Protein 2QR4 (pdb70)

Secondary structure (DSSP, 8-state):
-HHHHHHHHHHHHHHHGGGHHHHTT-GGG-HHHHHHHHHHHHHHHHHHHHHHHHHHHHHHH-TT-HHHHHHHHHHHHHHHHHHHHTTTHHHHHTTS-HHHHHHHHHH-GGGGGGHHHHHHHHTTGGG---HHHHHHHHHTHHHHHHHHHHHHHIIIII--PPEEE-TTS-EEE--HHHHHHHHT-S-HHHHHHHHHHHHHHHHHTHHHHHHHHHHHHHHHHHHHHHTT-SSHHHHHHHTTT--HHHHHHHHHHHHHTHHHHHH--HHHHHHT-SSB---SSS-SS-------HHHHHHHT---------HHHHHHHHH--HHHHHHH--HHHHHHHHHHHHHHHHHHHHH---HHHHHHHHHHHHHHHIIIIIIHHHHHHHHH--HHHHTT----HHHHHHHHHHHHHHHH-TTB---GGGGGGGGG-GGGGSSS-THHHHHHHHHHHHHHHHHHTT-TTHHHHHHHHHHH-S-S-TTT--TTS----SHHHHH---HHHHHHHHHHHHH-/--HHHHHHHHHHHHHHGGGSTTTTT-TTS-HHHHHHHHHHHHHHHHHHHHHHHHHHHHHHHSTT-HHHHHHHHHHHHHHHHHHHHTTTHHHHHTTS-HHHHHHHHHH-GGGGGGHHHHHHHHTTGGG---HHHHHHHHHTHHHHHHHHHHHHHIIIII----EEE-SSS-EEE--HHHHHHHHH-S-HHHHHHHHHHHHHHHHHTHHHHHHHHHHHHHHHHHHHHHTT-S-HHHHHHHTTT--HHHHHHHHHHHHHTHHHHHH--HHHHHHT-SSB---SSS-S---THHHHHT--------HHHHHHHH--TTGGG--HHHHHHHHHHHHHHHHHHHHH--SHHHHHHHHHHHHHHHIIIIIIHHHHHHHHH--HHHHHT----HHHHHHHHHHHHHHHH-TTB---GGGGGGGGG-GGGGSSS-THHHHHHHHHHHHHHHHHHTT-TTHHHHHHHH-----TTT--TTS----SHHHHT---HHHHHHHHHHH-

Nearest PDB structures (foldseek):
  2qr4-assembly1_B  TM=1.002E+00  e=4.305E-57  Enterococcus faecium DO
  2qr4-assembly1_A  TM=9.846E-01  e=5.277E-51  Enterococcus faecium DO
  3ce2-assembly1_A  TM=8.226E-01  e=1.098E-21  Chlamydia abortus S26/3
  2h1j-assembly1_A  TM=6.684E-01  e=4.032E-06  Geobacillus stearothermophilus
  3sks-assembly1_A  TM=5.964E-01  e=5.159E-05  Bacillus anthracis str. Ames

Structure (mmCIF, N/CA/C/O backbone):
data_2QR4
#
_entry.id   2QR4
#
_cell.length_a   133.142
_cell.length_b   133.142
_cell.length_c   171.619
_cell.angle_alpha   90.000
_cell.angle_beta   90.000
_cell.angle_gamma   90.000
#
_symmetry.space_group_name_H-M   'P 43 21 2'
#
loop_
_entity.id
_entity.type
_entity.pdbx_description
1 polymer 'Peptidase M3B, oligoendopeptidase F'
2 water water
#
loop_
_atom_site.group_PDB
_atom_site.id
_atom_site.type_symbol
_atom_site.label_atom_id
_atom_site.label_alt_id
_atom_site.label_comp_id
_atom_site.label_asym_id
_atom_site.label_entity_id
_atom_site.label_seq_id
_atom_site.pdbx_PDB_ins_code
_atom_site.Cartn_x
_atom_site.Cartn_y
_atom_site.Cartn_z
_atom_site.occupancy
_atom_site.B_iso_or_equiv
_atom_site.auth_seq_id
_atom_site.auth_comp_id
_atom_site.auth_asym_id
_atom_site.auth_atom_id
_atom_site.pdbx_PDB_model_num
ATOM 1 N N . LEU A 1 3 ? 61.260 39.000 78.658 1.00 54.82 25 LEU A N 1
ATOM 2 C CA . LEU A 1 3 ? 60.429 39.080 79.906 1.00 68.44 25 LEU A CA 1
ATOM 3 C C . LEU A 1 3 ? 59.442 40.251 79.930 1.00 67.95 25 LEU A C 1
ATOM 4 O O . LEU A 1 3 ? 58.463 40.224 80.676 1.00 67.95 25 LEU A O 1
ATOM 9 N N . SER A 1 4 ? 59.707 41.283 79.135 1.00 71.25 26 SER A N 1
ATOM 10 C CA . SER A 1 4 ? 58.692 42.293 78.867 1.00 72.18 26 SER A CA 1
ATOM 11 C C . SER A 1 4 ? 57.626 41.612 78.018 1.00 69.82 26 SER A C 1
ATOM 12 O O . SER A 1 4 ? 56.428 41.861 78.185 1.00 72.15 26 SER A O 1
ATOM 15 N N . ASP A 1 5 ? 58.075 40.742 77.114 1.00 62.72 27 ASP A N 1
ATOM 16 C CA . ASP A 1 5 ? 57.162 39.931 76.308 1.00 69.68 27 ASP A CA 1
ATOM 17 C C . ASP A 1 5 ? 56.874 38.554 76.931 1.00 67.36 27 ASP A C 1
ATOM 18 O O . ASP A 1 5 ? 56.124 37.752 76.371 1.00 70.07 27 ASP A O 1
ATOM 23 N N . GLN A 1 6 ? 57.464 38.282 78.088 1.00 62.91 28 GLN A N 1
ATOM 24 C CA . GLN A 1 6 ? 57.090 37.093 78.837 1.00 63.39 28 GLN A CA 1
ATOM 25 C C . GLN A 1 6 ? 56.061 37.464 79.905 1.00 64.42 28 GLN A C 1
ATOM 26 O O . GLN A 1 6 ? 55.179 36.670 80.227 1.00 63.81 28 GLN A O 1
ATOM 32 N N . GLU A 1 7 ? 56.168 38.675 80.445 1.00 61.83 29 GLU A N 1
ATOM 33 C CA . GLU A 1 7 ? 55.122 39.204 81.313 1.00 62.80 29 GLU A CA 1
ATOM 34 C C . GLU A 1 7 ? 53.906 39.462 80.439 1.00 58.75 29 GLU A C 1
ATOM 35 O O . GLU A 1 7 ? 52.763 39.248 80.859 1.00 53.51 29 GLU A O 1
ATOM 41 N N . PHE A 1 8 ? 54.172 39.913 79.215 1.00 42.92 30 PHE A N 1
ATOM 42 C CA . PHE A 1 8 ? 53.123 40.103 78.227 1.00 48.53 30 PHE A CA 1
ATOM 43 C C . PHE A 1 8 ? 52.424 38.770 77.970 1.00 46.98 30 PHE A C 1
ATOM 44 O O . PHE A 1 8 ? 51.191 38.698 77.902 1.00 52.32 30 PHE A O 1
ATOM 52 N N . ASP A 1 9 ? 53.217 37.717 77.819 1.00 42.02 31 ASP A N 1
ATOM 53 C CA . ASP A 1 9 ? 52.660 36.391 77.564 1.00 52.64 31 ASP A CA 1
ATOM 54 C C . ASP A 1 9 ? 51.672 35.972 78.656 1.00 50.08 31 ASP A C 1
ATOM 55 O O . ASP A 1 9 ? 50.636 35.370 78.366 1.00 54.60 31 ASP A O 1
ATOM 60 N N . GLU A 1 10 ? 51.990 36.297 79.906 1.00 35.89 32 GLU A N 1
ATOM 61 C CA . GLU A 1 10 ? 51.146 35.896 81.019 1.00 39.56 32 GLU A CA 1
ATOM 62 C C . GLU A 1 10 ? 49.873 36.709 80.998 1.00 43.28 32 GLU A C 1
ATOM 63 O O . GLU A 1 10 ? 48.793 36.163 81.215 1.00 32.76 32 GLU A O 1
ATOM 69 N N . LYS A 1 11 ? 50.004 38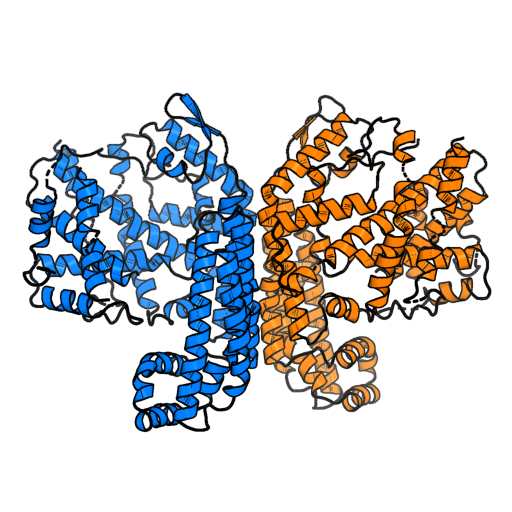.003 80.710 1.00 37.69 33 LYS A N 1
ATOM 70 C CA . LYS A 1 11 ? 48.843 38.892 80.672 1.00 44.36 33 LYS A CA 1
ATOM 71 C C . LYS A 1 11 ? 47.921 38.583 79.502 1.00 44.76 33 LYS A C 1
ATOM 72 O O . LYS A 1 11 ? 46.702 38.636 79.650 1.00 44.00 33 LYS A O 1
ATOM 78 N N . TYR A 1 12 ? 48.503 38.258 78.348 1.00 40.82 34 TYR A N 1
ATOM 79 C CA . TYR A 1 12 ? 47.712 37.910 77.177 1.00 37.14 34 TYR A CA 1
ATOM 80 C C . TYR A 1 12 ? 46.864 36.695 77.495 1.00 41.26 34 TYR A C 1
ATOM 81 O O . TYR A 1 12 ? 45.677 36.649 77.196 1.00 43.99 34 TYR A O 1
ATOM 90 N N . LEU A 1 13 ? 47.488 35.705 78.113 1.00 42.54 35 LEU A N 1
ATOM 91 C CA . LEU A 1 13 ? 46.826 34.458 78.403 1.00 39.54 35 LEU A CA 1
ATOM 92 C C . LEU A 1 13 ? 45.682 34.702 79.381 1.00 47.91 35 LEU A C 1
ATOM 93 O O . LEU A 1 13 ? 44.606 34.126 79.248 1.00 54.84 35 LEU A O 1
ATOM 98 N N . GLU A 1 14 ? 45.922 35.564 80.365 1.00 43.60 36 GLU A N 1
ATOM 99 C CA . GLU A 1 14 ? 44.931 35.834 81.402 1.00 38.47 36 GLU A CA 1
ATOM 100 C C . GLU A 1 14 ? 43.761 36.629 80.846 1.00 35.30 36 GLU A C 1
ATOM 101 O O . GLU A 1 14 ? 42.610 36.302 81.103 1.00 39.63 36 GLU A O 1
ATOM 107 N N . LEU A 1 15 ? 44.051 37.667 80.073 1.00 33.99 37 LEU A N 1
ATOM 108 C CA . LEU A 1 15 ? 42.985 38.445 79.475 1.00 40.16 37 LEU A CA 1
ATOM 109 C C . LEU A 1 15 ? 42.170 37.605 78.493 1.00 52.78 37 LEU A C 1
ATOM 110 O O . LEU A 1 15 ? 40.945 37.696 78.476 1.00 53.06 37 LEU A O 1
ATOM 115 N N . SER A 1 16 ? 42.852 36.785 77.691 1.00 54.98 38 SER A N 1
ATOM 116 C CA . SER A 1 16 ? 42.196 35.885 76.731 1.00 54.69 38 SER A CA 1
ATOM 117 C C . SER A 1 16 ? 41.247 34.910 77.388 1.00 58.04 38 SER A C 1
ATOM 118 O O . SER A 1 16 ? 40.185 34.630 76.853 1.00 70.50 38 SER A O 1
ATOM 121 N N . GLU A 1 17 ? 41.630 34.374 78.537 1.00 58.56 39 GLU A N 1
ATOM 122 C CA . GLU A 1 17 ? 40.782 33.404 79.195 1.00 60.21 39 GLU A CA 1
ATOM 123 C C . GLU A 1 17 ? 39.624 34.110 79.888 1.00 61.41 39 GLU A C 1
ATOM 124 O O . GLU A 1 17 ? 38.485 33.676 79.783 1.00 67.77 39 GLU A O 1
ATOM 130 N N . GLU A 1 18 ? 39.914 35.200 80.591 1.00 55.44 40 GLU A N 1
ATOM 131 C CA . GLU A 1 18 ? 38.874 35.944 81.287 1.00 52.89 40 GLU A CA 1
ATOM 132 C C . GLU A 1 18 ? 37.789 36.317 80.287 1.00 58.16 40 GLU A C 1
ATOM 133 O O . GLU A 1 18 ? 36.598 36.343 80.601 1.00 54.12 40 GLU A O 1
ATOM 139 N N . LEU A 1 19 ? 38.228 36.588 79.067 1.00 53.65 41 LEU A N 1
ATOM 140 C CA . LEU A 1 19 ? 37.367 37.065 78.005 1.00 60.59 41 LEU A CA 1
ATOM 141 C C . LEU A 1 19 ? 36.236 36.104 77.683 1.00 67.85 41 LEU A C 1
ATOM 142 O O . LEU A 1 19 ? 35.197 36.513 77.177 1.00 70.98 41 LEU A O 1
ATOM 147 N N . LYS A 1 20 ? 36.447 34.825 77.971 1.00 71.23 42 LYS A N 1
ATOM 148 C CA . LYS A 1 20 ? 35.451 33.801 77.697 1.00 74.08 42 LYS A CA 1
ATOM 149 C C . LYS A 1 20 ? 34.198 34.029 78.530 1.00 71.90 42 LYS A C 1
ATOM 150 O O . LYS A 1 20 ? 33.102 33.628 78.139 1.00 74.88 42 LYS A O 1
ATOM 156 N N . GLN A 1 21 ? 34.362 34.696 79.666 1.00 63.26 43 GLN A N 1
ATOM 157 C CA . GLN A 1 21 ? 33.239 34.991 80.552 1.00 63.00 43 GLN A CA 1
ATOM 158 C C . GLN A 1 21 ? 32.334 36.093 79.990 1.00 60.73 43 GLN A C 1
ATOM 159 O O . GLN A 1 21 ? 31.282 36.391 80.552 1.00 61.31 43 GLN A O 1
ATOM 165 N N . SER A 1 22 ? 32.748 36.693 78.879 1.00 55.05 44 SER A N 1
ATOM 166 C CA . SER A 1 22 ? 31.930 37.695 78.196 1.00 62.21 44 SER A CA 1
ATOM 167 C C . SER A 1 22 ? 30.584 37.129 77.781 1.00 63.74 44 SER A C 1
ATOM 168 O O . SER A 1 22 ? 29.553 37.774 77.934 1.00 67.67 44 SER A O 1
ATOM 171 N N . GLU A 1 23 ? 30.611 35.914 77.251 1.00 73.98 45 GLU A N 1
ATOM 172 C CA . GLU A 1 23 ? 29.409 35.232 76.817 1.00 71.54 45 GLU A CA 1
ATOM 173 C C . GLU A 1 23 ? 28.350 35.219 77.904 1.00 61.28 45 GLU A C 1
ATOM 174 O O . GLU A 1 23 ? 27.172 35.420 77.627 1.00 72.57 45 GLU A O 1
ATOM 180 N N . LYS A 1 24 ? 28.784 34.985 79.139 1.00 65.74 46 LYS A N 1
ATOM 181 C CA . LYS A 1 24 ? 27.892 34.906 80.297 1.00 61.19 46 LYS A CA 1
ATOM 182 C C . LYS A 1 24 ? 27.173 36.207 80.644 1.00 62.82 46 LYS A C 1
ATOM 183 O O . LYS A 1 24 ? 26.089 36.179 81.219 1.00 70.02 46 LYS A O 1
ATOM 189 N N . HIS A 1 25 ? 27.776 37.347 80.329 1.00 58.44 47 HIS A N 1
ATOM 190 C CA . HIS A 1 25 ? 27.166 38.619 80.688 1.00 45.19 47 HIS A CA 1
ATOM 191 C C . HIS A 1 25 ? 26.256 39.121 79.583 1.00 49.98 47 HIS A C 1
ATOM 192 O O . HIS A 1 25 ? 25.233 39.745 79.847 1.00 49.70 47 HIS A O 1
ATOM 199 N N . LYS A 1 26 ? 26.620 38.812 78.345 1.00 48.20 48 LYS A N 1
ATOM 200 C CA . LYS A 1 26 ? 25.856 39.250 77.194 1.00 48.31 48 LYS A CA 1
ATOM 201 C C . LYS A 1 26 ? 24.403 38.813 77.328 1.00 51.34 48 LYS A C 1
ATOM 202 O O . LYS A 1 26 ? 24.119 37.681 77.706 1.00 56.61 48 LYS A O 1
ATOM 208 N N . GLY A 1 27 ? 23.486 39.734 77.048 1.00 49.83 49 GLY A N 1
ATOM 209 C CA . GLY A 1 27 ? 22.062 39.434 77.079 1.00 45.28 49 GLY A CA 1
ATOM 210 C C . GLY A 1 27 ? 21.429 39.333 78.455 1.00 45.98 49 GLY A C 1
ATOM 211 O O . GLY A 1 27 ? 20.276 38.919 78.566 1.00 42.00 49 GLY A O 1
ATOM 212 N N . THR A 1 28 ? 22.161 39.726 79.498 1.00 38.74 50 THR A N 1
ATOM 213 C CA . THR A 1 28 ? 21.635 39.676 80.862 1.00 42.77 50 THR A CA 1
ATOM 214 C C . THR A 1 28 ? 21.239 41.030 81.432 1.00 47.81 50 THR A C 1
ATOM 215 O O . THR A 1 28 ? 20.592 41.100 82.482 1.00 44.81 50 THR A O 1
ATOM 219 N N . LEU A 1 29 ? 21.625 42.103 80.754 1.00 42.42 51 LEU A N 1
ATOM 220 C CA . LEU A 1 29 ? 21.462 43.439 81.324 1.00 46.19 51 LEU A CA 1
ATOM 221 C C . LEU A 1 29 ? 20.061 43.727 81.849 1.00 41.39 51 LEU A C 1
ATOM 222 O O . LEU A 1 29 ? 19.914 44.430 82.845 1.00 42.61 51 LEU A O 1
ATOM 227 N N . ASP A 1 30 ? 19.043 43.182 81.186 1.00 45.28 52 ASP A N 1
ATOM 228 C CA . ASP A 1 30 ? 17.652 43.414 81.576 1.00 46.74 52 ASP A CA 1
ATOM 229 C C . ASP A 1 30 ? 17.157 42.471 82.678 1.00 48.96 52 ASP A C 1
ATOM 230 O O . ASP A 1 30 ? 15.977 42.490 83.016 1.00 54.52 52 ASP A O 1
ATOM 235 N N . GLN A 1 31 ? 18.046 41.648 83.227 1.00 48.83 53 GLN A N 1
ATOM 236 C CA . GLN A 1 31 ? 17.656 40.676 84.252 1.00 50.30 53 GLN A CA 1
ATOM 237 C C . GLN A 1 31 ? 17.593 41.258 85.657 1.00 51.59 53 GLN A C 1
ATOM 238 O O . GLN A 1 31 ? 17.027 40.641 86.554 1.00 58.16 53 GLN A O 1
ATOM 244 N N . GLY A 1 32 ? 18.184 42.432 85.855 1.00 53.40 54 GLY A N 1
ATOM 245 C CA . GLY A 1 32 ? 18.249 43.020 87.189 1.00 46.93 54 GLY A CA 1
ATOM 246 C C . GLY A 1 32 ? 19.461 43.905 87.420 1.00 52.42 54 GLY A C 1
ATOM 247 O O . GLY A 1 32 ? 20.454 43.822 86.687 1.00 50.19 54 GLY A O 1
ATOM 248 N N . ALA A 1 33 ? 19.368 44.755 88.443 1.00 42.57 55 ALA A N 1
ATOM 249 C CA . ALA A 1 33 ? 20.423 45.712 88.791 1.00 44.60 55 ALA A CA 1
ATOM 250 C C . ALA A 1 33 ? 21.734 45.004 89.106 1.00 44.49 55 ALA A C 1
ATOM 251 O O . ALA A 1 33 ? 22.815 45.506 88.799 1.00 43.37 55 ALA A O 1
ATOM 253 N N . SER A 1 34 ? 21.616 43.830 89.712 1.00 39.88 56 SER A N 1
ATOM 254 C CA . SER A 1 34 ? 22.756 42.998 90.061 1.00 37.77 56 SER A CA 1
ATOM 255 C C . SER A 1 34 ? 23.494 42.554 88.801 1.00 43.49 56 SER A C 1
ATOM 256 O O . SER A 1 34 ? 24.701 42.740 88.682 1.00 56.06 56 SER A O 1
ATOM 259 N N . GLN A 1 35 ? 22.756 41.996 87.847 1.00 40.84 57 GLN A N 1
ATOM 260 C CA . GLN A 1 35 ? 23.346 41.480 86.625 1.00 37.31 57 GLN A CA 1
ATOM 261 C C . GLN A 1 35 ? 23.935 42.613 85.818 1.00 42.81 57 GLN A C 1
ATOM 262 O O . GLN A 1 35 ? 24.933 42.440 85.112 1.00 39.68 57 GLN A O 1
ATOM 268 N N . PHE A 1 36 ? 23.302 43.775 85.937 1.00 41.89 58 PHE A N 1
ATOM 269 C CA . PHE A 1 36 ? 23.724 44.976 85.232 1.00 43.25 58 PHE A CA 1
ATOM 270 C C . PHE A 1 36 ? 25.064 45.435 85.808 1.00 45.40 58 PHE A C 1
ATOM 271 O O . PHE A 1 36 ? 25.995 45.745 85.072 1.00 46.44 58 PHE A O 1
ATOM 279 N N . LEU A 1 37 ? 25.153 45.441 87.133 1.00 43.88 59 LEU A N 1
ATOM 280 C CA . LEU A 1 37 ? 26.376 45.802 87.835 1.00 36.91 59 LEU A CA 1
ATOM 281 C C . LEU A 1 37 ? 27.496 44.845 87.479 1.00 41.54 59 LEU A C 1
ATOM 282 O O . LEU A 1 37 ? 28.614 45.270 87.203 1.00 43.86 59 LEU A O 1
ATOM 287 N N . ASN A 1 38 ? 27.196 43.550 87.483 1.00 37.13 60 ASN A N 1
ATOM 288 C CA . ASN A 1 38 ? 28.222 42.552 87.203 1.00 41.47 60 ASN A CA 1
ATOM 289 C C . ASN A 1 38 ? 28.778 42.689 85.785 1.00 38.37 60 ASN A C 1
ATOM 290 O O . ASN A 1 38 ? 29.978 42.551 85.566 1.00 47.32 60 ASN A O 1
ATOM 295 N N . ALA A 1 39 ? 27.906 42.980 84.829 1.00 39.27 61 ALA A N 1
ATOM 296 C CA . ALA A 1 39 ? 28.335 43.211 83.449 1.00 39.63 61 ALA A CA 1
ATOM 297 C C . ALA A 1 39 ? 29.272 44.416 83.329 1.00 32.13 61 ALA A C 1
ATOM 298 O O . ALA A 1 39 ? 30.325 44.337 82.701 1.00 38.74 61 ALA A O 1
ATOM 300 N N . ILE A 1 40 ? 28.878 45.534 83.928 1.00 35.34 62 ILE A N 1
ATOM 301 C CA . ILE A 1 40 ? 29.699 46.733 83.906 1.00 38.09 62 ILE A CA 1
ATOM 302 C C . ILE A 1 40 ? 31.053 46.445 84.533 1.00 41.56 62 ILE A C 1
ATOM 303 O O . ILE A 1 40 ? 32.081 46.873 84.025 1.00 33.88 62 ILE A O 1
ATOM 308 N N . GLU A 1 41 ? 31.045 45.721 85.649 1.00 37.14 63 GLU A N 1
ATOM 309 C CA . GLU A 1 41 ? 32.282 45.381 86.331 1.00 42.91 63 GLU A CA 1
ATOM 310 C C . GLU A 1 41 ? 33.170 44.544 85.442 1.00 41.10 63 GLU A C 1
ATOM 311 O O . GLU A 1 41 ? 34.377 44.768 85.378 1.00 42.95 63 GLU A O 1
ATOM 317 N N . PHE A 1 42 ? 32.565 43.588 84.747 1.00 37.87 64 PHE A N 1
ATOM 318 C CA . PHE A 1 42 ? 33.321 42.713 83.887 1.00 32.45 64 PHE A CA 1
ATOM 319 C C . PHE A 1 42 ? 33.952 43.474 82.728 1.00 40.23 64 PHE A C 1
ATOM 320 O O . PHE A 1 42 ? 35.169 43.388 82.537 1.00 36.54 64 PHE A O 1
ATOM 328 N N . VAL A 1 43 ? 33.159 44.213 81.947 1.00 31.67 65 VAL A N 1
ATOM 329 C CA . VAL A 1 43 ? 33.748 44.764 80.730 1.00 30.33 65 VAL A CA 1
ATOM 330 C C . VAL A 1 43 ? 34.741 45.877 81.022 1.00 31.95 65 VAL A C 1
ATOM 331 O O . VAL A 1 43 ? 35.727 46.017 80.321 1.00 42.58 65 VAL A O 1
ATOM 335 N N . LEU A 1 44 ? 34.496 46.663 82.058 1.00 40.57 66 LEU A N 1
ATOM 336 C CA . LEU A 1 44 ? 35.416 47.737 82.380 1.00 39.82 66 LEU A CA 1
ATOM 337 C C . LEU A 1 44 ? 36.747 47.157 82.832 1.00 44.84 66 LEU A C 1
ATOM 338 O O . LEU A 1 44 ? 37.805 47.677 82.517 1.00 47.62 66 LEU A O 1
ATOM 343 N N . ARG A 1 45 ? 36.681 46.058 83.566 1.00 42.02 67 ARG A N 1
ATOM 344 C CA . ARG A 1 45 ? 37.861 45.456 84.123 1.00 34.55 67 ARG A CA 1
ATOM 345 C C . ARG A 1 45 ? 38.711 44.861 83.008 1.00 44.08 67 ARG A C 1
ATOM 346 O O . ARG A 1 45 ? 39.931 45.033 82.988 1.00 41.06 67 ARG A O 1
ATOM 354 N N . VAL A 1 46 ? 38.065 44.167 82.075 1.00 38.77 68 VAL A N 1
ATOM 355 C CA . VAL A 1 46 ? 38.790 43.522 80.986 1.00 34.83 68 VAL A CA 1
ATOM 356 C C . VAL A 1 46 ? 39.314 44.580 80.037 1.00 42.38 68 VAL A C 1
ATOM 357 O O . VAL A 1 46 ? 40.472 44.542 79.615 1.00 41.45 68 VAL A O 1
ATOM 361 N N . TYR A 1 47 ? 38.457 45.545 79.733 1.00 41.42 69 TYR A N 1
ATOM 362 C CA . TYR A 1 47 ? 38.762 46.545 78.728 1.00 47.88 69 TYR A CA 1
ATOM 363 C C . TYR A 1 47 ? 39.931 47.407 79.180 1.00 51.50 69 TYR A C 1
ATOM 364 O O . TYR A 1 47 ? 40.894 47.599 78.437 1.00 49.67 69 TYR A O 1
ATOM 373 N N . ARG A 1 48 ? 39.872 47.887 80.415 1.00 50.04 70 ARG A N 1
ATOM 374 C CA . ARG A 1 48 ? 40.938 48.731 80.925 1.00 45.70 70 ARG A CA 1
ATOM 375 C C . ARG A 1 48 ? 42.273 48.026 81.108 1.00 49.96 70 ARG A C 1
ATOM 376 O O . ARG A 1 48 ? 43.322 48.630 80.897 1.00 52.16 70 ARG A O 1
ATOM 384 N N . GLN A 1 49 ? 42.255 46.755 81.488 1.00 44.25 71 GLN A N 1
ATOM 385 C CA . GLN A 1 49 ? 43.511 46.009 81.587 1.00 40.46 71 GLN A CA 1
ATOM 386 C C . GLN A 1 49 ? 44.185 45.842 80.227 1.00 49.86 71 GLN A C 1
ATOM 387 O O . GLN A 1 49 ? 45.406 45.734 80.139 1.00 49.00 71 GLN A O 1
ATOM 393 N N . THR A 1 50 ? 43.378 45.813 79.172 1.00 31.64 72 THR A N 1
ATOM 394 C CA . THR A 1 50 ? 43.886 45.651 77.828 1.00 45.94 72 THR A CA 1
ATOM 395 C C . THR A 1 50 ? 44.388 46.981 77.282 1.00 47.30 72 THR A C 1
ATOM 396 O O . THR A 1 50 ? 45.362 47.023 76.530 1.00 44.53 72 THR A O 1
ATOM 400 N N . GLU A 1 51 ? 43.725 48.062 77.676 1.00 45.60 73 GLU A N 1
ATOM 401 C CA . GLU A 1 51 ? 44.099 49.393 77.245 1.00 49.06 73 GLU A CA 1
ATOM 402 C C . GLU A 1 51 ? 45.499 49.716 77.770 1.00 50.45 73 GLU A C 1
ATOM 403 O O . GLU A 1 51 ? 46.338 50.250 77.039 1.00 49.84 73 GLU A O 1
ATOM 409 N N . VAL A 1 52 ? 45.745 49.347 79.024 1.00 42.59 74 VAL A N 1
ATOM 410 C CA . VAL A 1 52 ? 47.028 49.561 79.691 1.00 40.28 74 VAL A CA 1
ATOM 411 C C . VAL A 1 52 ? 48.174 48.889 78.945 1.00 41.59 74 VAL A C 1
ATOM 412 O O . VAL A 1 52 ? 49.173 49.516 78.641 1.00 43.27 74 VAL A O 1
ATOM 416 N N . ILE A 1 53 ? 48.016 47.605 78.651 1.00 49.65 75 ILE A N 1
ATOM 417 C CA . ILE A 1 53 ? 48.965 46.862 77.835 1.00 42.07 75 ILE A CA 1
ATOM 418 C C . ILE A 1 53 ? 49.127 47.482 76.444 1.00 42.51 75 ILE A C 1
ATOM 419 O O . ILE A 1 53 ? 50.235 47.625 75.941 1.00 45.42 75 ILE A O 1
ATOM 424 N N . TYR A 1 54 ? 48.022 47.848 75.810 1.00 43.49 76 TYR A N 1
ATOM 425 C CA . TYR A 1 54 ? 48.121 48.490 74.509 1.00 45.25 76 TYR A CA 1
ATOM 426 C C . TYR A 1 54 ? 48.954 49.792 74.552 1.00 48.92 76 TYR A C 1
ATOM 427 O O . TYR A 1 54 ? 49.980 49.916 73.869 1.00 43.94 76 TYR A O 1
ATOM 436 N N . VAL A 1 55 ? 48.497 50.753 75.349 1.00 46.50 77 VAL A N 1
ATOM 437 C CA . VAL A 1 55 ? 49.186 52.025 75.520 1.00 42.79 77 VAL A CA 1
ATOM 438 C C . VAL A 1 55 ? 50.681 51.826 75.794 1.00 44.42 77 VAL A C 1
ATOM 439 O O . VAL A 1 55 ? 51.528 52.506 75.210 1.00 50.63 77 VAL A O 1
ATOM 443 N N . TYR A 1 56 ? 51.006 50.870 76.652 1.00 29.84 78 TYR A N 1
ATOM 444 C CA . TYR A 1 56 ? 52.399 50.594 76.978 1.00 44.02 78 TYR A CA 1
ATOM 445 C C . TYR A 1 56 ? 53.213 50.119 75.779 1.00 47.97 78 TYR A C 1
ATOM 446 O O . TYR A 1 56 ? 54.333 50.586 75.551 1.00 50.18 78 TYR A O 1
ATOM 455 N N . ALA A 1 57 ? 52.661 49.172 75.030 1.00 38.34 79 ALA A N 1
ATOM 456 C CA . ALA A 1 57 ? 53.370 48.617 73.893 1.00 39.67 79 ALA A CA 1
ATOM 457 C C . ALA A 1 57 ? 53.522 49.666 72.792 1.00 41.09 79 ALA A C 1
ATOM 458 O O . ALA A 1 57 ? 54.537 49.712 72.101 1.00 37.34 79 ALA A O 1
ATOM 460 N N . HIS A 1 58 ? 52.502 50.504 72.646 1.00 39.16 80 HIS A N 1
ATOM 461 C CA . HIS A 1 58 ? 52.511 51.561 71.654 1.00 42.74 80 HIS A CA 1
ATOM 462 C C . HIS A 1 58 ? 53.639 52.518 72.006 1.00 45.17 80 HIS A C 1
ATOM 463 O O . HIS A 1 58 ? 54.438 52.894 71.148 1.00 45.77 80 HIS A O 1
ATOM 470 N N . LEU A 1 59 ? 53.728 52.887 73.281 1.00 47.46 81 LEU A N 1
ATOM 471 C CA . LEU A 1 59 ? 54.787 53.792 73.715 1.00 50.34 81 LEU A CA 1
ATOM 472 C C . LEU A 1 59 ? 56.162 53.243 73.372 1.00 47.74 81 LEU A C 1
ATOM 473 O O . LEU A 1 59 ? 56.975 53.920 72.750 1.00 45.63 81 LEU A O 1
ATOM 478 N N . LYS A 1 60 ? 56.415 52.007 73.781 1.00 47.70 82 LYS A N 1
ATOM 479 C CA . LYS A 1 60 ? 57.680 51.367 73.498 1.00 45.13 82 LYS A CA 1
ATOM 480 C C . LYS A 1 60 ? 57.980 51.323 71.989 1.00 51.87 82 LYS A C 1
ATOM 481 O O . LYS A 1 60 ? 59.112 51.551 71.568 1.00 54.50 82 LYS A O 1
ATOM 487 N N . ASN A 1 61 ? 56.962 51.047 71.181 1.00 45.79 83 ASN A N 1
ATOM 488 C CA . ASN A 1 61 ? 57.117 51.069 69.737 1.00 46.81 83 ASN A CA 1
ATOM 489 C C . ASN A 1 61 ? 57.586 52.442 69.265 1.00 54.96 83 ASN A C 1
ATOM 490 O O . ASN A 1 61 ? 58.574 52.554 68.537 1.00 55.20 83 ASN A O 1
ATOM 495 N N . ASP A 1 62 ? 56.881 53.486 69.696 1.00 57.58 84 ASP A N 1
ATOM 496 C CA . ASP A 1 62 ? 57.214 54.859 69.314 1.00 49.26 84 ASP A CA 1
ATOM 497 C C . ASP A 1 62 ? 58.635 55.251 69.712 1.00 49.46 84 ASP A C 1
ATOM 498 O O . ASP A 1 62 ? 59.286 56.033 69.015 1.00 47.14 84 ASP A O 1
ATOM 503 N N A GLN A 1 63 ? 59.137 54.711 70.814 0.50 42.74 85 GLN A N 1
ATOM 504 N N B GLN A 1 63 ? 59.085 54.702 70.840 0.50 41.06 85 GLN A N 1
ATOM 505 C CA A GLN A 1 63 ? 60.486 55.068 71.235 0.50 41.33 85 GLN A CA 1
ATOM 506 C CA B GLN A 1 63 ? 60.440 54.888 71.352 0.50 39.86 85 GLN A CA 1
ATOM 507 C C A GLN A 1 63 ? 61.599 54.456 70.367 0.50 42.34 85 GLN A C 1
ATOM 508 C C B GLN A 1 63 ? 61.480 54.488 70.309 0.50 39.25 85 GLN A C 1
ATOM 509 O O A GLN A 1 63 ? 62.636 55.088 70.157 0.50 41.46 85 GLN A O 1
ATOM 510 O O B GLN A 1 63 ? 62.332 55.288 69.922 0.50 38.25 85 GLN A O 1
ATOM 521 N N . ASP A 1 64 ? 61.396 53.243 69.859 1.00 44.38 86 ASP A N 1
ATOM 522 C CA . ASP A 1 64 ? 62.342 52.681 68.885 1.00 48.05 86 ASP A CA 1
ATOM 523 C C . ASP A 1 64 ? 61.595 51.844 67.838 1.00 41.98 86 ASP A C 1
ATOM 524 O O . ASP A 1 64 ? 61.532 50.619 67.940 1.00 44.23 86 ASP A O 1
ATOM 529 N N . THR A 1 65 ? 61.037 52.516 66.833 1.00 38.76 87 THR A N 1
ATOM 530 C CA . THR A 1 65 ? 60.136 51.866 65.876 1.00 45.19 87 THR A CA 1
ATOM 531 C C . THR A 1 65 ? 60.846 50.905 64.933 1.00 42.02 87 THR A C 1
ATOM 532 O O . THR A 1 65 ? 60.199 50.126 64.243 1.00 43.41 87 THR A O 1
ATOM 536 N N . GLY A 1 66 ? 62.173 50.964 64.905 1.00 43.12 88 GLY A N 1
ATOM 537 C CA . GLY A 1 66 ? 62.951 50.050 64.088 1.00 34.46 88 GLY A CA 1
ATOM 538 C C . GLY A 1 66 ? 63.316 48.766 64.817 1.00 41.20 88 GLY A C 1
ATOM 539 O O . GLY A 1 66 ? 63.950 47.880 64.243 1.00 40.05 88 GLY A O 1
ATOM 540 N N . ASN A 1 67 ? 62.912 48.657 66.080 1.00 39.27 89 ASN A N 1
ATOM 541 C CA . ASN A 1 67 ? 63.266 47.507 66.912 1.00 30.46 89 ASN A CA 1
ATOM 542 C C . ASN A 1 67 ? 62.271 46.340 66.771 1.00 37.20 89 ASN A C 1
ATOM 543 O O . ASN A 1 67 ? 61.110 46.449 67.179 1.00 42.66 89 ASN A O 1
ATOM 548 N N . THR A 1 68 ? 62.744 45.227 66.205 1.00 35.87 90 THR A N 1
ATOM 549 C CA . THR A 1 68 ? 61.916 44.049 65.935 1.00 34.33 90 THR A CA 1
ATOM 550 C C . THR A 1 68 ? 61.095 43.617 67.140 1.00 38.23 90 THR A C 1
ATOM 551 O O . THR A 1 68 ? 59.887 43.417 67.033 1.00 39.91 90 THR A O 1
ATOM 555 N N . ASP A 1 69 ? 61.741 43.482 68.291 1.00 31.35 91 ASP A N 1
ATOM 556 C CA . ASP A 1 69 ? 61.034 43.053 69.486 1.00 26.92 91 ASP A CA 1
ATOM 557 C C . ASP A 1 69 ? 59.918 44.002 69.873 1.00 27.60 91 ASP A C 1
ATOM 558 O O . ASP A 1 69 ? 58.876 43.558 70.334 1.00 32.28 91 ASP A O 1
ATOM 563 N N . TYR A 1 70 ? 60.113 45.300 69.663 1.00 32.08 92 TYR A N 1
ATOM 564 C CA . TYR A 1 70 ? 59.052 46.258 69.986 1.00 39.74 92 TYR A CA 1
ATOM 565 C C . TYR A 1 70 ? 57.944 46.190 68.951 1.00 41.02 92 TYR A C 1
ATOM 566 O O . TYR A 1 70 ? 56.766 46.216 69.308 1.00 46.86 92 TYR A O 1
ATOM 575 N N . GLN A 1 71 ? 58.316 46.095 67.673 1.00 39.51 93 GLN A N 1
ATOM 576 C CA . GLN A 1 71 ? 57.323 45.943 66.608 1.00 30.85 93 GLN A CA 1
ATOM 577 C C . GLN A 1 71 ? 56.399 44.756 66.923 1.00 42.30 93 GLN A C 1
ATOM 578 O O . GLN A 1 71 ? 55.171 44.866 66.840 1.00 33.21 93 GLN A O 1
ATOM 584 N N . ALA A 1 72 ? 57.011 43.634 67.303 1.00 37.53 94 ALA A N 1
ATOM 585 C CA . ALA A 1 72 ? 56.295 42.394 67.610 1.00 41.42 94 ALA A CA 1
ATOM 586 C C . ALA A 1 72 ? 55.363 42.541 68.799 1.00 39.38 94 ALA A C 1
ATOM 587 O O . ALA A 1 72 ? 54.223 42.072 68.767 1.00 36.17 94 ALA A O 1
ATOM 589 N N . LEU A 1 73 ? 55.857 43.194 69.848 1.00 38.66 95 LEU A N 1
ATOM 590 C CA . LEU A 1 73 ? 55.090 43.396 71.071 1.00 32.33 95 LEU A CA 1
ATOM 591 C C . LEU A 1 73 ? 53.860 44.243 70.762 1.00 42.53 95 LEU A C 1
ATOM 592 O O . LEU A 1 73 ? 52.741 43.909 71.161 1.00 37.89 95 LEU A O 1
ATOM 597 N N . TYR A 1 74 ? 54.072 45.319 70.008 1.00 34.96 96 TYR A N 1
ATOM 598 C CA . TYR A 1 74 ? 53.000 46.243 69.656 1.00 38.07 96 TYR A CA 1
ATOM 599 C C . TYR A 1 74 ? 51.934 45.571 68.776 1.00 41.03 96 TYR A C 1
ATOM 600 O O . TYR A 1 74 ? 50.738 45.764 68.969 1.00 44.12 96 TYR A O 1
ATOM 609 N N . ALA A 1 75 ? 52.374 44.769 67.820 1.00 37.92 97 ALA A N 1
ATOM 610 C CA . ALA A 1 75 ? 51.456 43.990 67.003 1.00 28.58 97 ALA A CA 1
ATOM 611 C C . ALA A 1 75 ? 50.641 43.010 67.856 1.00 37.37 97 ALA A C 1
ATOM 612 O O . ALA A 1 75 ? 49.427 42.956 67.743 1.00 39.03 97 ALA A O 1
ATOM 614 N N . ARG A 1 76 ? 51.295 42.245 68.727 1.00 36.14 98 ARG A N 1
ATOM 615 C CA . ARG A 1 76 ? 50.543 41.316 69.574 1.00 30.85 98 ARG A CA 1
ATOM 616 C C . ARG A 1 76 ? 49.540 42.072 70.441 1.00 27.86 98 ARG A C 1
ATOM 617 O O . ARG A 1 76 ? 48.414 41.614 70.634 1.00 50.05 98 ARG A O 1
ATOM 625 N N . ALA A 1 77 ? 49.923 43.250 70.925 1.00 38.10 99 ALA A N 1
ATOM 626 C CA . ALA A 1 77 ? 49.030 44.032 71.787 1.00 40.15 99 ALA A CA 1
ATOM 627 C C . ALA A 1 77 ? 47.878 44.647 71.016 1.00 40.03 99 ALA A C 1
ATOM 628 O O . ALA A 1 77 ? 46.778 44.790 71.556 1.00 40.87 99 ALA A O 1
ATOM 630 N N . SER A 1 78 ? 48.112 44.994 69.751 1.00 40.80 100 SER A N 1
ATOM 631 C CA . SER A 1 78 ? 47.016 45.497 68.916 1.00 41.45 100 SER A CA 1
ATOM 632 C C . SER A 1 78 ? 45.982 44.419 68.641 1.00 41.47 100 SER A C 1
ATOM 633 O O . SER A 1 78 ? 44.787 44.680 68.751 1.00 47.29 100 SER A O 1
ATOM 636 N N . SER A 1 79 ? 46.431 43.209 68.302 1.00 39.79 101 SER A N 1
ATOM 637 C CA . SER A 1 79 ? 45.494 42.105 68.066 1.00 46.55 101 SER A CA 1
ATOM 638 C C . SER A 1 79 ? 44.647 41.841 69.301 1.00 38.47 101 SER A C 1
ATOM 639 O O . SER A 1 79 ? 43.447 41.675 69.189 1.00 47.73 101 SER A O 1
ATOM 642 N N . LEU A 1 80 ? 45.286 41.806 70.470 1.00 38.34 102 LEU A N 1
ATOM 643 C CA . LEU A 1 80 ? 44.595 41.564 71.744 1.00 47.40 102 LEU A CA 1
ATOM 644 C C . LEU A 1 80 ? 43.542 42.637 71.961 1.00 47.33 102 LEU A C 1
ATOM 645 O O . LEU A 1 80 ? 42.415 42.334 72.331 1.00 44.01 102 LEU A O 1
ATOM 650 N N . PHE A 1 81 ? 43.921 43.892 71.725 1.00 49.33 103 PHE A N 1
ATOM 651 C CA . PHE A 1 81 ? 43.018 45.022 71.937 1.00 51.28 103 PHE A CA 1
ATOM 652 C C . PHE A 1 81 ? 41.771 44.920 71.064 1.00 51.61 103 PHE A C 1
ATOM 653 O O . PHE A 1 81 ? 40.649 45.027 71.563 1.00 51.52 103 PHE A O 1
ATOM 661 N N . SER A 1 82 ? 41.963 44.703 69.768 1.00 40.08 104 SER A N 1
ATOM 662 C CA . SER A 1 82 ? 40.821 44.517 68.866 1.00 49.67 104 SER A CA 1
ATOM 663 C C . SER A 1 82 ? 40.001 43.290 69.240 1.00 41.39 104 SER A C 1
ATOM 664 O O . SER A 1 82 ? 38.780 43.323 69.180 1.00 47.53 104 SER A O 1
ATOM 667 N N . LYS A 1 83 ? 40.666 42.223 69.664 1.00 37.57 105 LYS A N 1
ATOM 668 C CA . LYS A 1 83 ? 39.947 41.029 70.052 1.00 38.51 105 LYS A CA 1
ATOM 669 C C . LYS A 1 83 ? 39.048 41.318 71.263 1.00 51.29 105 LYS A C 1
ATOM 670 O O . LYS A 1 83 ? 37.875 40.933 71.282 1.00 47.60 105 LYS A O 1
ATOM 676 N N . VAL A 1 84 ? 39.605 42.010 72.256 1.00 36.65 106 VAL A N 1
ATOM 677 C CA . VAL A 1 84 ? 38.872 42.405 73.453 1.00 39.74 106 VAL A CA 1
ATOM 678 C C . VAL A 1 84 ? 37.759 43.412 73.141 1.00 39.73 106 VAL A C 1
ATOM 679 O O . VAL A 1 84 ? 36.627 43.252 73.589 1.00 40.15 106 VAL A O 1
ATOM 683 N N . SER A 1 85 ? 38.088 44.445 72.375 1.00 33.19 107 SER A N 1
ATOM 684 C CA . SER A 1 85 ? 37.118 45.459 71.984 1.00 39.24 107 SER A CA 1
ATOM 685 C C . SER A 1 85 ? 35.965 44.824 71.246 1.00 40.52 107 SER A C 1
ATOM 686 O O . SER A 1 85 ? 34.808 45.154 71.486 1.00 45.80 107 SER A O 1
ATOM 689 N N . GLU A 1 86 ? 36.283 43.905 70.345 1.00 33.75 108 GLU A N 1
ATOM 690 C CA . GLU A 1 86 ? 35.254 43.229 69.594 1.00 36.95 108 GLU A CA 1
ATOM 691 C C . GLU A 1 86 ? 34.374 42.387 70.521 1.00 38.34 108 GLU A C 1
ATOM 692 O O . GLU A 1 86 ? 33.142 42.397 70.409 1.00 45.82 108 GLU A O 1
ATOM 698 N N . ALA A 1 87 ? 35.006 41.658 71.436 1.00 40.70 109 ALA A N 1
ATOM 699 C CA . ALA A 1 87 ? 34.283 40.711 72.289 1.00 42.80 109 ALA A CA 1
ATOM 700 C C . ALA A 1 87 ? 33.346 41.408 73.279 1.00 41.99 109 ALA A C 1
ATOM 701 O O . ALA A 1 87 ? 32.442 40.794 73.838 1.00 38.44 109 ALA A O 1
ATOM 703 N N . VAL A 1 88 ? 33.549 42.708 73.447 1.00 41.19 110 VAL A N 1
ATOM 704 C CA . VAL A 1 88 ? 32.883 43.489 74.476 1.00 42.00 110 VAL A CA 1
ATOM 705 C C . VAL A 1 88 ? 32.002 44.567 73.814 1.00 53.07 110 VAL A C 1
ATOM 706 O O . VAL A 1 88 ? 31.401 45.426 74.475 1.00 43.58 110 VAL A O 1
ATOM 710 N N . SER A 1 89 ? 31.904 44.484 72.491 1.00 40.14 111 SER A N 1
ATOM 711 C CA . SER A 1 89 ? 31.173 45.476 71.705 1.00 40.92 111 SER A CA 1
ATOM 712 C C . SER A 1 89 ? 29.646 45.387 71.823 1.00 42.27 111 SER A C 1
ATOM 713 O O . SER A 1 89 ? 28.947 46.303 71.403 1.00 39.98 111 SER A O 1
ATOM 716 N N . TRP A 1 90 ? 29.126 44.291 72.374 1.00 36.86 112 TRP A N 1
ATOM 717 C CA . TRP A 1 90 ? 27.677 44.153 72.556 1.00 35.23 112 TRP A CA 1
ATOM 718 C C . TRP A 1 90 ? 27.186 45.036 73.709 1.00 43.37 112 TRP A C 1
ATOM 719 O O . TRP A 1 90 ? 25.994 45.324 73.834 1.00 50.51 112 TRP A O 1
ATOM 730 N N . PHE A 1 91 ? 28.130 45.474 74.533 1.00 42.27 113 PHE A N 1
ATOM 731 C CA . PHE A 1 91 ? 27.845 46.077 75.830 1.00 36.07 113 PHE A CA 1
ATOM 732 C C . PHE A 1 91 ? 27.012 47.372 75.793 1.00 41.08 113 PHE A C 1
ATOM 733 O O . PHE A 1 91 ? 25.944 47.441 76.419 1.00 45.51 113 PHE A O 1
ATOM 741 N N . GLU A 1 92 ? 27.479 48.392 75.075 1.00 39.66 114 GLU A N 1
ATOM 742 C CA . GLU A 1 92 ? 26.750 49.669 75.003 1.00 41.60 114 GLU A CA 1
ATOM 743 C C . GLU A 1 92 ? 25.400 49.592 74.257 1.00 39.38 114 GLU A C 1
ATOM 744 O O . GLU A 1 92 ? 24.406 50.181 74.689 1.00 33.45 114 GLU A O 1
ATOM 750 N N . PRO A 1 93 ? 25.372 48.906 73.108 1.00 35.62 115 PRO A N 1
ATOM 751 C CA . PRO A 1 93 ? 24.095 48.604 72.469 1.00 46.19 115 PRO A CA 1
ATOM 752 C C . PRO A 1 93 ? 23.111 47.948 73.431 1.00 47.85 115 PRO A C 1
ATOM 753 O O . PRO A 1 93 ? 21.933 48.308 73.433 1.00 50.92 115 PRO A O 1
ATOM 757 N N . GLU A 1 94 ? 23.570 47.004 74.250 1.00 41.47 116 GLU A N 1
ATOM 758 C CA . GLU A 1 94 ? 22.636 46.333 75.165 1.00 45.78 116 GLU A CA 1
ATOM 759 C C . GLU A 1 94 ? 22.207 47.217 76.324 1.00 42.34 116 GLU A C 1
ATOM 760 O O . GLU A 1 94 ? 21.064 47.158 76.752 1.00 43.04 116 GLU A O 1
ATOM 766 N N . ILE A 1 95 ? 23.118 48.046 76.822 1.00 41.98 117 ILE A N 1
ATOM 767 C CA . ILE A 1 95 ? 22.737 49.032 77.818 1.00 42.06 117 ILE A CA 1
ATOM 768 C C . ILE A 1 95 ? 21.613 49.867 77.239 1.00 39.56 117 ILE A C 1
ATOM 769 O O . ILE A 1 95 ? 20.587 50.081 77.874 1.00 38.07 117 ILE A O 1
ATOM 774 N N . LEU A 1 96 ? 21.811 50.303 76.003 1.00 37.51 118 LEU A N 1
ATOM 775 C CA . LEU A 1 96 ? 20.884 51.211 75.348 1.00 42.24 118 LEU A CA 1
ATOM 776 C C . LEU A 1 96 ? 19.537 50.589 74.938 1.00 46.38 118 LEU A C 1
ATOM 777 O O . LEU A 1 96 ? 18.628 51.302 74.531 1.00 34.84 118 LEU A O 1
ATOM 782 N N . GLN A 1 97 ? 19.400 49.272 75.054 1.00 46.86 119 GLN A N 1
ATOM 783 C CA . GLN A 1 97 ? 18.114 48.644 74.770 1.00 41.37 119 GLN A CA 1
ATOM 784 C C . GLN A 1 97 ? 17.192 48.804 75.964 1.00 45.67 119 GLN A C 1
ATOM 785 O O . GLN A 1 97 ? 15.981 48.637 75.854 1.00 41.26 119 GLN A O 1
ATOM 791 N N . LEU A 1 98 ? 17.776 49.121 77.112 1.00 43.30 120 LEU A N 1
ATOM 792 C CA . LEU A 1 98 ? 16.992 49.545 78.254 1.00 42.66 120 LEU A CA 1
ATOM 793 C C . LEU A 1 98 ? 16.623 51.012 78.067 1.00 41.88 120 LEU A C 1
ATOM 794 O O . LEU A 1 98 ? 17.329 51.762 77.388 1.00 50.03 120 LEU A O 1
ATOM 799 N N . SER A 1 99 ? 15.515 51.418 78.672 1.00 48.84 121 SER A N 1
ATOM 800 C CA . SER A 1 99 ? 15.113 52.821 78.680 1.00 55.64 121 SER A CA 1
ATOM 801 C C . SER A 1 99 ? 15.890 53.586 79.751 1.00 59.52 121 SER A C 1
ATOM 802 O O . SER A 1 99 ? 16.181 53.042 80.822 1.00 50.52 121 SER A O 1
ATOM 805 N N . ASP A 1 100 ? 16.197 54.851 79.469 1.00 55.77 122 ASP A N 1
ATOM 806 C CA . ASP A 1 100 ? 16.774 55.747 80.474 1.00 56.72 122 ASP A CA 1
ATOM 807 C C . ASP A 1 100 ? 16.214 55.523 81.882 1.00 52.90 122 ASP A C 1
ATOM 808 O O . ASP A 1 100 ? 16.971 55.468 82.853 1.00 58.39 122 ASP A O 1
ATOM 813 N N . ASP A 1 101 ? 14.899 55.391 82.007 1.00 44.68 123 ASP A N 1
ATOM 814 C CA . ASP A 1 101 ? 14.321 55.252 83.348 1.00 50.84 123 ASP A CA 1
ATOM 815 C C . ASP A 1 101 ? 14.475 53.867 83.966 1.00 49.27 123 ASP A C 1
ATOM 816 O O . ASP A 1 101 ? 14.421 53.725 85.189 1.00 56.09 123 ASP A O 1
ATOM 821 N N . GLN A 1 102 ? 14.666 52.844 83.135 1.00 48.95 124 GLN A N 1
ATOM 822 C CA . GLN A 1 102 ? 14.999 51.511 83.649 1.00 51.99 124 GLN A CA 1
ATOM 823 C C . GLN A 1 102 ? 16.414 51.522 84.222 1.00 48.30 124 GLN A C 1
ATOM 824 O O . GLN A 1 102 ? 16.706 50.862 85.216 1.00 48.97 124 GLN A O 1
ATOM 830 N N . ILE A 1 103 ? 17.287 52.276 83.566 1.00 47.26 125 ILE A N 1
ATOM 831 C CA . ILE A 1 103 ? 18.683 52.380 83.960 1.00 45.58 125 ILE A CA 1
ATOM 832 C C . ILE A 1 103 ? 18.831 53.044 85.329 1.00 51.42 125 ILE A C 1
ATOM 833 O O . ILE A 1 103 ? 19.466 52.477 86.216 1.00 59.26 125 ILE A O 1
ATOM 838 N N . TRP A 1 104 ? 18.231 54.219 85.521 1.00 50.25 126 TRP A N 1
ATOM 839 C CA . TRP A 1 104 ? 18.345 54.906 86.816 1.00 53.05 126 TRP A CA 1
ATOM 840 C C . TRP A 1 104 ? 17.483 54.232 87.886 1.00 53.71 126 TRP A C 1
ATOM 841 O O . TRP A 1 104 ? 17.637 54.492 89.081 1.00 58.52 126 TRP A O 1
ATOM 852 N N . GLN A 1 105 ? 16.593 53.346 87.451 1.00 51.08 127 GLN A N 1
ATOM 853 C CA . GLN A 1 105 ? 15.815 52.539 88.384 1.00 48.63 127 GLN A CA 1
ATOM 854 C C . GLN A 1 105 ? 16.718 51.480 89.019 1.00 54.84 127 GLN A C 1
ATOM 855 O O . GLN A 1 105 ? 16.554 51.125 90.191 1.00 57.40 127 GLN A O 1
ATOM 861 N N . TYR A 1 106 ? 17.677 50.988 88.234 1.00 53.08 128 TYR A N 1
ATOM 862 C CA . TYR A 1 106 ? 18.689 50.053 88.717 1.00 46.25 128 TYR A CA 1
ATOM 863 C C . TYR A 1 106 ? 19.581 50.724 89.760 1.00 45.92 128 TYR A C 1
ATOM 864 O O . TYR A 1 106 ? 20.036 50.086 90.708 1.00 45.55 128 TYR A O 1
ATOM 873 N N . PHE A 1 107 ? 19.846 52.012 89.560 1.00 49.44 129 PHE A N 1
ATOM 874 C CA . PHE A 1 107 ? 20.678 52.785 90.480 1.00 46.22 129 PHE A CA 1
ATOM 875 C C . PHE A 1 107 ? 20.034 52.983 91.851 1.00 48.19 129 PHE A C 1
ATOM 876 O O . PHE A 1 107 ? 20.731 53.007 92.864 1.00 51.79 129 PHE A O 1
ATOM 884 N N . LYS A 1 108 ? 18.713 53.130 91.886 1.00 46.75 130 LYS A N 1
ATOM 885 C CA . LYS A 1 108 ? 18.010 53.204 93.158 1.00 50.55 130 LYS A CA 1
ATOM 886 C C . LYS A 1 108 ? 18.162 51.882 93.895 1.00 53.53 130 LYS A C 1
ATOM 887 O O . LYS A 1 108 ? 18.379 51.857 95.106 1.00 58.52 130 LYS A O 1
ATOM 893 N N . GLU A 1 109 ? 18.055 50.784 93.153 1.00 53.08 131 GLU A N 1
ATOM 894 C CA . GLU A 1 109 ? 18.080 49.445 93.743 1.00 55.96 131 GLU A CA 1
ATOM 895 C C . GLU A 1 109 ? 19.470 49.029 94.227 1.00 55.54 131 GLU A C 1
ATOM 896 O O . GLU A 1 109 ? 19.593 48.286 95.195 1.00 52.13 131 GLU A O 1
ATOM 902 N N . GLU A 1 110 ? 20.511 49.502 93.549 1.00 58.26 132 GLU A N 1
ATOM 903 C CA . GLU A 1 110 ? 21.874 49.076 93.864 1.00 54.00 132 GLU A CA 1
ATOM 904 C C . GLU A 1 110 ? 22.858 50.242 93.924 1.00 48.57 132 GLU A C 1
ATOM 905 O O . GLU A 1 110 ? 23.545 50.530 92.946 1.00 53.85 132 GLU A O 1
ATOM 911 N N . PRO A 1 111 ? 22.939 50.895 95.090 1.00 47.43 133 PRO A N 1
ATOM 912 C CA . PRO A 1 111 ? 23.811 52.032 95.366 1.00 45.26 133 PRO A CA 1
ATOM 913 C C . PRO A 1 111 ? 25.214 51.849 94.805 1.00 43.04 133 PRO A C 1
ATOM 914 O O . PRO A 1 111 ? 25.828 52.815 94.359 1.00 48.93 133 PRO A O 1
ATOM 918 N N . LYS A 1 112 ? 25.708 50.616 94.827 1.00 39.45 134 LYS A N 1
ATOM 919 C CA . LYS A 1 112 ? 27.039 50.305 94.323 1.00 31.72 134 LYS A CA 1
ATOM 920 C C . LYS A 1 112 ? 27.249 50.779 92.888 1.00 36.82 134 LYS A C 1
ATOM 921 O O . LYS A 1 112 ? 28.385 51.032 92.462 1.00 42.33 134 LYS A O 1
ATOM 927 N N . LEU A 1 113 ? 26.157 50.878 92.133 1.00 35.55 135 LEU A N 1
ATOM 928 C CA . LEU A 1 113 ? 26.220 51.353 90.749 1.00 40.02 135 LEU A CA 1
ATOM 929 C C . LEU A 1 113 ? 26.619 52.821 90.667 1.00 43.20 135 LEU A C 1
ATOM 930 O O . LEU A 1 113 ? 27.062 53.289 89.623 1.00 45.82 135 LEU A O 1
ATOM 935 N N . GLU A 1 114 ? 26.451 53.546 91.768 1.00 43.96 136 GLU A N 1
ATOM 936 C CA . GLU A 1 114 ? 26.773 54.964 91.796 1.00 48.10 136 GLU A CA 1
ATOM 937 C C . GLU A 1 114 ? 28.225 55.203 91.369 1.00 47.12 136 GLU A C 1
ATOM 938 O O . GLU A 1 114 ? 28.559 56.258 90.839 1.00 49.52 136 GLU A O 1
ATOM 944 N N . VAL A 1 115 ? 29.078 54.206 91.577 1.00 45.87 137 VAL A N 1
ATOM 945 C CA . VAL A 1 115 ? 30.486 54.319 91.210 1.00 44.33 137 VAL A CA 1
ATOM 946 C C . VAL A 1 115 ? 30.658 54.462 89.703 1.00 54.35 137 VAL A C 1
ATOM 947 O O . VAL A 1 115 ? 31.680 54.975 89.242 1.00 55.63 137 VAL A O 1
ATOM 951 N N . TYR A 1 116 ? 29.657 54.011 88.944 1.00 43.95 138 TYR A N 1
ATOM 952 C CA . TYR A 1 116 ? 29.730 54.027 87.490 1.00 47.58 138 TYR A CA 1
ATOM 953 C C . TYR A 1 116 ? 28.776 55.019 86.830 1.00 52.73 138 TYR A C 1
ATOM 954 O O . TYR A 1 116 ? 28.698 55.081 85.601 1.00 52.29 138 TYR A O 1
ATOM 963 N N . ARG A 1 117 ? 28.039 55.789 87.623 1.00 48.04 139 ARG A N 1
ATOM 964 C CA . ARG A 1 117 ? 26.978 56.599 87.032 1.00 53.74 139 ARG A CA 1
ATOM 965 C C . ARG A 1 117 ? 27.518 57.481 85.901 1.00 53.07 139 ARG A C 1
ATOM 966 O O . ARG A 1 117 ? 26.981 57.477 84.793 1.00 58.25 139 ARG A O 1
ATOM 974 N N . HIS A 1 118 ? 28.601 58.197 86.176 1.00 49.66 140 HIS A N 1
ATOM 975 C CA . HIS A 1 118 ? 29.248 59.045 85.184 1.00 61.20 140 HIS A CA 1
ATOM 976 C C . HIS A 1 118 ? 29.623 58.271 83.909 1.00 62.88 140 HIS A C 1
ATOM 977 O O . HIS A 1 118 ? 29.583 58.815 82.799 1.00 59.20 140 HIS A O 1
ATOM 984 N N . TYR A 1 119 ? 29.954 56.993 84.060 1.00 57.03 141 TYR A N 1
ATOM 985 C CA . TYR A 1 119 ? 30.257 56.167 82.896 1.00 50.07 141 TYR A CA 1
ATOM 986 C C . TYR A 1 119 ? 28.986 55.770 82.148 1.00 49.61 141 TYR A C 1
ATOM 987 O O . TYR A 1 119 ? 28.938 55.816 80.916 1.00 40.25 141 TYR A O 1
ATOM 996 N N . ILE A 1 120 ? 27.954 55.389 82.893 1.00 48.49 142 ILE A N 1
ATOM 997 C CA . ILE A 1 120 ? 26.662 55.059 82.296 1.00 50.36 142 ILE A CA 1
ATOM 998 C C . ILE A 1 120 ? 25.979 56.303 81.710 1.00 50.55 142 ILE A C 1
ATOM 999 O O . ILE A 1 120 ? 25.240 56.214 80.736 1.00 50.45 142 ILE A O 1
ATOM 1004 N N . GLN A 1 121 ? 26.259 57.459 82.303 1.00 47.04 143 GLN A N 1
ATOM 1005 C CA . GLN A 1 121 ? 25.719 58.729 81.842 1.00 47.49 143 GLN A CA 1
ATOM 1006 C C . GLN A 1 121 ? 26.187 59.071 80.433 1.00 44.85 143 GLN A C 1
ATOM 1007 O O . GLN A 1 121 ? 25.386 59.495 79.602 1.00 49.62 143 GLN A O 1
ATOM 1013 N N . GLN A 1 122 ? 27.482 58.901 80.173 1.00 40.82 144 GLN A N 1
ATOM 1014 C CA . GLN A 1 122 ? 28.049 59.186 78.858 1.00 47.08 144 GLN A CA 1
ATOM 1015 C C . GLN A 1 122 ? 27.349 58.362 77.814 1.00 52.91 144 GLN A C 1
ATOM 1016 O O . GLN A 1 122 ? 26.983 58.865 76.744 1.00 55.75 144 GLN A O 1
ATOM 1022 N N . ILE A 1 123 ? 27.166 57.087 78.132 1.00 46.20 145 ILE A N 1
ATOM 1023 C CA . ILE A 1 123 ? 26.566 56.162 77.190 1.00 45.91 145 ILE A CA 1
ATOM 1024 C C . ILE A 1 123 ? 25.153 56.590 76.845 1.00 46.63 145 ILE A C 1
ATOM 1025 O O . ILE A 1 123 ? 24.817 56.680 75.668 1.00 33.74 145 ILE A O 1
ATOM 1030 N N . VAL A 1 124 ? 24.354 56.880 77.875 1.00 42.15 146 VAL A N 1
ATOM 1031 C CA . VAL A 1 124 ? 22.977 57.355 77.717 1.00 35.98 146 VAL A CA 1
ATOM 1032 C C . VAL A 1 124 ? 22.901 58.654 76.914 1.00 44.55 146 VAL A C 1
ATOM 1033 O O . VAL A 1 124 ? 21.988 58.849 76.105 1.00 42.04 146 VAL A O 1
ATOM 1037 N N . ASP A 1 125 ? 23.869 59.537 77.133 1.00 41.78 147 ASP A N 1
ATOM 1038 C CA . ASP A 1 125 ? 23.904 60.818 76.438 1.00 38.55 147 ASP A CA 1
ATOM 1039 C C . ASP A 1 125 ? 24.396 60.655 75.005 1.00 39.84 147 ASP A C 1
ATOM 1040 O O . ASP A 1 125 ? 24.408 61.604 74.235 1.00 44.85 147 ASP A O 1
ATOM 1045 N N . ASN A 1 126 ? 24.810 59.449 74.653 1.00 43.20 148 ASN A N 1
ATOM 1046 C CA . ASN A 1 126 ? 25.462 59.210 73.378 1.00 38.27 148 ASN A CA 1
ATOM 1047 C C . ASN A 1 126 ? 24.629 58.226 72.570 1.00 38.29 148 ASN A C 1
ATOM 1048 O O . ASN A 1 126 ? 25.092 57.629 71.598 1.00 43.95 148 ASN A O 1
ATOM 1053 N N . ARG A 1 127 ? 23.389 58.072 73.010 1.00 43.45 149 ARG A N 1
ATOM 1054 C CA . ARG A 1 127 ? 22.406 57.189 72.403 1.00 42.26 149 ARG A CA 1
ATOM 1055 C C . ARG A 1 127 ? 22.406 57.270 70.884 1.00 41.18 149 ARG A C 1
ATOM 1056 O O . ARG A 1 127 ? 22.326 56.247 70.197 1.00 37.92 149 ARG A O 1
ATOM 1064 N N . ALA A 1 128 ? 22.498 58.491 70.362 1.00 28.52 150 ALA A N 1
ATOM 1065 C CA . ALA A 1 128 ? 22.414 58.720 68.920 1.00 34.27 150 ALA A CA 1
ATOM 1066 C C . ALA A 1 128 ? 23.658 58.282 68.151 1.00 33.93 150 ALA A C 1
ATOM 1067 O O . ALA A 1 128 ? 23.639 58.213 66.934 1.00 35.15 150 ALA A O 1
ATOM 1069 N N . HIS A 1 129 ? 24.742 57.988 68.854 1.00 30.50 151 HIS A N 1
ATOM 1070 C CA . HIS A 1 129 ? 25.991 57.715 68.174 1.00 31.37 151 HIS A CA 1
ATOM 1071 C C . HIS A 1 129 ? 26.500 56.329 68.473 1.00 39.23 151 HIS A C 1
ATOM 1072 O O . HIS A 1 129 ? 27.546 55.933 67.965 1.00 37.16 151 HIS A O 1
ATOM 1079 N N . VAL A 1 130 ? 25.755 55.589 69.288 1.00 34.29 152 VAL A N 1
ATOM 1080 C CA . VAL A 1 130 ? 26.046 54.179 69.486 1.00 37.05 152 VAL A CA 1
ATOM 1081 C C . VAL A 1 130 ? 25.191 53.363 68.526 1.00 40.36 152 VAL A C 1
ATOM 1082 O O . VAL A 1 130 ? 24.031 53.686 68.299 1.00 41.45 152 VAL A O 1
ATOM 1086 N N . LEU A 1 131 ? 25.768 52.309 67.964 1.00 42.34 153 LEU A N 1
ATOM 1087 C CA . LEU A 1 131 ? 25.125 51.570 66.884 1.00 34.19 153 LEU A CA 1
ATOM 1088 C C . LEU A 1 131 ? 24.598 50.242 67.414 1.00 34.08 153 LEU A C 1
ATOM 1089 O O . LEU A 1 131 ? 24.481 50.060 68.617 1.00 34.81 153 LEU A O 1
ATOM 1094 N N . SER A 1 132 ? 24.236 49.326 66.527 1.00 26.68 154 SER A N 1
ATOM 1095 C CA . SER A 1 132 ? 23.769 48.021 66.977 1.00 32.10 154 SER A CA 1
ATOM 1096 C C . SER A 1 132 ? 24.974 47.152 67.331 1.00 32.46 154 SER A C 1
ATOM 1097 O O . SER A 1 132 ? 26.111 47.491 67.002 1.00 42.56 154 SER A O 1
ATOM 1100 N N . ALA A 1 133 ? 24.730 46.027 67.980 1.00 39.05 155 ALA A N 1
ATOM 1101 C CA . ALA A 1 133 ? 25.810 45.106 68.316 1.00 36.07 155 ALA A CA 1
ATOM 1102 C C . ALA A 1 133 ? 26.544 44.663 67.061 1.00 37.81 155 ALA A C 1
ATOM 1103 O O . ALA A 1 133 ? 27.770 44.622 67.049 1.00 40.56 155 ALA A O 1
ATOM 1105 N N . GLU A 1 134 ? 25.795 44.356 66.001 1.00 32.83 156 GLU A N 1
ATOM 1106 C CA . GLU A 1 134 ? 26.390 43.924 64.721 1.00 47.77 156 GLU A CA 1
ATOM 1107 C C . GLU A 1 134 ? 27.374 44.956 64.161 1.00 38.72 156 GLU A C 1
ATOM 1108 O O . GLU A 1 134 ? 28.467 44.607 63.728 1.00 35.19 156 GLU A O 1
ATOM 1114 N N . GLN A 1 135 ? 26.966 46.220 64.145 1.00 36.09 157 GLN A N 1
ATOM 1115 C CA . GLN A 1 135 ? 27.804 47.276 63.593 1.00 35.25 157 GLN A CA 1
ATOM 1116 C C . GLN A 1 135 ? 29.002 47.559 64.481 1.00 32.74 157 GLN A C 1
ATOM 1117 O O . GLN A 1 135 ? 30.108 47.683 63.979 1.00 44.40 157 GLN A O 1
ATOM 1123 N N . GLU A 1 136 ? 28.784 47.668 65.792 1.00 33.43 158 GLU A N 1
ATOM 1124 C CA . GLU A 1 136 ? 29.876 47.927 66.745 1.00 39.55 158 GLU A CA 1
ATOM 1125 C C . GLU A 1 136 ? 30.921 46.822 66.650 1.00 42.06 158 GLU A C 1
ATOM 1126 O O . GLU A 1 136 ? 32.131 47.083 66.710 1.00 37.99 158 GLU A O 1
ATOM 1132 N N . SER A 1 137 ? 30.448 45.588 66.502 1.00 33.67 159 SER A N 1
ATOM 1133 C CA . SER A 1 137 ? 31.337 44.453 66.278 1.00 37.67 159 SER A CA 1
ATOM 1134 C C . SER A 1 137 ? 32.239 44.624 65.036 1.00 44.08 159 SER A C 1
ATOM 1135 O O . SER A 1 137 ? 33.457 44.429 65.114 1.00 49.29 159 SER A O 1
ATOM 1138 N N . LEU A 1 138 ? 31.663 45.021 63.904 1.00 41.25 160 LEU A N 1
ATOM 1139 C CA . LEU A 1 138 ? 32.480 45.278 62.702 1.00 34.46 160 LEU A CA 1
ATOM 1140 C C . LEU A 1 138 ? 33.510 46.379 62.908 1.00 44.11 160 LEU A C 1
ATOM 1141 O O . LEU A 1 138 ? 34.685 46.223 62.561 1.00 46.65 160 LEU A O 1
ATOM 1146 N N . LEU A 1 139 ? 33.053 47.504 63.446 1.00 40.19 161 LEU A N 1
ATOM 1147 C CA . LEU A 1 139 ? 33.909 48.656 63.691 1.00 42.30 161 LEU A CA 1
ATOM 1148 C C . LEU A 1 139 ? 35.053 48.342 64.658 1.00 51.30 161 LEU A C 1
ATOM 1149 O O . LEU A 1 139 ? 36.183 48.767 64.430 1.00 54.73 161 LEU A O 1
ATOM 1154 N N . ALA A 1 140 ? 34.764 47.608 65.735 1.00 46.33 162 ALA A N 1
ATOM 1155 C CA . ALA A 1 140 ? 35.795 47.303 66.719 1.00 44.41 162 ALA A CA 1
ATOM 1156 C C . ALA A 1 140 ? 36.805 46.373 66.099 1.00 49.22 162 ALA A C 1
ATOM 1157 O O . ALA A 1 140 ? 38.014 46.601 66.192 1.00 46.21 162 ALA A O 1
ATOM 1159 N N . GLY A 1 141 ? 36.300 45.328 65.455 1.00 41.61 163 GLY A N 1
ATOM 1160 C CA . GLY A 1 141 ? 37.160 44.322 64.852 1.00 39.26 163 GLY A CA 1
ATOM 1161 C C . GLY A 1 141 ? 38.027 44.850 63.718 1.00 47.01 163 GLY A C 1
ATOM 1162 O O . GLY A 1 141 ? 39.037 44.240 63.374 1.00 51.79 163 GLY A O 1
ATOM 1163 N N . ALA A 1 142 ? 37.637 45.984 63.146 1.00 43.81 164 ALA A N 1
ATOM 1164 C CA . ALA A 1 142 ? 38.353 46.568 62.017 1.00 47.64 164 ALA A CA 1
ATOM 1165 C C . ALA A 1 142 ? 39.326 47.642 62.474 1.00 48.54 164 ALA A C 1
ATOM 1166 O O . ALA A 1 142 ? 40.013 48.240 61.651 1.00 46.33 164 ALA A O 1
ATOM 1168 N N . GLY A 1 143 ? 39.374 47.877 63.785 1.00 48.48 165 GLY A N 1
ATOM 1169 C CA . GLY A 1 143 ? 40.132 48.990 64.363 1.00 47.71 165 GLY A CA 1
ATOM 1170 C C . GLY A 1 143 ? 41.596 49.055 63.944 1.00 54.08 165 GLY A C 1
ATOM 1171 O O . GLY A 1 143 ? 42.132 50.139 63.689 1.00 50.21 165 GLY A O 1
ATOM 1172 N N . GLU A 1 144 ? 42.241 47.894 63.875 1.00 45.07 166 GLU A N 1
ATOM 1173 C CA . GLU A 1 144 ? 43.615 47.810 63.408 1.00 53.75 166 GLU A CA 1
ATOM 1174 C C . GLU A 1 144 ? 43.745 48.351 61.989 1.00 51.82 166 GLU A C 1
ATOM 1175 O O . GLU A 1 144 ? 44.655 49.125 61.692 1.00 61.44 166 GLU A O 1
ATOM 1181 N N . ILE A 1 145 ? 42.834 47.944 61.114 1.00 39.38 167 ILE A N 1
ATOM 1182 C CA . ILE A 1 145 ? 42.826 48.473 59.764 1.00 45.07 167 ILE A CA 1
ATOM 1183 C C . ILE A 1 145 ? 42.703 50.005 59.788 1.00 48.34 167 ILE A C 1
ATOM 1184 O O . ILE A 1 145 ? 43.497 50.695 59.164 1.00 43.40 167 ILE A O 1
ATOM 1189 N N . PHE A 1 146 ? 41.752 50.552 60.543 1.00 47.22 168 PHE A N 1
ATOM 1190 C CA . PHE A 1 146 ? 41.628 52.030 60.602 1.00 49.87 168 PHE A CA 1
ATOM 1191 C C . PHE A 1 146 ? 42.886 52.750 61.080 1.00 49.71 168 PHE A C 1
ATOM 1192 O O . PHE A 1 146 ? 43.224 53.814 60.571 1.00 46.96 168 PHE A O 1
ATOM 1200 N N . ASP A 1 147 ? 43.586 52.160 62.044 1.00 40.91 169 ASP A N 1
ATOM 1201 C CA . ASP A 1 147 ? 44.764 52.795 62.607 1.00 55.03 169 ASP A CA 1
ATOM 1202 C C . ASP A 1 147 ? 46.051 52.494 61.829 1.00 50.59 169 ASP A C 1
ATOM 1203 O O . ASP A 1 147 ? 47.094 53.060 62.141 1.00 43.46 169 ASP A O 1
ATOM 1208 N N . ALA A 1 148 ? 45.995 51.617 60.827 1.00 37.95 170 ALA A N 1
ATOM 1209 C CA . ALA A 1 148 ? 47.249 51.123 60.246 1.00 52.18 170 ALA A CA 1
ATOM 1210 C C . ALA A 1 148 ? 48.134 52.230 59.657 1.00 56.74 170 ALA A C 1
ATOM 1211 O O . ALA A 1 148 ? 49.359 52.217 59.835 1.00 56.94 170 ALA A O 1
ATOM 1213 N N . SER A 1 149 ? 47.523 53.198 58.981 1.00 40.74 171 SER A N 1
ATOM 1214 C CA . SER A 1 149 ? 48.310 54.218 58.288 1.00 47.32 171 SER A CA 1
ATOM 1215 C C . SER A 1 149 ? 49.076 55.169 59.233 1.00 50.26 171 SER A C 1
ATOM 1216 O O . SER A 1 149 ? 50.069 55.748 58.823 1.00 50.02 171 SER A O 1
ATOM 1219 N N . SER A 1 150 ? 48.621 55.324 60.479 1.00 44.87 172 SER A N 1
ATOM 1220 C CA . SER A 1 150 ? 49.413 55.996 61.527 1.00 46.07 172 SER A CA 1
ATOM 1221 C C . SER A 1 150 ? 50.681 55.222 61.826 1.00 42.42 172 SER A C 1
ATOM 1222 O O . SER A 1 150 ? 51.734 55.809 62.041 1.00 51.86 172 SER A O 1
ATOM 1225 N N . ASP A 1 151 ? 50.565 53.898 61.873 1.00 50.16 173 ASP A N 1
ATOM 1226 C CA . ASP A 1 151 ? 51.718 53.020 62.097 1.00 39.04 173 ASP A CA 1
ATOM 1227 C C . ASP A 1 151 ? 52.698 53.083 60.926 1.00 38.87 173 ASP A C 1
ATOM 1228 O O . ASP A 1 151 ? 53.913 53.138 61.120 1.00 50.63 173 ASP A O 1
ATOM 1233 N N . THR A 1 152 ? 52.169 53.122 59.710 1.00 36.90 174 THR A N 1
ATOM 1234 C CA . THR A 1 152 ? 53.011 53.197 58.526 1.00 44.31 174 THR A CA 1
ATOM 1235 C C . THR A 1 152 ? 53.767 54.515 58.540 1.00 48.43 174 THR A C 1
ATOM 1236 O O . THR A 1 152 ? 54.962 54.558 58.248 1.00 43.87 174 THR A O 1
ATOM 1240 N N . PHE A 1 153 ? 53.071 55.583 58.920 1.00 47.74 175 PHE A N 1
ATOM 1241 C CA . PHE A 1 153 ? 53.700 56.883 59.033 1.00 45.06 175 PHE A CA 1
ATOM 1242 C C . PHE A 1 153 ? 54.844 56.853 60.038 1.00 42.68 175 PHE A C 1
ATOM 1243 O O . PHE A 1 153 ? 55.959 57.273 59.746 1.00 42.96 175 PHE A O 1
ATOM 1251 N N . ALA A 1 154 ? 54.545 56.354 61.226 1.00 36.25 176 ALA A N 1
ATOM 1252 C CA . ALA A 1 154 ? 55.501 56.300 62.333 1.00 46.57 176 ALA A CA 1
ATOM 1253 C C . ALA A 1 154 ? 56.780 55.577 61.916 1.00 40.23 176 ALA A C 1
ATOM 1254 O O . ALA A 1 154 ? 57.885 56.002 62.225 1.00 49.18 176 ALA A O 1
ATOM 1256 N N . VAL A 1 155 ? 56.610 54.482 61.198 1.00 45.50 177 VAL A N 1
ATOM 1257 C CA . VAL A 1 155 ? 57.712 53.607 60.846 1.00 49.96 177 VAL A CA 1
ATOM 1258 C C . VAL A 1 155 ? 58.560 54.231 59.727 1.00 41.52 177 VAL A C 1
ATOM 1259 O O . VAL A 1 155 ? 59.801 54.314 59.801 1.00 44.22 177 VAL A O 1
ATOM 1263 N N . LEU A 1 156 ? 57.883 54.712 58.704 1.00 37.77 178 LEU A N 1
ATOM 1264 C CA . LEU A 1 156 ? 58.565 55.421 57.644 1.00 37.90 178 LEU A CA 1
ATOM 1265 C C . LEU A 1 156 ? 59.302 56.652 58.205 1.00 41.39 178 LEU A C 1
ATOM 1266 O O . LEU A 1 156 ? 60.472 56.880 57.889 1.00 52.66 178 LEU A O 1
ATOM 1271 N N . ASN A 1 157 ? 58.625 57.434 59.045 1.00 40.07 179 ASN A N 1
ATOM 1272 C CA . ASN A 1 157 ? 59.195 58.688 59.547 1.00 42.95 179 ASN A CA 1
ATOM 1273 C C . ASN A 1 157 ? 60.353 58.450 60.506 1.00 42.90 179 ASN A C 1
ATOM 1274 O O . ASN A 1 157 ? 61.365 59.135 60.448 1.00 44.11 179 ASN A O 1
ATOM 1279 N N . ASN A 1 158 ? 60.218 57.456 61.372 1.00 42.15 180 ASN A N 1
ATOM 1280 C CA . ASN A 1 158 ? 61.218 57.255 62.413 1.00 46.96 180 ASN A CA 1
ATOM 1281 C C . ASN A 1 158 ? 62.206 56.146 62.178 1.00 42.62 180 ASN A C 1
ATOM 1282 O O . ASN A 1 158 ? 63.257 56.135 62.794 1.00 52.12 180 ASN A O 1
ATOM 1287 N N . ALA A 1 159 ? 61.890 55.197 61.307 1.00 49.98 181 ALA A N 1
ATOM 1288 C CA . ALA A 1 159 ? 62.802 54.067 61.149 1.00 44.07 181 ALA A CA 1
ATOM 1289 C C . ALA A 1 159 ? 63.487 54.002 59.774 1.00 53.51 181 ALA A C 1
ATOM 1290 O O . ALA A 1 159 ? 64.686 53.720 59.696 1.00 52.42 181 ALA A O 1
ATOM 1292 N N . ASP A 1 160 ? 62.735 54.266 58.701 1.00 47.89 182 ASP A N 1
ATOM 1293 C CA . ASP A 1 160 ? 63.261 54.096 57.329 1.00 44.49 182 ASP A CA 1
ATOM 1294 C C . ASP A 1 160 ? 63.873 55.345 56.655 1.00 41.71 182 ASP A C 1
ATOM 1295 O O . ASP A 1 160 ? 64.892 55.229 55.982 1.00 41.31 182 ASP A O 1
ATOM 1300 N N . LEU A 1 161 ? 63.276 56.523 56.811 1.00 40.73 183 LEU A N 1
ATOM 1301 C CA . LEU A 1 161 ? 63.873 57.726 56.203 1.00 45.79 183 LEU A CA 1
ATOM 1302 C C . LEU A 1 161 ? 65.316 57.950 56.660 1.00 42.74 183 LEU A C 1
ATOM 1303 O O . LEU A 1 161 ? 65.614 57.847 57.844 1.00 45.40 183 LEU A O 1
ATOM 1308 N N . VAL A 1 162 ? 66.226 58.229 55.729 1.00 45.10 184 VAL A N 1
ATOM 1309 C CA . VAL A 1 162 ? 67.528 58.760 56.136 1.00 44.39 184 VAL A CA 1
ATOM 1310 C C . VAL A 1 162 ? 67.784 60.067 55.391 1.00 48.15 184 VAL A C 1
ATOM 1311 O O . VAL A 1 162 ? 67.457 60.203 54.210 1.00 43.47 184 VAL A O 1
ATOM 1315 N N . PHE A 1 163 ? 68.340 61.034 56.114 1.00 46.22 185 PHE A N 1
ATOM 1316 C CA . PHE A 1 163 ? 68.490 62.397 55.619 1.00 44.75 185 PHE A CA 1
ATOM 1317 C C . PHE A 1 163 ? 69.912 62.661 55.151 1.00 42.53 185 PHE A C 1
ATOM 1318 O O . PHE A 1 163 ? 70.835 61.934 55.520 1.00 40.45 185 PHE A O 1
ATOM 1326 N N . PRO A 1 164 ? 70.104 63.706 54.339 1.00 38.10 186 PRO A N 1
ATOM 1327 C CA . PRO A 1 164 ? 71.439 63.813 53.784 1.00 50.12 186 PRO A CA 1
ATOM 1328 C C . PRO A 1 164 ? 72.449 64.317 54.810 1.00 51.52 186 PRO A C 1
ATOM 1329 O O . PRO A 1 164 ? 72.090 64.688 55.924 1.00 47.36 186 PRO A O 1
ATOM 1333 N N . THR A 1 165 ? 73.709 64.289 54.405 1.00 50.47 187 THR A N 1
ATOM 1334 C CA . THR A 1 165 ? 74.824 64.877 55.119 1.00 42.82 187 THR A CA 1
ATOM 1335 C C . THR A 1 165 ? 74.911 66.369 54.806 1.00 36.41 187 THR A C 1
ATOM 1336 O O . THR A 1 165 ? 74.621 66.790 53.692 1.00 42.44 187 THR A O 1
ATOM 1340 N N . ILE A 1 166 ? 75.325 67.169 55.777 1.00 39.83 188 ILE A N 1
ATOM 1341 C CA . ILE A 1 166 ? 75.643 68.563 55.511 1.00 37.99 188 ILE A CA 1
ATOM 1342 C C . ILE A 1 166 ? 77.034 68.872 56.051 1.00 42.57 188 ILE A C 1
ATOM 1343 O O . ILE A 1 166 ? 77.644 68.031 56.710 1.00 44.35 188 ILE A O 1
ATOM 1348 N N . GLU A 1 167 ? 77.531 70.078 55.780 1.00 44.01 189 GLU A N 1
ATOM 1349 C CA . GLU A 1 167 ? 78.721 70.572 56.473 1.00 44.14 189 GLU A CA 1
ATOM 1350 C C . GLU A 1 167 ? 78.264 71.235 57.757 1.00 41.43 189 GLU A C 1
ATOM 1351 O O . GLU A 1 167 ? 77.409 72.118 57.726 1.00 47.47 189 GLU A O 1
ATOM 1357 N N . GLY A 1 168 ? 78.839 70.821 58.881 1.00 46.46 190 GLY A N 1
ATOM 1358 C CA . GLY A 1 168 ? 78.385 71.285 60.188 1.00 48.04 190 GLY A CA 1
ATOM 1359 C C . GLY A 1 168 ? 78.986 72.576 60.728 1.00 61.65 190 GLY A C 1
ATOM 1360 O O . GLY A 1 168 ? 79.482 73.417 59.977 1.00 60.20 190 GLY A O 1
ATOM 1361 N N A GLU A 1 169 ? 78.935 72.752 62.045 0.50 64.70 191 GLU A N 1
ATOM 1362 N N B GLU A 1 169 ? 78.962 72.677 62.055 0.50 68.27 191 GLU A N 1
ATOM 1363 C CA A GLU A 1 169 ? 79.348 74.021 62.651 0.50 66.48 191 GLU A CA 1
ATOM 1364 C CA B GLU A 1 169 ? 79.306 73.878 62.806 0.50 73.00 191 GLU A CA 1
ATOM 1365 C C A GLU A 1 169 ? 80.857 74.252 62.629 0.50 71.10 191 GLU A C 1
ATOM 1366 C C B GLU A 1 169 ? 80.798 74.220 62.747 0.50 75.13 191 GLU A C 1
ATOM 1367 O O A GLU A 1 169 ? 81.316 75.383 62.459 0.50 62.32 191 GLU A O 1
ATOM 1368 O O B GLU A 1 169 ? 81.182 75.388 62.658 0.50 67.41 191 GLU A O 1
ATOM 1379 N N . ASN A 1 170 ? 81.628 73.184 62.805 1.00 78.49 192 ASN A N 1
ATOM 1380 C CA . ASN A 1 170 ? 83.079 73.322 62.797 1.00 79.56 192 ASN A CA 1
ATOM 1381 C C . ASN A 1 170 ? 83.671 72.965 61.439 1.00 74.03 192 ASN A C 1
ATOM 1382 O O . ASN A 1 170 ? 84.873 72.750 61.319 1.00 67.26 192 ASN A O 1
ATOM 1387 N N . GLY A 1 171 ? 82.818 72.906 60.421 1.00 69.60 193 GLY A N 1
ATOM 1388 C CA . GLY A 1 171 ? 83.260 72.560 59.075 1.00 70.31 193 GLY A CA 1
ATOM 1389 C C . GLY A 1 171 ? 83.319 71.061 58.832 1.00 64.35 193 GLY A C 1
ATOM 1390 O O . GLY A 1 171 ? 83.797 70.610 57.789 1.00 60.60 193 GLY A O 1
ATOM 1391 N N . GLU A 1 172 ? 82.825 70.290 59.795 1.00 54.06 194 GLU A N 1
ATOM 1392 C CA . GLU A 1 172 ? 82.862 68.834 59.710 1.00 54.22 194 GLU A CA 1
ATOM 1393 C C . GLU A 1 172 ? 81.556 68.216 59.156 1.00 49.64 194 GLU A C 1
ATOM 1394 O O . GLU A 1 172 ? 80.456 68.766 59.318 1.00 43.18 194 GLU A O 1
ATOM 1400 N N . ILE A 1 173 ? 81.694 67.070 58.499 1.00 42.55 195 ILE A N 1
ATOM 1401 C CA . ILE A 1 173 ? 80.551 66.320 57.979 1.00 39.64 195 ILE A CA 1
ATOM 1402 C C . ILE A 1 173 ? 79.599 65.979 59.106 1.00 44.46 195 ILE A C 1
ATOM 1403 O O . ILE A 1 173 ? 80.007 65.367 60.089 1.00 53.97 195 ILE A O 1
ATOM 1408 N N . VAL A 1 174 ? 78.338 66.387 58.976 1.00 45.41 196 VAL A N 1
ATOM 1409 C CA . VAL A 1 174 ? 77.315 66.030 59.966 1.00 47.76 196 VAL A CA 1
ATOM 1410 C C . VAL A 1 174 ? 76.155 65.288 59.322 1.00 47.12 196 VAL A C 1
ATOM 1411 O O . VAL A 1 174 ? 75.626 65.714 58.303 1.00 51.54 196 VAL A O 1
ATOM 1415 N N . GLN A 1 175 ? 75.764 64.177 59.933 1.00 52.70 197 GLN A N 1
ATOM 1416 C CA . GLN A 1 175 ? 74.612 63.412 59.493 1.00 52.01 197 GLN A CA 1
ATOM 1417 C C . GLN A 1 175 ? 73.329 64.021 60.046 1.00 53.81 197 GLN A C 1
ATOM 1418 O O . GLN A 1 175 ? 73.150 64.099 61.258 1.00 65.55 197 GLN A O 1
ATOM 1424 N N . LEU A 1 176 ? 72.440 64.457 59.159 1.00 53.14 198 LEU A N 1
ATOM 1425 C CA . LEU A 1 176 ? 71.124 64.936 59.572 1.00 46.23 198 LEU A CA 1
ATOM 1426 C C . LEU A 1 176 ? 70.270 63.784 60.085 1.00 49.94 198 LEU A C 1
ATOM 1427 O O . LEU A 1 176 ? 70.385 62.643 59.607 1.00 50.05 198 LEU A O 1
ATOM 1432 N N . SER A 1 177 ? 69.388 64.102 61.027 1.00 36.05 199 SER A N 1
ATOM 1433 C CA . SER A 1 177 ? 68.514 63.126 61.653 1.00 45.10 199 SER A CA 1
ATOM 1434 C C . SER A 1 177 ? 67.533 63.885 62.523 1.00 41.73 199 SER A C 1
ATOM 1435 O O . SER A 1 177 ? 67.737 65.064 62.794 1.00 51.54 199 SER A O 1
ATOM 1438 N N . HIS A 1 178 ? 66.482 63.205 62.974 1.00 44.14 200 HIS A N 1
ATOM 1439 C CA . HIS A 1 178 ? 65.510 63.804 63.890 1.00 43.19 200 HIS A CA 1
ATOM 1440 C C . HIS A 1 178 ? 66.144 64.275 65.200 1.00 45.35 200 HIS A C 1
ATOM 1441 O O . HIS A 1 178 ? 65.767 65.319 65.736 1.00 49.38 200 HIS A O 1
ATOM 1448 N N . GLY A 1 179 ? 67.109 63.509 65.709 1.00 40.73 201 GLY A N 1
ATOM 1449 C CA . GLY A 1 179 ? 67.773 63.849 66.962 1.00 41.98 201 GLY A CA 1
ATOM 1450 C C . GLY A 1 179 ? 68.585 65.135 66.918 1.00 55.48 201 GLY A C 1
ATOM 1451 O O . GLY A 1 179 ? 68.677 65.859 67.901 1.00 56.12 201 GLY A O 1
ATOM 1452 N N . VAL A 1 180 ? 69.169 65.431 65.765 1.00 62.14 202 VAL A N 1
ATOM 1453 C CA . VAL A 1 180 ? 70.127 66.523 65.647 1.00 45.43 202 VAL A CA 1
ATOM 1454 C C . VAL A 1 180 ? 69.518 67.774 65.000 1.00 48.27 202 VAL A C 1
ATOM 1455 O O . VAL A 1 180 ? 70.043 68.868 65.162 1.00 49.52 202 VAL A O 1
ATOM 1459 N N . TYR A 1 181 ? 68.399 67.617 64.291 1.00 41.05 203 TYR A N 1
ATOM 1460 C CA . TYR A 1 181 ? 67.840 68.708 63.484 1.00 48.93 203 TYR A CA 1
ATOM 1461 C C . TYR A 1 181 ? 67.527 69.983 64.268 1.00 48.29 203 TYR A C 1
ATOM 1462 O O . TYR A 1 181 ? 67.982 71.073 63.909 1.00 56.12 203 TYR A O 1
ATOM 1471 N N . GLY A 1 182 ? 66.740 69.850 65.325 1.00 45.30 204 GLY A N 1
ATOM 1472 C CA . GLY A 1 182 ? 66.430 70.986 66.198 1.00 46.91 204 GLY A CA 1
ATOM 1473 C C . GLY A 1 182 ? 67.632 71.769 66.696 1.00 35.02 204 GLY A C 1
ATOM 1474 O O . GLY A 1 182 ? 67.589 72.989 66.772 1.00 50.14 204 GLY A O 1
ATOM 1475 N N . GLN A 1 183 ? 68.710 71.077 67.047 1.00 45.81 205 GLN A N 1
ATOM 1476 C CA . GLN A 1 183 ? 69.925 71.766 67.475 1.00 55.31 205 GLN A CA 1
ATOM 1477 C C . GLN A 1 183 ? 70.416 72.611 66.329 1.00 54.89 205 GLN A C 1
ATOM 1478 O O . GLN A 1 183 ? 70.774 73.773 66.510 1.00 51.32 205 GLN A O 1
ATOM 1484 N N . LEU A 1 184 ? 70.456 71.998 65.146 1.00 53.80 206 LEU A N 1
ATOM 1485 C CA . LEU A 1 184 ? 70.995 72.651 63.964 1.00 44.61 206 LEU A CA 1
ATOM 1486 C C . LEU A 1 184 ? 70.153 73.857 63.539 1.00 43.25 206 LEU A C 1
ATOM 1487 O O . LEU A 1 184 ? 70.700 74.850 63.071 1.00 46.76 206 LEU A O 1
ATOM 1492 N N . LEU A 1 185 ? 68.834 73.789 63.728 1.00 47.56 207 LEU A N 1
ATOM 1493 C CA . LEU A 1 185 ? 67.976 74.936 63.413 1.00 44.21 207 LEU A CA 1
ATOM 1494 C C . LEU A 1 185 ? 68.184 76.114 64.367 1.00 48.35 207 LEU A C 1
ATOM 1495 O O . LEU A 1 185 ? 67.719 77.219 64.095 1.00 57.12 207 LEU A O 1
ATOM 1500 N N . GLU A 1 186 ? 68.894 75.885 65.469 1.00 46.70 208 GLU A N 1
ATOM 1501 C CA . GLU A 1 186 ? 69.097 76.933 66.470 1.00 52.83 208 GLU A CA 1
ATOM 1502 C C . GLU A 1 186 ? 70.476 77.541 66.366 1.00 48.95 208 GLU A C 1
ATOM 1503 O O . GLU A 1 186 ? 70.795 78.494 67.065 1.00 50.94 208 GLU A O 1
ATOM 1509 N N . SER A 1 187 ? 71.298 76.980 65.493 1.00 49.05 209 SER A N 1
ATOM 1510 C CA . SER A 1 187 ? 72.690 77.384 65.401 1.00 47.25 209 SER A CA 1
ATOM 1511 C C . SER A 1 187 ? 72.814 78.870 65.070 1.00 46.54 209 SER A C 1
ATOM 1512 O O . SER A 1 187 ? 71.988 79.433 64.346 1.00 42.82 209 SER A O 1
ATOM 1515 N N . THR A 1 188 ? 73.848 79.511 65.596 1.00 43.33 210 THR A N 1
ATOM 1516 C CA . THR A 1 188 ? 74.072 80.917 65.284 1.00 43.84 210 THR A CA 1
ATOM 1517 C C . THR A 1 188 ? 74.757 81.016 63.934 1.00 47.15 210 THR A C 1
ATOM 1518 O O . THR A 1 188 ? 74.939 82.106 63.391 1.00 51.57 210 THR A O 1
ATOM 1522 N N . ASP A 1 189 ? 75.138 79.862 63.398 1.00 50.16 211 ASP A N 1
ATOM 1523 C CA . ASP A 1 189 ? 75.775 79.799 62.092 1.00 49.03 211 ASP A CA 1
ATOM 1524 C C . ASP A 1 189 ? 74.690 79.608 61.029 1.00 49.26 211 ASP A C 1
ATOM 1525 O O . ASP A 1 189 ? 74.220 78.497 60.780 1.00 46.55 211 ASP A O 1
ATOM 1530 N N . ARG A 1 190 ? 74.299 80.713 60.406 1.00 47.95 212 ARG A N 1
ATOM 1531 C CA . ARG A 1 190 ? 73.188 80.721 59.472 1.00 46.27 212 ARG A CA 1
ATOM 1532 C C . ARG A 1 190 ? 73.315 79.711 58.339 1.00 41.33 212 ARG A C 1
ATOM 1533 O O . ARG A 1 190 ? 72.324 79.145 57.899 1.00 36.85 212 ARG A O 1
ATOM 1541 N N . ARG A 1 191 ? 74.527 79.497 57.852 1.00 40.79 213 ARG A N 1
ATOM 1542 C CA . ARG A 1 191 ? 74.721 78.583 56.734 1.00 43.98 213 ARG A CA 1
ATOM 1543 C C . ARG A 1 191 ? 74.302 77.174 57.141 1.00 41.69 213 ARG A C 1
ATOM 1544 O O . ARG A 1 191 ? 73.726 76.428 56.349 1.00 48.37 213 ARG A O 1
ATOM 1552 N N . VAL A 1 192 ? 74.592 76.824 58.390 1.00 42.86 214 VAL A N 1
ATOM 1553 C CA . VAL A 1 192 ? 74.277 75.507 58.928 1.00 39.14 214 VAL A CA 1
ATOM 1554 C C . VAL A 1 192 ? 72.767 75.325 59.081 1.00 45.94 214 VAL A C 1
ATOM 1555 O O . VAL A 1 192 ? 72.213 74.267 58.758 1.00 43.57 214 VAL A O 1
ATOM 1559 N N . ARG A 1 193 ? 72.114 76.381 59.550 1.00 41.09 215 ARG A N 1
ATOM 1560 C CA . ARG A 1 193 ? 70.656 76.452 59.606 1.00 42.67 215 ARG A CA 1
ATOM 1561 C C . ARG A 1 193 ? 70.018 76.214 58.233 1.00 41.70 215 ARG A C 1
ATOM 1562 O O . ARG A 1 193 ? 69.118 75.375 58.082 1.00 46.23 215 ARG A O 1
ATOM 1570 N N . GLU A 1 194 ? 70.472 76.956 57.233 1.00 40.47 216 GLU A N 1
ATOM 1571 C CA . GLU A 1 194 ? 69.874 76.878 55.901 1.00 42.32 216 GLU A CA 1
ATOM 1572 C C . GLU A 1 194 ? 70.093 75.491 55.337 1.00 38.95 216 GLU A C 1
ATOM 1573 O O . GLU A 1 194 ? 69.223 74.913 54.679 1.00 47.99 216 GLU A O 1
ATOM 1579 N N . ALA A 1 195 ? 71.265 74.941 55.608 1.00 34.74 217 ALA A N 1
ATOM 1580 C CA . ALA A 1 195 ? 71.613 73.646 55.039 1.00 31.81 217 ALA A CA 1
ATOM 1581 C C . ALA A 1 195 ? 70.827 72.499 55.695 1.00 35.48 217 ALA A C 1
ATOM 1582 O O . ALA A 1 195 ? 70.431 71.562 55.014 1.00 45.67 217 ALA A O 1
ATOM 1584 N N . ALA A 1 196 ? 70.604 72.584 57.008 1.00 34.31 218 ALA A N 1
ATOM 1585 C CA . ALA A 1 196 ? 69.818 71.579 57.742 1.00 39.94 218 ALA A CA 1
ATOM 1586 C C . ALA A 1 196 ? 68.386 71.596 57.290 1.00 34.84 218 ALA A C 1
ATOM 1587 O O . ALA A 1 196 ? 67.783 70.550 57.066 1.00 38.79 218 ALA A O 1
ATOM 1589 N N . PHE A 1 197 ? 67.846 72.800 57.162 1.00 37.57 219 PHE A N 1
ATOM 1590 C CA . PHE A 1 197 ? 66.465 73.006 56.757 1.00 31.09 219 PHE A CA 1
ATOM 1591 C C . PHE A 1 197 ? 66.241 72.417 55.365 1.00 38.67 219 PHE A C 1
ATOM 1592 O O . PHE A 1 197 ? 65.330 71.616 55.178 1.00 43.42 219 PHE A O 1
ATOM 1600 N N . LYS A 1 198 ? 67.092 72.784 54.407 1.00 44.23 220 LYS A N 1
ATOM 1601 C CA . LYS A 1 198 ? 66.991 72.281 53.018 1.00 39.40 220 LYS A CA 1
ATOM 1602 C C . LYS A 1 198 ? 67.273 70.791 52.860 1.00 43.90 220 LYS A C 1
ATOM 1603 O O . LYS A 1 198 ? 66.650 70.114 52.032 1.00 39.74 220 LYS A O 1
ATOM 1609 N N . GLY A 1 199 ? 68.206 70.282 53.658 1.00 42.10 221 GLY A N 1
ATOM 1610 C CA . GLY A 1 199 ? 68.483 68.850 53.672 1.00 32.37 221 GLY A CA 1
ATOM 1611 C C . GLY A 1 199 ? 67.263 68.059 54.125 1.00 41.41 221 GLY A C 1
ATOM 1612 O O . GLY A 1 199 ? 66.862 67.089 53.474 1.00 46.72 221 GLY A O 1
ATOM 1613 N N . LEU A 1 200 ? 66.659 68.485 55.234 1.00 40.25 222 LEU A N 1
ATOM 1614 C CA . LEU A 1 200 ? 65.563 67.730 55.834 1.00 44.39 222 LEU A CA 1
ATOM 1615 C C . LEU A 1 200 ? 64.382 67.755 54.896 1.00 40.24 222 LEU A C 1
ATOM 1616 O O . LEU A 1 200 ? 63.768 66.726 54.626 1.00 48.61 222 LEU A O 1
ATOM 1621 N N . TYR A 1 201 ? 64.083 68.939 54.375 1.00 49.11 223 TYR A N 1
ATOM 1622 C CA . TYR A 1 201 ? 62.931 69.097 53.499 1.00 41.02 223 TYR A CA 1
ATOM 1623 C C . TYR A 1 201 ? 63.095 68.452 52.130 1.00 42.13 223 TYR A C 1
ATOM 1624 O O . TYR A 1 201 ? 62.105 68.112 51.497 1.00 51.77 223 TYR A O 1
ATOM 1633 N N . SER A 1 202 ? 64.326 68.251 51.672 1.00 37.67 224 SER A N 1
ATOM 1634 C CA . SER A 1 202 ? 64.496 67.546 50.402 1.00 42.43 224 SER A CA 1
ATOM 1635 C C . SER A 1 202 ? 63.889 66.144 50.512 1.00 41.29 224 SER A C 1
ATOM 1636 O O . SER A 1 202 ? 63.346 65.620 49.559 1.00 43.53 224 SER A O 1
ATOM 1639 N N . VAL A 1 203 ? 63.954 65.553 51.695 1.00 38.48 225 VAL A N 1
ATOM 1640 C CA . VAL A 1 203 ? 63.419 64.213 51.893 1.00 42.55 225 VAL A CA 1
ATOM 1641 C C . VAL A 1 203 ? 61.893 64.190 52.031 1.00 44.06 225 VAL A C 1
ATOM 1642 O O . VAL A 1 203 ? 61.237 63.326 51.462 1.00 49.44 225 VAL A O 1
ATOM 1646 N N . TYR A 1 204 ? 61.323 65.120 52.793 1.00 39.57 226 TYR A N 1
ATOM 1647 C CA . TYR A 1 204 ? 59.861 65.213 52.862 1.00 39.78 226 TYR A CA 1
ATOM 1648 C C . TYR A 1 204 ? 59.238 65.497 51.511 1.00 42.69 226 TYR A C 1
ATOM 1649 O O . TYR A 1 204 ? 58.187 64.956 51.179 1.00 54.09 226 TYR A O 1
ATOM 1658 N N . GLU A 1 205 ? 59.901 66.315 50.710 1.00 46.69 227 GLU A N 1
ATOM 1659 C CA . GLU A 1 205 ? 59.432 66.562 49.360 1.00 44.53 227 GLU A CA 1
ATOM 1660 C C . GLU A 1 205 ? 59.445 65.269 48.526 1.00 51.11 227 GLU A C 1
ATOM 1661 O O . GLU A 1 205 ? 58.486 64.955 47.822 1.00 48.06 227 GLU A O 1
ATOM 1667 N N . GLN A 1 206 ? 60.529 64.514 48.601 1.00 39.02 228 GLN A N 1
ATOM 1668 C CA . GLN A 1 206 ? 60.597 63.270 47.854 1.00 39.81 228 GLN A CA 1
ATOM 1669 C C . GLN A 1 206 ? 59.445 62.327 48.204 1.00 47.55 228 GLN A C 1
ATOM 1670 O O . GLN A 1 206 ? 58.906 61.645 47.333 1.00 43.58 228 GLN A O 1
ATOM 1676 N N . PHE A 1 207 ? 59.067 62.284 49.476 1.00 42.79 229 PHE A N 1
ATOM 1677 C CA . PHE A 1 207 ? 58.074 61.310 49.914 1.00 46.64 229 PHE A CA 1
ATOM 1678 C C . PHE A 1 207 ? 56.712 61.919 50.206 1.00 40.48 229 PHE A C 1
ATOM 1679 O O . PHE A 1 207 ? 55.931 61.346 50.962 1.00 40.81 229 PHE A O 1
ATOM 1687 N N . ARG A 1 208 ? 56.413 63.050 49.571 1.00 43.26 230 ARG A N 1
ATOM 1688 C CA . ARG A 1 208 ? 55.172 63.771 49.856 1.00 34.21 230 ARG A CA 1
ATOM 1689 C C . ARG A 1 208 ? 53.906 63.016 49.445 1.00 40.52 230 ARG A C 1
ATOM 1690 O O . ARG A 1 208 ? 52.856 63.146 50.084 1.00 48.03 230 ARG A O 1
ATOM 1698 N N . ASN A 1 209 ? 54.014 62.237 48.379 1.00 33.27 231 ASN A N 1
ATOM 1699 C CA . ASN A 1 209 ? 52.920 61.401 47.903 1.00 40.93 231 ASN A CA 1
ATOM 1700 C C . ASN A 1 209 ? 52.602 60.267 48.893 1.00 43.14 231 ASN A C 1
ATOM 1701 O O . ASN A 1 209 ? 51.444 59.966 49.157 1.00 53.53 231 ASN A O 1
ATOM 1706 N N . THR A 1 210 ? 53.637 59.646 49.446 1.00 43.17 232 THR A N 1
ATOM 1707 C CA . THR A 1 210 ? 53.453 58.575 50.422 1.00 38.35 232 THR A CA 1
ATOM 1708 C C . THR A 1 210 ? 52.766 59.074 51.695 1.00 40.51 232 THR A C 1
ATOM 1709 O O . THR A 1 210 ? 51.786 58.486 52.161 1.00 51.07 232 THR A O 1
ATOM 1713 N N . PHE A 1 211 ? 53.269 60.176 52.234 1.00 37.69 233 PHE A N 1
ATOM 1714 C CA . PHE A 1 211 ? 52.658 60.821 53.387 1.00 39.30 233 PHE A CA 1
ATOM 1715 C C . PHE A 1 211 ? 51.231 61.329 53.138 1.00 41.52 233 PHE A C 1
ATOM 1716 O O . PHE A 1 211 ? 50.374 61.223 54.015 1.00 44.12 233 PHE A O 1
ATOM 1724 N N . ALA A 1 212 ? 50.961 61.857 51.947 1.00 40.69 234 ALA A N 1
ATOM 1725 C CA . ALA A 1 212 ? 49.596 62.271 51.615 1.00 41.40 234 ALA A CA 1
ATOM 1726 C C . ALA A 1 212 ? 48.674 61.060 51.689 1.00 43.19 234 ALA A C 1
ATOM 1727 O O . ALA A 1 212 ? 47.558 61.137 52.187 1.00 44.94 234 ALA A O 1
ATOM 1729 N N . SER A 1 213 ? 49.164 59.948 51.167 1.00 36.96 235 SER A N 1
ATOM 1730 C CA . SER A 1 213 ? 48.451 58.699 51.178 1.00 42.60 235 SER A CA 1
ATOM 1731 C C . SER A 1 213 ? 48.193 58.241 52.616 1.00 41.24 235 SER A C 1
ATOM 1732 O O . SER A 1 213 ? 47.060 57.927 52.969 1.00 44.07 235 SER A O 1
ATOM 1735 N N . THR A 1 214 ? 49.226 58.218 53.454 1.00 38.39 236 THR A N 1
ATOM 1736 C CA . THR A 1 214 ? 49.034 57.756 54.857 1.00 43.90 236 THR A CA 1
ATOM 1737 C C . THR A 1 214 ? 48.123 58.696 55.633 1.00 42.80 236 THR A C 1
ATOM 1738 O O . THR A 1 214 ? 47.224 58.250 56.336 1.00 48.05 236 THR A O 1
ATOM 1742 N N . LEU A 1 215 ? 48.324 60.002 55.466 1.00 45.84 237 LEU A N 1
ATOM 1743 C CA . LEU A 1 215 ? 47.542 60.987 56.220 1.00 45.59 237 LEU A CA 1
ATOM 1744 C C . LEU A 1 215 ? 46.115 61.062 55.694 1.00 43.54 237 LEU A C 1
ATOM 1745 O O . LEU A 1 215 ? 45.160 61.036 56.464 1.00 44.49 237 LEU A O 1
ATOM 1750 N N . GLY A 1 216 ? 45.985 61.138 54.373 1.00 41.02 238 GLY A N 1
ATOM 1751 C CA . GLY A 1 216 ? 44.696 60.992 53.696 1.00 33.71 238 GLY A CA 1
ATOM 1752 C C . GLY A 1 216 ? 43.849 59.811 54.162 1.00 44.25 238 GLY A C 1
ATOM 1753 O O . GLY A 1 216 ? 42.650 59.956 54.428 1.00 46.13 238 GLY A O 1
ATOM 1754 N N . THR A 1 217 ? 44.461 58.636 54.274 1.00 44.16 239 THR A N 1
ATOM 1755 C CA . THR A 1 217 ? 43.739 57.463 54.771 1.00 41.69 239 THR A CA 1
ATOM 1756 C C . THR A 1 217 ? 43.232 57.688 56.205 1.00 50.39 239 THR A C 1
ATOM 1757 O O . THR A 1 217 ? 42.090 57.357 56.545 1.00 45.77 239 THR A O 1
ATOM 1761 N N . HIS A 1 218 ? 44.092 58.273 57.033 1.00 43.16 240 HIS A N 1
ATOM 1762 C CA . HIS A 1 218 ? 43.777 58.529 58.435 1.00 42.65 240 HIS A CA 1
ATOM 1763 C C . HIS A 1 218 ? 42.574 59.440 58.514 1.00 38.84 240 HIS A C 1
ATOM 1764 O O . HIS A 1 218 ? 41.647 59.196 59.285 1.00 47.80 240 HIS A O 1
ATOM 1771 N N . ILE A 1 219 ? 42.606 60.497 57.704 1.00 43.74 241 ILE A N 1
ATOM 1772 C CA . ILE A 1 219 ? 41.519 61.474 57.637 1.00 41.74 241 ILE A CA 1
ATOM 1773 C C . ILE A 1 219 ? 40.209 60.856 57.124 1.00 48.35 241 ILE A C 1
ATOM 1774 O O . ILE A 1 219 ? 39.147 61.053 57.720 1.00 49.06 241 ILE A O 1
ATOM 1779 N N . LYS A 1 220 ? 40.302 60.065 56.057 1.00 38.92 242 LYS A N 1
ATOM 1780 C CA . LYS A 1 220 ? 39.171 59.287 55.572 1.00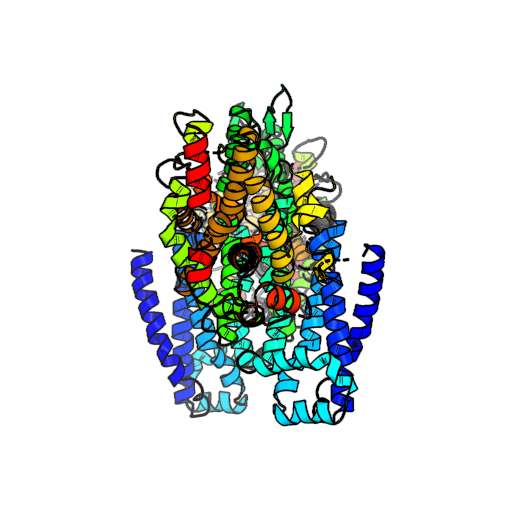 44.95 242 LYS A CA 1
ATOM 1781 C C . LYS A 1 220 ? 38.496 58.440 56.655 1.00 43.16 242 LYS A C 1
ATOM 1782 O O . LYS A 1 220 ? 37.271 58.370 56.713 1.00 51.94 242 LYS A O 1
ATOM 1788 N N . GLY A 1 221 ? 39.289 57.798 57.507 1.00 42.94 243 GLY A N 1
ATOM 1789 C CA . GLY A 1 221 ? 38.737 56.966 58.597 1.00 30.86 243 GLY A CA 1
ATOM 1790 C C . GLY A 1 221 ? 37.937 57.760 59.613 1.00 44.42 243 GLY A C 1
ATOM 1791 O O . GLY A 1 221 ? 36.877 57.299 60.062 1.00 47.22 243 GLY A O 1
ATOM 1792 N N . HIS A 1 222 ? 38.433 58.951 59.979 1.00 38.96 244 HIS A N 1
ATOM 1793 C CA . HIS A 1 222 ? 37.683 59.853 60.863 1.00 44.21 244 HIS A CA 1
ATOM 1794 C C . HIS A 1 222 ? 36.339 60.256 60.260 1.00 44.92 244 HIS A C 1
ATOM 1795 O O . HIS A 1 222 ? 35.318 60.279 60.944 1.00 47.44 244 HIS A O 1
ATOM 1802 N N . ASN A 1 223 ? 36.351 60.582 58.976 1.00 39.61 245 ASN A N 1
ATOM 1803 C CA . ASN A 1 223 ? 35.130 60.981 58.299 1.00 43.42 245 ASN A CA 1
ATOM 1804 C C . ASN A 1 223 ? 34.131 59.840 58.191 1.00 35.77 245 ASN A C 1
ATOM 1805 O O . ASN A 1 223 ? 32.939 60.015 58.446 1.00 47.32 245 ASN A O 1
ATOM 1810 N N . PHE A 1 224 ? 34.622 58.667 57.825 1.00 41.35 246 PHE A N 1
ATOM 1811 C CA . PHE A 1 224 ? 33.769 57.508 57.726 1.00 32.88 246 PHE A CA 1
ATOM 1812 C C . PHE A 1 224 ? 33.105 57.186 59.079 1.00 40.81 246 PHE A C 1
ATOM 1813 O O . PHE A 1 224 ? 31.897 56.931 59.123 1.00 46.98 246 PHE A O 1
ATOM 1821 N N . LYS A 1 225 ? 33.885 57.197 60.169 1.00 37.82 247 LYS A N 1
ATOM 1822 C CA . LYS A 1 225 ? 33.340 56.890 61.503 1.00 43.54 247 LYS A CA 1
ATOM 1823 C C . LYS A 1 225 ? 32.349 57.952 61.965 1.00 41.80 247 LYS A C 1
ATOM 1824 O O . LYS A 1 225 ? 31.297 57.640 62.518 1.00 45.42 247 LYS A O 1
ATOM 1830 N N . ALA A 1 226 ? 32.676 59.212 61.715 1.00 44.66 248 ALA A N 1
ATOM 1831 C CA . ALA A 1 226 ? 31.760 60.293 62.025 1.00 40.25 248 ALA A CA 1
ATOM 1832 C C . ALA A 1 226 ? 30.425 60.064 61.298 1.00 43.16 248 ALA A C 1
ATOM 1833 O O . ALA A 1 226 ? 29.347 60.147 61.891 1.00 47.19 248 ALA A O 1
ATOM 1835 N N . LYS A 1 227 ? 30.500 59.755 60.012 1.00 43.87 249 LYS A N 1
ATOM 1836 C CA . LYS A 1 227 ? 29.293 59.588 59.208 1.00 45.96 249 LYS A CA 1
ATOM 1837 C C . LYS A 1 227 ? 28.434 58.437 59.728 1.00 50.43 249 LYS A C 1
ATOM 1838 O O . LYS A 1 227 ? 27.228 58.599 59.961 1.00 37.29 249 LYS A O 1
ATOM 1844 N N . VAL A 1 228 ? 29.040 57.270 59.914 1.00 39.13 250 VAL A N 1
ATOM 1845 C CA . VAL A 1 228 ? 28.211 56.119 60.278 1.00 46.91 250 VAL A CA 1
ATOM 1846 C C . VAL A 1 228 ? 27.688 56.193 61.709 1.00 43.69 250 VAL A C 1
ATOM 1847 O O . VAL A 1 228 ? 26.741 55.493 62.048 1.00 43.00 250 VAL A O 1
ATOM 1851 N N . ARG A 1 229 ? 28.297 57.052 62.530 1.00 42.04 251 ARG A N 1
ATOM 1852 C CA . ARG A 1 229 ? 27.823 57.288 63.904 1.00 40.53 251 ARG A CA 1
ATOM 1853 C C . ARG A 1 229 ? 26.877 58.472 64.028 1.00 39.17 251 ARG A C 1
ATOM 1854 O O . ARG A 1 229 ? 26.516 58.862 65.143 1.00 41.28 251 ARG A O 1
ATOM 1862 N N . ASN A 1 230 ? 26.483 59.049 62.889 1.00 43.75 252 ASN A N 1
ATOM 1863 C CA . ASN A 1 230 ? 25.520 60.164 62.867 1.00 45.80 252 ASN A CA 1
ATOM 1864 C C . ASN A 1 230 ? 26.018 61.463 63.524 1.00 38.96 252 ASN A C 1
ATOM 1865 O O . ASN A 1 230 ? 25.252 62.220 64.109 1.00 35.64 252 ASN A O 1
ATOM 1870 N N . TYR A 1 231 ? 27.313 61.706 63.444 1.00 39.98 253 TYR A N 1
ATOM 1871 C CA . TYR A 1 231 ? 27.825 63.004 63.799 1.00 39.32 253 TYR A CA 1
ATOM 1872 C C . TYR A 1 231 ? 27.730 63.886 62.563 1.00 39.25 253 TYR A C 1
ATOM 1873 O O . TYR A 1 231 ? 27.718 63.388 61.435 1.00 49.74 253 TYR A O 1
ATOM 1882 N N . SER A 1 232 ? 27.649 65.195 62.767 1.00 41.85 254 SER A N 1
ATOM 1883 C CA . SER A 1 232 ? 27.546 66.112 61.647 1.00 46.43 254 SER A CA 1
ATOM 1884 C C . SER A 1 232 ? 28.921 66.361 61.000 1.00 46.82 254 SER A C 1
ATOM 1885 O O . SER A 1 232 ? 29.003 66.902 59.898 1.00 45.90 254 SER A O 1
ATOM 1888 N N . SER A 1 233 ? 29.993 65.945 61.677 1.00 43.21 255 SER A N 1
ATOM 1889 C CA . SER A 1 233 ? 31.360 66.079 61.125 1.00 44.78 255 SER A CA 1
ATOM 1890 C C . SER A 1 233 ? 32.389 65.329 61.967 1.00 45.08 255 SER A C 1
ATOM 1891 O O . SER A 1 233 ? 32.125 64.938 63.115 1.00 38.23 255 SER A O 1
ATOM 1894 N N . ALA A 1 234 ? 33.582 65.168 61.409 1.00 39.92 256 ALA A N 1
ATOM 1895 C CA . ALA A 1 234 ? 34.660 64.499 62.123 1.00 43.33 256 ALA A CA 1
ATOM 1896 C C . ALA A 1 234 ? 35.012 65.260 63.394 1.00 41.94 256 ALA A C 1
ATOM 1897 O O . ALA A 1 234 ? 35.275 64.661 64.444 1.00 45.97 256 ALA A O 1
ATOM 1899 N N . ARG A 1 235 ? 35.004 66.584 63.297 1.00 40.65 257 ARG A N 1
ATOM 1900 C CA . ARG A 1 235 ? 35.343 67.427 64.438 1.00 43.93 257 ARG A CA 1
ATOM 1901 C C . ARG A 1 235 ? 34.330 67.268 65.566 1.00 41.75 257 ARG A C 1
ATOM 1902 O O . ARG A 1 235 ? 34.709 67.027 66.714 1.00 55.06 257 ARG A O 1
ATOM 1910 N N . GLU A 1 236 ? 33.048 67.408 65.247 1.00 46.12 258 GLU A N 1
ATOM 1911 C CA . GLU A 1 236 ? 32.017 67.224 66.259 1.00 48.46 258 GLU A CA 1
ATOM 1912 C C . GLU A 1 236 ? 32.238 65.879 66.912 1.00 41.81 258 GLU A C 1
ATOM 1913 O O . GLU A 1 236 ? 32.152 65.751 68.127 1.00 42.76 258 GLU A O 1
ATOM 1919 N N . ALA A 1 237 ? 32.562 64.878 66.105 1.00 37.31 259 ALA A N 1
ATOM 1920 C CA . ALA A 1 237 ? 32.793 63.540 66.657 1.00 47.17 259 ALA A CA 1
ATOM 1921 C C . ALA A 1 237 ? 33.945 63.499 67.671 1.00 37.13 259 ALA A C 1
ATOM 1922 O O . ALA A 1 237 ? 33.800 62.956 68.753 1.00 48.31 259 ALA A O 1
ATOM 1924 N N . SER A 1 238 ? 35.087 64.078 67.334 1.00 42.90 260 SER A N 1
ATOM 1925 C CA . SER A 1 238 ? 36.215 64.032 68.265 1.00 39.43 260 SER A CA 1
ATOM 1926 C C . SER A 1 238 ? 35.969 64.870 69.514 1.00 44.78 260 SER A C 1
ATOM 1927 O O . SER A 1 238 ? 36.229 64.422 70.619 1.00 41.89 260 SER A O 1
ATOM 1930 N N . LEU A 1 239 ? 35.466 66.085 69.337 1.00 44.16 261 LEU A N 1
ATOM 1931 C CA . LEU A 1 239 ? 35.253 66.989 70.463 1.00 46.43 261 LEU A CA 1
ATOM 1932 C C . LEU A 1 239 ? 34.103 66.551 71.370 1.00 49.93 261 LEU A C 1
ATOM 1933 O O . LEU A 1 239 ? 34.127 66.797 72.576 1.00 48.27 261 LEU A O 1
ATOM 1938 N N . SER A 1 240 ? 33.091 65.903 70.803 1.00 55.08 262 SER A N 1
ATOM 1939 C CA . SER A 1 240 ? 31.924 65.545 71.609 1.00 54.90 262 SER A CA 1
ATOM 1940 C C . SER A 1 240 ? 32.300 64.620 72.755 1.00 49.66 262 SER A C 1
ATOM 1941 O O . SER A 1 240 ? 31.822 64.789 73.870 1.00 50.99 262 SER A O 1
ATOM 1944 N N A ASN A 1 241 ? 33.155 63.638 72.496 0.50 47.51 263 ASN A N 1
ATOM 1945 N N B ASN A 1 241 ? 33.168 63.654 72.478 0.50 48.03 263 ASN A N 1
ATOM 1946 C CA A ASN A 1 241 ? 33.442 62.667 73.541 0.50 60.39 263 ASN A CA 1
ATOM 1947 C CA B ASN A 1 241 ? 33.527 62.666 73.484 0.50 61.82 263 ASN A CA 1
ATOM 1948 C C A ASN A 1 241 ? 34.175 63.278 74.734 0.50 62.05 263 ASN A C 1
ATOM 1949 C C B ASN A 1 241 ? 34.337 63.251 74.641 0.50 63.27 263 ASN A C 1
ATOM 1950 O O A ASN A 1 241 ? 34.445 62.594 75.717 0.50 63.50 263 ASN A O 1
ATOM 1951 O O B ASN A 1 241 ? 34.815 62.523 75.507 0.50 68.71 263 ASN A O 1
ATOM 1960 N N . ASN A 1 242 ? 34.469 64.576 74.640 1.00 63.31 264 ASN A N 1
ATOM 1961 C CA . ASN A 1 242 ? 35.008 65.348 75.768 1.00 53.66 264 ASN A CA 1
ATOM 1962 C C . ASN A 1 242 ? 34.075 66.508 76.129 1.00 59.38 264 ASN A C 1
ATOM 1963 O O . ASN A 1 242 ? 34.443 67.408 76.889 1.00 53.19 264 ASN A O 1
ATOM 1968 N N . HIS A 1 243 ? 32.874 66.493 75.558 1.00 55.99 265 HIS A N 1
ATOM 1969 C CA . HIS A 1 243 ? 31.868 67.533 75.803 1.00 59.08 265 HIS A CA 1
ATOM 1970 C C . HIS A 1 243 ? 32.399 68.934 75.509 1.00 57.12 265 HIS A C 1
ATOM 1971 O O . HIS A 1 243 ? 32.012 69.913 76.148 1.00 53.90 265 HIS A O 1
ATOM 1978 N N . ILE A 1 244 ? 33.283 69.018 74.521 1.00 52.35 266 ILE A N 1
ATOM 1979 C CA . ILE A 1 244 ? 33.751 70.303 74.031 1.00 44.79 266 ILE A CA 1
ATOM 1980 C C . ILE A 1 244 ? 32.847 70.729 72.887 1.00 41.83 266 ILE A C 1
ATOM 1981 O O . ILE A 1 244 ? 32.746 70.036 71.891 1.00 48.26 266 ILE A O 1
ATOM 1986 N N . PRO A 1 245 ? 32.146 71.854 73.050 1.00 49.28 267 PRO A N 1
ATOM 1987 C CA . PRO A 1 245 ? 31.335 72.355 71.945 1.00 34.29 267 PRO A CA 1
ATOM 1988 C C . PRO A 1 245 ? 32.249 72.788 70.801 1.00 45.00 267 PRO A C 1
ATOM 1989 O O . PRO A 1 245 ? 33.351 73.274 71.050 1.00 53.66 267 PRO A O 1
ATOM 1993 N N . GLU A 1 246 ? 31.799 72.611 69.561 1.00 39.95 268 GLU A N 1
ATOM 1994 C CA . GLU A 1 246 ? 32.571 73.035 68.393 1.00 42.18 268 GLU A CA 1
ATOM 1995 C C . GLU A 1 246 ? 32.925 74.531 68.447 1.00 44.73 268 GLU A C 1
ATOM 1996 O O . GLU A 1 246 ? 33.933 74.965 67.890 1.00 53.93 268 GLU A O 1
ATOM 2002 N N . SER A 1 247 ? 32.097 75.318 69.128 1.00 43.58 269 SER A N 1
ATOM 2003 C CA . SER A 1 247 ? 32.328 76.744 69.218 1.00 35.22 269 SER A CA 1
ATOM 2004 C C . SER A 1 247 ? 33.666 77.109 69.875 1.00 47.33 269 SER A C 1
ATOM 2005 O O . SER A 1 247 ? 34.198 78.166 69.586 1.00 48.60 269 SER A O 1
ATOM 2008 N N . VAL A 1 248 ? 34.214 76.282 70.770 1.00 35.04 270 VAL A N 1
ATOM 2009 C CA . VAL A 1 248 ? 35.516 76.654 71.304 1.00 40.57 270 VAL A CA 1
ATOM 2010 C C . VAL A 1 248 ? 36.561 76.636 70.189 1.00 40.58 270 VAL A C 1
ATOM 2011 O O . VAL A 1 248 ? 37.432 77.500 70.136 1.00 45.57 270 VAL A O 1
ATOM 2015 N N . TYR A 1 249 ? 36.434 75.689 69.270 1.00 36.73 271 TYR A N 1
ATOM 2016 C CA . TYR A 1 249 ? 37.370 75.566 68.152 1.00 39.22 271 TYR A CA 1
ATOM 2017 C C . TYR A 1 249 ? 37.217 76.744 67.165 1.00 47.22 271 TYR A C 1
ATOM 2018 O O . TYR A 1 249 ? 38.217 77.325 66.732 1.00 48.11 271 TYR A O 1
ATOM 2027 N N . ASP A 1 250 ? 35.977 77.096 66.808 1.00 41.43 272 ASP A N 1
ATOM 2028 C CA . ASP A 1 250 ? 35.730 78.246 65.901 1.00 40.74 272 ASP A CA 1
ATOM 2029 C C . ASP A 1 250 ? 36.257 79.542 66.490 1.00 41.97 272 ASP A C 1
ATOM 2030 O O . ASP A 1 250 ? 36.974 80.281 65.830 1.00 40.02 272 ASP A O 1
ATOM 2035 N N . THR A 1 251 ? 35.911 79.801 67.746 1.00 38.80 273 THR A N 1
ATOM 2036 C CA . THR A 1 251 ? 36.395 80.977 68.455 1.00 43.41 273 THR A CA 1
ATOM 2037 C C . THR A 1 251 ? 37.917 81.086 68.428 1.00 39.25 273 THR A C 1
ATOM 2038 O O . THR A 1 251 ? 38.458 82.156 68.157 1.00 46.53 273 THR A O 1
ATOM 2042 N N . LEU A 1 252 ? 38.599 79.979 68.702 1.00 38.77 274 LEU A N 1
ATOM 2043 C CA . LEU A 1 252 ? 40.065 79.960 68.666 1.00 43.56 274 LEU A CA 1
ATOM 2044 C C . LEU A 1 252 ? 40.579 80.353 67.288 1.00 42.02 274 LEU A C 1
ATOM 2045 O O . LEU A 1 252 ? 41.376 81.283 67.155 1.00 44.28 274 LEU A O 1
ATOM 2050 N N . VAL A 1 253 ? 40.111 79.657 66.260 1.00 41.35 275 VAL A N 1
ATOM 2051 C CA . VAL A 1 253 ? 40.573 79.927 64.899 1.00 42.47 275 VAL A CA 1
ATOM 2052 C C . VAL A 1 253 ? 40.246 81.364 64.440 1.00 46.59 275 VAL A C 1
ATOM 2053 O O . VAL A 1 253 ? 41.078 82.025 63.815 1.00 43.26 275 VAL A O 1
ATOM 2057 N N . ASP A 1 254 ? 39.053 81.851 64.781 1.00 43.91 276 ASP A N 1
ATOM 2058 C CA . ASP A 1 254 ? 38.626 83.207 64.405 1.00 47.36 276 ASP A CA 1
ATOM 2059 C C . ASP A 1 254 ? 39.388 84.314 65.108 1.00 48.62 276 ASP A C 1
ATOM 2060 O O . ASP A 1 254 ? 39.769 85.300 64.475 1.00 44.90 276 ASP A O 1
ATOM 2065 N N . VAL A 1 255 ? 39.584 84.182 66.417 1.00 41.97 277 VAL A N 1
ATOM 2066 C CA . VAL A 1 255 ? 40.313 85.213 67.157 1.00 36.41 277 VAL A CA 1
ATOM 2067 C C . VAL A 1 255 ? 41.783 85.260 66.725 1.00 39.01 277 VAL A C 1
ATOM 2068 O O . VAL A 1 255 ? 42.351 86.332 66.534 1.00 44.95 277 VAL A O 1
ATOM 2072 N N . VAL A 1 256 ? 42.388 84.094 66.530 1.00 36.91 278 VAL A N 1
ATOM 2073 C CA . VAL A 1 256 ? 43.761 84.041 66.062 1.00 38.15 278 VAL A CA 1
ATOM 2074 C C . VAL A 1 256 ? 43.895 84.653 64.668 1.00 40.59 278 VAL A C 1
ATOM 2075 O O . VAL A 1 256 ? 44.791 85.452 64.427 1.00 46.23 278 VAL A O 1
ATOM 2079 N N . ASN A 1 257 ? 42.991 84.304 63.760 1.00 45.09 279 ASN A N 1
ATOM 2080 C CA . ASN A 1 257 ? 42.988 84.923 62.428 1.00 41.67 279 ASN A CA 1
ATOM 2081 C C . ASN A 1 257 ? 42.842 86.439 62.443 1.00 45.26 279 ASN A C 1
ATOM 2082 O O . ASN A 1 257 ? 43.488 87.142 61.667 1.00 44.28 279 ASN A O 1
ATOM 2087 N N . LYS A 1 258 ? 42.011 86.938 63.346 1.00 39.47 280 LYS A N 1
ATOM 2088 C CA . LYS A 1 258 ? 41.777 88.364 63.450 1.00 48.38 280 LYS A CA 1
ATOM 2089 C C . LYS A 1 258 ? 43.011 89.078 64.033 1.00 48.94 280 LYS A C 1
ATOM 2090 O O . LYS A 1 258 ? 43.180 90.279 63.831 1.00 49.98 280 LYS A O 1
ATOM 2096 N N . HIS A 1 259 ? 43.886 88.333 64.714 1.00 45.12 281 HIS A N 1
ATOM 2097 C CA . HIS A 1 259 ? 45.079 88.927 65.338 1.00 36.62 281 HIS A CA 1
ATOM 2098 C C . HIS A 1 259 ? 46.424 88.523 64.708 1.00 40.39 281 HIS A C 1
ATOM 2099 O O . HIS A 1 259 ? 47.476 88.678 65.333 1.00 46.69 281 HIS A O 1
ATOM 2106 N N . LEU A 1 260 ? 46.396 88.018 63.481 1.00 39.66 282 LEU A N 1
ATOM 2107 C CA . LEU A 1 260 ? 47.631 87.676 62.771 1.00 38.91 282 LEU A CA 1
ATOM 2108 C C . LEU A 1 260 ? 48.565 88.883 62.613 1.00 37.55 282 LEU A C 1
ATOM 2109 O O . LEU A 1 260 ? 49.782 88.734 62.630 1.00 42.32 282 LEU A O 1
ATOM 2114 N N . PRO A 1 261 ? 48.003 90.085 62.450 1.00 45.56 283 PRO A N 1
ATOM 2115 C CA . PRO A 1 261 ? 48.945 91.214 62.374 1.00 51.28 283 PRO A CA 1
ATOM 2116 C C . PRO A 1 261 ? 49.919 91.297 63.566 1.00 50.17 283 PRO A C 1
ATOM 2117 O O . PRO A 1 261 ? 51.030 91.795 63.398 1.00 44.82 283 PRO A O 1
ATOM 2121 N N . LEU A 1 262 ? 49.518 90.837 64.753 1.00 40.73 284 LEU A N 1
ATOM 2122 C CA . LEU A 1 262 ? 50.460 90.800 65.885 1.00 41.28 284 LEU A CA 1
ATOM 2123 C C . LEU A 1 262 ? 51.679 89.890 65.631 1.00 45.34 284 LEU A C 1
ATOM 2124 O O . LEU A 1 262 ? 52.804 90.299 65.897 1.00 40.00 284 LEU A O 1
ATOM 2129 N N . LEU A 1 263 ? 51.449 88.678 65.110 1.00 34.78 285 LEU A N 1
ATOM 2130 C CA . LEU A 1 263 ? 52.529 87.785 64.671 1.00 37.84 285 LEU A CA 1
ATOM 2131 C C . LEU A 1 263 ? 53.365 88.457 63.583 1.00 47.39 285 LEU A C 1
ATOM 2132 O O . LEU A 1 263 ? 54.599 88.416 63.623 1.00 49.68 285 LEU A O 1
ATOM 2137 N N . HIS A 1 264 ? 52.686 89.050 62.598 1.00 35.18 286 HIS A N 1
ATOM 2138 C CA . HIS A 1 264 ? 53.364 89.731 61.508 1.00 40.54 286 HIS A CA 1
ATOM 2139 C C . HIS A 1 264 ? 54.362 90.718 62.075 1.00 35.54 286 HIS A C 1
ATOM 2140 O O . HIS A 1 264 ? 55.531 90.728 61.680 1.00 38.60 286 HIS A O 1
ATOM 2147 N N . ARG A 1 265 ? 53.895 91.523 63.025 1.00 33.11 287 ARG A N 1
ATOM 2148 C CA . ARG A 1 265 ? 54.729 92.501 63.713 1.00 42.47 287 ARG A CA 1
ATOM 2149 C C . ARG A 1 265 ? 55.904 91.865 64.457 1.00 49.23 287 ARG A C 1
ATOM 2150 O O . ARG A 1 265 ? 57.016 92.391 64.421 1.00 47.40 287 ARG A O 1
ATOM 2158 N N . TYR A 1 266 ? 55.647 90.753 65.147 1.00 35.32 288 TYR A N 1
ATOM 2159 C CA . TYR A 1 266 ? 56.701 90.060 65.890 1.00 39.11 288 TYR A CA 1
ATOM 2160 C C . TYR A 1 266 ? 57.777 89.551 64.926 1.00 36.03 288 TYR A C 1
ATOM 2161 O O . TYR A 1 266 ? 58.969 89.568 65.236 1.00 37.85 288 TYR A O 1
ATOM 2178 N N . GLU A 1 268 ? 58.526 91.026 61.940 1.00 37.73 290 GLU A N 1
ATOM 2179 C CA . GLU A 1 268 ? 59.311 92.208 61.584 1.00 43.97 290 GLU A CA 1
ATOM 2180 C C . GLU A 1 268 ? 60.398 92.459 62.623 1.00 45.62 290 GLU A C 1
ATOM 2181 O O . GLU A 1 268 ? 61.546 92.775 62.279 1.00 44.41 290 GLU A O 1
ATOM 2187 N N . LEU A 1 269 ? 60.040 92.317 63.896 1.00 42.72 291 LEU A N 1
ATOM 2188 C CA . LEU A 1 269 ? 60.994 92.601 64.967 1.00 40.47 291 LEU A CA 1
ATOM 2189 C C . LEU A 1 269 ? 62.137 91.601 64.911 1.00 40.07 291 LEU A C 1
ATOM 2190 O O . LEU A 1 269 ? 63.308 91.975 64.975 1.00 39.50 291 LEU A O 1
ATOM 2195 N N . ARG A 1 270 ? 61.802 90.326 64.770 1.00 33.34 292 ARG A N 1
ATOM 2196 C CA . ARG A 1 270 ? 62.849 89.323 64.608 1.00 40.90 292 ARG A CA 1
ATOM 2197 C C . ARG A 1 270 ? 63.762 89.594 63.384 1.00 38.20 292 ARG A C 1
ATOM 2198 O O . ARG A 1 270 ? 64.973 89.386 63.447 1.00 41.62 292 ARG A O 1
ATOM 2206 N N . LYS A 1 271 ? 63.193 90.087 62.288 1.00 41.18 293 LYS A N 1
ATOM 2207 C CA . LYS A 1 271 ? 63.998 90.413 61.109 1.00 42.75 293 LYS A CA 1
ATOM 2208 C C . LYS A 1 271 ? 64.982 91.520 61.450 1.00 42.40 293 LYS A C 1
ATOM 2209 O O . LYS A 1 271 ? 66.170 91.423 61.152 1.00 46.44 293 LYS A O 1
ATOM 2215 N N . ARG A 1 272 ? 64.482 92.564 62.098 1.00 45.44 294 ARG A N 1
ATOM 2216 C CA . ARG A 1 272 ? 65.334 93.647 62.562 1.00 45.77 294 ARG A CA 1
ATOM 2217 C C . ARG A 1 272 ? 66.441 93.169 63.494 1.00 45.90 294 ARG A C 1
ATOM 2218 O O . ARG A 1 272 ? 67.591 93.566 63.339 1.00 50.13 294 ARG A O 1
ATOM 2226 N N . LEU A 1 273 ? 66.102 92.330 64.465 1.00 43.85 295 LEU A N 1
ATOM 2227 C CA . LEU A 1 273 ? 67.104 91.887 65.435 1.00 44.23 295 LEU A CA 1
ATOM 2228 C C . LEU A 1 273 ? 68.227 91.088 64.776 1.00 47.54 295 LEU A C 1
ATOM 2229 O O . LEU A 1 273 ? 69.399 91.291 65.097 1.00 39.65 295 LEU A O 1
ATOM 2234 N N . LEU A 1 274 ? 67.867 90.191 63.858 1.00 45.23 296 LEU A N 1
ATOM 2235 C CA . LEU A 1 274 ? 68.849 89.375 63.138 1.00 40.33 296 LEU A CA 1
ATOM 2236 C C . LEU A 1 274 ? 69.614 90.181 62.100 1.00 36.74 296 LEU A C 1
ATOM 2237 O O . LEU A 1 274 ? 70.744 89.844 61.770 1.00 43.07 296 LEU A O 1
ATOM 2242 N N . GLU A 1 275 ? 68.982 91.227 61.576 1.00 37.10 297 GLU A N 1
ATOM 2243 C CA . GLU A 1 275 ? 69.629 92.137 60.633 1.00 46.36 297 GLU A CA 1
ATOM 2244 C C . GLU A 1 275 ? 69.893 91.480 59.292 1.00 45.17 297 GLU A C 1
ATOM 2245 O O . GLU A 1 275 ? 70.783 91.912 58.556 1.00 40.07 297 GLU A O 1
ATOM 2251 N N . VAL A 1 276 ? 69.134 90.433 58.984 1.00 39.88 298 VAL A N 1
ATOM 2252 C CA . VAL A 1 276 ? 69.262 89.738 57.702 1.00 47.54 298 VAL A CA 1
ATOM 2253 C C . VAL A 1 276 ? 68.456 90.447 56.617 1.00 42.37 298 VAL A C 1
ATOM 2254 O O . VAL A 1 276 ? 67.456 91.104 56.904 1.00 45.66 298 VAL A O 1
ATOM 2258 N N . GLU A 1 277 ? 68.913 90.333 55.377 1.00 38.13 299 GLU A N 1
ATOM 2259 C CA . GLU A 1 277 ? 68.230 90.953 54.243 1.00 46.30 299 GLU A CA 1
ATOM 2260 C C . GLU A 1 277 ? 66.827 90.380 54.121 1.00 42.32 299 GLU A C 1
ATOM 2261 O O . GLU A 1 277 ? 65.875 91.106 53.880 1.00 40.13 299 GLU A O 1
ATOM 2267 N N . LYS A 1 278 ? 66.702 89.069 54.290 1.00 39.33 300 LYS A N 1
ATOM 2268 C CA . LYS A 1 278 ? 65.389 88.444 54.257 1.00 35.60 300 LYS A CA 1
ATOM 2269 C C . LYS A 1 278 ? 65.221 87.360 55.317 1.00 37.44 300 LYS A C 1
ATOM 2270 O O . LYS A 1 278 ? 66.123 86.554 55.535 1.00 45.45 300 LYS A O 1
ATOM 2276 N N . LEU A 1 279 ? 64.072 87.360 55.990 1.00 39.84 301 LEU A N 1
ATOM 2277 C CA . LEU A 1 279 ? 63.799 86.394 57.062 1.00 42.40 301 LEU A CA 1
ATOM 2278 C C . LEU A 1 279 ? 63.166 85.138 56.504 1.00 42.52 301 LEU A C 1
ATOM 2279 O O . LEU A 1 279 ? 62.135 85.205 55.830 1.00 42.78 301 LEU A O 1
ATOM 2284 N N . HIS A 1 280 ? 63.756 83.989 56.797 1.00 35.82 302 HIS A N 1
ATOM 2285 C CA . HIS A 1 280 ? 63.213 82.740 56.268 1.00 35.82 302 HIS A CA 1
ATOM 2286 C C . HIS A 1 280 ? 62.746 81.837 57.412 1.00 44.84 302 HIS A C 1
ATOM 2287 O O . HIS A 1 280 ? 63.125 82.039 58.573 1.00 43.87 302 HIS A O 1
ATOM 2302 N N . TYR A 1 282 ? 63.902 79.146 58.197 1.00 38.07 304 TYR A N 1
ATOM 2303 C CA . TYR A 1 282 ? 65.063 78.602 58.911 1.00 32.37 304 TYR A CA 1
ATOM 2304 C C . TYR A 1 282 ? 65.772 79.627 59.796 1.00 36.59 304 TYR A C 1
ATOM 2305 O O . TYR A 1 282 ? 66.861 79.364 60.319 1.00 46.99 304 TYR A O 1
ATOM 2314 N N . ASP A 1 283 ? 65.154 80.795 59.966 1.00 35.81 305 ASP A N 1
ATOM 2315 C CA . ASP A 1 283 ? 65.686 81.806 60.891 1.00 42.35 305 ASP A CA 1
ATOM 2316 C C . ASP A 1 283 ? 64.836 82.016 62.145 1.00 43.64 305 ASP A C 1
ATOM 2317 O O . ASP A 1 283 ? 65.160 82.880 62.959 1.00 48.73 305 ASP A O 1
ATOM 2322 N N . LEU A 1 284 ? 63.746 81.265 62.302 1.00 37.96 306 LEU A N 1
ATOM 2323 C CA . LEU A 1 284 ? 62.772 81.595 63.357 1.00 41.72 306 LEU A CA 1
ATOM 2324 C C . LEU A 1 284 ? 63.036 80.938 64.708 1.00 46.64 306 LEU A C 1
ATOM 2325 O O . LEU A 1 284 ? 62.376 81.271 65.691 1.00 53.48 306 LEU A O 1
ATOM 2330 N N . TYR A 1 285 ? 63.989 80.013 64.773 1.00 47.56 307 TYR A N 1
ATOM 2331 C CA . TYR A 1 285 ? 64.184 79.246 66.012 1.00 46.87 307 TYR A CA 1
ATOM 2332 C C . TYR A 1 285 ? 65.525 79.500 66.650 1.00 44.76 307 TYR A C 1
ATOM 2333 O O . TYR A 1 285 ? 65.861 78.883 67.648 1.00 66.00 307 TYR A O 1
ATOM 2342 N N . THR A 1 286 ? 66.297 80.409 66.064 1.00 52.77 308 THR A N 1
ATOM 2343 C CA . THR A 1 286 ? 67.600 80.785 66.599 1.00 46.38 308 THR A CA 1
ATOM 2344 C C . THR A 1 286 ? 67.415 81.974 67.564 1.00 53.70 308 THR A C 1
ATOM 2345 O O . THR A 1 286 ? 66.529 82.802 67.355 1.00 55.43 308 THR A O 1
ATOM 2349 N N . PRO A 1 287 ? 68.229 82.058 68.632 1.00 58.85 309 PRO A N 1
ATOM 2350 C CA . PRO A 1 287 ? 68.028 83.111 69.648 1.00 60.36 309 PRO A CA 1
ATOM 2351 C C . PRO A 1 287 ? 68.234 84.506 69.080 1.00 59.50 309 PRO A C 1
ATOM 2352 O O . PRO A 1 287 ? 69.209 84.740 68.364 1.00 64.36 309 PRO A O 1
ATOM 2356 N N . VAL A 1 288 ? 67.316 85.423 69.372 1.00 54.45 310 VAL A N 1
ATOM 2357 C CA . VAL A 1 288 ? 67.471 86.792 68.891 1.00 48.97 310 VAL A CA 1
ATOM 2358 C C . VAL A 1 288 ? 68.130 87.672 69.937 1.00 56.52 310 VAL A C 1
ATOM 2359 O O . VAL A 1 288 ? 68.687 88.713 69.600 1.00 64.42 310 VAL A O 1
ATOM 2363 N N . LEU A 1 289 ? 68.065 87.262 71.204 1.00 66.23 311 LEU A N 1
ATOM 2364 C CA . LEU A 1 289 ? 68.655 88.052 72.292 1.00 71.97 311 LEU A CA 1
ATOM 2365 C C . LEU A 1 289 ? 69.845 87.368 72.986 1.00 77.43 311 LEU A C 1
ATOM 2366 O O . LEU A 1 289 ? 70.816 88.032 73.350 1.00 76.28 311 LEU A O 1
ATOM 2371 N N . GLY A 1 290 ? 69.757 86.051 73.175 1.00 83.81 312 GLY A N 1
ATOM 2372 C CA . GLY A 1 290 ? 70.882 85.249 73.683 1.00 86.80 312 GLY A CA 1
ATOM 2373 C C . GLY A 1 290 ? 71.270 85.361 75.158 1.00 90.82 312 GLY A C 1
ATOM 2374 O O . GLY A 1 290 ? 72.353 85.859 75.486 1.00 76.30 312 GLY A O 1
ATOM 2375 N N . GLU A 1 291 ? 70.389 84.885 76.040 1.00 95.62 313 GLU A N 1
ATOM 2376 C CA . GLU A 1 291 ? 70.674 84.714 77.478 1.00 94.52 313 GLU A CA 1
ATOM 2377 C C . GLU A 1 291 ? 71.047 85.971 78.261 1.00 100.08 313 GLU A C 1
ATOM 2378 O O . GLU A 1 291 ? 72.001 86.673 77.923 1.00 105.93 313 GLU A O 1
ATOM 2382 N N . ALA A 1 292 ? 70.293 86.241 79.324 1.00 102.03 314 ALA A N 1
ATOM 2383 C CA . ALA A 1 292 ? 70.546 87.399 80.179 1.00 102.90 314 ALA A CA 1
ATOM 2384 C C . ALA A 1 292 ? 71.529 87.048 81.291 1.00 106.95 314 ALA A C 1
ATOM 2385 O O . ALA A 1 292 ? 71.631 85.885 81.683 1.00 105.13 314 ALA A O 1
ATOM 2387 N N . PRO A 1 293 ? 72.255 88.057 81.808 1.00 113.66 315 PRO A N 1
ATOM 2388 C CA . PRO A 1 293 ? 73.281 87.846 82.833 1.00 117.07 315 PRO A CA 1
ATOM 2389 C C . PRO A 1 293 ? 72.721 87.491 84.214 1.00 119.88 315 PRO A C 1
ATOM 2390 O O . PRO A 1 293 ? 72.814 88.297 85.143 1.00 118.24 315 PRO A O 1
ATOM 2394 N N . ILE A 1 294 ? 72.150 86.294 84.342 1.00 120.37 316 ILE A N 1
ATOM 2395 C CA . ILE A 1 294 ? 71.723 85.774 85.643 1.00 123.02 316 ILE A CA 1
ATOM 2396 C C . ILE A 1 294 ? 71.995 84.275 85.759 1.00 117.95 316 ILE A C 1
ATOM 2397 O O . ILE A 1 294 ? 72.762 83.837 86.620 1.00 109.21 316 ILE A O 1
ATOM 2402 N N . GLU A 1 300 ? 70.274 78.766 94.357 1.00 74.38 322 GLU A N 1
ATOM 2403 C CA . GLU A 1 300 ? 69.108 79.279 95.071 1.00 79.77 322 GLU A CA 1
ATOM 2404 C C . GLU A 1 300 ? 68.166 80.074 94.162 1.00 81.48 322 GLU A C 1
ATOM 2405 O O . GLU A 1 300 ? 68.027 81.295 94.288 1.00 79.91 322 GLU A O 1
ATOM 2411 N N . ALA A 1 301 ? 67.521 79.373 93.239 1.00 74.67 323 ALA A N 1
ATOM 2412 C CA . ALA A 1 301 ? 66.445 79.957 92.463 1.00 60.80 323 ALA A CA 1
ATOM 2413 C C . ALA A 1 301 ? 65.140 79.722 93.221 1.00 59.03 323 ALA A C 1
ATOM 2414 O O . ALA A 1 301 ? 64.077 80.222 92.841 1.00 60.14 323 ALA A O 1
ATOM 2416 N N . LYS A 1 302 ? 65.243 78.951 94.301 1.00 59.27 324 LYS A N 1
ATOM 2417 C CA . LYS A 1 302 ? 64.104 78.594 95.143 1.00 56.09 324 LYS A CA 1
ATOM 2418 C C . LYS A 1 302 ? 63.445 79.826 95.771 1.00 52.68 324 LYS A C 1
ATOM 2419 O O . LYS A 1 302 ? 62.225 79.982 95.708 1.00 44.12 324 LYS A O 1
ATOM 2421 N N . GLU A 1 303 ? 64.257 80.696 96.370 1.00 50.43 325 GLU A N 1
ATOM 2422 C CA . GLU A 1 303 ? 63.751 81.928 96.972 1.00 44.05 325 GLU A CA 1
ATOM 2423 C C . GLU A 1 303 ? 62.908 82.719 95.974 1.00 44.42 325 GLU A C 1
ATOM 2424 O O . GLU A 1 303 ? 61.748 83.024 96.243 1.00 43.81 325 GLU A O 1
ATOM 2427 N N . LYS A 1 304 ? 63.485 83.027 94.817 1.00 39.59 326 LYS A N 1
ATOM 2428 C CA . LYS A 1 304 ? 62.769 83.772 93.784 1.00 40.66 326 LYS A CA 1
ATOM 2429 C C . LYS A 1 304 ? 61.503 83.043 93.318 1.00 45.58 326 LYS A C 1
ATOM 2430 O O . LYS A 1 304 ? 60.502 83.673 92.953 1.00 35.70 326 LYS A O 1
ATOM 2436 N N . ALA A 1 305 ? 61.553 81.713 93.346 1.00 49.03 327 ALA A N 1
ATOM 2437 C CA . ALA A 1 305 ? 60.402 80.890 92.990 1.00 46.44 327 ALA A CA 1
ATOM 2438 C C . ALA A 1 305 ? 59.254 81.109 93.970 1.00 46.97 327 ALA A C 1
ATOM 2439 O O . ALA A 1 305 ? 58.140 81.460 93.572 1.00 51.92 327 ALA A O 1
ATOM 2441 N N . LEU A 1 306 ? 59.536 80.912 95.253 1.00 44.70 328 LEU A N 1
ATOM 2442 C CA . LEU A 1 306 ? 58.512 81.034 96.286 1.00 50.00 328 LEU A CA 1
ATOM 2443 C C . LEU A 1 306 ? 58.013 82.469 96.378 1.00 44.89 328 LEU A C 1
ATOM 2444 O O . LEU A 1 306 ? 56.888 82.723 96.814 1.00 47.24 328 LEU A O 1
ATOM 2449 N N . GLU A 1 307 ? 58.859 83.408 95.973 1.00 35.04 329 GLU A N 1
ATOM 2450 C CA . GLU A 1 307 ? 58.500 84.804 96.080 1.00 33.63 329 GLU A CA 1
ATOM 2451 C C . GLU A 1 307 ? 57.534 85.167 94.967 1.00 32.13 329 GLU A C 1
ATOM 2452 O O . GLU A 1 307 ? 56.534 85.845 95.203 1.00 27.63 329 GLU A O 1
ATOM 2458 N N . ALA A 1 308 ? 57.833 84.700 93.758 1.00 28.78 330 ALA A N 1
ATOM 2459 C CA . ALA A 1 308 ? 56.973 84.948 92.609 1.00 32.96 330 ALA A CA 1
ATOM 2460 C C . ALA A 1 308 ? 55.586 84.326 92.791 1.00 34.64 330 ALA A C 1
ATOM 2461 O O . ALA A 1 308 ? 54.574 84.947 92.480 1.00 31.60 330 ALA A O 1
ATOM 2463 N N . LEU A 1 309 ? 55.550 83.104 93.314 1.00 37.15 331 LEU A N 1
ATOM 2464 C CA . LEU A 1 309 ? 54.299 82.373 93.500 1.00 34.43 331 LEU A CA 1
ATOM 2465 C C . LEU A 1 309 ? 53.451 82.869 94.675 1.00 32.25 331 LEU A C 1
ATOM 2466 O O . LEU A 1 309 ? 52.346 82.385 94.883 1.00 32.03 331 LEU A O 1
ATOM 2471 N N . LYS A 1 310 ? 53.949 83.841 95.429 1.00 31.17 332 LYS A N 1
ATOM 2472 C CA . LYS A 1 310 ? 53.204 84.349 96.584 1.00 41.69 332 LYS A CA 1
ATOM 2473 C C . LYS A 1 310 ? 51.720 84.670 96.303 1.00 42.24 332 LYS A C 1
ATOM 2474 O O . LYS A 1 310 ? 50.858 84.330 97.117 1.00 40.38 332 LYS A O 1
ATOM 2480 N N . PRO A 1 311 ? 51.418 85.326 95.160 1.00 42.18 333 PRO A N 1
ATOM 2481 C CA . PRO A 1 311 ? 50.022 85.610 94.797 1.00 41.46 333 PRO A CA 1
ATOM 2482 C C . PRO A 1 311 ? 49.130 84.365 94.815 1.00 42.61 333 PRO A C 1
ATOM 2483 O O . PRO A 1 311 ? 47.906 84.485 94.871 1.00 38.15 333 PRO A O 1
ATOM 2495 N N . GLY A 1 313 ? 48.990 82.455 97.286 1.00 44.88 335 GLY A N 1
ATOM 2496 C CA . GLY A 1 313 ? 48.422 82.485 98.634 1.00 40.02 335 GLY A CA 1
ATOM 2497 C C . GLY A 1 313 ? 48.916 81.404 99.581 1.00 39.62 335 GLY A C 1
ATOM 2498 O O . GLY A 1 313 ? 49.630 80.487 99.172 1.00 29.05 335 GLY A O 1
ATOM 2499 N N . GLU A 1 314 ? 48.511 81.515 100.849 1.00 49.16 336 GLU A N 1
ATOM 2500 C CA . GLU A 1 314 ? 48.954 80.609 101.919 1.00 47.79 336 GLU A CA 1
ATOM 2501 C C . GLU A 1 314 ? 48.739 79.124 101.614 1.00 48.72 336 GLU A C 1
ATOM 2502 O O . GLU A 1 314 ? 49.703 78.353 101.588 1.00 47.00 336 GLU A O 1
ATOM 2505 N N . GLU A 1 315 ? 47.487 78.721 101.394 1.00 44.78 337 GLU A N 1
ATOM 2506 C CA . GLU A 1 315 ? 47.188 77.327 101.065 1.00 46.89 337 GLU A CA 1
ATOM 2507 C C . GLU A 1 315 ? 48.165 76.749 100.034 1.00 48.13 337 GLU A C 1
ATOM 2508 O O . GLU A 1 315 ? 48.864 75.769 100.315 1.00 44.46 337 GLU A O 1
ATOM 2514 N N . TYR A 1 316 ? 48.210 77.365 98.853 1.00 41.93 338 TYR A N 1
ATOM 2515 C CA . TYR A 1 316 ? 49.067 76.912 97.749 1.00 44.06 338 TYR A CA 1
ATOM 2516 C C . TYR A 1 316 ? 50.545 76.771 98.122 1.00 45.07 338 TYR A C 1
ATOM 2517 O O . TYR A 1 316 ? 51.181 75.766 97.791 1.00 44.81 338 TYR A O 1
ATOM 2534 N N . ALA A 1 318 ? 52.181 76.286 101.090 1.00 40.81 340 ALA A N 1
ATOM 2535 C CA . ALA A 1 318 ? 52.478 75.135 101.935 1.00 43.04 340 ALA A CA 1
ATOM 2536 C C . ALA A 1 318 ? 52.346 73.817 101.170 1.00 42.65 340 ALA A C 1
ATOM 2537 O O . ALA A 1 318 ? 53.159 72.911 101.351 1.00 46.88 340 ALA A O 1
ATOM 2539 N N . ILE A 1 319 ? 51.329 73.713 100.317 1.00 32.77 341 ILE A N 1
ATOM 2540 C CA . ILE A 1 319 ? 51.118 72.494 99.535 1.00 33.74 341 ILE A CA 1
ATOM 2541 C C . ILE A 1 319 ? 52.146 72.373 98.414 1.00 37.45 341 ILE A C 1
ATOM 2542 O O . ILE A 1 319 ? 53.330 72.154 98.670 1.00 35.98 341 ILE A O 1
ATOM 2544 N N . THR A 1 360 ? 70.508 78.982 85.680 1.00 34.18 382 THR A N 1
ATOM 2545 C CA . THR A 1 360 ? 70.198 80.046 84.712 1.00 54.58 382 THR A CA 1
ATOM 2546 C C . THR A 1 360 ? 68.712 80.434 84.689 1.00 52.54 382 THR A C 1
ATOM 2547 O O . THR A 1 360 ? 67.883 79.828 85.372 1.00 42.07 382 THR A O 1
ATOM 2551 N N . LEU A 1 361 ? 68.382 81.436 83.879 1.00 52.10 383 LEU A N 1
ATOM 2552 C CA . LEU A 1 361 ? 67.029 81.989 83.853 1.00 53.14 383 LEU A CA 1
ATOM 2553 C C . LEU A 1 361 ? 65.977 81.044 83.249 1.00 51.90 383 LEU A C 1
ATOM 2554 O O . LEU A 1 361 ? 64.818 81.025 83.682 1.00 45.72 383 LEU A O 1
ATOM 2559 N N . ASP A 1 362 ? 66.381 80.261 82.254 1.00 46.92 384 ASP A N 1
ATOM 2560 C CA . ASP A 1 362 ? 65.491 79.256 81.685 1.00 45.31 384 ASP A CA 1
ATOM 2561 C C . ASP A 1 362 ? 65.077 78.183 82.697 1.00 42.61 384 ASP A C 1
ATOM 2562 O O . ASP A 1 362 ? 63.906 77.817 82.765 1.00 34.25 384 ASP A O 1
ATOM 2567 N N . GLN A 1 363 ? 66.031 77.688 83.485 1.00 44.09 385 GLN A N 1
ATOM 2568 C CA . GLN A 1 363 ? 65.751 76.618 84.453 1.00 47.96 385 GLN A CA 1
ATOM 2569 C C . GLN A 1 363 ? 64.803 77.074 85.572 1.00 43.79 385 GLN A C 1
ATOM 2570 O O . GLN A 1 363 ? 64.077 76.266 86.164 1.00 32.86 385 GLN A O 1
ATOM 2576 N N . LEU A 1 364 ? 64.822 78.374 85.854 1.00 41.53 386 LEU A N 1
ATOM 2577 C CA . LEU A 1 364 ? 63.912 78.975 86.822 1.00 41.10 386 LEU A CA 1
ATOM 2578 C C . LEU A 1 364 ? 62.462 78.770 86.376 1.00 45.53 386 LEU A C 1
ATOM 2579 O O . LEU A 1 364 ? 61.598 78.390 87.181 1.00 34.34 386 LEU A O 1
ATOM 2584 N N . PHE A 1 365 ? 62.206 79.016 85.091 1.00 33.65 387 PHE A N 1
ATOM 2585 C CA . PHE A 1 365 ? 60.896 78.754 84.494 1.00 35.61 387 PHE A CA 1
ATOM 2586 C C . PHE A 1 365 ? 60.482 77.283 84.585 1.00 39.42 387 PHE A C 1
ATOM 2587 O O . PHE A 1 365 ? 59.310 76.969 84.825 1.00 31.06 387 PHE A O 1
ATOM 2595 N N . THR A 1 366 ? 61.458 76.397 84.392 1.00 33.93 388 THR A N 1
ATOM 2596 C CA . THR A 1 366 ? 61.253 74.967 84.491 1.00 29.07 388 THR A CA 1
ATOM 2597 C C . THR A 1 366 ? 60.850 74.599 85.907 1.00 38.05 388 THR A C 1
ATOM 2598 O O . THR A 1 366 ? 59.897 73.846 86.116 1.00 41.69 388 THR A O 1
ATOM 2602 N N . LEU A 1 367 ? 61.585 75.134 86.878 1.00 36.42 389 LEU A N 1
ATOM 2603 C CA . LEU A 1 367 ? 61.320 74.858 88.279 1.00 37.31 389 LEU A CA 1
ATOM 2604 C C . LEU A 1 367 ? 59.884 75.246 88.637 1.00 44.32 389 LEU A C 1
ATOM 2605 O O . LEU A 1 367 ? 59.133 74.471 89.239 1.00 37.90 389 LEU A O 1
ATOM 2610 N N . VAL A 1 368 ? 59.512 76.454 88.241 1.00 41.66 390 VAL A N 1
ATOM 2611 C CA . VAL A 1 368 ? 58.183 76.980 88.497 1.00 47.05 390 VAL A CA 1
ATOM 2612 C C . VAL A 1 368 ? 57.100 76.211 87.730 1.00 49.38 390 VAL A C 1
ATOM 2613 O O . VAL A 1 368 ? 56.007 75.965 88.256 1.00 42.93 390 VAL A O 1
ATOM 2617 N N . HIS A 1 369 ? 57.429 75.818 86.501 1.00 42.23 391 HIS A N 1
ATOM 2618 C CA . HIS A 1 369 ? 56.576 74.964 85.671 1.00 48.35 391 HIS A CA 1
ATOM 2619 C C . HIS A 1 369 ? 56.302 73.606 86.337 1.00 48.89 391 HIS A C 1
ATOM 2620 O O . HIS A 1 369 ? 55.176 73.109 86.313 1.00 45.23 391 HIS A O 1
ATOM 2627 N N . GLU A 1 370 ? 57.329 73.018 86.943 1.00 48.17 392 GLU A N 1
ATOM 2628 C CA . GLU A 1 370 ? 57.191 71.708 87.579 1.00 52.79 392 GLU A CA 1
ATOM 2629 C C . GLU A 1 370 ? 56.442 71.743 88.903 1.00 53.00 392 GLU A C 1
ATOM 2630 O O . GLU A 1 370 ? 55.650 70.848 89.197 1.00 50.58 392 GLU A O 1
ATOM 2644 N N . GLY A 1 372 ? 54.087 73.592 89.554 1.00 53.95 394 GLY A N 1
ATOM 2645 C CA . GLY A 1 372 ? 52.692 73.669 89.148 1.00 43.45 394 GLY A CA 1
ATOM 2646 C C . GLY A 1 372 ? 52.080 72.311 88.887 1.00 40.35 394 GLY A C 1
ATOM 2647 O O . GLY A 1 372 ? 50.985 72.022 89.362 1.00 46.41 394 GLY A O 1
ATOM 2648 N N . HIS A 1 373 ? 52.784 71.481 88.123 1.00 40.85 395 HIS A N 1
ATOM 2649 C CA . HIS A 1 373 ? 52.329 70.126 87.838 1.00 46.29 395 HIS A CA 1
ATOM 2650 C C . HIS A 1 373 ? 52.336 69.309 89.126 1.00 46.55 395 HIS A C 1
ATOM 2651 O O . HIS A 1 373 ? 51.477 68.445 89.342 1.00 40.10 395 HIS A O 1
ATOM 2658 N N . SER A 1 374 ? 53.307 69.609 89.984 1.00 40.19 396 SER A N 1
ATOM 2659 C CA . SER A 1 374 ? 53.478 68.904 91.245 1.00 29.69 396 SER A CA 1
ATOM 2660 C C . SER A 1 374 ? 52.321 69.167 92.210 1.00 31.54 396 SER A C 1
ATOM 2661 O O . SER A 1 374 ? 51.870 68.255 92.907 1.00 14.65 396 SER A O 1
ATOM 2664 N N . VAL A 1 375 ? 51.834 70.407 92.241 1.00 35.17 397 VAL A N 1
ATOM 2665 C CA . VAL A 1 375 ? 50.696 70.752 93.099 1.00 45.67 397 VAL A CA 1
ATOM 2666 C C . VAL A 1 375 ? 49.380 70.222 92.529 1.00 48.01 397 VAL A C 1
ATOM 2667 O O . VAL A 1 375 ? 48.495 69.802 93.274 1.00 47.61 397 VAL A O 1
ATOM 2671 N N . HIS A 1 376 ? 49.261 70.231 91.206 1.00 43.47 398 HIS A N 1
ATOM 2672 C CA . HIS A 1 376 ? 48.104 69.640 90.544 1.00 46.87 398 HIS A CA 1
ATOM 2673 C C . HIS A 1 376 ? 48.057 68.123 90.741 1.00 42.71 398 HIS A C 1
ATOM 2674 O O . HIS A 1 376 ? 46.978 67.552 90.894 1.00 42.19 398 HIS A O 1
ATOM 2681 N N . SER A 1 377 ? 49.224 67.477 90.735 1.00 44.67 399 SER A N 1
ATOM 2682 C CA . SER A 1 377 ? 49.319 66.027 90.960 1.00 44.03 399 SER A CA 1
ATOM 2683 C C . SER A 1 377 ? 48.862 65.661 92.365 1.00 43.38 399 SER A C 1
ATOM 2684 O O . SER A 1 377 ? 48.281 64.602 92.587 1.00 42.07 399 SER A O 1
ATOM 2687 N N . TYR A 1 378 ? 49.137 66.554 93.309 1.00 44.64 400 TYR A N 1
ATOM 2688 C CA . TYR A 1 378 ? 48.799 66.351 94.709 1.00 36.94 400 TYR A CA 1
ATOM 2689 C C . TYR A 1 378 ? 47.299 66.114 94.903 1.00 40.29 400 TYR A C 1
ATOM 2690 O O . TYR A 1 378 ? 46.890 65.446 95.854 1.00 44.94 400 TYR A O 1
ATOM 2699 N N . PHE A 1 379 ? 46.483 66.642 93.992 1.00 44.14 401 PHE A N 1
ATOM 2700 C CA . PHE A 1 379 ? 45.028 66.540 94.125 1.00 52.48 401 PHE A CA 1
ATOM 2701 C C . PHE A 1 379 ? 44.394 65.446 93.269 1.00 56.36 401 PHE A C 1
ATOM 2702 O O . PHE A 1 379 ? 43.273 65.017 93.543 1.00 61.32 401 PHE A O 1
ATOM 2710 N N . THR A 1 380 ? 45.105 64.996 92.239 1.00 58.42 402 THR A N 1
ATOM 2711 C CA . THR A 1 380 ? 44.584 63.946 91.360 1.00 59.86 402 THR A CA 1
ATOM 2712 C C . THR A 1 380 ? 45.396 62.654 91.466 1.00 57.39 402 THR A C 1
ATOM 2713 O O . THR A 1 380 ? 44.920 61.647 91.996 1.00 53.62 402 THR A O 1
ATOM 2717 N N . ILE A 1 393 ? 45.224 65.852 80.253 1.00 44.00 415 ILE A N 1
ATOM 2718 C CA . ILE A 1 393 ? 46.576 66.405 80.346 1.00 46.58 415 ILE A CA 1
ATOM 2719 C C . ILE A 1 393 ? 46.583 67.927 80.127 1.00 43.90 415 ILE A C 1
ATOM 2720 O O . ILE A 1 393 ? 47.347 68.650 80.763 1.00 41.99 415 ILE A O 1
ATOM 2725 N N . PHE A 1 394 ? 45.723 68.398 79.227 1.00 44.38 416 PHE A N 1
ATOM 2726 C CA . PHE A 1 394 ? 45.535 69.826 78.962 1.00 39.82 416 PHE A CA 1
ATOM 2727 C C . PHE A 1 394 ? 45.151 70.574 80.248 1.00 46.18 416 PHE A C 1
ATOM 2728 O O . PHE A 1 394 ? 45.539 71.726 80.464 1.00 34.02 416 PHE A O 1
ATOM 2736 N N . LEU A 1 395 ? 44.405 69.891 81.107 1.00 48.78 417 LEU A N 1
ATOM 2737 C CA . LEU A 1 395 ? 43.938 70.464 82.356 1.00 53.13 417 LEU A CA 1
ATOM 2738 C C . LEU A 1 395 ? 45.098 70.591 83.339 1.00 53.76 417 LEU A C 1
ATOM 2739 O O . LEU A 1 395 ? 45.146 71.524 84.141 1.00 55.67 417 LEU A O 1
ATOM 2744 N N . ALA A 1 396 ? 46.042 69.657 83.259 1.00 52.45 418 ALA A N 1
ATOM 2745 C CA . ALA A 1 396 ? 47.223 69.680 84.117 1.00 52.97 418 ALA A CA 1
ATOM 2746 C C . ALA A 1 396 ? 48.274 70.656 83.591 1.00 53.37 418 ALA A C 1
ATOM 2747 O O . ALA A 1 396 ? 49.071 71.199 84.363 1.00 47.53 418 ALA A O 1
ATOM 2749 N N . GLU A 1 397 ? 48.264 70.871 82.277 1.00 45.52 419 GLU A N 1
ATOM 2750 C CA . GLU A 1 397 ? 49.188 71.794 81.630 1.00 50.82 419 GLU A CA 1
ATOM 2751 C C . GLU A 1 397 ? 48.896 73.237 82.023 1.00 51.86 419 GLU A C 1
ATOM 2752 O O . GLU A 1 397 ? 49.788 74.082 82.043 1.00 50.28 419 GLU A O 1
ATOM 2758 N N . ILE A 1 398 ? 47.635 73.510 82.329 1.00 53.83 420 ILE A N 1
ATOM 2759 C CA . ILE A 1 398 ? 47.208 74.834 82.753 1.00 51.96 420 ILE A CA 1
ATOM 2760 C C . ILE A 1 398 ? 47.860 75.233 84.067 1.00 44.17 420 ILE A C 1
ATOM 2761 O O . ILE A 1 398 ? 48.271 76.381 84.230 1.00 49.41 420 ILE A O 1
ATOM 2766 N N . ALA A 1 399 ? 47.963 74.289 84.998 1.00 44.00 421 ALA A N 1
ATOM 2767 C CA . ALA A 1 399 ? 48.511 74.585 86.325 1.00 54.29 421 ALA A CA 1
ATOM 2768 C C . ALA A 1 399 ? 49.991 74.919 86.236 1.00 52.72 421 ALA A C 1
ATOM 2769 O O . 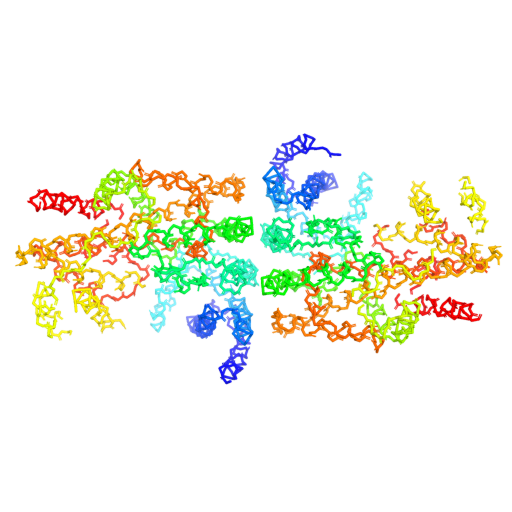ALA A 1 399 ? 50.543 75.581 87.109 1.00 60.17 421 ALA A O 1
ATOM 2771 N N . SER A 1 400 ? 50.614 74.455 85.162 1.00 48.70 422 SER A N 1
ATOM 2772 C CA . SER A 1 400 ? 52.019 74.682 84.906 1.00 55.78 422 SER A CA 1
ATOM 2773 C C . SER A 1 400 ? 52.233 76.025 84.229 1.00 44.97 422 SER A C 1
ATOM 2774 O O . SER A 1 400 ? 53.045 76.836 84.677 1.00 49.06 422 SER A O 1
ATOM 2777 N N . THR A 1 401 ? 51.503 76.246 83.143 1.00 40.10 423 THR A N 1
ATOM 2778 C CA . THR A 1 401 ? 51.601 77.481 82.373 1.00 40.33 423 THR A CA 1
ATOM 2779 C C . THR A 1 401 ? 51.185 78.679 83.224 1.00 46.21 423 THR A C 1
ATOM 2780 O O . THR A 1 401 ? 51.778 79.745 83.120 1.00 49.26 423 THR A O 1
ATOM 2784 N N . THR A 1 402 ? 50.182 78.496 84.080 1.00 37.12 424 THR A N 1
ATOM 2785 C CA . THR A 1 402 ? 49.707 79.580 84.918 1.00 38.45 424 THR A CA 1
ATOM 2786 C C . THR A 1 402 ? 50.852 80.037 85.799 1.00 46.08 424 THR A C 1
ATOM 2787 O O . THR A 1 402 ? 51.080 81.238 85.961 1.00 47.94 424 THR A O 1
ATOM 2791 N N . ASN A 1 403 ? 51.571 79.073 86.368 1.00 45.28 425 ASN A N 1
ATOM 2792 C CA . ASN A 1 403 ? 52.724 79.365 87.218 1.00 41.79 425 ASN A CA 1
ATOM 2793 C C . ASN A 1 403 ? 53.820 80.143 86.476 1.00 43.80 425 ASN A C 1
ATOM 2794 O O . ASN A 1 403 ? 54.349 81.121 86.989 1.00 47.51 425 ASN A O 1
ATOM 2799 N N . GLU A 1 404 ? 54.137 79.712 85.260 1.00 40.44 426 GLU A N 1
ATOM 2800 C CA . GLU A 1 404 ? 55.093 80.412 84.412 1.00 54.26 426 GLU A CA 1
ATOM 2801 C C . GLU A 1 404 ? 54.637 81.851 84.158 1.00 51.40 426 GLU A C 1
ATOM 2802 O O . GLU A 1 404 ? 55.437 82.804 84.219 1.00 48.09 426 GLU A O 1
ATOM 2808 N N . ASN A 1 405 ? 53.346 82.002 83.880 1.00 42.40 427 ASN A N 1
ATOM 2809 C CA . ASN A 1 405 ? 52.748 83.325 83.707 1.00 43.75 427 ASN A CA 1
ATOM 2810 C C . ASN A 1 405 ? 52.984 84.208 84.914 1.00 43.75 427 ASN A C 1
ATOM 2811 O O . ASN A 1 405 ? 53.309 85.388 84.776 1.00 42.85 427 ASN A O 1
ATOM 2816 N N . ILE A 1 406 ? 52.842 83.619 86.098 1.00 38.67 428 ILE A N 1
ATOM 2817 C CA . ILE A 1 406 ? 52.977 84.362 87.330 1.00 37.46 428 ILE A CA 1
ATOM 2818 C C . ILE A 1 406 ? 54.436 84.732 87.580 1.00 42.21 428 ILE A C 1
ATOM 2819 O O . ILE A 1 406 ? 54.725 85.820 88.074 1.00 48.76 428 ILE A O 1
ATOM 2824 N N . LEU A 1 407 ? 55.358 83.851 87.203 1.00 46.75 429 LEU A N 1
ATOM 2825 C CA . LEU A 1 407 ? 56.790 84.170 87.315 1.00 47.21 429 LEU A CA 1
ATOM 2826 C C . LEU A 1 407 ? 57.230 85.231 86.304 1.00 44.67 429 LEU A C 1
ATOM 2827 O O . LEU A 1 407 ? 58.018 86.118 86.633 1.00 43.43 429 LEU A O 1
ATOM 2832 N N . THR A 1 408 ? 56.728 85.137 85.075 1.00 35.81 430 THR A N 1
ATOM 2833 C CA . THR A 1 408 ? 57.005 86.172 84.078 1.00 37.61 430 THR A CA 1
ATOM 2834 C C . THR A 1 408 ? 56.578 87.554 84.560 1.00 40.66 430 THR A C 1
ATOM 2835 O O . THR A 1 408 ? 57.355 88.504 84.518 1.00 45.66 430 THR A O 1
ATOM 2839 N N . GLU A 1 409 ? 55.340 87.667 85.021 1.00 35.56 431 GLU A N 1
ATOM 2840 C CA . GLU A 1 409 ? 54.860 88.941 85.518 1.00 33.05 431 GLU A CA 1
ATOM 2841 C C . GLU A 1 409 ? 55.726 89.410 86.669 1.00 40.40 431 GLU A C 1
ATOM 2842 O O . GLU A 1 409 ? 56.098 90.584 86.734 1.00 47.15 431 GLU A O 1
ATOM 2848 N N . TYR A 1 410 ? 56.043 88.503 87.589 1.00 41.14 432 TYR A N 1
ATOM 2849 C CA . TYR A 1 410 ? 56.851 88.889 88.750 1.00 40.53 432 TYR A CA 1
ATOM 2850 C C . TYR A 1 410 ? 58.205 89.478 88.329 1.00 40.40 432 TYR A C 1
ATOM 2851 O O . TYR A 1 410 ? 58.646 90.481 88.888 1.00 41.40 432 TYR A O 1
ATOM 2860 N N . LEU A 1 411 ? 58.854 88.845 87.353 1.00 34.89 433 LEU A N 1
ATOM 2861 C CA . LEU A 1 411 ? 60.150 89.296 86.847 1.00 37.09 433 LEU A CA 1
ATOM 2862 C C . LEU A 1 411 ? 60.027 90.698 86.244 1.00 38.02 433 LEU A C 1
ATOM 2863 O O . LEU A 1 411 ? 60.834 91.577 86.527 1.00 46.39 433 LEU A O 1
ATOM 2868 N N . LEU A 1 412 ? 59.001 90.892 85.421 1.00 41.21 434 LEU A N 1
ATOM 2869 C CA . LEU A 1 412 ? 58.740 92.167 84.746 1.00 38.95 434 LEU A CA 1
ATOM 2870 C C . LEU A 1 412 ? 58.374 93.281 85.718 1.00 41.77 434 LEU A C 1
ATOM 2871 O O . LEU A 1 412 ? 58.470 94.466 85.381 1.00 36.92 434 LEU A O 1
ATOM 2876 N N . GLU A 1 413 ? 57.954 92.917 86.928 1.00 39.67 435 GLU A N 1
ATOM 2877 C CA . GLU A 1 413 ? 57.680 93.946 87.929 1.00 44.38 435 GLU A CA 1
ATOM 2878 C C . GLU A 1 413 ? 58.887 94.220 88.819 1.00 36.50 435 GLU A C 1
ATOM 2879 O O . GLU A 1 413 ? 58.853 95.145 89.614 1.00 39.91 435 GLU A O 1
ATOM 2885 N N . THR A 1 414 ? 59.952 93.429 88.701 1.00 42.34 436 THR A N 1
ATOM 2886 C CA . THR A 1 414 ? 61.106 93.617 89.612 1.00 47.91 436 THR A CA 1
ATOM 2887 C C . THR A 1 414 ? 62.443 93.852 88.918 1.00 41.75 436 THR A C 1
ATOM 2888 O O . THR A 1 414 ? 63.295 94.536 89.448 1.00 46.34 436 THR A O 1
ATOM 2892 N N . GLU A 1 415 ? 62.628 93.260 87.748 1.00 50.14 437 GLU A N 1
ATOM 2893 C CA . GLU A 1 415 ? 63.868 93.406 86.996 1.00 43.43 437 GLU A CA 1
ATOM 2894 C C . GLU A 1 415 ? 64.021 94.800 86.414 1.00 49.63 437 GLU A C 1
ATOM 2895 O O . GLU A 1 415 ? 63.104 95.331 85.794 1.00 52.47 437 GLU A O 1
ATOM 2901 N N . LYS A 1 416 ? 65.189 95.395 86.608 1.00 55.18 438 LYS A N 1
ATOM 2902 C CA . LYS A 1 416 ? 65.416 96.729 86.094 1.00 57.62 438 LYS A CA 1
ATOM 2903 C C . LYS A 1 416 ? 66.381 96.740 84.900 1.00 53.80 438 LYS A C 1
ATOM 2904 O O . LYS A 1 416 ? 66.311 97.630 84.051 1.00 54.03 438 LYS A O 1
ATOM 2910 N N . ASP A 1 417 ? 67.255 95.740 84.818 1.00 43.43 439 ASP A N 1
ATOM 2911 C CA . ASP A 1 417 ? 68.261 95.693 83.762 1.00 42.99 439 ASP A CA 1
ATOM 2912 C C . ASP A 1 417 ? 67.646 95.396 82.373 1.00 53.01 439 ASP A C 1
ATOM 2913 O O . ASP A 1 417 ? 67.037 94.343 82.151 1.00 55.16 439 ASP A O 1
ATOM 2918 N N . PRO A 1 418 ? 67.808 96.335 81.430 1.00 55.76 440 PRO A N 1
ATOM 2919 C CA . PRO A 1 418 ? 67.202 96.221 80.103 1.00 53.86 440 PRO A CA 1
ATOM 2920 C C . PRO A 1 418 ? 67.468 94.888 79.394 1.00 52.08 440 PRO A C 1
ATOM 2921 O O . PRO A 1 418 ? 66.590 94.383 78.704 1.00 53.74 440 PRO A O 1
ATOM 2925 N N . ARG A 1 419 ? 68.658 94.321 79.552 1.00 48.47 441 ARG A N 1
ATOM 2926 C CA . ARG A 1 419 ? 68.935 93.024 78.937 1.00 49.30 441 ARG A CA 1
ATOM 2927 C C . ARG A 1 419 ? 68.062 91.939 79.564 1.00 48.83 441 ARG A C 1
ATOM 2928 O O . ARG A 1 419 ? 67.491 91.114 78.848 1.00 45.49 441 ARG A O 1
ATOM 2936 N N . VAL A 1 420 ? 67.948 91.946 80.893 1.00 41.02 442 VAL A N 1
ATOM 2937 C CA . VAL A 1 420 ? 67.043 91.023 81.569 1.00 38.90 442 VAL A CA 1
ATOM 2938 C C . VAL A 1 420 ? 65.606 91.231 81.087 1.00 42.10 442 VAL A C 1
ATOM 2939 O O . VAL A 1 420 ? 64.981 90.294 80.599 1.00 42.05 442 VAL A O 1
ATOM 2943 N N . ARG A 1 421 ? 65.083 92.452 81.188 1.00 32.57 443 ARG A N 1
ATOM 2944 C CA . ARG A 1 421 ? 63.706 92.673 80.745 1.00 38.38 443 ARG A CA 1
ATOM 2945 C C . ARG A 1 421 ? 63.498 92.176 79.315 1.00 41.13 443 ARG A C 1
ATOM 2946 O O . ARG A 1 421 ? 62.514 91.497 79.035 1.00 45.64 443 ARG A O 1
ATOM 2954 N N . ALA A 1 422 ? 64.423 92.505 78.414 1.00 46.58 444 ALA A N 1
ATOM 2955 C CA . ALA A 1 422 ? 64.298 92.078 77.018 1.00 46.63 444 ALA A CA 1
ATOM 2956 C C . ALA A 1 422 ? 64.206 90.563 76.924 1.00 49.67 444 ALA A C 1
ATOM 2957 O O . ALA A 1 422 ? 63.354 90.024 76.201 1.00 45.25 444 ALA A O 1
ATOM 2959 N N . TYR A 1 423 ? 65.070 89.878 77.669 1.00 36.85 445 TYR A N 1
ATOM 2960 C CA . TYR A 1 423 ? 65.091 88.429 77.610 1.00 37.88 445 TYR A CA 1
ATOM 2961 C C . TYR A 1 423 ? 63.740 87.853 77.996 1.00 41.23 445 TYR A C 1
ATOM 2962 O O . TYR A 1 423 ? 63.220 86.980 77.298 1.00 38.45 445 TYR A O 1
ATOM 2971 N N . VAL A 1 424 ? 63.155 88.329 79.095 1.00 36.02 446 VAL A N 1
ATOM 2972 C CA . VAL A 1 424 ? 61.891 87.733 79.514 1.00 36.63 446 VAL A CA 1
ATOM 2973 C C . VAL A 1 424 ? 60.688 88.146 78.655 1.00 36.35 446 VAL A C 1
ATOM 2974 O O . VAL A 1 424 ? 59.783 87.349 78.409 1.00 43.07 446 VAL A O 1
ATOM 2978 N N . LEU A 1 425 ? 60.714 89.365 78.140 1.00 38.51 447 LEU A N 1
ATOM 2979 C CA . LEU A 1 425 ? 59.698 89.801 77.198 1.00 35.73 447 LEU A CA 1
ATOM 2980 C C . LEU A 1 425 ? 59.687 88.880 75.976 1.00 39.50 447 LEU A C 1
ATOM 2981 O O . LEU A 1 425 ? 58.639 88.369 75.566 1.00 46.42 447 LEU A O 1
ATOM 2986 N N . ASN A 1 426 ? 60.862 88.652 75.403 1.00 35.50 448 ASN A N 1
ATOM 2987 C CA . ASN A 1 426 ? 60.960 87.830 74.200 1.00 41.01 448 ASN A CA 1
ATOM 2988 C C . ASN A 1 426 ? 60.732 86.329 74.450 1.00 37.07 448 ASN A C 1
ATOM 2989 O O . ASN A 1 426 ? 60.150 85.637 73.623 1.00 48.05 448 ASN A O 1
ATOM 2994 N N . HIS A 1 427 ? 61.179 85.841 75.596 1.00 36.70 449 HIS A N 1
ATOM 2995 C CA . HIS A 1 427 ? 60.904 84.476 76.013 1.00 41.91 449 HIS A CA 1
ATOM 2996 C C . HIS A 1 427 ? 59.390 84.230 76.029 1.00 44.52 449 HIS A C 1
ATOM 2997 O O . HIS A 1 427 ? 58.918 83.207 75.529 1.00 44.00 449 HIS A O 1
ATOM 3004 N N . TYR A 1 428 ? 58.635 85.178 76.589 1.00 43.61 450 TYR A N 1
ATOM 3005 C CA . TYR A 1 428 ? 57.170 85.091 76.608 1.00 40.31 450 TYR A CA 1
ATOM 3006 C C . TYR A 1 428 ? 56.565 85.152 75.193 1.00 45.29 450 TYR A C 1
ATOM 3007 O O . TYR A 1 428 ? 55.674 84.366 74.858 1.00 40.13 450 TYR A O 1
ATOM 3016 N N . LEU A 1 429 ? 57.033 86.088 74.367 1.00 37.45 451 LEU A N 1
ATOM 3017 C CA . LEU A 1 429 ? 56.417 86.263 73.047 1.00 41.57 451 LEU A CA 1
ATOM 3018 C C . LEU A 1 429 ? 56.701 85.030 72.223 1.00 42.72 451 LEU A C 1
ATOM 3019 O O . LEU A 1 429 ? 55.876 84.595 71.423 1.00 45.10 451 LEU A O 1
ATOM 3024 N N . ASP A 1 430 ? 57.867 84.446 72.465 1.00 44.99 452 ASP A N 1
ATOM 3025 C CA . ASP A 1 430 ? 58.290 83.274 71.744 1.00 42.47 452 ASP A CA 1
ATOM 3026 C C . ASP A 1 430 ? 57.436 82.044 72.071 1.00 44.03 452 ASP A C 1
ATOM 3027 O O . ASP A 1 430 ? 56.955 81.348 71.166 1.00 47.56 452 ASP A O 1
ATOM 3032 N N . GLY A 1 431 ? 57.245 81.779 73.361 1.00 43.13 453 GLY A N 1
ATOM 3033 C CA . GLY A 1 431 ? 56.361 80.701 73.793 1.00 38.75 453 GLY A CA 1
ATOM 3034 C C . GLY A 1 431 ? 54.962 80.906 73.234 1.00 46.66 453 GLY A C 1
ATOM 3035 O O . GLY A 1 431 ? 54.309 79.951 72.816 1.00 45.13 453 GLY A O 1
ATOM 3036 N N . PHE A 1 432 ? 54.507 82.161 73.214 1.00 33.63 454 PHE A N 1
ATOM 3037 C CA . PHE A 1 432 ? 53.194 82.509 72.666 1.00 37.19 454 PHE A CA 1
ATOM 3038 C C . PHE A 1 432 ? 53.153 82.206 71.152 1.00 45.07 454 PHE A C 1
ATOM 3039 O O . PHE A 1 432 ? 52.196 81.618 70.657 1.00 43.40 454 PHE A O 1
ATOM 3047 N N . LYS A 1 433 ? 54.198 82.576 70.413 1.00 38.62 455 LYS A N 1
ATOM 3048 C CA . LYS A 1 433 ? 54.234 82.247 68.990 1.00 42.28 455 LYS A CA 1
ATOM 3049 C C . LYS A 1 433 ? 54.054 80.730 68.739 1.00 37.24 455 LYS A C 1
ATOM 3050 O O . LYS A 1 433 ? 53.328 80.319 67.827 1.00 50.58 455 LYS A O 1
ATOM 3056 N N . GLY A 1 434 ? 54.718 79.903 69.532 1.00 42.77 456 GLY A N 1
ATOM 3057 C CA . GLY A 1 434 ? 54.676 78.458 69.297 1.00 35.12 456 GLY A CA 1
ATOM 3058 C C . GLY A 1 434 ? 53.404 77.778 69.785 1.00 45.13 456 GLY A C 1
ATOM 3059 O O . GLY A 1 434 ? 52.924 76.821 69.175 1.00 55.14 456 GLY A O 1
ATOM 3060 N N . THR A 1 435 ? 52.846 78.264 70.885 1.00 38.77 457 THR A N 1
ATOM 3061 C CA . THR A 1 435 ? 51.756 77.559 71.516 1.00 41.89 457 THR A CA 1
ATOM 3062 C C . THR A 1 435 ? 50.390 78.072 71.067 1.00 49.60 457 THR A C 1
ATOM 3063 O O . THR A 1 435 ? 49.434 77.303 71.015 1.00 47.03 457 THR A O 1
ATOM 3067 N N . VAL A 1 436 ? 50.271 79.353 70.731 1.00 39.87 458 VAL A N 1
ATOM 3068 C CA . VAL A 1 436 ? 48.985 79.775 70.176 1.00 47.12 458 VAL A CA 1
ATOM 3069 C C . VAL A 1 436 ? 48.936 79.854 68.656 1.00 46.61 458 VAL A C 1
ATOM 3070 O O . VAL A 1 436 ? 48.109 79.181 68.049 1.00 48.82 458 VAL A O 1
ATOM 3074 N N . PHE A 1 437 ? 49.834 80.631 68.050 1.00 38.35 459 PHE A N 1
ATOM 3075 C CA . PHE A 1 437 ? 49.808 80.841 66.609 1.00 46.04 459 PHE A CA 1
ATOM 3076 C C . PHE A 1 437 ? 50.109 79.563 65.822 1.00 46.61 459 PHE A C 1
ATOM 3077 O O . PHE A 1 437 ? 49.339 79.170 64.937 1.00 47.77 459 PHE A O 1
ATOM 3085 N N . ARG A 1 438 ? 51.216 78.913 66.150 1.00 35.90 460 ARG A N 1
ATOM 3086 C CA . ARG A 1 438 ? 51.645 77.724 65.412 1.00 39.30 460 ARG A CA 1
ATOM 3087 C C . ARG A 1 438 ? 50.686 76.527 65.617 1.00 44.05 460 ARG A C 1
ATOM 3088 O O . ARG A 1 438 ? 50.252 75.890 64.655 1.00 47.14 460 ARG A O 1
ATOM 3096 N N . GLN A 1 439 ? 50.314 76.249 66.860 1.00 39.51 461 GLN A N 1
ATOM 3097 C CA . GLN A 1 439 ? 49.391 75.153 67.111 1.00 36.52 461 GLN A CA 1
ATOM 3098 C C . GLN A 1 439 ? 48.031 75.442 66.499 1.00 40.07 461 GLN A C 1
ATOM 3099 O O . GLN A 1 439 ? 47.372 74.548 65.954 1.00 42.59 461 GLN A O 1
ATOM 3105 N N . THR A 1 440 ? 47.618 76.700 66.540 1.00 36.27 462 THR A N 1
ATOM 3106 C CA . THR A 1 440 ? 46.354 77.046 65.915 1.00 44.44 462 THR A CA 1
ATOM 3107 C C . THR A 1 440 ? 46.417 76.933 64.388 1.00 40.80 462 THR A C 1
ATOM 3108 O O . THR A 1 440 ? 45.452 76.505 63.763 1.00 44.48 462 THR A O 1
ATOM 3112 N N . GLN A 1 441 ? 47.558 77.304 63.803 1.00 40.95 463 GLN A N 1
ATOM 3113 C CA . GLN A 1 441 ? 47.808 77.089 62.383 1.00 45.66 463 GLN A CA 1
ATOM 3114 C C . GLN A 1 441 ? 47.548 75.613 62.049 1.00 51.00 463 GLN A C 1
ATOM 3115 O O . GLN A 1 441 ? 46.823 75.295 61.097 1.00 40.42 463 GLN A O 1
ATOM 3121 N N . PHE A 1 442 ? 48.141 74.730 62.853 1.00 41.66 464 PHE A N 1
ATOM 3122 C CA . PHE A 1 442 ? 47.987 73.295 62.695 1.00 44.21 464 PHE A CA 1
ATOM 3123 C C . PHE A 1 442 ? 46.519 72.921 62.850 1.00 46.46 464 PHE A C 1
ATOM 3124 O O . PHE A 1 442 ? 46.004 72.120 62.075 1.00 46.68 464 PHE A O 1
ATOM 3132 N N . ALA A 1 443 ? 45.842 73.508 63.843 1.00 41.03 465 ALA A N 1
ATOM 3133 C CA . ALA A 1 443 ? 44.448 73.158 64.100 1.00 38.75 465 ALA A CA 1
ATOM 3134 C C . ALA A 1 443 ? 43.568 73.551 62.934 1.00 41.24 465 ALA A C 1
ATOM 3135 O O . ALA A 1 443 ? 42.606 72.845 62.601 1.00 41.56 465 ALA A O 1
ATOM 3137 N N . GLU A 1 444 ? 43.902 74.682 62.322 1.00 42.19 466 GLU A N 1
ATOM 3138 C CA . GLU A 1 444 ? 43.172 75.179 61.163 1.00 47.48 466 GLU A CA 1
ATOM 3139 C C . GLU A 1 444 ? 43.386 74.259 59.961 1.00 48.18 466 GLU A C 1
ATOM 3140 O O . GLU A 1 444 ? 42.435 73.944 59.243 1.00 46.14 466 GLU A O 1
ATOM 3146 N N . PHE A 1 445 ? 44.625 73.810 59.757 1.00 42.69 467 PHE A N 1
ATOM 3147 C CA . PHE A 1 445 ? 44.915 72.900 58.657 1.00 36.38 467 PHE A CA 1
ATOM 3148 C C . PHE A 1 445 ? 44.260 71.548 58.896 1.00 39.08 467 PHE A C 1
ATOM 3149 O O . PHE A 1 445 ? 43.689 70.950 57.982 1.00 43.84 467 PHE A O 1
ATOM 3157 N N . GLU A 1 446 ? 44.319 71.061 60.125 1.00 39.00 468 GLU A N 1
ATOM 3158 C CA . GLU A 1 446 ? 43.681 69.779 60.418 1.00 42.80 468 GLU A CA 1
ATOM 3159 C C . GLU A 1 446 ? 42.212 69.809 60.040 1.00 43.36 468 GLU A C 1
ATOM 3160 O O . GLU A 1 446 ? 41.714 68.900 59.378 1.00 49.75 468 GLU A O 1
ATOM 3166 N N . HIS A 1 447 ? 41.519 70.872 60.432 1.00 45.09 469 HIS A N 1
ATOM 3167 C CA . HIS A 1 447 ? 40.100 70.959 60.139 1.00 42.85 469 HIS A CA 1
ATOM 3168 C C . HIS A 1 447 ? 39.874 71.089 58.639 1.00 43.23 469 HIS A C 1
ATOM 3169 O O . HIS A 1 447 ? 38.967 70.463 58.087 1.00 50.67 469 HIS A O 1
ATOM 3176 N N . PHE A 1 448 ? 40.704 71.902 57.988 1.00 44.25 470 PHE A N 1
ATOM 3177 C CA . PHE A 1 448 ? 40.642 72.094 56.531 1.00 37.61 470 PHE A CA 1
ATOM 3178 C C . PHE A 1 448 ? 40.744 70.754 55.787 1.00 42.27 470 PHE A C 1
ATOM 3179 O O . PHE A 1 448 ? 39.988 70.501 54.858 1.00 48.29 470 PHE A O 1
ATOM 3195 N N . HIS A 1 450 ? 39.932 67.686 56.934 1.00 37.06 472 HIS A N 1
ATOM 3196 C CA . HIS A 1 450 ? 38.726 66.887 57.138 1.00 37.75 472 HIS A CA 1
ATOM 3197 C C . HIS A 1 450 ? 37.540 67.404 56.319 1.00 38.73 472 HIS A C 1
ATOM 3198 O O . HIS A 1 450 ? 36.845 66.624 55.665 1.00 38.43 472 HIS A O 1
ATOM 3205 N N . THR A 1 451 ? 37.299 68.711 56.373 1.00 31.80 473 THR A N 1
ATOM 3206 C CA . THR A 1 451 ? 36.163 69.297 55.650 1.00 44.20 473 THR A CA 1
ATOM 3207 C C . THR A 1 451 ? 36.302 69.153 54.139 1.00 33.56 473 THR A C 1
ATOM 3208 O O . THR A 1 451 ? 35.324 68.888 53.456 1.00 44.26 473 THR A O 1
ATOM 3212 N N . GLU A 1 452 ? 37.525 69.312 53.637 1.00 36.68 474 GLU A N 1
ATOM 3213 C CA . GLU A 1 452 ? 37.813 69.134 52.216 1.00 38.16 474 GLU A CA 1
ATOM 3214 C C . GLU A 1 452 ? 37.564 67.708 51.758 1.00 42.74 474 GLU A C 1
ATOM 3215 O O . GLU A 1 452 ? 36.851 67.477 50.783 1.00 46.39 474 GLU A O 1
ATOM 3221 N N . ASP A 1 453 ? 38.134 66.748 52.476 1.00 45.27 475 ASP A N 1
ATOM 3222 C CA . ASP A 1 453 ? 37.909 65.334 52.175 1.00 46.14 475 ASP A CA 1
ATOM 3223 C C . ASP A 1 453 ? 36.429 64.945 52.255 1.00 44.07 475 ASP A C 1
ATOM 3224 O O . ASP A 1 453 ? 35.934 64.152 51.461 1.00 40.49 475 ASP A O 1
ATOM 3229 N N . GLU A 1 454 ? 35.722 65.494 53.226 1.00 44.66 476 GLU A N 1
ATOM 3230 C CA . GLU A 1 454 ? 34.319 65.166 53.368 1.00 46.56 476 GLU A CA 1
ATOM 3231 C C . GLU A 1 454 ? 33.531 65.670 52.157 1.00 44.28 476 GLU A C 1
ATOM 3232 O O . GLU A 1 454 ? 32.648 64.975 51.671 1.00 39.17 476 GLU A O 1
ATOM 3238 N N . LYS A 1 455 ? 33.868 66.857 51.655 1.00 41.86 477 LYS A N 1
ATOM 3239 C CA . LYS A 1 455 ? 33.246 67.381 50.428 1.00 47.18 477 LYS A CA 1
ATOM 3240 C C . LYS A 1 455 ? 33.677 66.600 49.185 1.00 41.69 477 LYS A C 1
ATOM 3241 O O . LYS A 1 455 ? 33.206 66.855 48.094 1.00 44.73 477 LYS A O 1
ATOM 3247 N N . GLY A 1 456 ? 34.584 65.652 49.341 1.00 45.52 478 GLY A N 1
ATOM 3248 C CA . GLY A 1 456 ? 35.024 64.867 48.194 1.00 43.52 478 GLY A CA 1
ATOM 3249 C C . GLY A 1 456 ? 36.170 65.468 47.389 1.00 54.29 478 GLY A C 1
ATOM 3250 O O . GLY A 1 456 ? 36.414 65.053 46.255 1.00 50.06 478 GLY A O 1
ATOM 3251 N N . VAL A 1 457 ? 36.886 66.448 47.940 1.00 39.61 479 VAL A N 1
ATOM 3252 C CA . VAL A 1 457 ? 38.035 66.936 47.197 1.00 46.49 479 VAL A CA 1
ATOM 3253 C C . VAL A 1 457 ? 39.310 66.169 47.524 1.00 44.82 479 VAL A C 1
ATOM 3254 O O . VAL A 1 457 ? 39.716 66.081 48.677 1.00 50.88 479 VAL A O 1
ATOM 3258 N N . PRO A 1 458 ? 39.944 65.605 46.489 1.00 45.98 480 PRO A N 1
ATOM 3259 C CA . PRO A 1 458 ? 41.121 64.775 46.692 1.00 35.67 480 PRO A CA 1
ATOM 3260 C C . PRO A 1 458 ? 42.248 65.518 47.406 1.00 45.02 480 PRO A C 1
ATOM 3261 O O . PRO A 1 458 ? 42.656 66.619 47.015 1.00 44.71 480 PRO A O 1
ATOM 3265 N N . LEU A 1 459 ? 42.754 64.886 48.443 1.00 38.03 481 LEU A N 1
ATOM 3266 C CA . LEU A 1 459 ? 43.873 65.395 49.191 1.00 41.13 481 LEU A CA 1
ATOM 3267 C C . LEU A 1 459 ? 45.194 64.920 48.601 1.00 38.03 481 LEU A C 1
ATOM 3268 O O . LEU A 1 459 ? 45.953 64.227 49.26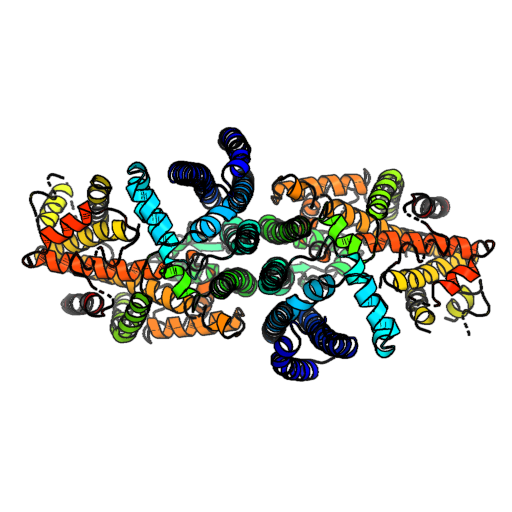3 1.00 46.97 481 LEU A O 1
ATOM 3273 N N . THR A 1 460 ? 45.493 65.308 47.368 1.00 36.85 482 THR A N 1
ATOM 3274 C CA . THR A 1 460 ? 46.804 64.988 46.791 1.00 37.72 482 THR A CA 1
ATOM 3275 C C . THR A 1 460 ? 47.916 65.786 47.495 1.00 43.92 482 THR A C 1
ATOM 3276 O O . THR A 1 460 ? 47.656 66.850 48.081 1.00 43.57 482 THR A O 1
ATOM 3280 N N . SER A 1 461 ? 49.158 65.318 47.408 1.00 35.03 483 SER A N 1
ATOM 3281 C CA . SER A 1 461 ? 50.264 66.119 47.930 1.00 41.00 483 SER A CA 1
ATOM 3282 C C . SER A 1 461 ? 50.321 67.513 47.340 1.00 41.90 483 SER A C 1
ATOM 3283 O O . SER A 1 461 ? 50.693 68.463 48.038 1.00 43.38 483 SER A O 1
ATOM 3286 N N . GLU A 1 462 ? 49.976 67.650 46.061 1.00 39.80 484 GLU A N 1
ATOM 3287 C CA . GLU A 1 462 ? 50.021 68.980 45.440 1.00 43.89 484 GLU A CA 1
ATOM 3288 C C . GLU A 1 462 ? 49.027 69.903 46.150 1.00 38.77 484 GLU A C 1
ATOM 3289 O O . GLU A 1 462 ? 49.377 70.994 46.570 1.00 46.42 484 GLU A O 1
ATOM 3295 N N . TYR A 1 463 ? 47.788 69.450 46.290 1.00 37.30 485 TYR A N 1
ATOM 3296 C CA . TYR A 1 463 ? 46.760 70.266 46.894 1.00 39.95 485 TYR A CA 1
ATOM 3297 C C . TYR A 1 463 ? 47.071 70.564 48.361 1.00 38.48 485 TYR A C 1
ATOM 3298 O O . TYR A 1 463 ? 46.851 71.676 48.844 1.00 41.47 485 TYR A O 1
ATOM 3307 N N . LEU A 1 464 ? 47.570 69.565 49.070 1.00 36.27 486 LEU A N 1
ATOM 3308 C CA . LEU A 1 464 ? 47.893 69.738 50.499 1.00 48.04 486 LEU A CA 1
ATOM 3309 C C . LEU A 1 464 ? 48.997 70.788 50.649 1.00 42.90 486 LEU A C 1
ATOM 3310 O O . LEU A 1 464 ? 48.925 71.678 51.497 1.00 46.58 486 LEU A O 1
ATOM 3315 N N . SER A 1 465 ? 49.999 70.695 49.785 1.00 37.00 487 SER A N 1
ATOM 3316 C CA . SER A 1 465 ? 51.169 71.552 49.863 1.00 39.45 487 SER A CA 1
ATOM 3317 C C . SER A 1 465 ? 50.876 72.986 49.474 1.00 44.70 487 SER A C 1
ATOM 3318 O O . SER A 1 465 ? 51.237 73.902 50.213 1.00 50.30 487 SER A O 1
ATOM 3321 N N . ASP A 1 466 ? 50.199 73.189 48.346 1.00 40.18 488 ASP A N 1
ATOM 3322 C CA . ASP A 1 466 ? 49.754 74.536 47.966 1.00 41.37 488 ASP A CA 1
ATOM 3323 C C . ASP A 1 466 ? 48.874 75.152 49.064 1.00 45.58 488 ASP A C 1
ATOM 3324 O O . ASP A 1 466 ? 48.976 76.342 49.357 1.00 38.31 488 ASP A O 1
ATOM 3329 N N . SER A 1 467 ? 48.002 74.340 49.662 1.00 40.84 489 SER A N 1
ATOM 3330 C CA . SER A 1 467 ? 47.117 74.813 50.707 1.00 39.51 489 SER A CA 1
ATOM 3331 C C . SER A 1 467 ? 47.929 75.194 51.935 1.00 44.75 489 SER A C 1
ATOM 3332 O O . SER A 1 467 ? 47.755 76.275 52.499 1.00 45.11 489 SER A O 1
ATOM 3335 N N . TYR A 1 468 ? 48.837 74.311 52.331 1.00 37.01 490 TYR A N 1
ATOM 3336 C CA . TYR A 1 468 ? 49.677 74.577 53.495 1.00 42.51 490 TYR A CA 1
ATOM 3337 C C . TYR A 1 468 ? 50.587 75.779 53.272 1.00 44.66 490 TYR A C 1
ATOM 3338 O O . TYR A 1 468 ? 50.703 76.651 54.137 1.00 42.02 490 TYR A O 1
ATOM 3347 N N . GLY A 1 469 ? 51.222 75.839 52.107 1.00 41.86 491 GLY A N 1
ATOM 3348 C CA . GLY A 1 469 ? 51.982 77.039 51.744 1.00 37.43 491 GLY A CA 1
ATOM 3349 C C . GLY A 1 469 ? 51.202 78.335 51.922 1.00 44.19 491 GLY A C 1
ATOM 3350 O O . GLY A 1 469 ? 51.727 79.316 52.462 1.00 39.10 491 GLY A O 1
ATOM 3351 N N . LYS A 1 470 ? 49.944 78.355 51.485 1.00 38.27 492 LYS A N 1
ATOM 3352 C CA . LYS A 1 470 ? 49.149 79.587 51.582 1.00 42.09 492 LYS A CA 1
ATOM 3353 C C . LYS A 1 470 ? 48.824 79.958 53.021 1.00 48.91 492 LYS A C 1
ATOM 3354 O O . LYS A 1 470 ? 48.894 81.131 53.399 1.00 47.16 492 LYS A O 1
ATOM 3360 N N . LEU A 1 471 ? 48.479 78.949 53.816 1.00 46.45 493 LEU A N 1
ATOM 3361 C CA . LEU A 1 471 ? 48.097 79.147 55.210 1.00 47.83 493 LEU A CA 1
ATOM 3362 C C . LEU A 1 471 ? 49.309 79.664 55.977 1.00 49.60 493 LEU A C 1
ATOM 3363 O O . LEU A 1 471 ? 49.198 80.557 56.819 1.00 46.22 493 LEU A O 1
ATOM 3368 N N . ASN A 1 472 ? 50.477 79.123 55.655 1.00 42.99 494 ASN A N 1
ATOM 3369 C CA . ASN A 1 472 ? 51.700 79.559 56.310 1.00 46.77 494 ASN A CA 1
ATOM 3370 C C . ASN A 1 472 ? 51.973 81.043 56.065 1.00 50.11 494 ASN A C 1
ATOM 3371 O O . ASN A 1 472 ? 52.340 81.773 56.987 1.00 37.77 494 ASN A O 1
ATOM 3376 N N . ALA A 1 473 ? 51.769 81.482 54.826 1.00 38.40 495 ALA A N 1
ATOM 3377 C CA . ALA A 1 473 ? 52.039 82.863 54.426 1.00 39.73 495 ALA A CA 1
ATOM 3378 C C . ALA A 1 473 ? 51.043 83.801 55.079 1.00 44.58 495 ALA A C 1
ATOM 3379 O O . ALA A 1 473 ? 51.400 84.913 55.464 1.00 49.17 495 ALA A O 1
ATOM 3381 N N . LYS A 1 474 ? 49.794 83.343 55.197 1.00 39.00 496 LYS A N 1
ATOM 3382 C CA . LYS A 1 474 ? 48.744 84.099 55.882 1.00 38.13 496 LYS A CA 1
ATOM 3383 C C . LYS A 1 474 ? 49.136 84.325 57.344 1.00 48.72 496 LYS A C 1
ATOM 3384 O O . LYS A 1 474 ? 48.980 85.418 57.881 1.00 47.39 496 LYS A O 1
ATOM 3390 N N . TYR A 1 475 ? 49.640 83.274 57.985 1.00 41.57 497 TYR A N 1
ATOM 3391 C CA . TYR A 1 475 ? 50.056 83.368 59.367 1.00 42.24 497 TYR A CA 1
ATOM 3392 C C . TYR A 1 475 ? 51.310 84.220 59.554 1.00 44.97 497 TYR A C 1
ATOM 3393 O O . TYR A 1 475 ? 51.333 85.124 60.364 1.00 36.15 497 TYR A O 1
ATOM 3402 N N . TYR A 1 476 ? 52.347 83.977 58.780 1.00 45.42 498 TYR A N 1
ATOM 3403 C CA . TYR A 1 476 ? 53.582 84.684 59.048 1.00 39.01 498 TYR A CA 1
ATOM 3404 C C . TYR A 1 476 ? 53.677 86.076 58.459 1.00 46.63 498 TYR A C 1
ATOM 3405 O O . TYR A 1 476 ? 54.426 86.905 58.972 1.00 43.52 498 TYR A O 1
ATOM 3414 N N . GLY A 1 477 ? 52.918 86.343 57.399 1.00 38.10 499 GLY A N 1
ATOM 3415 C CA . GLY A 1 477 ? 52.914 87.671 56.805 1.00 41.52 499 GLY A CA 1
ATOM 3416 C C . GLY A 1 477 ? 54.114 87.963 55.925 1.00 46.04 499 GLY A C 1
ATOM 3417 O O . GLY A 1 477 ? 54.963 87.103 55.727 1.00 44.43 499 GLY A O 1
ATOM 3418 N N . PRO A 1 478 ? 54.195 89.195 55.399 1.00 48.93 500 PRO A N 1
ATOM 3419 C CA . PRO A 1 478 ? 55.196 89.560 54.390 1.00 54.34 500 PRO A CA 1
ATOM 3420 C C . PRO A 1 478 ? 56.631 89.691 54.914 1.00 50.90 500 PRO A C 1
ATOM 3421 O O . PRO A 1 478 ? 57.557 89.829 54.117 1.00 48.79 500 PRO A O 1
ATOM 3425 N N . ALA A 1 479 ? 56.819 89.672 56.229 1.00 43.43 501 ALA A N 1
ATOM 3426 C CA . ALA A 1 479 ? 58.170 89.785 56.790 1.00 41.48 501 ALA A CA 1
ATOM 3427 C C . ALA A 1 479 ? 58.965 88.485 56.634 1.00 43.67 501 ALA A C 1
ATOM 3428 O O . ALA A 1 479 ? 60.197 88.495 56.646 1.00 41.99 501 ALA A O 1
ATOM 3430 N N . VAL A 1 480 ? 58.248 87.374 56.481 1.00 36.76 502 VAL A N 1
ATOM 3431 C CA . VAL A 1 480 ? 58.860 86.063 56.320 1.00 40.09 502 VAL A CA 1
ATOM 3432 C C . VAL A 1 480 ? 58.790 85.634 54.857 1.00 41.24 502 VAL A C 1
ATOM 3433 O O . VAL A 1 480 ? 57.715 85.611 54.266 1.00 43.09 502 VAL A O 1
ATOM 3437 N N . GLU A 1 481 ? 59.933 85.310 54.260 1.00 47.35 503 GLU A N 1
ATOM 3438 C CA . GLU A 1 481 ? 59.954 84.854 52.863 1.00 44.85 503 GLU A CA 1
ATOM 3439 C C . GLU A 1 481 ? 59.183 83.551 52.703 1.00 52.27 503 GLU A C 1
ATOM 3440 O O . GLU A 1 481 ? 59.218 82.694 53.589 1.00 54.52 503 GLU A O 1
ATOM 3446 N N . GLU A 1 482 ? 58.481 83.410 51.578 1.00 54.75 504 GLU A N 1
ATOM 3447 C CA . GLU A 1 482 ? 57.790 82.156 51.262 1.00 60.57 504 GLU A CA 1
ATOM 3448 C C . GLU A 1 482 ? 58.795 81.116 50.776 1.00 50.70 504 GLU A C 1
ATOM 3449 O O . GLU A 1 482 ? 59.068 81.026 49.588 1.00 52.10 504 GLU A O 1
ATOM 3455 N N . ASP A 1 483 ? 59.366 80.360 51.706 1.00 49.34 505 ASP A N 1
ATOM 3456 C CA . ASP A 1 483 ? 60.272 79.270 51.370 1.00 39.38 505 ASP A CA 1
ATOM 3457 C C . ASP A 1 483 ? 59.478 78.145 50.708 1.00 37.71 505 ASP A C 1
ATOM 3458 O O . ASP A 1 483 ? 58.466 77.705 51.241 1.00 46.10 505 ASP A O 1
ATOM 3463 N N . PRO A 1 484 ? 59.929 77.679 49.539 1.00 41.16 506 PRO A N 1
ATOM 3464 C CA . PRO A 1 484 ? 59.225 76.561 48.894 1.00 35.65 506 PRO A CA 1
ATOM 3465 C C . PRO A 1 484 ? 59.233 75.298 49.749 1.00 41.18 506 PRO A C 1
ATOM 3466 O O . PRO A 1 484 ? 58.296 74.495 49.693 1.00 37.74 506 PRO A O 1
ATOM 3470 N N . GLU A 1 485 ? 60.263 75.133 50.565 1.00 43.07 507 GLU A N 1
ATOM 3471 C CA . GLU A 1 485 ? 60.386 73.917 51.354 1.00 32.28 507 GLU A CA 1
ATOM 3472 C C . GLU A 1 485 ? 59.231 73.764 52.338 1.00 38.99 507 GLU A C 1
ATOM 3473 O O . GLU A 1 485 ? 58.785 72.649 52.622 1.00 42.23 507 GLU A O 1
ATOM 3479 N N . ILE A 1 486 ? 58.729 74.881 52.849 1.00 37.46 508 ILE A N 1
ATOM 3480 C CA . ILE A 1 486 ? 57.778 74.809 53.952 1.00 36.43 508 ILE A CA 1
ATOM 3481 C C . ILE A 1 486 ? 56.399 74.354 53.497 1.00 39.87 508 ILE A C 1
ATOM 3482 O O . ILE A 1 486 ? 55.542 74.068 54.315 1.00 48.14 508 ILE A O 1
ATOM 3487 N N . LYS A 1 487 ? 56.179 74.289 52.190 1.00 47.91 509 LYS A N 1
ATOM 3488 C CA . LYS A 1 487 ? 54.922 73.744 51.679 1.00 49.57 509 LYS A CA 1
ATOM 3489 C C . LYS A 1 487 ? 54.737 72.275 52.082 1.00 45.07 509 LYS A C 1
ATOM 3490 O O . LYS A 1 487 ? 53.618 71.763 52.069 1.00 43.50 509 LYS A O 1
ATOM 3496 N N . PHE A 1 488 ? 55.827 71.600 52.442 1.00 44.66 510 PHE A N 1
ATOM 3497 C CA . PHE A 1 488 ? 55.763 70.164 52.728 1.00 42.43 510 PHE A CA 1
ATOM 3498 C C . PHE A 1 488 ? 55.773 69.855 54.218 1.00 49.04 510 PHE A C 1
ATOM 3499 O O . PHE A 1 488 ? 55.652 68.695 54.623 1.00 49.27 510 PHE A O 1
ATOM 3507 N N . GLU A 1 489 ? 55.881 70.892 55.043 1.00 42.77 511 GLU A N 1
ATOM 3508 C CA . GLU A 1 489 ? 55.866 70.680 56.495 1.00 47.93 511 GLU A CA 1
ATOM 3509 C C . GLU A 1 489 ? 54.666 69.851 57.016 1.00 38.19 511 GLU A C 1
ATOM 3510 O O . GLU A 1 489 ? 54.828 69.093 57.954 1.00 43.25 511 GLU A O 1
ATOM 3516 N N . TRP A 1 490 ? 53.482 69.970 56.411 1.00 40.28 512 TRP A N 1
ATOM 3517 C CA . TRP A 1 490 ? 52.311 69.201 56.892 1.00 39.90 512 TRP A CA 1
ATOM 3518 C C . TRP A 1 490 ? 52.637 67.724 57.058 1.00 44.27 512 TRP A C 1
ATOM 3519 O O . TRP A 1 490 ? 52.022 67.038 57.880 1.00 42.75 512 TRP A O 1
ATOM 3530 N N . SER A 1 491 ? 53.618 67.245 56.294 1.00 35.90 513 SER A N 1
ATOM 3531 C CA . SER A 1 491 ? 53.880 65.823 56.202 1.00 38.62 513 SER A CA 1
ATOM 3532 C C . SER A 1 491 ? 54.768 65.280 57.318 1.00 41.30 513 SER A C 1
ATOM 3533 O O . SER A 1 491 ? 54.927 64.069 57.445 1.00 47.19 513 SER A O 1
ATOM 3536 N N . ARG A 1 492 ? 55.348 66.158 58.125 1.00 40.28 514 ARG A N 1
ATOM 3537 C CA . ARG A 1 492 ? 56.249 65.689 59.173 1.00 49.89 514 ARG A CA 1
ATOM 3538 C C . ARG A 1 492 ? 55.675 65.863 60.579 1.00 45.09 514 ARG A C 1
ATOM 3539 O O . ARG A 1 492 ? 56.322 65.515 61.569 1.00 45.42 514 ARG A O 1
ATOM 3547 N N . ILE A 1 493 ? 54.440 66.350 60.655 1.00 42.46 515 ILE A N 1
ATOM 3548 C CA . ILE A 1 493 ? 53.783 66.648 61.937 1.00 44.30 515 ILE A CA 1
ATOM 3549 C C . ILE A 1 493 ? 52.960 65.463 62.458 1.00 40.97 515 ILE A C 1
ATOM 3550 O O . ILE A 1 493 ? 51.884 65.193 61.956 1.00 48.62 515 ILE A O 1
ATOM 3555 N N . PRO A 1 494 ? 53.473 64.759 63.474 1.00 36.94 516 PRO A N 1
ATOM 3556 C CA . PRO A 1 494 ? 52.837 63.561 64.058 1.00 47.08 516 PRO A CA 1
ATOM 3557 C C . PRO A 1 494 ? 51.408 63.825 64.546 1.00 41.84 516 PRO A C 1
ATOM 3558 O O . PRO A 1 494 ? 50.561 62.927 64.523 1.00 45.52 516 PRO A O 1
ATOM 3562 N N . HIS A 1 495 ? 51.141 65.051 64.977 1.00 38.53 517 HIS A N 1
ATOM 3563 C CA . HIS A 1 495 ? 49.865 65.365 65.610 1.00 44.21 517 HIS A CA 1
ATOM 3564 C C . HIS A 1 495 ? 48.692 65.283 64.670 1.00 41.96 517 HIS A C 1
ATOM 3565 O O . HIS A 1 495 ? 47.554 65.163 65.120 1.00 46.11 517 HIS A O 1
ATOM 3572 N N . PHE A 1 496 ? 48.962 65.327 63.369 1.00 37.43 518 PHE A N 1
ATOM 3573 C CA . PHE A 1 496 ? 47.884 65.224 62.395 1.00 38.08 518 PHE A CA 1
ATOM 3574 C C . PHE A 1 496 ? 47.331 63.815 62.335 1.00 37.64 518 PHE A C 1
ATOM 3575 O O . PHE A 1 496 ? 46.277 63.610 61.744 1.00 38.56 518 PHE A O 1
ATOM 3583 N N . TYR A 1 497 ? 48.060 62.857 62.919 1.00 35.52 519 TYR A N 1
ATOM 3584 C CA . TYR A 1 497 ? 47.614 61.445 63.035 1.00 42.30 519 TYR A CA 1
ATOM 3585 C C . TYR A 1 497 ? 46.944 61.153 64.395 1.00 45.39 519 TYR A C 1
ATOM 3586 O O . TYR A 1 497 ? 46.730 60.000 64.775 1.00 43.59 519 TYR A O 1
ATOM 3595 N N . TYR A 1 498 ? 46.638 62.203 65.140 1.00 45.11 520 TYR A N 1
ATOM 3596 C CA . TYR A 1 498 ? 45.800 62.060 66.316 1.00 42.29 520 TYR A CA 1
ATOM 3597 C C . TYR A 1 498 ? 44.389 62.336 65.821 1.00 52.39 520 TYR A C 1
ATOM 3598 O O . TYR A 1 498 ? 44.026 61.914 64.723 1.00 53.66 520 TYR A O 1
ATOM 3607 N N . ASN A 1 499 ? 43.597 63.060 66.594 1.00 40.61 521 ASN A N 1
ATOM 3608 C CA . ASN A 1 499 ? 42.206 63.283 66.218 1.00 37.33 521 ASN A CA 1
ATOM 3609 C C . ASN A 1 499 ? 41.705 64.614 66.789 1.00 34.98 521 ASN A C 1
ATOM 3610 O O . ASN A 1 499 ? 41.014 64.655 67.805 1.00 30.00 521 ASN A O 1
ATOM 3615 N N . TYR A 1 500 ? 42.067 65.705 66.144 1.00 33.85 522 TYR A N 1
ATOM 3616 C CA . TYR A 1 500 ? 41.706 67.010 66.659 1.00 39.11 522 TYR A CA 1
ATOM 3617 C C . TYR A 1 500 ? 42.262 67.221 68.064 1.00 43.32 522 TYR A C 1
ATOM 3618 O O . TYR A 1 500 ? 41.539 67.526 69.009 1.00 41.34 522 TYR A O 1
ATOM 3627 N N . TYR A 1 501 ? 43.571 67.081 68.173 1.00 42.81 523 TYR A N 1
ATOM 3628 C CA . TYR A 1 501 ? 44.258 67.173 69.439 1.00 38.01 523 TYR A CA 1
ATOM 3629 C C . TYR A 1 501 ? 44.953 68.521 69.630 1.00 44.38 523 TYR A C 1
ATOM 3630 O O . TYR A 1 501 ? 44.835 69.125 70.700 1.00 46.64 523 TYR A O 1
ATOM 3639 N N . VAL A 1 502 ? 45.650 69.004 68.598 1.00 35.86 524 VAL A N 1
ATOM 3640 C CA . VAL A 1 502 ? 46.522 70.188 68.757 1.00 45.64 524 VAL A CA 1
ATOM 3641 C C . VAL A 1 502 ? 45.875 71.495 69.221 1.00 37.49 524 VAL A C 1
ATOM 3642 O O . VAL A 1 502 ? 46.541 72.286 69.876 1.00 45.05 524 VAL A O 1
ATOM 3646 N N . PHE A 1 503 ? 44.610 71.741 68.882 1.00 39.33 525 PHE A N 1
ATOM 3647 C CA . PHE A 1 503 ? 43.998 73.023 69.246 1.00 41.94 525 PHE A CA 1
ATOM 3648 C C . PHE A 1 503 ? 43.998 73.214 70.743 1.00 44.79 525 PHE A C 1
ATOM 3649 O O . PHE A 1 503 ? 43.938 74.341 71.233 1.00 44.41 525 PHE A O 1
ATOM 3657 N N . GLN A 1 504 ? 44.065 72.113 71.477 1.00 32.51 526 GLN A N 1
ATOM 3658 C CA . GLN A 1 504 ? 44.018 72.215 72.927 1.00 43.53 526 GLN A CA 1
ATOM 3659 C C . GLN A 1 504 ? 45.241 72.907 73.517 1.00 47.73 526 GLN A C 1
ATOM 3660 O O . GLN A 1 504 ? 45.167 73.460 74.614 1.00 47.19 526 GLN A O 1
ATOM 3666 N N . TYR A 1 505 ? 46.356 72.898 72.792 1.00 37.93 527 TYR A N 1
ATOM 3667 C CA . TYR A 1 505 ? 47.527 73.624 73.265 1.00 45.96 527 TYR A CA 1
ATOM 3668 C C . TYR A 1 505 ? 47.209 75.115 73.353 1.00 38.00 527 TYR A C 1
ATOM 3669 O O . TYR A 1 505 ? 47.590 75.769 74.298 1.00 44.86 527 TYR A O 1
ATOM 3678 N N . SER A 1 506 ? 46.501 75.632 72.358 1.00 35.86 528 SER A N 1
ATOM 3679 C CA . SER A 1 506 ? 46.238 77.063 72.254 1.00 44.86 528 SER A CA 1
ATOM 3680 C C . SER A 1 506 ? 45.117 77.550 73.168 1.00 45.07 528 SER A C 1
ATOM 3681 O O . SER A 1 506 ? 45.164 78.677 73.666 1.00 47.00 528 SER A O 1
ATOM 3684 N N . THR A 1 507 ? 44.095 76.723 73.366 1.00 37.41 529 THR A N 1
ATOM 3685 C CA . THR A 1 507 ? 42.985 77.107 74.239 1.00 35.90 529 THR A CA 1
ATOM 3686 C C . THR A 1 507 ? 43.462 77.052 75.674 1.00 33.65 529 THR A C 1
ATOM 3687 O O . THR A 1 507 ? 43.117 77.912 76.495 1.00 36.30 529 THR A O 1
ATOM 3691 N N . GLY A 1 508 ? 44.285 76.045 75.957 1.00 34.00 530 GLY A N 1
ATOM 3692 C CA . GLY A 1 508 ? 44.857 75.852 77.283 1.00 36.71 530 GLY A CA 1
ATOM 3693 C C . GLY A 1 508 ? 45.784 76.979 77.675 1.00 38.91 530 GLY A C 1
ATOM 3694 O O . GLY A 1 508 ? 45.717 77.483 78.795 1.00 40.22 530 GLY A O 1
ATOM 3695 N N . PHE A 1 509 ? 46.648 77.375 76.747 1.00 40.43 531 PHE A N 1
ATOM 3696 C CA . PHE A 1 509 ? 47.574 78.478 76.973 1.00 42.35 531 PHE A CA 1
ATOM 3697 C C . PHE A 1 509 ? 46.814 79.769 77.262 1.00 44.58 531 PHE A C 1
ATOM 3698 O O . PHE A 1 509 ? 47.144 80.506 78.194 1.00 42.30 531 PHE A O 1
ATOM 3706 N N . SER A 1 510 ? 45.794 80.034 76.453 1.00 35.86 532 SER A N 1
ATOM 3707 C CA . SER A 1 510 ? 44.942 81.195 76.651 1.00 40.39 532 SER A CA 1
ATOM 3708 C C . SER A 1 510 ? 44.232 81.127 77.995 1.00 45.48 532 SER A C 1
ATOM 3709 O O . SER A 1 510 ? 44.157 82.128 78.708 1.00 43.54 532 SER A O 1
ATOM 3712 N N . ALA A 1 511 ? 43.736 79.945 78.354 1.00 42.49 533 ALA A N 1
ATOM 3713 C CA . ALA A 1 511 ? 43.083 79.785 79.649 1.00 45.08 533 ALA A CA 1
ATOM 3714 C C . ALA A 1 511 ? 44.084 80.077 80.753 1.00 45.56 533 ALA A C 1
ATOM 3715 O O . ALA A 1 511 ? 43.799 80.846 81.681 1.00 41.49 533 ALA A O 1
ATOM 3717 N N . ALA A 1 512 ? 45.272 79.493 80.648 1.00 36.49 534 ALA A N 1
ATOM 3718 C CA . ALA A 1 512 ? 46.266 79.757 81.663 1.00 40.57 534 ALA A CA 1
ATOM 3719 C C . ALA A 1 512 ? 46.465 81.276 81.787 1.00 49.22 534 ALA A C 1
ATOM 3720 O O . ALA A 1 512 ? 46.482 81.822 82.895 1.00 43.95 534 ALA A O 1
ATOM 3722 N N . SER A 1 513 ? 46.581 81.958 80.652 1.00 44.26 535 SER A N 1
ATOM 3723 C CA . SER A 1 513 ? 46.761 83.413 80.660 1.00 50.60 535 SER A CA 1
ATOM 3724 C C . SER A 1 513 ? 45.641 84.168 81.379 1.00 41.23 535 SER A C 1
ATOM 3725 O O . SER A 1 513 ? 45.910 85.091 82.141 1.00 43.34 535 SER A O 1
ATOM 3728 N N . ALA A 1 514 ? 44.396 83.765 81.138 1.00 48.79 536 ALA A N 1
ATOM 3729 C CA . ALA A 1 514 ? 43.229 84.356 81.811 1.00 48.24 536 ALA A CA 1
ATOM 3730 C C . ALA A 1 514 ? 43.219 84.085 83.314 1.00 55.57 536 ALA A C 1
ATOM 3731 O O . ALA A 1 514 ? 42.775 84.920 84.111 1.00 68.13 536 ALA A O 1
ATOM 3733 N N . LEU A 1 515 ? 43.693 82.907 83.698 1.00 45.79 537 LEU A N 1
ATOM 3734 C CA . LEU A 1 515 ? 43.746 82.538 85.103 1.00 40.95 537 LEU A CA 1
ATOM 3735 C C . LEU A 1 515 ? 44.845 83.272 85.881 1.00 41.56 537 LEU A C 1
ATOM 3736 O O . LEU A 1 515 ? 44.642 83.643 87.029 1.00 43.06 537 LEU A O 1
ATOM 3741 N N . ALA A 1 516 ? 46.004 83.484 85.266 1.00 43.72 538 ALA A N 1
ATOM 3742 C CA . ALA A 1 516 ? 47.081 84.216 85.936 1.00 43.39 538 ALA A CA 1
ATOM 3743 C C . ALA A 1 516 ? 46.705 85.683 86.112 1.00 45.25 538 ALA A C 1
ATOM 3744 O O . ALA A 1 516 ? 47.042 86.305 87.132 1.00 42.39 538 ALA A O 1
ATOM 3746 N N . LYS A 1 517 ? 46.003 86.224 85.117 1.00 45.21 539 LYS A N 1
ATOM 3747 C CA . LYS A 1 517 ? 45.601 87.629 85.129 1.00 49.01 539 LYS A CA 1
ATOM 3748 C C . LYS A 1 517 ? 44.529 87.896 86.187 1.00 49.75 539 LYS A C 1
ATOM 3749 O O . LYS A 1 517 ? 44.507 88.963 86.790 1.00 61.01 539 LYS A O 1
ATOM 3755 N N . LYS A 1 518 ? 43.662 86.921 86.435 1.00 51.26 540 LYS A N 1
ATOM 3756 C CA . LYS A 1 518 ? 42.679 87.050 87.514 1.00 49.94 540 LYS A CA 1
ATOM 3757 C C . LYS A 1 518 ? 43.344 86.966 88.878 1.00 52.08 540 LYS A C 1
ATOM 3758 O O . LYS A 1 518 ? 42.911 87.630 89.832 1.00 40.22 540 LYS A O 1
ATOM 3764 N N . ILE A 1 519 ? 44.376 86.133 88.985 1.00 44.91 541 ILE A N 1
ATOM 3765 C CA . ILE A 1 519 ? 45.064 85.990 90.256 1.00 41.49 541 ILE A CA 1
ATOM 3766 C C . ILE A 1 519 ? 45.916 87.231 90.514 1.00 47.61 541 ILE A C 1
ATOM 3767 O O . ILE A 1 519 ? 45.814 87.852 91.581 1.00 31.65 541 ILE A O 1
ATOM 3772 N N . LEU A 1 520 ? 46.725 87.617 89.529 1.00 39.35 542 LEU A N 1
ATOM 3773 C CA . LEU A 1 520 ? 47.659 88.727 89.735 1.00 50.76 542 LEU A CA 1
ATOM 3774 C C . LEU A 1 520 ? 46.985 90.065 90.038 1.00 53.50 542 LEU A C 1
ATOM 3775 O O . LEU A 1 520 ? 47.652 91.022 90.412 1.00 59.86 542 LEU A O 1
ATOM 3780 N N . ASN A 1 521 ? 45.670 90.141 89.874 1.00 53.13 543 ASN A N 1
ATOM 3781 C CA . ASN A 1 521 ? 44.970 91.387 90.167 1.00 55.92 543 ASN A CA 1
ATOM 3782 C C . ASN A 1 521 ? 44.019 91.215 91.342 1.00 53.19 543 ASN A C 1
ATOM 3783 O O . ASN A 1 521 ? 43.172 92.067 91.589 1.00 56.52 543 ASN A O 1
ATOM 3788 N N . GLN A 1 522 ? 44.192 90.118 92.075 1.00 57.58 544 GLN A N 1
ATOM 3789 C CA . GLN A 1 522 ? 43.300 89.749 93.178 1.00 63.73 544 GLN A CA 1
ATOM 3790 C C . GLN A 1 522 ? 41.848 90.053 92.850 1.00 61.25 544 GLN A C 1
ATOM 3791 O O . GLN A 1 522 ? 41.190 90.813 93.555 1.00 63.54 544 GLN A O 1
ATOM 3797 N N . GLU A 1 523 ? 41.363 89.477 91.761 1.00 66.33 545 GLU A N 1
ATOM 3798 C CA . GLU A 1 523 ? 39.951 89.527 91.428 1.00 65.68 545 GLU A CA 1
ATOM 3799 C C . GLU A 1 523 ? 39.194 88.739 92.506 1.00 67.11 545 GLU A C 1
ATOM 3800 O O . GLU A 1 523 ? 39.571 87.612 92.839 1.00 62.23 545 GLU A O 1
ATOM 3806 N N . PRO A 1 524 ? 38.132 89.340 93.066 1.00 72.70 546 PRO A N 1
ATOM 3807 C CA . PRO A 1 524 ? 37.522 88.902 94.323 1.00 77.58 546 PRO A CA 1
ATOM 3808 C C . PRO A 1 524 ? 37.526 87.402 94.601 1.00 76.73 546 PRO A C 1
ATOM 3809 O O . PRO A 1 524 ? 37.899 86.990 95.700 1.00 82.77 546 PRO A O 1
ATOM 3813 N N . GLU A 1 525 ? 37.127 86.584 93.636 1.00 67.72 547 GLU A N 1
ATOM 3814 C CA . GLU A 1 525 ? 37.048 85.152 93.897 1.00 69.81 547 GLU A CA 1
ATOM 3815 C C . GLU A 1 525 ? 38.021 84.337 93.040 1.00 69.05 547 GLU A C 1
ATOM 3816 O O . GLU A 1 525 ? 37.837 83.136 92.855 1.00 67.03 547 GLU A O 1
ATOM 3818 N N . ALA A 1 526 ? 39.070 84.994 92.548 1.00 69.31 548 ALA A N 1
ATOM 3819 C CA . ALA A 1 526 ? 40.022 84.382 91.609 1.00 58.99 548 ALA A CA 1
ATOM 3820 C C . ALA A 1 526 ? 40.820 83.223 92.200 1.00 52.60 548 ALA A C 1
ATOM 3821 O O . ALA A 1 526 ? 40.843 82.126 91.636 1.00 49.82 548 ALA A O 1
ATOM 3823 N N . LEU A 1 527 ? 41.485 83.480 93.324 1.00 58.40 549 LEU A N 1
ATOM 3824 C CA . LEU A 1 527 ? 42.263 82.458 94.024 1.00 60.47 549 LEU A CA 1
ATOM 3825 C C . LEU A 1 527 ? 41.426 81.237 94.382 1.00 58.85 549 LEU A C 1
ATOM 3826 O O . LEU A 1 527 ? 41.755 80.113 94.002 1.00 56.92 549 LEU A O 1
ATOM 3831 N N . GLU A 1 528 ? 40.345 81.472 95.118 1.00 58.30 550 GLU A N 1
ATOM 3832 C CA . GLU A 1 528 ? 39.464 80.401 95.575 1.00 65.24 550 GLU A CA 1
ATOM 3833 C C . GLU A 1 528 ? 39.043 79.499 94.418 1.00 56.65 550 GLU A C 1
ATOM 3834 O O . GLU A 1 528 ? 39.095 78.275 94.525 1.00 51.73 550 GLU A O 1
ATOM 3840 N N . ASN A 1 529 ? 38.646 80.114 93.308 1.00 52.24 551 ASN A N 1
ATOM 3841 C CA . ASN A 1 529 ? 38.197 79.376 92.130 1.00 52.23 551 ASN A CA 1
ATOM 3842 C C . ASN A 1 529 ? 39.309 78.588 91.424 1.00 55.38 551 ASN A C 1
ATOM 3843 O O . ASN A 1 529 ? 39.073 77.488 90.913 1.00 51.94 551 ASN A O 1
ATOM 3848 N N . TYR A 1 530 ? 40.511 79.157 91.384 1.00 50.22 552 TYR A N 1
ATOM 3849 C CA . TYR A 1 530 ? 41.659 78.448 90.833 1.00 52.28 552 TYR A CA 1
ATOM 3850 C C . TYR A 1 530 ? 41.995 77.227 91.684 1.00 51.40 552 TYR A C 1
ATOM 3851 O O . TYR A 1 530 ? 42.261 76.150 91.152 1.00 52.19 552 TYR A O 1
ATOM 3860 N N . LEU A 1 531 ? 41.981 77.399 93.003 1.00 48.76 553 LEU A N 1
ATOM 3861 C CA . LEU A 1 531 ? 42.285 76.304 93.908 1.00 52.31 553 LEU A CA 1
ATOM 3862 C C . LEU A 1 531 ? 41.251 75.199 93.763 1.00 50.59 553 LEU A C 1
ATOM 3863 O O . LEU A 1 531 ? 41.598 74.022 93.741 1.00 56.00 553 LEU A O 1
ATOM 3868 N N . ALA A 1 532 ? 39.982 75.581 93.659 1.00 49.49 554 ALA A N 1
ATOM 3869 C CA . ALA A 1 532 ? 38.901 74.612 93.470 1.00 50.47 554 ALA A CA 1
ATOM 3870 C C . ALA A 1 532 ? 39.033 73.871 92.138 1.00 55.11 554 ALA A C 1
ATOM 3871 O O . ALA A 1 532 ? 38.590 72.730 92.009 1.00 59.41 554 ALA A O 1
ATOM 3873 N N . TYR A 1 533 ? 39.640 74.524 91.151 1.00 54.05 555 TYR A N 1
ATOM 3874 C CA . TYR A 1 533 ? 39.948 73.869 89.885 1.00 60.26 555 TYR A CA 1
ATOM 3875 C C . TYR A 1 533 ? 41.094 72.874 90.057 1.00 64.21 555 TYR A C 1
ATOM 3876 O O . TYR A 1 533 ? 41.208 71.901 89.307 1.00 60.11 555 TYR A O 1
ATOM 3885 N N . LEU A 1 534 ? 41.943 73.132 91.048 1.00 69.56 556 LEU A N 1
ATOM 3886 C CA . LEU A 1 534 ? 43.034 72.224 91.388 1.00 70.27 556 LEU A CA 1
ATOM 3887 C C . LEU A 1 534 ? 42.496 71.017 92.143 1.00 64.83 556 LEU A C 1
ATOM 3888 O O . LEU A 1 534 ? 42.985 69.900 91.982 1.00 68.24 556 LEU A O 1
ATOM 3893 N N . LYS A 1 535 ? 41.476 71.258 92.958 1.00 68.23 557 LYS A N 1
ATOM 3894 C CA . LYS A 1 535 ? 40.846 70.217 93.762 1.00 68.32 557 LYS A CA 1
ATOM 3895 C C . LYS A 1 535 ? 39.913 69.341 92.928 1.00 68.78 557 LYS A C 1
ATOM 3896 O O . LYS A 1 535 ? 39.652 68.195 93.280 1.00 73.67 557 LYS A O 1
ATOM 3902 N N . ALA A 1 536 ? 39.416 69.881 91.820 1.00 81.48 558 ALA A N 1
ATOM 3903 C CA . ALA A 1 536 ? 38.598 69.109 90.886 1.00 87.32 558 ALA A CA 1
ATOM 3904 C C . ALA A 1 536 ? 39.348 67.886 90.355 1.00 93.65 558 ALA A C 1
ATOM 3905 O O . ALA A 1 536 ? 38.941 66.749 90.593 1.00 99.87 558 ALA A O 1
ATOM 3907 N N . GLY A 1 537 ? 40.445 68.126 89.641 1.00 94.44 559 GLY A N 1
ATOM 3908 C CA . GLY A 1 537 ? 41.225 67.043 89.043 1.00 100.49 559 GLY A CA 1
ATOM 3909 C C . GLY A 1 537 ? 40.783 66.739 87.624 1.00 102.48 559 GLY A C 1
ATOM 3910 O O . GLY A 1 537 ? 39.718 67.184 87.198 1.00 106.49 559 GLY A O 1
ATOM 3911 N N . ASN A 1 538 ? 41.593 65.981 86.887 1.00 102.36 560 ASN A N 1
ATOM 3912 C CA . ASN A 1 538 ? 41.262 65.641 85.497 1.00 106.99 560 ASN A CA 1
ATOM 3913 C C . ASN A 1 538 ? 39.799 65.228 85.322 1.00 101.92 560 ASN A C 1
ATOM 3914 O O . ASN A 1 538 ? 39.266 64.433 86.100 1.00 106.34 560 ASN A O 1
ATOM 3919 N N . SER A 1 539 ? 39.157 65.777 84.297 1.00 89.38 561 SER A N 1
ATOM 3920 C CA . SER A 1 539 ? 37.720 65.620 84.130 1.00 84.30 561 SER A CA 1
ATOM 3921 C C . SER A 1 539 ? 37.332 65.516 82.665 1.00 83.69 561 SER A C 1
ATOM 3922 O O . SER A 1 539 ? 38.024 66.031 81.791 1.00 85.36 561 SER A O 1
ATOM 3925 N N . ASP A 1 540 ? 36.214 64.843 82.413 1.00 88.31 562 ASP A N 1
ATOM 3926 C CA . ASP A 1 540 ? 35.657 64.712 81.071 1.00 88.45 562 ASP A CA 1
ATOM 3927 C C . ASP A 1 540 ? 34.958 66.001 80.652 1.00 79.71 562 ASP A C 1
ATOM 3928 O O . ASP A 1 540 ? 34.389 66.083 79.563 1.00 79.30 562 ASP A O 1
ATOM 3933 N N . TYR A 1 541 ? 34.995 67.004 81.523 1.00 67.60 563 TYR A N 1
ATOM 3934 C CA . TYR A 1 541 ? 34.272 68.246 81.277 1.00 62.07 563 TYR A CA 1
ATOM 3935 C C . TYR A 1 541 ? 35.155 69.488 81.445 1.00 55.28 563 TYR A C 1
ATOM 3936 O O . TYR A 1 541 ? 34.854 70.360 82.263 1.00 55.79 563 TYR A O 1
ATOM 3945 N N . PRO A 1 542 ? 36.229 69.584 80.640 1.00 52.48 564 PRO A N 1
ATOM 3946 C CA . PRO A 1 542 ? 37.214 70.659 80.765 1.00 48.96 564 PRO A CA 1
ATOM 3947 C C . PRO A 1 542 ? 36.616 72.053 80.625 1.00 45.99 564 PRO A C 1
ATOM 3948 O O . PRO A 1 542 ? 37.065 72.970 81.312 1.00 49.58 564 PRO A O 1
ATOM 3952 N N . VAL A 1 543 ? 35.613 72.231 79.766 1.00 36.60 565 VAL A N 1
ATOM 3953 C CA . VAL A 1 543 ? 35.062 73.575 79.630 1.00 40.92 565 VAL A CA 1
ATOM 3954 C C . VAL A 1 543 ? 34.144 74.034 80.768 1.00 45.43 565 VAL A C 1
ATOM 3955 O O . VAL A 1 543 ? 34.086 75.228 81.050 1.00 52.38 565 VAL A O 1
ATOM 3959 N N . GLU A 1 544 ? 33.468 73.114 81.454 1.00 46.85 566 GLU A N 1
ATOM 3960 C CA . GLU A 1 544 ? 32.700 73.525 82.641 1.00 53.73 566 GLU A CA 1
ATOM 3961 C C . GLU A 1 544 ? 33.606 73.704 83.846 1.00 46.25 566 GLU A C 1
ATOM 3962 O O . GLU A 1 544 ? 33.362 74.563 84.685 1.00 52.30 566 GLU A O 1
ATOM 3968 N N . VAL A 1 545 ? 34.650 72.888 83.934 1.00 43.76 567 VAL A N 1
ATOM 3969 C CA . VAL A 1 545 ? 35.671 73.112 84.939 1.00 47.62 567 VAL A CA 1
ATOM 3970 C C . VAL A 1 545 ? 36.216 74.534 84.762 1.00 48.76 567 VAL A C 1
ATOM 3971 O O . VAL A 1 545 ? 36.194 75.338 85.694 1.00 45.24 567 VAL A O 1
ATOM 3983 N N . LYS A 1 547 ? 34.881 77.058 83.054 1.00 42.11 569 LYS A N 1
ATOM 3984 C CA . LYS A 1 547 ? 33.789 78.001 83.289 1.00 50.53 569 LYS A CA 1
ATOM 3985 C C . LYS A 1 547 ? 33.625 78.317 84.785 1.00 50.40 569 LYS A C 1
ATOM 3986 O O . LYS A 1 547 ? 33.458 79.476 85.171 1.00 43.27 569 LYS A O 1
ATOM 3992 N N . LYS A 1 548 ? 33.689 77.280 85.617 1.00 52.93 570 LYS A N 1
ATOM 3993 C CA . LYS A 1 548 ? 33.616 77.435 87.071 1.00 60.18 570 LYS A CA 1
ATOM 3994 C C . LYS A 1 548 ? 34.796 78.232 87.627 1.00 57.08 570 LYS A C 1
ATOM 3995 O O . LYS A 1 548 ? 34.666 78.931 88.635 1.00 54.63 570 LYS A O 1
ATOM 4001 N N . ALA A 1 549 ? 35.944 78.131 86.964 1.00 53.57 571 ALA A N 1
ATOM 4002 C CA . ALA A 1 549 ? 37.126 78.877 87.387 1.00 48.23 571 ALA A CA 1
ATOM 4003 C C . ALA A 1 549 ? 37.148 80.288 86.804 1.00 44.48 571 ALA A C 1
ATOM 4004 O O . ALA A 1 549 ? 38.101 81.033 87.023 1.00 46.88 571 ALA A O 1
ATOM 4006 N N . GLY A 1 550 ? 36.102 80.645 86.058 1.00 44.18 572 GLY A N 1
ATOM 4007 C CA . GLY A 1 550 ? 35.953 82.004 85.534 1.00 44.01 572 GLY A CA 1
ATOM 4008 C C . GLY A 1 550 ? 36.350 82.234 84.081 1.00 55.08 572 GLY A C 1
ATOM 4009 O O . GLY A 1 550 ? 36.302 83.365 83.601 1.00 57.13 572 GLY A O 1
ATOM 4010 N N . VAL A 1 551 ? 36.734 81.169 83.377 1.00 47.25 573 VAL A N 1
ATOM 4011 C CA . VAL A 1 551 ? 37.107 81.266 81.966 1.00 41.55 573 VAL A CA 1
ATOM 4012 C C . VAL A 1 551 ? 36.091 80.579 81.058 1.00 42.46 573 VAL A C 1
ATOM 4013 O O . VAL A 1 551 ? 36.008 79.356 81.025 1.00 40.90 573 VAL A O 1
ATOM 4017 N N . ASP A 1 552 ? 35.320 81.367 80.318 1.00 40.74 574 ASP A N 1
ATOM 4018 C CA . ASP A 1 552 ? 34.351 80.802 79.397 1.00 32.91 574 ASP A CA 1
ATOM 4019 C C . ASP A 1 552 ? 34.989 80.657 78.026 1.00 40.26 574 ASP A C 1
ATOM 4020 O O . ASP A 1 552 ? 35.172 81.642 77.312 1.00 48.45 574 ASP A O 1
ATOM 4033 N N . THR A 1 554 ? 33.919 79.305 75.322 1.00 38.89 576 THR A N 1
ATOM 4034 C CA . THR A 1 554 ? 33.026 79.422 74.179 1.00 39.81 576 THR A CA 1
ATOM 4035 C C . THR A 1 554 ? 33.080 80.843 73.636 1.00 46.34 576 THR A C 1
ATOM 4036 O O . THR A 1 554 ? 32.655 81.099 72.505 1.00 49.29 576 THR A O 1
ATOM 4040 N N . GLN A 1 555 ? 33.612 81.761 74.443 1.00 42.87 577 GLN A N 1
ATOM 4041 C CA . GLN A 1 555 ? 33.650 83.182 74.087 1.00 42.90 577 GLN A CA 1
ATOM 4042 C C . GLN A 1 555 ? 35.068 83.652 73.774 1.00 38.85 577 GLN A C 1
ATOM 4043 O O . GLN A 1 555 ? 36.037 83.032 74.184 1.00 37.48 577 GLN A O 1
ATOM 4049 N N . ALA A 1 556 ? 35.173 84.766 73.061 1.00 48.49 578 ALA A N 1
ATOM 4050 C CA . ALA A 1 556 ? 36.444 85.259 72.532 1.00 39.39 578 ALA A CA 1
ATOM 4051 C C . ALA A 1 556 ? 37.318 85.984 73.565 1.00 45.84 578 ALA A C 1
ATOM 4052 O O . ALA A 1 556 ? 38.538 86.061 73.418 1.00 49.38 578 ALA A O 1
ATOM 4054 N N . ALA A 1 557 ? 36.688 86.520 74.603 1.00 38.13 579 ALA A N 1
ATOM 4055 C CA . ALA A 1 557 ? 37.356 87.433 75.518 1.00 31.21 579 ALA A CA 1
ATOM 4056 C C . ALA A 1 557 ? 38.661 86.875 76.078 1.00 35.70 579 ALA A C 1
ATOM 4057 O O . ALA A 1 557 ? 39.659 87.580 76.147 1.00 48.39 579 ALA A O 1
ATOM 4059 N N . TYR A 1 558 ? 38.663 85.612 76.474 1.00 33.08 580 TYR A N 1
ATOM 4060 C CA . TYR A 1 558 ? 39.841 85.060 77.129 1.00 37.27 580 TYR A CA 1
ATOM 4061 C C . TYR A 1 558 ? 41.016 84.967 76.168 1.00 44.62 580 TYR A C 1
ATOM 4062 O O . TYR A 1 558 ? 42.167 85.028 76.598 1.00 41.91 580 TYR A O 1
ATOM 4071 N N . ILE A 1 559 ? 40.741 84.834 74.873 1.00 39.11 581 ILE A N 1
ATOM 4072 C CA . ILE A 1 559 ? 41.844 84.808 73.921 1.00 40.74 581 ILE A CA 1
ATOM 4073 C C . ILE A 1 559 ? 42.233 86.233 73.609 1.00 44.76 581 ILE A C 1
ATOM 4074 O O . ILE A 1 559 ? 43.419 86.560 73.497 1.00 44.72 581 ILE A O 1
ATOM 4079 N N . GLU A 1 560 ? 41.229 87.093 73.501 1.00 39.94 582 GLU A N 1
ATOM 4080 C CA . GLU A 1 560 ? 41.496 88.513 73.301 1.00 48.04 582 GLU A CA 1
ATOM 4081 C C . GLU A 1 560 ? 42.346 89.137 74.425 1.00 43.26 582 GLU A C 1
ATOM 4082 O O . GLU A 1 560 ? 43.198 89.974 74.151 1.00 40.34 582 GLU A O 1
ATOM 4088 N N . ASP A 1 561 ? 42.157 88.697 75.670 1.00 41.07 583 ASP A N 1
ATOM 4089 C CA . ASP A 1 561 ? 42.998 89.168 76.779 1.00 39.76 583 ASP A CA 1
ATOM 4090 C C . ASP A 1 561 ? 44.465 88.756 76.606 1.00 41.98 583 ASP A C 1
ATOM 4091 O O . ASP A 1 561 ? 45.375 89.541 76.865 1.00 44.89 583 ASP A O 1
ATOM 4096 N N . ALA A 1 562 ? 44.684 87.521 76.168 1.00 32.71 584 ALA A N 1
ATOM 4097 C CA . ALA A 1 562 ? 46.026 87.025 75.936 1.00 42.15 584 ALA A CA 1
ATOM 4098 C C . ALA A 1 562 ? 46.674 87.853 74.825 1.00 43.87 584 ALA A C 1
ATOM 4099 O O . ALA A 1 562 ? 47.793 88.350 74.978 1.00 42.90 584 ALA A O 1
ATOM 4109 N N . SER A 1 564 ? 45.986 90.838 73.910 1.00 41.20 586 SER A N 1
ATOM 4110 C CA . SER A 1 564 ? 46.274 92.184 74.354 1.00 43.13 586 SER A CA 1
ATOM 4111 C C . SER A 1 564 ? 47.613 92.189 75.075 1.00 47.80 586 SER A C 1
ATOM 4112 O O . SER A 1 564 ? 48.420 93.121 74.932 1.00 45.98 586 SER A O 1
ATOM 4123 N N . PHE A 1 566 ? 50.051 90.077 74.542 1.00 36.48 588 PHE A N 1
ATOM 4124 C CA . PHE A 1 566 ? 51.116 89.811 73.590 1.00 44.85 588 PHE A CA 1
ATOM 4125 C C . PHE A 1 566 ? 51.522 91.136 72.985 1.00 43.08 588 PHE A C 1
ATOM 4126 O O . PHE A 1 566 ? 52.708 91.442 72.881 1.00 44.13 588 PHE A O 1
ATOM 4134 N N . GLU A 1 567 ? 50.513 91.926 72.619 1.00 37.50 589 GLU A N 1
ATOM 4135 C CA . GLU A 1 567 ? 50.711 93.235 72.019 1.00 36.50 589 GLU A CA 1
ATOM 4136 C C . GLU A 1 567 ? 51.423 94.197 72.979 1.00 37.64 589 GLU A C 1
ATOM 4137 O O . GLU A 1 567 ? 52.396 94.850 72.606 1.00 48.76 589 GLU A O 1
ATOM 4143 N N . GLN A 1 568 ? 50.959 94.300 74.213 1.00 35.47 590 GLN A N 1
ATOM 4144 C CA . GLN A 1 568 ? 51.635 95.225 75.113 1.00 42.24 590 GLN A CA 1
ATOM 4145 C C . GLN A 1 568 ? 53.085 94.833 75.397 1.00 39.64 590 GLN A C 1
ATOM 4146 O O . GLN A 1 568 ? 53.968 95.684 75.438 1.00 41.50 590 GLN A O 1
ATOM 4152 N N . ARG A 1 569 ? 53.355 93.545 75.533 1.00 36.90 591 ARG A N 1
ATOM 4153 C CA . ARG A 1 569 ? 54.723 93.131 75.789 1.00 29.01 591 ARG A CA 1
ATOM 4154 C C . ARG A 1 569 ? 55.597 93.271 74.528 1.00 37.47 591 ARG A C 1
ATOM 4155 O O . ARG A 1 569 ? 56.768 93.619 74.603 1.00 34.44 591 ARG A O 1
ATOM 4163 N N . LEU A 1 570 ? 54.994 93.059 73.372 1.00 36.04 592 LEU A N 1
ATOM 4164 C CA . LEU A 1 570 ? 55.649 93.282 72.104 1.00 29.11 592 LEU A CA 1
ATOM 4165 C C . LEU A 1 570 ? 56.039 94.756 71.982 1.00 40.96 592 LEU A C 1
ATOM 4166 O O . LEU A 1 570 ? 57.203 95.077 71.700 1.00 39.29 592 LEU A O 1
ATOM 4171 N N A ASN A 1 571 ? 55.069 95.643 72.210 0.50 40.86 593 ASN A N 1
ATOM 4172 N N B ASN A 1 571 ? 55.074 95.644 72.214 0.50 39.15 593 ASN A N 1
ATOM 4173 C CA A ASN A 1 571 ? 55.306 97.090 72.194 0.50 37.48 593 ASN A CA 1
ATOM 4174 C CA B ASN A 1 571 ? 55.323 97.085 72.194 0.50 33.64 593 ASN A CA 1
ATOM 4175 C C A ASN A 1 571 ? 56.411 97.526 73.166 0.50 36.16 593 ASN A C 1
ATOM 4176 C C B ASN A 1 571 ? 56.449 97.489 73.149 0.50 34.35 593 ASN A C 1
ATOM 4177 O O A ASN A 1 571 ? 57.239 98.377 72.835 0.50 42.65 593 ASN A O 1
ATOM 4178 O O B ASN A 1 571 ? 57.326 98.282 72.792 0.50 40.65 593 ASN A O 1
ATOM 4187 N N . GLU A 1 572 ? 56.434 96.932 74.356 1.00 30.62 594 GLU A N 1
ATOM 4188 C CA . GLU A 1 572 ? 57.470 97.244 75.347 1.00 40.19 594 GLU A CA 1
ATOM 4189 C C . GLU A 1 572 ? 58.858 96.761 74.890 1.00 37.42 594 GLU A C 1
ATOM 4190 O O . GLU A 1 572 ? 59.858 97.443 75.094 1.00 46.41 594 GLU A O 1
ATOM 4196 N N . LEU A 1 573 ? 58.912 95.595 74.259 1.00 42.16 595 LEU A N 1
ATOM 4197 C CA . LEU A 1 573 ? 60.178 95.062 73.738 1.00 41.67 595 LEU A CA 1
ATOM 4198 C C . LEU A 1 573 ? 60.765 95.953 72.631 1.00 43.68 595 LEU A C 1
ATOM 4199 O O . LEU A 1 573 ? 61.954 96.241 72.624 1.00 41.32 595 LEU A O 1
ATOM 4204 N N . GLU A 1 574 ? 59.923 96.379 71.696 1.00 39.54 596 GLU A N 1
ATOM 4205 C CA . GLU A 1 574 ? 60.344 97.321 70.669 1.00 42.74 596 GLU A CA 1
ATOM 4206 C C . GLU A 1 574 ? 60.915 98.610 71.259 1.00 49.43 596 GLU A C 1
ATOM 4207 O O . GLU A 1 574 ? 61.971 99.073 70.832 1.00 49.81 596 GLU A O 1
ATOM 4213 N N . GLU A 1 575 ? 60.216 99.193 72.231 1.00 48.28 597 GLU A N 1
ATOM 4214 C CA . GLU A 1 575 ? 60.669 100.451 72.827 1.00 50.24 597 GLU A CA 1
ATOM 4215 C C . GLU A 1 575 ? 61.994 100.227 73.532 1.00 48.19 597 GLU A C 1
ATOM 4216 O O . GLU A 1 575 ? 62.880 101.080 73.530 1.00 42.21 597 GLU A O 1
ATOM 4222 N N . LEU A 1 576 ? 62.130 99.056 74.127 1.00 47.22 598 LEU A N 1
ATOM 4223 C CA . LEU A 1 576 ? 63.352 98.710 74.799 1.00 47.45 598 LEU A CA 1
ATOM 4224 C C . LEU A 1 576 ? 64.485 98.634 73.769 1.00 51.63 598 LEU A C 1
ATOM 4225 O O . LEU A 1 576 ? 65.547 99.220 73.961 1.00 57.24 598 LEU A O 1
ATOM 4230 N N . ILE A 1 577 ? 64.248 97.935 72.663 1.00 44.92 599 ILE A N 1
ATOM 4231 C CA . ILE A 1 577 ? 65.248 97.826 71.597 1.00 50.88 599 ILE A CA 1
ATOM 4232 C C . ILE A 1 577 ? 65.665 99.195 71.045 1.00 56.97 599 ILE A C 1
ATOM 4233 O O . ILE A 1 577 ? 66.800 99.378 70.612 1.00 64.64 599 ILE A O 1
ATOM 4238 N N . ASP A 1 578 ? 64.750 100.155 71.056 1.00 52.89 600 ASP A N 1
ATOM 4239 C CA . ASP A 1 578 ? 65.041 101.459 70.470 1.00 52.22 600 ASP A CA 1
ATOM 4240 C C . ASP A 1 578 ? 65.938 102.289 71.366 1.00 55.83 600 ASP A C 1
ATOM 4241 O O . ASP A 1 578 ? 66.819 102.997 70.882 1.00 62.18 600 ASP A O 1
ATOM 4246 N N . ARG A 1 579 ? 65.719 102.191 72.673 1.00 53.05 601 ARG A N 1
ATOM 4247 C CA . ARG A 1 579 ? 66.547 102.893 73.639 1.00 56.10 601 ARG A CA 1
ATOM 4248 C C . ARG A 1 579 ? 67.994 102.397 73.647 1.00 62.77 601 ARG A C 1
ATOM 4249 O O . ARG A 1 579 ? 68.923 103.200 73.719 1.00 64.30 601 ARG A O 1
ATOM 4257 N N . GLU A 1 580 ? 68.184 101.082 73.566 1.00 67.80 602 GLU A N 1
ATOM 4258 C CA . GLU A 1 580 ? 69.522 100.482 73.688 1.00 75.43 602 GLU A CA 1
ATOM 4259 C C . GLU A 1 580 ? 70.451 100.719 72.488 1.00 69.79 602 GLU A C 1
ATOM 4260 O O . GLU A 1 580 ? 70.079 101.357 71.502 1.00 67.41 602 GLU A O 1
ATOM 4266 N N . LEU B 1 3 ? 39.024 53.379 25.987 1.00 55.90 25 LEU B N 1
ATOM 4267 C CA . LEU B 1 3 ? 38.526 54.337 27.026 1.00 52.65 25 LEU B CA 1
ATOM 4268 C C . LEU B 1 3 ? 39.567 55.416 27.300 1.00 52.84 25 LEU B C 1
ATOM 4269 O O . LEU B 1 3 ? 40.732 55.118 27.562 1.00 49.02 25 LEU B O 1
ATOM 4274 N N . SER B 1 4 ? 39.133 56.670 27.206 1.00 52.25 26 SER B N 1
ATOM 4275 C CA . SER B 1 4 ? 39.996 57.834 27.382 1.00 47.04 26 SER B CA 1
ATOM 4276 C C . SER B 1 4 ? 39.565 58.603 28.628 1.00 47.52 26 SER B C 1
ATOM 4277 O O . SER B 1 4 ? 38.511 58.320 29.195 1.00 41.45 26 SER B O 1
ATOM 4280 N N . ASP B 1 5 ? 40.362 59.589 29.033 1.00 44.03 27 ASP B N 1
ATOM 4281 C CA . ASP B 1 5 ? 40.064 60.386 30.223 1.00 52.57 27 ASP B CA 1
ATOM 4282 C C . ASP B 1 5 ? 38.758 61.144 30.050 1.00 52.52 27 ASP B C 1
ATOM 4283 O O . ASP B 1 5 ? 37.946 61.235 30.982 1.00 43.34 27 ASP B O 1
ATOM 4288 N N . GLN B 1 6 ? 38.571 61.692 28.853 1.00 41.96 28 GLN B N 1
ATOM 4289 C CA . GLN B 1 6 ? 37.380 62.459 28.537 1.00 53.44 28 GLN B CA 1
ATOM 4290 C C . GLN B 1 6 ? 36.135 61.573 28.626 1.00 51.02 28 GLN B C 1
ATOM 4291 O O . GLN B 1 6 ? 35.109 61.981 29.168 1.00 49.32 28 GLN B O 1
ATOM 4297 N N . GLU B 1 7 ? 36.231 60.353 28.111 1.00 43.77 29 GLU B N 1
ATOM 4298 C CA . GLU B 1 7 ? 35.124 59.408 28.239 1.00 52.08 29 GLU B CA 1
ATOM 4299 C C . GLU B 1 7 ? 34.870 59.097 29.711 1.00 46.27 29 GLU B C 1
ATOM 4300 O O . GLU B 1 7 ? 33.722 59.022 30.146 1.00 43.15 29 GLU B O 1
ATOM 4306 N N . PHE B 1 8 ? 35.948 58.945 30.475 1.00 36.61 30 PHE B N 1
ATOM 4307 C CA . PHE B 1 8 ? 35.850 58.695 31.900 1.00 37.94 30 PHE B CA 1
ATOM 4308 C C . PHE B 1 8 ? 35.023 59.780 32.601 1.00 45.25 30 PHE B C 1
ATOM 4309 O O . PHE B 1 8 ? 34.071 59.466 33.311 1.00 51.86 30 PHE B O 1
ATOM 4317 N N . ASP B 1 9 ? 35.374 61.048 32.387 1.00 40.16 31 ASP B N 1
ATOM 4318 C CA . ASP B 1 9 ? 34.622 62.167 32.975 1.00 47.02 31 ASP B CA 1
ATOM 4319 C C . ASP B 1 9 ? 33.133 62.136 32.613 1.00 48.33 31 ASP B C 1
ATOM 4320 O O . ASP B 1 9 ? 32.282 62.466 33.441 1.00 57.06 31 ASP B O 1
ATOM 4325 N N . GLU B 1 10 ? 32.826 61.758 31.371 1.00 40.05 32 GLU B N 1
ATOM 4326 C CA . GLU B 1 10 ? 31.445 61.656 30.927 1.00 42.86 32 GLU B CA 1
ATOM 4327 C C . GLU B 1 10 ? 30.720 60.583 31.744 1.00 46.59 32 GLU B C 1
ATOM 4328 O O . GLU B 1 10 ? 29.652 60.833 32.308 1.00 43.44 32 GLU B O 1
ATOM 4334 N N . LYS B 1 11 ? 31.311 59.396 31.830 1.00 37.20 33 LYS B N 1
ATOM 4335 C CA . LYS B 1 11 ? 30.697 58.316 32.585 1.00 46.51 33 LYS B CA 1
ATOM 4336 C C . LYS B 1 11 ? 30.603 58.695 34.052 1.00 47.96 33 LYS B C 1
ATOM 4337 O O . LYS B 1 11 ? 29.554 58.541 34.679 1.00 44.07 33 LYS B O 1
ATOM 4343 N N . TYR B 1 12 ? 31.704 59.209 34.594 1.00 51.72 34 TYR B N 1
ATOM 4344 C CA . TYR B 1 12 ? 31.724 59.662 35.981 1.00 50.61 34 TYR B CA 1
ATOM 4345 C C . TYR B 1 12 ? 30.504 60.545 36.266 1.00 50.58 34 TYR B C 1
ATOM 4346 O O . TYR B 1 12 ? 29.795 60.321 37.246 1.00 47.85 34 TYR B O 1
ATOM 4355 N N . LEU B 1 13 ? 30.247 61.523 35.395 1.00 43.32 35 LEU B N 1
ATOM 4356 C CA . LEU B 1 13 ? 29.151 62.470 35.611 1.00 48.60 35 LEU B CA 1
ATOM 4357 C C . LEU B 1 13 ? 27.784 61.790 35.618 1.00 46.41 35 LEU B C 1
ATOM 4358 O O . LEU B 1 13 ? 27.007 61.930 36.566 1.00 54.94 35 LEU B O 1
ATOM 4363 N N . GLU B 1 14 ? 27.501 61.043 34.563 1.00 33.63 36 GLU B N 1
ATOM 4364 C CA . GLU B 1 14 ? 26.263 60.277 34.478 1.00 43.58 36 GLU B CA 1
ATOM 4365 C C . GLU B 1 14 ? 26.044 59.366 35.706 1.00 46.56 36 GLU B C 1
ATOM 4366 O O . GLU B 1 14 ? 24.971 59.386 36.310 1.00 49.79 36 GLU B O 1
ATOM 4372 N N . LEU B 1 15 ? 27.060 58.586 36.083 1.00 49.21 37 LEU B N 1
ATOM 4373 C CA . LEU B 1 15 ? 26.969 57.701 37.256 1.00 42.23 37 LEU B CA 1
ATOM 4374 C C . LEU B 1 15 ? 26.625 58.436 38.541 1.00 51.75 37 LEU B C 1
ATOM 4375 O O . LEU B 1 15 ? 25.761 57.992 39.294 1.00 52.33 37 LEU B O 1
ATOM 4380 N N . SER B 1 16 ? 27.292 59.556 38.798 1.00 47.15 38 SER B N 1
ATOM 4381 C CA . SER B 1 16 ? 26.899 60.412 39.922 1.00 53.94 38 SER B CA 1
ATOM 4382 C C . SER B 1 16 ? 25.384 60.643 39.955 1.00 59.12 38 SER B C 1
ATOM 4383 O O . SER B 1 16 ? 24.759 60.544 41.008 1.00 67.98 38 SER B O 1
ATOM 4386 N N . GLU B 1 17 ? 24.800 60.939 38.796 1.00 59.62 39 GLU B N 1
ATOM 4387 C CA . GLU B 1 17 ? 23.370 61.234 38.707 1.00 60.11 39 GLU B CA 1
ATOM 4388 C C . GLU B 1 17 ? 22.466 60.033 38.986 1.00 63.77 39 GLU B C 1
ATOM 4389 O O . GLU B 1 17 ? 21.536 60.135 39.782 1.00 71.56 39 GLU B O 1
ATOM 4395 N N . GLU B 1 18 ? 22.738 58.903 38.335 1.00 57.30 40 GLU B N 1
ATOM 4396 C CA . GLU B 1 18 ? 21.907 57.699 38.483 1.00 63.10 40 GLU B CA 1
ATOM 4397 C C . GLU B 1 18 ? 21.772 57.207 39.928 1.00 72.98 40 GLU B C 1
ATOM 4398 O O . GLU B 1 18 ? 20.833 56.479 40.266 1.00 71.61 40 GLU B O 1
ATOM 4404 N N . LEU B 1 19 ? 22.715 57.607 40.774 1.00 77.04 41 LEU B N 1
ATOM 4405 C CA . LEU B 1 19 ? 22.726 57.184 42.166 1.00 79.66 41 LEU B CA 1
ATOM 4406 C C . LEU B 1 19 ? 21.402 57.443 42.879 1.00 82.83 41 LEU B C 1
ATOM 4407 O O . LEU B 1 19 ? 20.910 56.589 43.616 1.00 82.01 41 LEU B O 1
ATOM 4412 N N . LYS B 1 20 ? 20.834 58.624 42.646 1.00 85.43 42 LYS B N 1
ATOM 4413 C CA . LYS B 1 20 ? 19.613 59.063 43.324 1.00 81.71 42 LYS B CA 1
ATOM 4414 C C . LYS B 1 20 ? 18.445 58.098 43.148 1.00 80.89 42 LYS B C 1
ATOM 4415 O O . LYS B 1 20 ? 17.385 58.288 43.755 1.00 88.84 42 LYS B O 1
ATOM 4421 N N . GLN B 1 21 ? 18.643 57.063 42.329 1.00 70.18 43 GLN B N 1
ATOM 4422 C CA . GLN B 1 21 ? 17.569 56.118 42.014 1.00 68.98 43 GLN B CA 1
ATOM 4423 C C . GLN B 1 21 ? 17.761 54.738 42.646 1.00 67.53 43 GLN B C 1
ATOM 4424 O O . GLN B 1 21 ? 17.005 53.802 42.352 1.00 62.57 43 GLN B O 1
ATOM 4430 N N . SER B 1 22 ? 18.758 54.615 43.523 1.00 64.86 44 SER B N 1
ATOM 4431 C CA . SER B 1 22 ? 19.003 53.351 44.242 1.00 77.09 44 SER B CA 1
ATOM 4432 C C . SER B 1 22 ? 17.991 53.078 45.372 1.00 74.73 44 SER B C 1
ATOM 4433 O O . SER B 1 22 ? 17.391 51.999 45.445 1.00 69.20 44 SER B O 1
ATOM 4436 N N . GLU B 1 23 ? 17.800 54.065 46.240 1.00 75.84 45 GLU B N 1
ATOM 4437 C CA . GLU B 1 23 ? 16.811 53.960 47.296 1.00 74.93 45 GLU B CA 1
ATOM 4438 C C . GLU B 1 23 ? 15.445 53.586 46.721 1.00 70.10 45 GLU B C 1
ATOM 4439 O O . GLU B 1 23 ? 14.690 52.839 47.346 1.00 76.79 45 GLU B O 1
ATOM 4445 N N . LYS B 1 24 ? 15.139 54.081 45.524 1.00 60.78 46 LYS B N 1
ATOM 4446 C CA . LYS B 1 24 ? 13.849 53.797 44.885 1.00 59.73 46 LYS B CA 1
ATOM 4447 C C . LYS B 1 24 ? 13.573 52.309 44.566 1.00 59.14 46 LYS B C 1
ATOM 4448 O O . LYS B 1 24 ? 12.438 51.947 44.269 1.00 65.34 46 LYS B O 1
ATOM 4454 N N . HIS B 1 25 ? 14.594 51.454 44.623 1.00 53.96 47 HIS B N 1
ATOM 4455 C CA . HIS B 1 25 ? 14.407 50.023 44.357 1.00 47.11 47 HIS B CA 1
ATOM 4456 C C . HIS B 1 25 ? 14.517 49.169 45.620 1.00 51.46 47 HIS B C 1
ATOM 4457 O O . HIS B 1 25 ? 13.992 48.052 45.682 1.00 56.80 47 HIS B O 1
ATOM 4464 N N . LYS B 1 26 ? 15.215 49.704 46.615 1.00 45.36 48 LYS B N 1
ATOM 4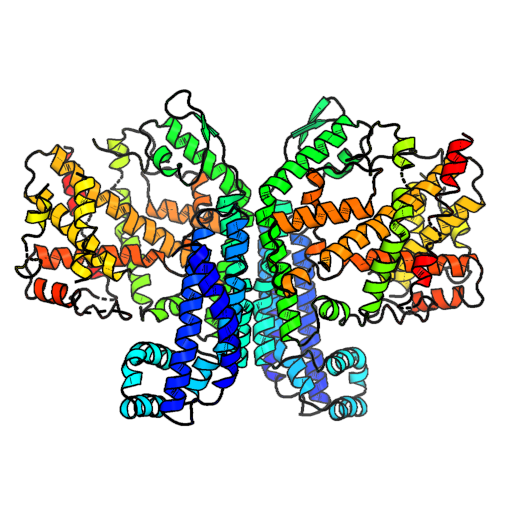465 C CA . LYS B 1 26 ? 15.352 49.064 47.908 1.00 46.35 48 LYS B CA 1
ATOM 4466 C C . LYS B 1 26 ? 13.993 48.645 48.455 1.00 47.70 48 LYS B C 1
ATOM 4467 O O . LYS B 1 26 ? 13.048 49.432 48.464 1.00 55.10 48 LYS B O 1
ATOM 4473 N N . GLY B 1 27 ? 13.898 47.398 48.901 1.00 47.82 49 GLY B N 1
ATOM 4474 C CA . GLY B 1 27 ? 12.682 46.900 49.544 1.00 41.27 49 GLY B CA 1
ATOM 4475 C C . GLY B 1 27 ? 11.567 46.464 48.609 1.00 47.04 49 GLY B C 1
ATOM 4476 O O . GLY B 1 27 ? 10.487 46.136 49.075 1.00 43.05 49 GLY B O 1
ATOM 4477 N N . THR B 1 28 ? 11.819 46.447 47.298 1.00 45.39 50 THR B N 1
ATOM 4478 C CA . THR B 1 28 ? 10.787 46.070 46.327 1.00 43.14 50 THR B CA 1
ATOM 4479 C C . THR B 1 28 ? 10.926 44.645 45.769 1.00 46.96 50 THR B C 1
ATOM 4480 O O . THR B 1 28 ? 10.091 44.205 44.975 1.00 51.58 50 THR B O 1
ATOM 4484 N N . LEU B 1 29 ? 11.966 43.926 46.181 1.00 41.72 51 LEU B N 1
ATOM 4485 C CA . LEU B 1 29 ? 12.310 42.643 45.552 1.00 43.79 51 LEU B CA 1
ATOM 4486 C C . LEU B 1 29 ? 11.280 41.528 45.698 1.00 46.17 51 LEU B C 1
ATOM 4487 O O . LEU B 1 29 ? 11.319 40.537 44.961 1.00 51.36 51 LEU B O 1
ATOM 4492 N N . ASP B 1 30 ? 10.365 41.670 46.646 1.00 45.13 52 ASP B N 1
ATOM 4493 C CA . ASP B 1 30 ? 9.416 40.589 46.915 1.00 49.38 52 ASP B CA 1
ATOM 4494 C C . ASP B 1 30 ? 8.061 40.886 46.307 1.00 45.99 52 ASP B C 1
ATOM 4495 O O . ASP B 1 30 ? 7.084 40.200 46.599 1.00 49.81 52 ASP B O 1
ATOM 4500 N N . GLN B 1 31 ? 8.005 41.920 45.472 1.00 48.81 53 GLN B N 1
ATOM 4501 C CA . GLN B 1 31 ? 6.734 42.390 44.946 1.00 45.68 53 GLN B CA 1
ATOM 4502 C C . GLN B 1 31 ? 6.383 41.744 43.614 1.00 47.03 53 GLN B C 1
ATOM 4503 O O . GLN B 1 31 ? 5.313 41.989 43.071 1.00 60.76 53 GLN B O 1
ATOM 4509 N N . GLY B 1 32 ? 7.278 40.913 43.090 1.00 53.02 54 GLY B N 1
ATOM 4510 C CA . GLY B 1 32 ? 7.032 40.257 41.806 1.00 45.65 54 GLY B CA 1
ATOM 4511 C C . GLY B 1 32 ? 8.232 40.222 40.879 1.00 47.48 54 GLY B C 1
ATOM 4512 O O . GLY B 1 32 ? 9.263 40.828 41.154 1.00 52.45 54 GLY B O 1
ATOM 4513 N N . ALA B 1 33 ? 8.088 39.509 39.769 1.00 39.90 55 ALA B N 1
ATOM 4514 C CA . ALA B 1 33 ? 9.170 39.326 38.812 1.00 34.07 55 ALA B CA 1
ATOM 4515 C C . ALA B 1 33 ? 9.623 40.624 38.136 1.00 35.35 55 ALA B C 1
ATOM 4516 O O . ALA B 1 33 ? 10.817 40.826 37.930 1.00 37.56 55 ALA B O 1
ATOM 4518 N N . SER B 1 34 ? 8.680 41.497 37.801 1.00 37.28 56 SER B N 1
ATOM 4519 C CA . SER B 1 34 ? 9.013 42.781 37.189 1.00 39.62 56 SER B CA 1
ATOM 4520 C C . SER B 1 34 ? 9.859 43.669 38.100 1.00 46.08 56 SER B C 1
ATOM 4521 O O . SER B 1 34 ? 10.899 44.203 37.682 1.00 40.82 56 SER B O 1
ATOM 4524 N N . GLN B 1 35 ? 9.400 43.835 39.338 1.00 37.89 57 GLN B N 1
ATOM 4525 C CA . GLN B 1 35 ? 10.095 44.676 40.305 1.00 40.94 57 GLN B CA 1
ATOM 4526 C C . GLN B 1 35 ? 11.503 44.149 40.509 1.00 34.20 57 GLN B C 1
ATOM 4527 O O . GLN B 1 35 ? 12.463 44.915 40.568 1.00 41.09 57 GLN B O 1
ATOM 4533 N N . PHE B 1 36 ? 11.610 42.829 40.584 1.00 40.51 58 PHE B N 1
ATOM 4534 C CA . PHE B 1 36 ? 12.893 42.153 40.711 1.00 43.05 58 PHE B CA 1
ATOM 4535 C C . PHE B 1 36 ? 13.792 42.490 39.517 1.00 45.52 58 PHE B C 1
ATOM 4536 O O . PHE B 1 36 ? 14.925 42.935 39.690 1.00 38.56 58 PHE B O 1
ATOM 4544 N N . LEU B 1 37 ? 13.276 42.280 38.309 1.00 37.22 59 LEU B N 1
ATOM 4545 C CA . LEU B 1 37 ? 14.012 42.587 37.090 1.00 33.95 59 LEU B CA 1
ATOM 4546 C C . LEU B 1 37 ? 14.447 44.049 37.053 1.00 37.39 59 LEU B C 1
ATOM 4547 O O . LEU B 1 37 ? 15.610 44.349 36.820 1.00 37.13 59 LEU B O 1
ATOM 4552 N N . ASN B 1 38 ? 13.506 44.959 37.266 1.00 33.95 60 ASN B N 1
ATOM 4553 C CA . ASN B 1 38 ? 13.843 46.375 37.319 1.00 42.18 60 ASN B CA 1
ATOM 4554 C C . ASN B 1 38 ? 14.969 46.671 38.321 1.00 42.87 60 ASN B C 1
ATOM 4555 O O . ASN B 1 38 ? 15.878 47.446 38.025 1.00 44.54 60 ASN B O 1
ATOM 4560 N N . ALA B 1 39 ? 14.915 46.060 39.504 1.00 41.06 61 ALA B N 1
ATOM 4561 C CA . ALA B 1 39 ? 15.949 46.314 40.505 1.00 45.87 61 ALA B CA 1
ATOM 4562 C C . ALA B 1 39 ? 17.306 45.793 40.054 1.00 44.75 61 ALA B C 1
ATOM 4563 O O . ALA B 1 39 ? 18.316 46.476 40.201 1.00 50.16 61 ALA B O 1
ATOM 4565 N N . ILE B 1 40 ? 17.334 44.595 39.491 1.00 41.25 62 ILE B N 1
ATOM 4566 C CA . ILE B 1 40 ? 18.602 44.018 39.080 1.00 45.29 62 ILE B CA 1
ATOM 4567 C C . ILE B 1 40 ? 19.199 44.738 37.859 1.00 42.56 62 ILE B C 1
ATOM 4568 O O . ILE B 1 40 ? 20.409 44.951 37.783 1.00 36.34 62 ILE B O 1
ATOM 4573 N N . GLU B 1 41 ? 18.354 45.121 36.910 1.00 36.29 63 GLU B N 1
ATOM 4574 C CA . GLU B 1 41 ? 18.821 45.884 35.762 1.00 44.19 63 GLU B CA 1
ATOM 4575 C C . GLU B 1 41 ? 19.532 47.139 36.255 1.00 45.71 63 GLU B C 1
ATOM 4576 O O . GLU B 1 41 ? 20.602 47.505 35.755 1.00 46.78 63 GLU B O 1
ATOM 4582 N N . PHE B 1 42 ? 18.937 47.789 37.249 1.00 38.51 64 PHE B N 1
ATOM 4583 C CA . PHE B 1 42 ? 19.491 49.025 37.760 1.00 38.19 64 PHE B CA 1
ATOM 4584 C C . PHE B 1 42 ? 20.761 48.865 38.612 1.00 38.75 64 PHE B C 1
ATOM 4585 O O . PHE B 1 42 ? 21.772 49.529 38.347 1.00 41.83 64 PHE B O 1
ATOM 4593 N N . VAL B 1 43 ? 20.736 48.015 39.635 1.00 34.21 65 VAL B N 1
ATOM 4594 C CA . VAL B 1 43 ? 21.960 47.891 40.429 1.00 42.45 65 VAL B CA 1
ATOM 4595 C C . VAL B 1 43 ? 23.127 47.294 39.636 1.00 39.44 65 VAL B C 1
ATOM 4596 O O . VAL B 1 43 ? 24.252 47.752 39.762 1.00 46.68 65 VAL B O 1
ATOM 4600 N N . LEU B 1 44 ? 22.870 46.312 38.788 1.00 48.87 66 LEU B N 1
ATOM 4601 C CA . LEU B 1 44 ? 23.966 45.766 37.995 1.00 46.22 66 LEU B CA 1
ATOM 4602 C C . LEU B 1 44 ? 24.537 46.756 36.980 1.00 52.11 66 LEU B C 1
ATOM 4603 O O . LEU B 1 44 ? 25.731 46.705 36.682 1.00 49.64 66 LEU B O 1
ATOM 4608 N N . ARG B 1 45 ? 23.709 47.660 36.454 1.00 39.92 67 ARG B N 1
ATOM 4609 C CA . ARG B 1 45 ? 24.231 48.636 35.502 1.00 40.09 67 ARG B CA 1
ATOM 4610 C C . ARG B 1 45 ? 25.156 49.598 36.225 1.00 46.31 67 ARG B C 1
ATOM 4611 O O . ARG B 1 45 ? 26.284 49.837 35.800 1.00 47.13 67 ARG B O 1
ATOM 4619 N N . VAL B 1 46 ? 24.675 50.131 37.338 1.00 40.30 68 VAL B N 1
ATOM 4620 C CA . VAL B 1 46 ? 25.366 51.212 38.031 1.00 40.20 68 VAL B CA 1
ATOM 4621 C C . VAL B 1 46 ? 26.627 50.704 38.719 1.00 42.56 68 VAL B C 1
ATOM 4622 O O . VAL B 1 46 ? 27.669 51.353 38.684 1.00 45.83 68 VAL B O 1
ATOM 4626 N N . TYR B 1 47 ? 26.545 49.519 39.309 1.00 44.47 69 TYR B N 1
ATOM 4627 C CA . TYR B 1 47 ? 27.713 48.909 39.912 1.00 42.79 69 TYR B CA 1
ATOM 4628 C C . TYR B 1 47 ? 28.765 48.594 38.853 1.00 44.02 69 TYR B C 1
ATOM 4629 O O . TYR B 1 47 ? 29.907 49.026 38.955 1.00 50.44 69 TYR B O 1
ATOM 4638 N N . ARG B 1 48 ? 28.384 47.838 37.831 1.00 44.96 70 ARG B N 1
ATOM 4639 C CA . ARG B 1 48 ? 29.350 47.445 36.814 1.00 50.64 70 ARG B CA 1
ATOM 4640 C C . ARG B 1 48 ? 30.023 48.621 36.097 1.00 54.95 70 ARG B C 1
ATOM 4641 O O . ARG B 1 48 ? 31.237 48.618 35.905 1.00 55.76 70 ARG B O 1
ATOM 4649 N N . GLN B 1 49 ? 29.243 49.618 35.690 1.00 45.45 71 GLN B N 1
ATOM 4650 C CA . GLN B 1 49 ? 29.807 50.721 34.926 1.00 43.67 71 GLN B CA 1
ATOM 4651 C C . GLN B 1 49 ? 30.724 51.548 35.817 1.00 46.92 71 GLN B C 1
ATOM 4652 O O . GLN B 1 49 ? 31.698 52.127 35.338 1.00 46.23 71 GLN B O 1
ATOM 4658 N N . THR B 1 50 ? 30.419 51.581 37.114 1.00 31.40 72 THR B N 1
ATOM 4659 C CA . THR B 1 50 ? 31.239 52.309 38.052 1.00 41.17 72 THR B CA 1
ATOM 4660 C C . THR B 1 50 ? 32.485 51.498 38.298 1.00 43.55 72 THR B C 1
ATOM 4661 O O . THR B 1 50 ? 33.545 52.053 38.548 1.00 49.79 72 THR B O 1
ATOM 4665 N N . GLU B 1 51 ? 32.358 50.177 38.224 1.00 43.62 73 GLU B N 1
ATOM 4666 C CA . GLU B 1 51 ? 33.523 49.318 38.374 1.00 44.87 73 GLU B CA 1
ATOM 4667 C C . GLU B 1 51 ? 34.465 49.478 37.190 1.00 43.82 73 GLU B C 1
ATOM 4668 O O . GLU B 1 51 ? 35.687 49.467 37.357 1.00 48.96 73 GLU B O 1
ATOM 4674 N N . VAL B 1 52 ? 33.889 49.651 36.001 1.00 40.71 74 VAL B N 1
ATOM 4675 C CA . VAL B 1 52 ? 34.667 49.769 34.783 1.00 32.70 74 VAL B CA 1
ATOM 4676 C C . VAL B 1 52 ? 35.527 51.043 34.820 1.00 46.99 74 VAL B C 1
ATOM 4677 O O . VAL B 1 52 ? 36.723 51.006 34.526 1.00 47.56 74 VAL B O 1
ATOM 4681 N N . ILE B 1 53 ? 34.942 52.166 35.217 1.00 41.41 75 ILE B N 1
ATOM 4682 C CA . ILE B 1 53 ? 35.742 53.381 35.299 1.00 47.09 75 ILE B CA 1
ATOM 4683 C C . ILE B 1 53 ? 36.691 53.423 36.499 1.00 46.93 75 ILE B C 1
ATOM 4684 O O . ILE B 1 53 ? 37.732 54.070 36.439 1.00 50.09 75 ILE B O 1
ATOM 4689 N N . TYR B 1 54 ? 36.357 52.722 37.572 1.00 40.77 76 TYR B N 1
ATOM 4690 C CA . TYR B 1 54 ? 37.293 52.601 38.685 1.00 39.98 76 TYR B CA 1
ATOM 4691 C C . TYR B 1 54 ? 38.534 51.816 38.264 1.00 42.59 76 TYR B C 1
ATOM 4692 O O . TYR B 1 54 ? 39.668 52.224 38.541 1.00 48.72 76 TYR B O 1
ATOM 4701 N N . VAL B 1 55 ? 38.319 50.696 37.583 1.00 46.13 77 VAL B N 1
ATOM 4702 C CA . VAL B 1 55 ? 39.421 49.869 37.102 1.00 37.92 77 VAL B CA 1
ATOM 4703 C C . VAL B 1 55 ? 40.331 50.678 36.178 1.00 43.78 77 VAL B C 1
ATOM 4704 O O . VAL B 1 55 ? 41.554 50.587 36.262 1.00 46.30 77 VAL B O 1
ATOM 4708 N N . TYR B 1 56 ? 39.729 51.489 35.312 1.00 37.64 78 TYR B N 1
ATOM 4709 C CA . TYR B 1 56 ? 40.486 52.368 34.411 1.00 40.86 78 TYR B CA 1
ATOM 4710 C C . TYR B 1 56 ? 41.338 53.388 35.163 1.00 39.73 78 TYR B C 1
ATOM 4711 O O . TYR B 1 56 ? 42.525 53.565 34.881 1.00 45.69 78 TYR B O 1
ATOM 4720 N N . ALA B 1 57 ? 40.707 54.086 36.098 1.00 41.31 79 ALA B N 1
ATOM 4721 C CA . ALA B 1 57 ? 41.389 55.085 36.901 1.00 42.64 79 ALA B CA 1
ATOM 4722 C C . ALA B 1 57 ? 42.497 54.405 37.689 1.00 40.66 79 ALA B C 1
ATOM 4723 O O . ALA B 1 57 ? 43.592 54.934 37.825 1.00 44.08 79 ALA B O 1
ATOM 4725 N N . HIS B 1 58 ? 42.206 53.222 38.205 1.00 40.67 80 HIS B N 1
ATOM 4726 C CA . HIS B 1 58 ? 43.188 52.503 38.986 1.00 43.13 80 HIS B CA 1
ATOM 4727 C C . HIS B 1 58 ? 44.413 52.253 38.112 1.00 39.11 80 HIS B C 1
ATOM 4728 O O . HIS B 1 58 ? 45.555 52.408 38.559 1.00 39.93 80 HIS B O 1
ATOM 4735 N N . LEU B 1 59 ? 44.170 51.904 36.851 1.00 43.27 81 LEU B N 1
ATOM 4736 C CA . LEU B 1 59 ? 45.245 51.667 35.885 1.00 40.78 81 LEU B CA 1
ATOM 4737 C C . LEU B 1 59 ? 46.060 52.929 35.599 1.00 48.02 81 LEU B C 1
ATOM 4738 O O . LEU B 1 59 ? 47.292 52.923 35.697 1.00 45.59 81 LEU B O 1
ATOM 4743 N N . LYS B 1 60 ? 45.386 54.025 35.262 1.00 37.98 82 LYS B N 1
ATOM 4744 C CA . LYS B 1 60 ? 46.134 55.237 34.933 1.00 42.95 82 LYS B CA 1
ATOM 4745 C C . LYS B 1 60 ? 46.941 55.650 36.146 1.00 42.05 82 LYS B C 1
ATOM 4746 O O . LYS B 1 60 ? 48.027 56.222 36.032 1.00 46.46 82 LYS B O 1
ATOM 4752 N N . ASN B 1 61 ? 46.419 55.357 37.324 1.00 43.03 83 ASN B N 1
ATOM 4753 C CA . ASN B 1 61 ? 47.155 55.713 38.511 1.00 46.36 83 ASN B CA 1
ATOM 4754 C C . ASN B 1 61 ? 48.412 54.847 38.703 1.00 42.99 83 ASN B C 1
ATOM 4755 O O . ASN B 1 61 ? 49.466 55.350 39.068 1.00 41.41 83 ASN B O 1
ATOM 4760 N N A ASP B 1 62 ? 48.307 53.556 38.419 0.50 40.44 84 ASP B N 1
ATOM 4761 N N B ASP B 1 62 ? 48.287 53.548 38.458 0.50 41.57 84 ASP B N 1
ATOM 4762 C CA A ASP B 1 62 ? 49.474 52.681 38.524 0.50 45.08 84 ASP B CA 1
ATOM 4763 C CA B ASP B 1 62 ? 49.449 52.666 38.490 0.50 46.91 84 ASP B CA 1
ATOM 4764 C C A ASP B 1 62 ? 50.507 52.932 37.426 0.50 42.78 84 ASP B C 1
ATOM 4765 C C B ASP B 1 62 ? 50.519 53.177 37.539 0.50 43.59 84 ASP B C 1
ATOM 4766 O O A ASP B 1 62 ? 51.658 52.528 37.556 0.50 53.20 84 ASP B O 1
ATOM 4767 O O B ASP B 1 62 ? 51.696 53.206 37.882 0.50 51.34 84 ASP B O 1
ATOM 4776 N N . GLN B 1 63 ? 50.091 53.589 36.346 1.00 43.11 85 GLN B N 1
ATOM 4777 C CA . GLN B 1 63 ? 51.007 53.922 35.235 1.00 49.64 85 GLN B CA 1
ATOM 4778 C C . GLN B 1 63 ? 51.725 55.247 35.387 1.00 47.01 85 GLN B C 1
ATOM 4779 O O . GLN B 1 63 ? 52.738 55.482 34.739 1.00 52.44 85 GLN B O 1
ATOM 4785 N N . ASP B 1 64 ? 51.206 56.120 36.237 1.00 53.81 86 ASP B N 1
ATOM 4786 C CA . ASP B 1 64 ? 51.778 57.450 36.363 1.00 47.68 86 ASP B CA 1
ATOM 4787 C C . ASP B 1 64 ? 51.473 57.973 37.751 1.00 44.41 86 ASP B C 1
ATOM 4788 O O . ASP B 1 64 ? 50.858 59.032 37.905 1.00 46.60 86 ASP B O 1
ATOM 4793 N N . THR B 1 65 ? 51.928 57.226 38.757 1.00 45.65 87 THR B N 1
ATOM 4794 C CA . THR B 1 65 ? 51.504 57.430 40.139 1.00 43.10 87 THR B CA 1
ATOM 4795 C C . THR B 1 65 ? 51.939 58.758 40.736 1.00 45.78 87 THR B C 1
ATOM 4796 O O . THR B 1 65 ? 51.324 59.253 41.683 1.00 44.08 87 THR B O 1
ATOM 4800 N N . GLY B 1 66 ? 52.988 59.344 40.175 1.00 48.32 88 GLY B N 1
ATOM 4801 C CA . GLY B 1 66 ? 53.469 60.632 40.644 1.00 37.15 88 GLY B CA 1
ATOM 4802 C C . GLY B 1 66 ? 52.731 61.809 40.027 1.00 45.12 88 GLY B C 1
ATOM 4803 O O . GLY B 1 66 ? 52.974 62.946 40.398 1.00 41.77 88 GLY B O 1
ATOM 4804 N N . ASN B 1 67 ? 51.831 61.546 39.083 1.00 48.51 89 ASN B N 1
ATOM 4805 C CA . ASN B 1 67 ? 51.136 62.615 38.355 1.00 38.68 89 ASN B CA 1
ATOM 4806 C C . ASN B 1 67 ? 49.824 63.039 39.034 1.00 45.87 89 ASN B C 1
ATOM 4807 O O . ASN B 1 67 ? 48.923 62.218 39.244 1.00 49.79 89 ASN B O 1
ATOM 4812 N N . THR B 1 68 ? 49.722 64.317 39.390 1.00 39.89 90 THR B N 1
ATOM 4813 C CA . THR B 1 68 ? 48.548 64.813 40.094 1.00 42.95 90 THR B CA 1
ATOM 4814 C C . THR B 1 68 ? 47.259 64.547 39.308 1.00 44.24 90 THR B C 1
ATOM 4815 O O . THR B 1 68 ? 46.229 64.212 39.886 1.00 43.81 90 THR B O 1
ATOM 4819 N N . ASP B 1 69 ? 47.314 64.675 37.991 1.00 34.09 91 ASP B N 1
ATOM 4820 C CA . ASP B 1 69 ? 46.117 64.438 37.201 1.00 35.32 91 ASP B CA 1
ATOM 4821 C C . ASP B 1 69 ? 45.518 63.073 37.559 1.00 42.54 91 ASP B C 1
ATOM 4822 O O . ASP B 1 69 ? 44.304 62.953 37.751 1.00 41.76 91 ASP B O 1
ATOM 4827 N N . TYR B 1 70 ? 46.360 62.043 37.628 1.00 37.23 92 TYR B N 1
ATOM 4828 C CA . TYR B 1 70 ? 45.862 60.687 37.915 1.00 46.03 92 TYR B CA 1
ATOM 4829 C C . TYR B 1 70 ? 45.643 60.345 39.392 1.00 43.68 92 TYR B C 1
ATOM 4830 O O . TYR B 1 70 ? 44.763 59.538 39.728 1.00 46.64 92 TYR B O 1
ATOM 4839 N N . GLN B 1 71 ? 46.391 60.979 40.285 1.00 48.20 93 GLN B N 1
ATOM 4840 C CA . GLN B 1 71 ? 46.110 60.791 41.703 1.00 37.83 93 GLN B CA 1
ATOM 4841 C C . GLN B 1 71 ? 44.679 61.284 41.958 1.00 47.89 93 GLN B C 1
ATOM 4842 O O . GLN B 1 71 ? 43.899 60.622 42.644 1.00 44.20 93 GLN B O 1
ATOM 4848 N N . ALA B 1 72 ? 44.321 62.419 41.359 1.00 35.48 94 ALA B N 1
ATOM 4849 C CA . ALA B 1 72 ? 42.999 63.010 41.589 1.00 47.65 94 ALA B CA 1
ATOM 4850 C C . ALA B 1 72 ? 41.893 62.201 40.917 1.00 42.83 94 ALA B C 1
ATOM 4851 O O . ALA B 1 72 ? 40.824 61.994 41.482 1.00 44.94 94 ALA B O 1
ATOM 4853 N N . LEU B 1 73 ? 42.170 61.742 39.704 1.00 40.92 95 LEU B N 1
ATOM 4854 C CA . LEU B 1 73 ? 41.223 60.962 38.928 1.00 36.37 95 LEU B CA 1
ATOM 4855 C C . LEU B 1 73 ? 40.874 59.708 39.722 1.00 45.60 95 LEU B C 1
ATOM 4856 O O . LEU B 1 73 ? 39.703 59.347 39.900 1.00 40.34 95 LEU B O 1
ATOM 4861 N N . TYR B 1 74 ? 41.906 59.055 40.229 1.00 32.99 96 TYR B N 1
ATOM 4862 C CA . TYR B 1 74 ? 41.717 57.790 40.891 1.00 39.26 96 TYR B CA 1
ATOM 4863 C C . TYR B 1 74 ? 41.033 58.043 42.230 1.00 39.95 96 TYR B C 1
ATOM 4864 O O . TYR B 1 74 ? 40.215 57.246 42.685 1.00 36.00 96 TYR B O 1
ATOM 4873 N N . ALA B 1 75 ? 41.341 59.176 42.850 1.00 32.33 97 ALA B N 1
ATOM 4874 C CA . ALA B 1 75 ? 40.679 59.529 44.099 1.00 39.52 97 ALA B CA 1
ATOM 4875 C C . ALA B 1 75 ? 39.164 59.722 43.897 1.00 42.73 97 ALA B C 1
ATOM 4876 O O . ALA B 1 75 ? 38.349 59.234 44.689 1.00 44.55 97 ALA B O 1
ATOM 4878 N N A ARG B 1 76 ? 38.789 60.415 42.831 0.50 42.01 98 ARG B N 1
ATOM 4879 N N B ARG B 1 76 ? 38.801 60.449 42.846 0.50 37.18 98 ARG B N 1
ATOM 4880 C CA A ARG B 1 76 ? 37.382 60.689 42.592 0.50 44.04 98 ARG B CA 1
ATOM 4881 C CA B ARG B 1 76 ? 37.402 60.675 42.523 0.50 34.86 98 ARG B CA 1
ATOM 4882 C C A ARG B 1 76 ? 36.647 59.434 42.108 0.50 43.24 98 ARG B C 1
ATOM 4883 C C B ARG B 1 76 ? 36.749 59.313 42.349 0.50 33.35 98 ARG B C 1
ATOM 4884 O O A ARG B 1 76 ? 35.436 59.320 42.283 0.50 53.68 98 ARG B O 1
ATOM 4885 O O B ARG B 1 76 ? 35.730 58.998 42.974 0.50 29.82 98 ARG B O 1
ATOM 4900 N N . ALA B 1 77 ? 37.385 58.486 41.530 1.00 34.42 99 ALA B N 1
ATOM 4901 C CA . ALA B 1 77 ? 36.814 57.197 41.148 1.00 46.22 99 ALA B CA 1
ATOM 4902 C C . ALA B 1 77 ? 36.646 56.256 42.341 1.00 42.05 99 ALA B C 1
ATOM 4903 O O . ALA B 1 77 ? 35.670 55.517 42.405 1.00 45.39 99 ALA B O 1
ATOM 4905 N N . SER B 1 78 ? 37.590 56.289 43.282 1.00 39.20 100 SER B N 1
ATOM 4906 C CA . SER B 1 78 ? 37.491 55.472 44.485 1.00 46.06 100 SER B CA 1
ATOM 4907 C C . SER B 1 78 ? 36.336 55.920 45.347 1.00 44.36 100 SER B C 1
ATOM 4908 O O . SER B 1 78 ? 35.637 55.096 45.927 1.00 50.09 100 SER B O 1
ATOM 4911 N N . SER B 1 79 ? 36.143 57.232 45.433 1.00 43.01 101 SER B N 1
ATOM 4912 C CA . SER B 1 79 ? 35.043 57.789 46.217 1.00 51.39 101 SER B CA 1
ATOM 4913 C C . SER B 1 79 ? 33.691 57.400 45.654 1.00 41.25 101 SER B C 1
ATOM 4914 O O . SER B 1 79 ? 32.778 57.073 46.404 1.00 42.86 101 SER B O 1
ATOM 4917 N N . LEU B 1 80 ? 33.574 57.470 44.332 1.00 30.11 102 LEU B N 1
ATOM 4918 C CA . LEU B 1 80 ? 32.340 57.143 43.644 1.00 45.52 102 LEU B CA 1
ATOM 4919 C C . LEU B 1 80 ? 32.089 55.663 43.880 1.00 47.85 102 LEU B C 1
ATOM 4920 O O . LEU B 1 80 ? 31.012 55.260 44.320 1.00 41.83 102 LEU B O 1
ATOM 4925 N N . PHE B 1 81 ? 33.108 54.854 43.614 1.00 43.88 103 PHE B N 1
ATOM 4926 C CA . PHE B 1 81 ? 32.946 53.415 43.680 1.00 46.30 103 PHE B CA 1
ATOM 4927 C C . PHE B 1 81 ? 32.501 52.979 45.065 1.00 46.75 103 PHE B C 1
ATOM 4928 O O . PHE B 1 81 ? 31.617 52.128 45.200 1.00 47.70 103 PHE B O 1
ATOM 4936 N N . SER B 1 82 ? 33.079 53.571 46.101 1.00 37.87 104 SER B N 1
ATOM 4937 C CA . SER B 1 82 ? 32.637 53.210 47.446 1.00 38.93 104 SER B CA 1
ATOM 4938 C C . SER B 1 82 ? 31.230 53.741 47.710 1.00 44.14 104 SER B C 1
ATOM 4939 O O . SER B 1 82 ? 30.443 53.072 48.361 1.00 51.20 104 SER B O 1
ATOM 4942 N N . LYS B 1 83 ? 30.901 54.921 47.174 1.00 37.85 105 LYS B N 1
ATOM 4943 C CA . LYS B 1 83 ? 29.555 55.469 47.332 1.00 36.59 105 LYS B CA 1
ATOM 4944 C C . LYS B 1 83 ? 28.531 54.555 46.648 1.00 48.15 105 LYS B C 1
ATOM 4945 O O . LYS B 1 83 ? 27.482 54.231 47.217 1.00 44.08 105 LYS B O 1
ATOM 4951 N N . VAL B 1 84 ? 28.849 54.120 45.433 1.00 41.10 106 VAL B N 1
ATOM 4952 C CA . VAL B 1 84 ? 27.954 53.252 44.689 1.00 38.10 106 VAL B CA 1
ATOM 4953 C C . VAL B 1 84 ? 27.839 51.898 45.386 1.00 45.87 106 VAL B C 1
ATOM 4954 O O . VAL B 1 84 ? 26.734 51.383 45.573 1.00 49.97 106 VAL B O 1
ATOM 4958 N N . SER B 1 85 ? 28.974 51.346 45.814 1.00 39.14 107 SER B N 1
ATOM 4959 C CA . SER B 1 85 ? 28.976 50.052 46.473 1.00 43.60 107 SER B CA 1
ATOM 4960 C C . SER B 1 85 ? 28.096 50.077 47.727 1.00 47.86 107 SER B C 1
ATOM 4961 O O . SER B 1 85 ? 27.323 49.139 47.984 1.00 46.96 107 SER B O 1
ATOM 4964 N N . GLU B 1 86 ? 28.219 51.147 48.502 1.00 39.61 108 GLU B N 1
ATOM 4965 C CA . GLU B 1 86 ? 27.420 51.290 49.709 1.00 41.05 108 GLU B CA 1
ATOM 4966 C C . GLU B 1 86 ? 25.935 51.460 49.386 1.00 33.83 108 GLU B C 1
ATOM 4967 O O . GLU B 1 86 ? 25.097 50.838 50.020 1.00 45.67 108 GLU B O 1
ATOM 4973 N N . ALA B 1 87 ? 25.606 52.286 48.398 1.00 34.09 109 ALA B N 1
ATOM 4974 C CA . ALA B 1 87 ? 24.196 52.582 48.104 1.00 43.23 109 ALA B CA 1
ATOM 4975 C C . ALA B 1 87 ? 23.450 51.352 47.603 1.00 37.56 109 ALA B C 1
ATOM 4976 O O . ALA B 1 87 ? 22.236 51.276 47.677 1.00 43.59 109 ALA B O 1
ATOM 4978 N N . VAL B 1 88 ? 24.200 50.383 47.116 1.00 42.87 110 VAL B N 1
ATOM 4979 C CA . VAL B 1 88 ? 23.655 49.200 46.462 1.00 37.66 110 VAL B CA 1
ATOM 4980 C C . VAL B 1 88 ? 23.905 47.938 47.331 1.00 51.34 110 VAL B C 1
ATOM 4981 O O . VAL B 1 88 ? 23.602 46.806 46.939 1.00 38.05 110 VAL B O 1
ATOM 4985 N N . SER B 1 89 ? 24.440 48.156 48.532 1.00 41.74 111 SER B N 1
ATOM 4986 C CA . SER B 1 89 ? 24.795 47.073 49.441 1.00 34.96 111 SER B CA 1
ATOM 4987 C C . SER B 1 89 ? 23.581 46.340 50.006 1.00 41.28 111 SER B C 1
ATOM 4988 O O . SER B 1 89 ? 23.732 45.278 50.578 1.00 43.81 111 SER B O 1
ATOM 4991 N N . TRP B 1 90 ? 22.385 46.905 49.857 1.00 41.91 112 TRP B N 1
ATOM 4992 C CA . TRP B 1 90 ? 21.168 46.252 50.344 1.00 38.73 112 TRP B CA 1
ATOM 4993 C C . TRP B 1 90 ? 20.749 45.100 49.434 1.00 44.92 112 TRP B C 1
ATOM 4994 O O . TRP B 1 90 ? 19.992 44.212 49.844 1.00 37.35 112 TRP B O 1
ATOM 5005 N N . PHE B 1 91 ? 21.258 45.116 48.206 1.00 42.40 113 PHE B N 1
ATOM 5006 C CA . PHE B 1 91 ? 20.747 44.257 47.140 1.00 39.99 113 PHE B CA 1
ATOM 5007 C C . PHE B 1 91 ? 20.898 42.764 47.424 1.00 43.68 113 PHE B C 1
ATOM 5008 O O . PHE B 1 91 ? 19.909 42.025 47.397 1.00 38.88 113 PHE B O 1
ATOM 5016 N N . GLU B 1 92 ? 22.117 42.306 47.696 1.00 39.11 114 GLU B N 1
ATOM 5017 C CA . GLU B 1 92 ? 22.310 40.865 47.935 1.00 42.53 114 GLU B CA 1
ATOM 5018 C C . GLU B 1 92 ? 21.564 40.354 49.163 1.00 38.37 114 GLU B C 1
ATOM 5019 O O . GLU B 1 92 ? 20.913 39.327 49.090 1.00 46.01 114 GLU B O 1
ATOM 5025 N N . PRO B 1 93 ? 21.651 41.069 50.298 1.00 49.08 115 PRO B N 1
ATOM 5026 C CA . PRO B 1 93 ? 20.901 40.594 51.467 1.00 38.82 115 PRO B CA 1
ATOM 5027 C C . PRO B 1 93 ? 19.402 40.521 51.193 1.00 43.25 115 PRO B C 1
ATOM 5028 O O . PRO B 1 93 ? 18.736 39.617 51.681 1.00 42.76 115 PRO B O 1
ATOM 5032 N N . GLU B 1 94 ? 18.866 41.449 50.408 1.00 35.47 116 GLU B N 1
ATOM 5033 C CA . GLU B 1 94 ? 17.431 41.397 50.127 1.00 43.28 116 GLU B CA 1
ATOM 5034 C C . GLU B 1 94 ? 17.056 40.231 49.214 1.00 41.93 116 GLU B C 1
ATOM 5035 O O . GLU B 1 94 ? 16.019 39.604 49.398 1.00 46.83 116 GLU B O 1
ATOM 5041 N N . ILE B 1 95 ? 17.890 39.959 48.217 1.00 38.65 117 ILE B N 1
ATOM 5042 C CA . ILE B 1 95 ? 17.667 38.819 47.349 1.00 40.14 117 ILE B CA 1
ATOM 5043 C C . ILE B 1 95 ? 17.590 37.577 48.229 1.00 47.14 117 ILE B C 1
ATOM 5044 O O . ILE B 1 95 ? 16.728 36.724 48.043 1.00 48.36 117 ILE B O 1
ATOM 5049 N N . LEU B 1 96 ? 18.483 37.504 49.212 1.00 36.37 118 LEU B N 1
ATOM 5050 C CA . LEU B 1 96 ? 18.590 36.327 50.041 1.00 40.56 118 LEU B CA 1
ATOM 5051 C C . LEU B 1 96 ? 17.486 36.233 51.098 1.00 36.98 118 LEU B C 1
ATOM 5052 O O . LEU B 1 96 ? 17.371 35.222 51.793 1.00 34.43 118 LEU B O 1
ATOM 5057 N N . GLN B 1 97 ? 16.671 37.274 51.227 1.00 38.54 119 GLN B N 1
ATOM 5058 C CA . GLN B 1 97 ? 15.530 37.209 52.150 1.00 33.83 119 GLN B CA 1
ATOM 5059 C C . GLN B 1 97 ? 14.423 36.412 51.475 1.00 41.51 119 GLN B C 1
ATOM 5060 O O . GLN B 1 97 ? 13.487 35.948 52.115 1.00 43.46 119 GLN B O 1
ATOM 5066 N N . LEU B 1 98 ? 14.555 36.252 50.165 1.00 37.92 120 LEU B N 1
ATOM 5067 C CA . LEU B 1 98 ? 13.736 35.312 49.428 1.00 42.89 120 LEU B CA 1
ATOM 5068 C C . LEU B 1 98 ? 14.369 33.941 49.522 1.00 40.05 120 LEU B C 1
ATOM 5069 O O . LEU B 1 98 ? 15.572 33.809 49.754 1.00 49.34 120 LEU B O 1
ATOM 5074 N N . SER B 1 99 ? 13.547 32.924 49.321 1.00 34.24 121 SER B N 1
ATOM 5075 C CA . SER B 1 99 ? 14.007 31.548 49.185 1.00 43.62 121 SER B CA 1
ATOM 5076 C C . SER B 1 99 ? 14.493 31.279 47.747 1.00 48.48 121 SER B C 1
ATOM 5077 O O . SER B 1 99 ? 13.961 31.852 46.788 1.00 51.93 121 SER B O 1
ATOM 5080 N N . ASP B 1 100 ? 15.469 30.390 47.580 1.00 35.31 122 ASP B N 1
ATOM 5081 C CA . ASP B 1 100 ? 15.942 30.059 46.220 1.00 40.39 122 ASP B CA 1
ATOM 5082 C C . ASP B 1 100 ? 14.818 29.779 45.226 1.00 43.77 122 ASP B C 1
ATOM 5083 O O . ASP B 1 100 ? 14.882 30.207 44.060 1.00 45.53 122 ASP B O 1
ATOM 5088 N N . ASP B 1 101 ? 13.789 29.060 45.666 1.00 33.62 123 ASP B N 1
ATOM 5089 C CA . ASP B 1 101 ? 12.697 28.693 44.743 1.00 38.91 123 ASP B CA 1
ATOM 5090 C C . ASP B 1 101 ? 11.798 29.876 44.373 1.00 35.36 123 ASP B C 1
ATOM 5091 O O . ASP B 1 101 ? 11.235 29.906 43.277 1.00 46.17 123 ASP B O 1
ATOM 5096 N N . GLN B 1 102 ? 11.669 30.849 45.268 1.00 32.62 124 GLN B N 1
ATOM 5097 C CA . GLN B 1 102 ? 10.966 32.082 44.923 1.00 36.21 124 GLN B CA 1
ATOM 5098 C C . GLN B 1 102 ? 11.751 32.834 43.844 1.00 38.61 124 GLN B C 1
ATOM 5099 O O . GLN B 1 102 ? 11.171 33.374 42.905 1.00 40.51 124 GLN B O 1
ATOM 5105 N N . ILE B 1 103 ? 13.074 32.862 43.984 1.00 37.89 125 ILE B N 1
ATOM 5106 C CA . ILE B 1 103 ? 13.930 33.553 43.027 1.00 40.52 125 ILE B CA 1
ATOM 5107 C C . ILE B 1 103 ? 13.836 32.913 41.646 1.00 42.92 125 ILE B C 1
ATOM 5108 O O . ILE B 1 103 ? 13.558 33.601 40.671 1.00 52.53 125 ILE B O 1
ATOM 5113 N N . TRP B 1 104 ? 14.037 31.599 41.560 1.00 42.62 126 TRP B N 1
ATOM 5114 C CA . TRP B 1 104 ? 13.967 30.914 40.255 1.00 45.50 126 TRP B CA 1
ATOM 5115 C C . TRP B 1 104 ? 12.567 30.926 39.662 1.00 47.62 126 TRP B C 1
ATOM 5116 O O . TRP B 1 104 ? 12.416 30.848 38.438 1.00 47.72 126 TRP B O 1
ATOM 5127 N N . GLN B 1 105 ? 11.550 31.025 40.520 1.00 43.32 127 GLN B N 1
ATOM 5128 C CA . GLN B 1 105 ? 10.169 31.166 40.035 1.00 44.88 127 GLN B CA 1
ATOM 5129 C C . GLN B 1 105 ? 10.029 32.449 39.219 1.00 47.26 127 GLN B C 1
ATOM 5130 O O . GLN B 1 105 ? 9.372 32.474 38.172 1.00 43.01 127 GLN B O 1
ATOM 5136 N N . TYR B 1 106 ? 10.658 33.511 39.717 1.00 40.90 128 TYR B N 1
ATOM 5137 C CA . TYR B 1 106 ? 10.728 34.772 39.013 1.00 37.90 128 TYR B CA 1
ATOM 5138 C C . TYR B 1 106 ? 11.284 34.525 37.615 1.00 44.24 128 TYR B C 1
ATOM 5139 O O . TYR B 1 106 ? 10.747 35.022 36.622 1.00 44.30 128 TYR B O 1
ATOM 5148 N N . PHE B 1 107 ? 12.360 33.745 37.541 1.00 40.60 129 PHE B N 1
ATOM 5149 C CA . PHE B 1 107 ? 13.009 33.459 36.267 1.00 40.50 129 PHE B CA 1
ATOM 5150 C C . PHE B 1 107 ? 12.084 32.743 35.284 1.00 43.23 129 PHE B C 1
ATOM 5151 O O . PHE B 1 107 ? 12.118 33.008 34.091 1.00 52.27 129 PHE B O 1
ATOM 5159 N N . LYS B 1 108 ? 11.250 31.836 35.777 1.00 46.06 130 LYS B N 1
ATOM 5160 C CA . LYS B 1 108 ? 10.290 31.177 34.896 1.00 50.21 130 LYS B CA 1
ATOM 5161 C C . LYS B 1 108 ? 9.213 32.156 34.432 1.00 47.29 130 LYS B C 1
ATOM 5162 O O . LYS B 1 108 ? 8.731 32.070 33.302 1.00 62.13 130 LYS B O 1
ATOM 5168 N N . GLU B 1 109 ? 8.856 33.092 35.308 1.00 44.02 131 GLU B N 1
ATOM 5169 C CA . GLU B 1 109 ? 7.799 34.056 35.045 1.00 42.19 131 GLU B CA 1
ATOM 5170 C C . GLU B 1 109 ? 8.252 35.197 34.142 1.00 49.44 131 GLU B C 1
ATOM 5171 O O . GLU B 1 109 ? 7.427 35.892 33.557 1.00 46.67 131 GLU B O 1
ATOM 5177 N N . GLU B 1 110 ? 9.560 35.399 34.047 1.00 50.80 132 GLU B N 1
ATOM 5178 C CA . GLU B 1 110 ? 10.093 36.555 33.350 1.00 47.00 132 GLU B CA 1
ATOM 5179 C C . GLU B 1 110 ? 11.422 36.233 32.652 1.00 44.62 132 GLU B C 1
ATOM 5180 O O . GLU B 1 110 ? 12.497 36.421 33.220 1.00 54.08 132 GLU B O 1
ATOM 5186 N N . PRO B 1 111 ? 11.345 35.744 31.410 1.00 47.33 133 PRO B N 1
ATOM 5187 C CA . PRO B 1 111 ? 12.505 35.336 30.612 1.00 46.59 133 PRO B CA 1
ATOM 5188 C C . PRO B 1 111 ? 13.586 36.404 30.386 1.00 45.40 133 PRO B C 1
ATOM 5189 O O . PRO B 1 111 ? 14.724 36.050 30.075 1.00 58.80 133 PRO B O 1
ATOM 5193 N N . LYS B 1 112 ? 13.258 37.687 30.518 1.00 40.25 134 LYS B N 1
ATOM 5194 C CA . LYS B 1 112 ? 14.282 38.737 30.373 1.00 36.89 134 LYS B CA 1
ATOM 5195 C C . LYS B 1 112 ? 15.285 38.693 31.522 1.00 37.92 134 LYS B C 1
ATOM 5196 O O . LYS B 1 112 ? 16.242 39.464 31.545 1.00 50.08 134 LYS B O 1
ATOM 5202 N N . LEU B 1 113 ? 15.053 37.800 32.482 1.00 43.91 135 LEU B N 1
ATOM 5203 C CA . LEU B 1 113 ? 15.934 37.645 33.645 1.00 47.16 135 LEU B CA 1
ATOM 5204 C C . LEU B 1 113 ? 17.051 36.658 33.334 1.00 44.15 135 LEU B C 1
ATOM 5205 O O . LEU B 1 113 ? 18.074 36.628 34.011 1.00 45.85 135 LEU B O 1
ATOM 5210 N N . GLU B 1 114 ? 16.841 35.869 32.287 1.00 41.80 136 GLU B N 1
ATOM 5211 C CA . GLU B 1 114 ? 17.730 34.771 31.923 1.00 49.69 136 GLU B CA 1
ATOM 5212 C C . GLU B 1 114 ? 19.168 35.238 31.741 1.00 49.85 136 GLU B C 1
ATOM 5213 O O . GLU B 1 114 ? 20.111 34.511 32.048 1.00 56.62 136 GLU B O 1
ATOM 5219 N N . VAL B 1 115 ? 19.325 36.459 31.242 1.00 46.07 137 VAL B N 1
ATOM 5220 C CA . VAL B 1 115 ? 20.636 37.046 31.061 1.00 50.00 137 VAL B CA 1
ATOM 5221 C C . VAL B 1 115 ? 21.360 37.186 32.389 1.00 53.73 137 VAL B C 1
ATOM 5222 O O . VAL B 1 115 ? 22.582 37.310 32.420 1.00 61.10 137 VAL B O 1
ATOM 5226 N N . TYR B 1 116 ? 20.616 37.163 33.489 1.00 53.95 138 TYR B N 1
ATOM 5227 C CA . TYR B 1 116 ? 21.229 37.402 34.797 1.00 48.51 138 TYR B CA 1
ATOM 5228 C C . TYR B 1 116 ? 21.380 36.135 35.621 1.00 44.15 138 TYR B C 1
ATOM 5229 O O . TYR B 1 116 ? 21.866 36.189 36.751 1.00 51.99 138 TYR B O 1
ATOM 5238 N N . ARG B 1 117 ? 20.988 34.997 35.053 1.00 41.53 139 ARG B N 1
ATOM 5239 C CA . ARG B 1 117 ? 20.997 33.740 35.793 1.00 51.76 139 ARG B CA 1
ATOM 5240 C C . ARG B 1 117 ? 22.327 33.426 36.472 1.00 53.94 139 ARG B C 1
ATOM 5241 O O . ARG B 1 117 ? 22.368 33.155 37.669 1.00 57.81 139 ARG B O 1
ATOM 5249 N N . HIS B 1 118 ? 23.406 33.455 35.700 1.00 56.60 140 HIS B N 1
ATOM 5250 C CA . HIS B 1 118 ? 24.738 33.161 36.218 1.00 66.31 140 HIS B CA 1
ATOM 5251 C C . HIS B 1 118 ? 25.126 34.013 37.440 1.00 61.63 140 HIS B C 1
ATOM 5252 O O . HIS B 1 118 ? 25.691 33.518 38.414 1.00 60.06 140 HIS B O 1
ATOM 5259 N N . TYR B 1 119 ? 24.832 35.301 37.369 1.00 53.81 141 TYR B N 1
ATOM 5260 C CA . TYR B 1 119 ? 25.116 36.204 38.460 1.00 43.85 141 TYR B CA 1
ATOM 5261 C C . TYR B 1 119 ? 24.259 35.883 39.694 1.00 52.32 141 TYR B C 1
ATOM 5262 O O . TYR B 1 119 ? 24.744 35.917 40.820 1.00 43.57 141 TYR B O 1
ATOM 5271 N N . ILE B 1 120 ? 22.983 35.580 39.491 1.00 45.16 142 ILE B N 1
ATOM 5272 C CA . ILE B 1 120 ? 22.128 35.270 40.626 1.00 51.12 142 ILE B CA 1
ATOM 5273 C C . ILE B 1 120 ? 22.554 33.947 41.236 1.00 50.86 142 ILE B C 1
ATOM 5274 O O . ILE B 1 120 ? 22.528 33.776 42.451 1.00 58.90 142 ILE B O 1
ATOM 5279 N N . GLN B 1 121 ? 22.973 33.020 40.383 1.00 50.58 143 GLN B N 1
ATOM 5280 C CA . GLN B 1 121 ? 23.497 31.749 40.842 1.00 47.89 143 GLN B CA 1
ATOM 5281 C C . GLN B 1 121 ? 24.602 31.982 41.854 1.00 48.98 143 GLN B C 1
ATOM 5282 O O . GLN B 1 121 ? 24.656 31.328 42.891 1.00 50.44 143 GLN B O 1
ATOM 5288 N N . GLN B 1 122 ? 25.490 32.918 41.541 1.00 38.15 144 GLN B N 1
ATOM 5289 C CA . GLN B 1 122 ? 26.635 33.181 42.395 1.00 52.67 144 GLN B CA 1
ATOM 5290 C C . GLN B 1 122 ? 26.185 33.709 43.748 1.00 47.83 144 GLN B C 1
ATOM 5291 O O . GLN B 1 122 ? 26.725 33.333 44.772 1.00 51.24 144 GLN B O 1
ATOM 5297 N N . ILE B 1 123 ? 25.177 34.568 43.741 1.00 48.38 145 ILE B N 1
ATOM 5298 C CA . ILE B 1 123 ? 24.662 35.143 44.969 1.00 52.97 145 ILE B CA 1
ATOM 5299 C C . ILE B 1 123 ? 23.935 34.086 45.775 1.00 49.35 145 ILE B C 1
ATOM 5300 O O . ILE B 1 123 ? 24.065 34.003 46.995 1.00 51.17 145 ILE B O 1
ATOM 5305 N N . VAL B 1 124 ? 23.186 33.258 45.068 1.00 41.36 146 VAL B N 1
ATOM 5306 C CA . VAL B 1 124 ? 22.439 32.180 45.682 1.00 44.37 146 VAL B CA 1
ATOM 5307 C C . VAL B 1 124 ? 23.387 31.127 46.285 1.00 44.50 146 VAL B C 1
ATOM 5308 O O . VAL B 1 124 ? 23.123 30.594 47.362 1.00 44.49 146 VAL B O 1
ATOM 5312 N N . ASP B 1 125 ? 24.523 30.892 45.624 1.00 42.59 147 ASP B N 1
ATOM 5313 C CA . ASP B 1 125 ? 25.555 29.959 46.119 1.00 46.68 147 ASP B CA 1
ATOM 5314 C C . ASP B 1 125 ? 26.360 30.507 47.294 1.00 47.98 147 ASP B C 1
ATOM 5315 O O . ASP B 1 125 ? 27.115 29.774 47.935 1.00 42.62 147 ASP B O 1
ATOM 5320 N N . ASN B 1 126 ? 26.217 31.800 47.555 1.00 46.71 148 ASN B N 1
ATOM 5321 C CA . ASN B 1 126 ? 27.059 32.495 48.518 1.00 45.84 148 ASN B CA 1
ATOM 5322 C C . ASN B 1 126 ? 26.300 32.917 49.789 1.00 48.24 148 ASN B C 1
ATOM 5323 O O . ASN B 1 126 ? 26.750 33.787 50.548 1.00 51.10 148 ASN B O 1
ATOM 5328 N N . ARG B 1 127 ? 25.146 32.293 49.997 1.00 45.28 149 ARG B N 1
ATOM 5329 C CA . ARG B 1 127 ? 24.243 32.592 51.111 1.00 47.52 149 ARG B CA 1
ATOM 5330 C C . ARG B 1 127 ? 24.966 32.607 52.458 1.00 46.84 149 ARG B C 1
ATOM 5331 O O . ARG B 1 127 ? 24.737 33.481 53.296 1.00 45.81 149 ARG B O 1
ATOM 5339 N N . ALA B 1 128 ? 25.848 31.640 52.665 1.00 35.42 150 ALA B N 1
ATOM 5340 C CA . ALA B 1 128 ? 26.574 31.559 53.914 1.00 38.60 150 ALA B CA 1
ATOM 5341 C C . ALA B 1 128 ? 27.570 32.711 54.098 1.00 40.01 150 ALA B C 1
ATOM 5342 O O . ALA B 1 128 ? 28.129 32.862 55.177 1.00 43.77 150 ALA B O 1
ATOM 5344 N N . HIS B 1 129 ? 27.814 33.519 53.065 1.00 32.78 151 HIS B N 1
ATOM 5345 C CA . HIS B 1 129 ? 28.913 34.488 53.166 1.00 33.30 151 HIS B CA 1
ATOM 5346 C C . HIS B 1 129 ? 28.475 35.924 52.932 1.00 41.50 151 HIS B C 1
ATOM 5347 O O . HIS B 1 129 ? 29.282 36.848 52.957 1.00 41.81 151 HIS B O 1
ATOM 5354 N N . VAL B 1 130 ? 27.181 36.095 52.714 1.00 40.02 152 VAL B N 1
ATOM 5355 C CA . VAL B 1 130 ? 26.605 37.406 52.581 1.00 42.03 152 VAL B CA 1
ATOM 5356 C C . VAL B 1 130 ? 25.975 37.749 53.903 1.00 41.12 152 VAL B C 1
ATOM 5357 O O . VAL B 1 130 ? 25.277 36.929 54.499 1.00 49.60 152 VAL B O 1
ATOM 5361 N N . LEU B 1 131 ? 26.216 38.967 54.363 1.00 46.75 153 LEU B N 1
ATOM 5362 C CA . LEU B 1 131 ? 25.785 39.393 55.689 1.00 40.29 153 LEU B CA 1
ATOM 5363 C C . LEU B 1 131 ? 24.492 40.203 55.615 1.00 35.43 153 LEU B C 1
ATOM 5364 O O . LEU B 1 131 ? 23.828 40.245 54.580 1.00 41.59 153 LEU B O 1
ATOM 5369 N N . SER B 1 132 ? 24.139 40.867 56.703 1.00 34.04 154 SER B N 1
ATOM 5370 C CA . SER B 1 132 ? 22.953 41.704 56.698 1.00 36.18 154 SER B CA 1
ATOM 5371 C C . SER B 1 132 ? 23.208 43.013 55.948 1.00 37.74 154 SER B C 1
ATOM 5372 O O . SER B 1 132 ? 24.347 43.347 55.618 1.00 37.75 154 SER B O 1
ATOM 5375 N N . ALA B 1 133 ? 22.127 43.744 55.697 1.00 41.69 155 ALA B N 1
ATOM 5376 C CA . ALA B 1 133 ? 22.151 45.063 55.065 1.00 39.13 155 ALA B CA 1
ATOM 5377 C C . ALA B 1 133 ? 23.053 46.056 55.815 1.00 42.82 155 ALA B C 1
ATOM 5378 O O . ALA B 1 133 ? 23.844 46.767 55.206 1.00 47.09 155 ALA B O 1
ATOM 5380 N N . GLU B 1 134 ? 22.912 46.092 57.140 1.00 40.02 156 GLU B N 1
ATOM 5381 C CA . GLU B 1 134 ? 23.684 46.973 58.002 1.00 44.70 156 GLU B CA 1
ATOM 5382 C C . GLU B 1 134 ? 25.160 46.632 57.879 1.00 40.36 156 GLU B C 1
ATOM 5383 O O . GLU B 1 134 ? 25.994 47.526 57.746 1.00 42.76 156 GLU B O 1
ATOM 5389 N N . GLN B 1 135 ? 25.482 45.341 57.928 1.00 39.49 157 GLN B N 1
ATOM 5390 C CA . GLN B 1 135 ? 26.888 44.901 57.853 1.00 35.04 157 GLN B CA 1
ATOM 5391 C C . GLN B 1 135 ? 27.481 45.137 56.474 1.00 39.61 157 GLN B C 1
ATOM 5392 O O . GLN B 1 135 ? 28.618 45.574 56.362 1.00 36.97 157 GLN B O 1
ATOM 5398 N N . GLU B 1 136 ? 26.716 44.853 55.416 1.00 32.88 158 GLU B N 1
ATOM 5399 C CA . GLU B 1 136 ? 27.241 45.052 54.064 1.00 38.20 158 GLU B CA 1
ATOM 5400 C C . GLU B 1 136 ? 27.452 46.530 53.796 1.00 37.29 158 GLU B C 1
ATOM 5401 O O . GLU B 1 136 ? 28.407 46.913 53.123 1.00 38.16 158 GLU B O 1
ATOM 5407 N N . SER B 1 137 ? 26.572 47.361 54.344 1.00 28.63 159 SER B N 1
ATOM 5408 C CA . SER B 1 137 ? 26.687 48.799 54.162 1.00 34.98 159 SER B CA 1
ATOM 5409 C C . SER B 1 137 ? 27.979 49.311 54.833 1.00 39.17 159 SER B C 1
ATOM 5410 O O . SER B 1 137 ? 28.725 50.123 54.278 1.00 47.16 159 SER B O 1
ATOM 5413 N N . LEU B 1 138 ? 28.257 48.810 56.023 1.00 36.59 160 LEU B N 1
ATOM 5414 C CA . LEU B 1 138 ? 29.439 49.244 56.744 1.00 39.08 160 LEU B CA 1
ATOM 5415 C C . LEU B 1 138 ? 30.700 48.779 56.005 1.00 36.14 160 LEU B C 1
ATOM 5416 O O . LEU B 1 138 ? 31.631 49.558 55.793 1.00 37.72 160 LEU B O 1
ATOM 5421 N N . LEU B 1 139 ? 30.714 47.518 55.582 1.00 38.60 161 LEU B N 1
ATOM 5422 C CA . LEU B 1 139 ? 31.879 46.960 54.889 1.00 40.15 161 LEU B CA 1
ATOM 5423 C C . LEU B 1 139 ? 32.150 47.678 53.565 1.00 52.22 161 LEU B C 1
ATOM 5424 O O . LEU B 1 139 ? 33.293 47.997 53.249 1.00 61.13 161 LEU B O 1
ATOM 5429 N N . ALA B 1 140 ? 31.099 47.948 52.796 1.00 49.13 162 ALA B N 1
ATOM 5430 C CA . ALA B 1 140 ? 31.275 48.593 51.499 1.00 40.11 162 ALA B CA 1
ATOM 5431 C C . ALA B 1 140 ? 31.729 50.050 51.657 1.00 49.25 162 ALA B C 1
ATOM 5432 O O . ALA B 1 140 ? 32.561 50.535 50.890 1.00 62.00 162 ALA B O 1
ATOM 5434 N N . GLY B 1 141 ? 31.186 50.746 52.652 1.00 45.48 163 GLY B N 1
ATOM 5435 C CA . GLY B 1 141 ? 31.562 52.135 52.899 1.00 44.46 163 GLY B CA 1
ATOM 5436 C C . GLY B 1 141 ? 33.011 52.307 53.338 1.00 44.49 163 GLY B C 1
ATOM 5437 O O . GLY B 1 141 ? 33.601 53.353 53.137 1.00 52.70 163 GLY B O 1
ATOM 5438 N N . ALA B 1 142 ? 33.581 51.260 53.918 1.00 45.67 164 ALA B N 1
ATOM 5439 C CA . ALA B 1 142 ? 34.947 51.266 54.421 1.00 48.27 164 ALA B CA 1
ATOM 5440 C C . ALA B 1 142 ? 35.899 50.701 53.387 1.00 49.11 164 ALA B C 1
ATOM 5441 O O . ALA B 1 142 ? 37.078 50.488 53.690 1.00 47.34 164 ALA B O 1
ATOM 5443 N N . GLY B 1 143 ? 35.379 50.440 52.183 1.00 48.16 165 GLY B N 1
ATOM 5444 C CA . GLY B 1 143 ? 36.130 49.759 51.120 1.00 41.57 165 GLY B CA 1
ATOM 5445 C C . GLY B 1 143 ? 37.460 50.420 50.815 1.00 50.49 165 GLY B C 1
ATOM 5446 O O . GLY B 1 143 ? 38.492 49.758 50.691 1.00 49.75 165 GLY B O 1
ATOM 5447 N N . GLU B 1 144 ? 37.426 51.742 50.724 1.00 40.86 166 GLU B N 1
ATOM 5448 C CA . GLU B 1 144 ? 38.603 52.556 50.442 1.00 54.99 166 GLU B CA 1
ATOM 5449 C C . GLU B 1 144 ? 39.609 52.425 51.590 1.00 53.04 166 GLU B C 1
ATOM 5450 O O . GLU B 1 144 ? 40.808 52.326 51.360 1.00 59.03 166 GLU B O 1
ATOM 5456 N N . ILE B 1 145 ? 39.126 52.427 52.831 1.00 44.93 167 ILE B N 1
ATOM 5457 C CA . ILE B 1 145 ? 40.029 52.230 53.965 1.00 43.05 167 ILE B CA 1
ATOM 5458 C C . ILE B 1 145 ? 40.723 50.856 53.884 1.00 50.78 167 ILE B C 1
ATOM 5459 O O . ILE B 1 145 ? 41.910 50.740 54.167 1.00 40.59 167 ILE B O 1
ATOM 5464 N N . PHE B 1 146 ? 39.995 49.817 53.480 1.00 48.22 168 PHE B N 1
ATOM 5465 C CA . PHE B 1 146 ? 40.589 48.468 53.385 1.00 45.97 168 PHE B CA 1
ATOM 5466 C C . PHE B 1 146 ? 41.681 48.302 52.333 1.00 48.32 168 PHE B C 1
ATOM 5467 O O . PHE B 1 146 ? 42.569 47.471 52.493 1.00 52.17 168 PHE B O 1
ATOM 5475 N N . ASP B 1 147 ? 41.648 49.055 51.242 1.00 44.41 169 ASP B N 1
ATOM 5476 C CA . ASP B 1 147 ? 42.753 48.867 50.300 1.00 59.89 169 ASP B CA 1
ATOM 5477 C C . ASP B 1 147 ? 43.666 50.075 50.167 1.00 42.46 169 ASP B C 1
ATOM 5478 O O . ASP B 1 147 ? 44.450 50.177 49.229 1.00 47.13 169 ASP B O 1
ATOM 5483 N N . ALA B 1 148 ? 43.591 50.944 51.170 1.00 36.42 170 ALA B N 1
ATOM 5484 C CA . ALA B 1 148 ? 44.431 52.121 51.273 1.00 40.80 170 ALA B CA 1
ATOM 5485 C C . ALA B 1 148 ? 45.899 51.736 51.216 1.00 49.45 170 ALA B C 1
ATOM 5486 O O . ALA B 1 148 ? 46.697 52.375 50.518 1.00 52.10 170 ALA B O 1
ATOM 5488 N N . SER B 1 149 ? 46.262 50.698 51.961 1.00 36.09 171 SER B N 1
ATOM 5489 C CA . SER B 1 149 ? 47.669 50.271 52.019 1.00 52.48 171 SER B CA 1
ATOM 5490 C C . SER B 1 149 ? 48.192 49.771 50.662 1.00 50.65 171 SER B C 1
ATOM 5491 O O . SER B 1 149 ? 49.363 49.959 50.352 1.00 50.39 171 SER B O 1
ATOM 5494 N N . SER B 1 150 ? 47.330 49.165 49.846 1.00 46.63 172 SER B N 1
ATOM 5495 C CA . SER B 1 150 ? 47.720 48.868 48.468 1.00 44.81 172 SER B CA 1
ATOM 5496 C C . SER B 1 150 ? 48.000 50.167 47.734 1.00 42.53 172 SER B C 1
ATOM 5497 O O . SER B 1 150 ? 48.942 50.249 46.935 1.00 47.13 172 SER B O 1
ATOM 5500 N N . ASP B 1 151 ? 47.170 51.180 47.977 1.00 40.22 173 ASP B N 1
ATOM 5501 C CA . ASP B 1 151 ? 47.380 52.481 47.308 1.00 42.62 173 ASP B CA 1
ATOM 5502 C C . ASP B 1 151 ? 48.713 53.084 47.770 1.00 35.56 173 ASP B C 1
ATOM 5503 O O . ASP B 1 151 ? 49.509 53.541 46.962 1.00 52.68 173 ASP B O 1
ATOM 5508 N N . THR B 1 152 ? 48.985 52.989 49.073 1.00 48.94 174 THR B N 1
ATOM 5509 C CA . THR B 1 152 ? 50.228 53.501 49.641 1.00 35.00 174 THR B CA 1
ATOM 5510 C C . THR B 1 152 ? 51.427 52.778 49.077 1.00 42.39 174 THR B C 1
ATOM 5511 O O . THR B 1 152 ? 52.405 53.416 48.693 1.00 42.05 174 THR B O 1
ATOM 5515 N N . PHE B 1 153 ? 51.345 51.453 48.989 1.00 39.06 175 PHE B N 1
ATOM 5516 C CA . PHE B 1 153 ? 52.389 50.703 48.313 1.00 36.12 175 PHE B CA 1
ATOM 5517 C C . PHE B 1 153 ? 52.708 51.295 46.927 1.00 49.14 175 PHE B C 1
ATOM 5518 O O . PHE B 1 153 ? 53.870 51.544 46.601 1.00 38.55 175 PHE B O 1
ATOM 5526 N N . ALA B 1 154 ? 51.675 51.514 46.111 1.00 37.24 176 ALA B N 1
ATOM 5527 C CA . ALA B 1 154 ? 51.899 51.887 44.718 1.00 40.94 176 ALA B CA 1
ATOM 5528 C C . ALA B 1 154 ? 52.599 53.233 44.613 1.00 41.94 176 ALA B C 1
ATOM 5529 O O . ALA B 1 154 ? 53.527 53.380 43.820 1.00 46.66 176 ALA B O 1
ATOM 5531 N N . VAL B 1 155 ? 52.162 54.211 45.405 1.00 38.28 177 VAL B N 1
ATOM 5532 C CA . VAL B 1 155 ? 52.794 55.516 45.341 1.00 47.21 177 VAL B CA 1
ATOM 5533 C C . VAL B 1 155 ? 54.247 55.434 45.817 1.00 39.12 177 VAL B C 1
ATOM 5534 O O . VAL B 1 155 ? 55.146 55.978 45.160 1.00 50.17 177 VAL B O 1
ATOM 5538 N N . LEU B 1 156 ? 54.488 54.754 46.937 1.00 37.18 178 LEU B N 1
ATOM 5539 C CA . LEU B 1 156 ? 55.863 54.615 47.441 1.00 43.77 178 LEU B CA 1
ATOM 5540 C C . LEU B 1 156 ? 56.722 53.978 46.367 1.00 39.93 178 LEU B C 1
ATOM 5541 O O . LEU B 1 156 ? 57.783 54.486 46.002 1.00 51.41 178 LEU B O 1
ATOM 5546 N N . ASN B 1 157 ? 56.234 52.862 45.848 1.00 36.57 179 ASN B N 1
ATOM 5547 C CA . ASN B 1 157 ? 57.003 52.064 44.925 1.00 45.59 179 ASN B CA 1
ATOM 5548 C C . ASN B 1 157 ? 57.220 52.734 43.566 1.00 38.68 179 ASN B C 1
ATOM 5549 O O . ASN B 1 157 ? 58.238 52.496 42.919 1.00 45.45 179 ASN B O 1
ATOM 5554 N N . ASN B 1 158 ? 56.260 53.550 43.132 1.00 40.81 180 ASN B N 1
ATOM 5555 C CA . ASN B 1 158 ? 56.229 54.055 41.749 1.00 46.21 180 ASN B CA 1
ATOM 5556 C C . ASN B 1 158 ? 56.619 55.516 41.625 1.00 44.85 180 ASN B C 1
ATOM 5557 O O . ASN B 1 158 ? 57.157 55.931 40.600 1.00 46.54 180 ASN B O 1
ATOM 5562 N N . ALA B 1 159 ? 56.346 56.290 42.669 1.00 36.39 181 ALA B N 1
ATOM 5563 C CA . ALA B 1 159 ? 56.522 57.733 42.606 1.00 40.74 181 ALA B CA 1
ATOM 5564 C C . ALA B 1 159 ? 57.630 58.241 43.515 1.00 48.06 181 ALA B C 1
ATOM 5565 O O . ALA B 1 159 ? 58.428 59.060 43.095 1.00 60.27 181 ALA B O 1
ATOM 5567 N N . ASP B 1 160 ? 57.677 57.759 44.754 1.00 48.21 182 ASP B N 1
ATOM 5568 C CA . ASP B 1 160 ? 58.560 58.346 45.756 1.00 36.13 182 ASP B CA 1
ATOM 5569 C C . ASP B 1 160 ? 59.955 57.728 45.833 1.00 43.07 182 ASP B C 1
ATOM 5570 O O . ASP B 1 160 ? 60.946 58.459 45.840 1.00 41.80 182 ASP B O 1
ATOM 5575 N N . LEU B 1 161 ? 60.052 56.401 45.851 1.00 43.71 183 LEU B N 1
ATOM 5576 C CA . LEU B 1 161 ? 61.371 55.761 45.900 1.00 39.10 183 LEU B CA 1
ATOM 5577 C C . LEU B 1 161 ? 62.292 56.276 44.802 1.00 41.83 183 LEU B C 1
ATOM 5578 O O . LEU B 1 161 ? 61.935 56.252 43.628 1.00 43.50 183 LEU B O 1
ATOM 5583 N N . VAL B 1 162 ? 63.474 56.752 45.169 1.00 45.74 184 VAL B N 1
ATOM 5584 C CA . VAL B 1 162 ? 64.472 57.058 44.152 1.00 47.77 184 VAL B CA 1
ATOM 5585 C C . VAL B 1 162 ? 65.566 55.994 44.215 1.00 48.17 184 VAL B C 1
ATOM 5586 O O . VAL B 1 162 ? 66.076 55.687 45.292 1.00 47.20 184 VAL B O 1
ATOM 5590 N N . PHE B 1 163 ? 65.887 55.407 43.066 1.00 45.07 185 PHE B N 1
ATOM 5591 C CA . PHE B 1 163 ? 66.881 54.346 43.001 1.00 46.08 185 PHE B CA 1
ATOM 5592 C C . PHE B 1 163 ? 68.217 54.917 42.541 1.00 48.24 185 PHE B C 1
ATOM 5593 O O . PHE B 1 163 ? 68.258 55.989 41.935 1.00 33.64 185 PHE B O 1
ATOM 5601 N N . PRO B 1 164 ? 69.319 54.214 42.845 1.00 39.48 186 PRO B N 1
ATOM 5602 C CA . PRO B 1 164 ? 70.625 54.711 42.479 1.00 44.71 186 PRO B CA 1
ATOM 5603 C C . PRO B 1 164 ? 70.817 54.786 40.978 1.00 50.96 186 PRO B C 1
ATOM 5604 O O . PRO B 1 164 ? 70.017 54.298 40.188 1.00 50.85 186 PRO B O 1
ATOM 5608 N N . THR B 1 165 ? 71.913 55.398 40.606 1.00 47.24 187 THR B N 1
ATOM 5609 C CA . THR B 1 165 ? 72.272 55.541 39.238 1.00 47.87 187 THR B CA 1
ATOM 5610 C C . THR B 1 165 ? 73.390 54.514 39.012 1.00 46.23 187 THR B C 1
ATOM 5611 O O . THR B 1 165 ? 74.123 54.182 39.956 1.00 40.83 187 THR B O 1
ATOM 5615 N N . ILE B 1 166 ? 73.484 53.953 37.804 1.00 46.61 188 ILE B N 1
ATOM 5616 C CA . ILE B 1 166 ? 74.587 53.029 37.492 1.00 48.81 188 ILE B CA 1
ATOM 5617 C C . ILE B 1 166 ? 75.217 53.261 36.126 1.00 49.39 188 ILE B C 1
ATOM 5618 O O . ILE B 1 166 ? 74.599 53.823 35.219 1.00 49.52 188 ILE B O 1
ATOM 5623 N N . GLU B 1 167 ? 76.458 52.813 35.986 1.00 48.73 189 GLU B N 1
ATOM 5624 C CA . GLU B 1 167 ? 77.135 52.874 34.707 1.00 50.02 189 GLU B CA 1
ATOM 5625 C C . GLU B 1 167 ? 76.749 51.639 33.901 1.00 48.25 189 GLU B C 1
ATOM 5626 O O . GLU B 1 167 ? 76.996 50.516 34.336 1.00 42.33 189 GLU B O 1
ATOM 5632 N N . GLY B 1 168 ? 76.123 51.860 32.743 1.00 55.47 190 GLY B N 1
ATOM 5633 C CA . GLY B 1 168 ? 75.678 50.778 31.850 1.00 54.97 190 GLY B CA 1
ATOM 5634 C C . GLY B 1 168 ? 76.831 50.256 31.017 1.00 53.51 190 GLY B C 1
ATOM 5635 O O . GLY B 1 168 ? 77.982 50.569 31.314 1.00 48.87 190 GLY B O 1
ATOM 5636 N N . GLU B 1 169 ? 76.546 49.467 29.980 1.00 63.35 191 GLU B N 1
ATOM 5637 C CA . GLU B 1 169 ? 77.642 48.894 29.170 1.00 75.49 191 GLU B CA 1
ATOM 5638 C C . GLU B 1 169 ? 78.274 49.888 28.197 1.00 77.85 191 GLU B C 1
ATOM 5639 O O . GLU B 1 169 ? 78.707 49.528 27.106 1.00 85.99 191 GLU B O 1
ATOM 5645 N N . ASN B 1 170 ? 78.310 51.144 28.614 1.00 81.12 192 ASN B N 1
ATOM 5646 C CA . ASN B 1 170 ? 79.224 52.116 28.054 1.00 81.45 192 ASN B CA 1
ATOM 5647 C C . ASN B 1 170 ? 79.702 52.965 29.235 1.00 82.23 192 ASN B C 1
ATOM 5648 O O . ASN B 1 170 ? 79.693 52.496 30.374 1.00 75.52 192 ASN B O 1
ATOM 5653 N N . GLY B 1 171 ? 80.128 54.198 28.985 1.00 80.65 193 GLY B N 1
ATOM 5654 C CA . GLY B 1 171 ? 80.360 55.132 30.085 1.00 74.16 193 GLY B CA 1
ATOM 5655 C C . GLY B 1 171 ? 79.039 55.788 30.443 1.00 67.73 193 GLY B C 1
ATOM 5656 O O . GLY B 1 171 ? 79.006 56.875 31.020 1.00 67.13 193 GLY B O 1
ATOM 5657 N N . GLU B 1 172 ? 77.950 55.103 30.099 1.00 60.67 194 GLU B N 1
ATOM 5658 C CA . GLU B 1 172 ? 76.607 55.667 30.129 1.00 56.65 194 GLU B CA 1
ATOM 5659 C C . GLU B 1 172 ? 75.963 55.559 31.511 1.00 58.59 194 GLU B C 1
ATOM 5660 O O . GLU B 1 172 ? 75.830 54.46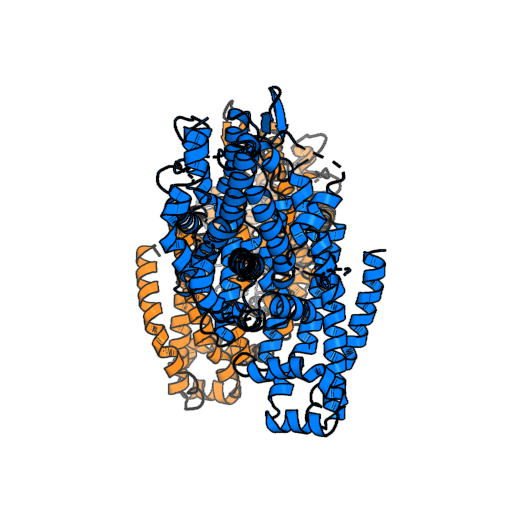3 32.059 1.00 51.95 194 GLU B O 1
ATOM 5666 N N . ILE B 1 173 ? 75.554 56.705 32.052 1.00 50.01 195 ILE B N 1
ATOM 5667 C CA . ILE B 1 173 ? 74.921 56.773 33.352 1.00 38.37 195 ILE B CA 1
ATOM 5668 C C . ILE B 1 173 ? 73.427 56.490 33.217 1.00 43.35 195 ILE B C 1
ATOM 5669 O O . ILE B 1 173 ? 72.670 57.289 32.671 1.00 47.20 195 ILE B O 1
ATOM 5674 N N . VAL B 1 174 ? 73.005 55.349 33.733 1.00 46.67 196 VAL B N 1
ATOM 5675 C CA . VAL B 1 174 ? 71.617 54.944 33.625 1.00 42.40 196 VAL B CA 1
ATOM 5676 C C . VAL B 1 174 ? 70.887 55.134 34.942 1.00 51.70 196 VAL B C 1
ATOM 5677 O O . VAL B 1 174 ? 71.365 54.711 36.005 1.00 46.12 196 VAL B O 1
ATOM 5681 N N . GLN B 1 175 ? 69.735 55.794 34.866 1.00 56.03 197 GLN B N 1
ATOM 5682 C CA . GLN B 1 175 ? 68.859 55.934 36.016 1.00 49.53 197 GLN B CA 1
ATOM 5683 C C . GLN B 1 175 ? 68.086 54.634 36.182 1.00 48.85 197 GLN B C 1
ATOM 5684 O O . GLN B 1 175 ? 67.362 54.224 35.274 1.00 49.08 197 GLN B O 1
ATOM 5690 N N . LEU B 1 176 ? 68.260 53.997 37.340 1.00 50.05 198 LEU B N 1
ATOM 5691 C CA . LEU B 1 176 ? 67.551 52.770 37.701 1.00 47.57 198 LEU B CA 1
ATOM 5692 C C . LEU B 1 176 ? 66.079 53.086 37.920 1.00 48.91 198 LEU B C 1
ATOM 5693 O O . LEU B 1 176 ? 65.742 54.070 38.584 1.00 50.53 198 LEU B O 1
ATOM 5698 N N . SER B 1 177 ? 65.212 52.259 37.351 1.00 41.40 199 SER B N 1
ATOM 5699 C CA . SER B 1 177 ? 63.769 52.357 37.563 1.00 45.63 199 SER B CA 1
ATOM 5700 C C . SER B 1 177 ? 63.172 50.990 37.296 1.00 52.88 199 SER B C 1
ATOM 5701 O O . SER B 1 177 ? 63.869 50.095 36.809 1.00 58.96 199 SER B O 1
ATOM 5704 N N . HIS B 1 178 ? 61.886 50.838 37.601 1.00 47.94 200 HIS B N 1
ATOM 5705 C CA . HIS B 1 178 ? 61.171 49.580 37.353 1.00 58.25 200 HIS B CA 1
ATOM 5706 C C . HIS B 1 178 ? 61.148 49.160 35.888 1.00 43.31 200 HIS B C 1
ATOM 5707 O O . HIS B 1 178 ? 61.319 47.988 35.581 1.00 53.91 200 HIS B O 1
ATOM 5714 N N . GLY B 1 179 ? 60.944 50.120 34.994 1.00 44.70 201 GLY B N 1
ATOM 5715 C CA . GLY B 1 179 ? 60.725 49.819 33.582 1.00 48.87 201 GLY B CA 1
ATOM 5716 C C . GLY B 1 179 ? 61.994 49.464 32.835 1.00 54.09 201 GLY B C 1
ATOM 5717 O O . GLY B 1 179 ? 61.961 49.154 31.648 1.00 61.31 201 GLY B O 1
ATOM 5718 N N . VAL B 1 180 ? 63.108 49.468 33.550 1.00 47.14 202 VAL B N 1
ATOM 5719 C CA . VAL B 1 180 ? 64.415 49.400 32.933 1.00 40.46 202 VAL B CA 1
ATOM 5720 C C . VAL B 1 180 ? 65.324 48.405 33.660 1.00 42.90 202 VAL B C 1
ATOM 5721 O O . VAL B 1 180 ? 66.342 47.973 33.125 1.00 49.46 202 VAL B O 1
ATOM 5725 N N . TYR B 1 181 ? 64.924 48.038 34.876 1.00 48.08 203 TYR B N 1
ATOM 5726 C CA . TYR B 1 181 ? 65.603 47.027 35.685 1.00 49.16 203 TYR B CA 1
ATOM 5727 C C . TYR B 1 181 ? 65.773 45.692 34.950 1.00 54.22 203 TYR B C 1
ATOM 5728 O O . TYR B 1 181 ? 66.858 45.105 34.943 1.00 45.43 203 TYR B O 1
ATOM 5737 N N . GLY B 1 182 ? 64.685 45.211 34.354 1.00 50.75 204 GLY B N 1
ATOM 5738 C CA . GLY B 1 182 ? 64.681 43.919 33.685 1.00 45.18 204 GLY B CA 1
ATOM 5739 C C . GLY B 1 182 ? 65.792 43.780 32.660 1.00 54.21 204 GLY B C 1
ATOM 5740 O O . GLY B 1 182 ? 66.564 42.816 32.685 1.00 59.64 204 GLY B O 1
ATOM 5741 N N . GLN B 1 183 ? 65.896 44.738 31.752 1.00 47.58 205 GLN B N 1
ATOM 5742 C CA . GLN B 1 183 ? 66.905 44.602 30.720 1.00 51.92 205 GLN B CA 1
ATOM 5743 C C . GLN B 1 183 ? 68.315 44.743 31.297 1.00 45.65 205 GLN B C 1
ATOM 5744 O O . GLN B 1 183 ? 69.256 44.203 30.752 1.00 49.46 205 GLN B O 1
ATOM 5750 N N . LEU B 1 184 ? 68.464 45.463 32.400 1.00 41.92 206 LEU B N 1
ATOM 5751 C CA . LEU B 1 184 ? 69.770 45.527 33.045 1.00 46.68 206 LEU B CA 1
ATOM 5752 C C . LEU B 1 184 ? 70.155 44.140 33.560 1.00 47.02 206 LEU B C 1
ATOM 5753 O O . LEU B 1 184 ? 71.299 43.725 33.434 1.00 41.71 206 LEU B O 1
ATOM 5758 N N . LEU B 1 185 ? 69.187 43.421 34.123 1.00 44.95 207 LEU B N 1
ATOM 5759 C CA . LEU B 1 185 ? 69.427 42.066 34.622 1.00 50.96 207 LEU B CA 1
ATOM 5760 C C . LEU B 1 185 ? 69.728 41.060 33.519 1.00 50.82 207 LEU B C 1
ATOM 5761 O O . LEU B 1 185 ? 70.259 39.984 33.789 1.00 59.12 207 LEU B O 1
ATOM 5766 N N . GLU B 1 186 ? 69.385 41.412 32.284 1.00 51.02 208 GLU B N 1
ATOM 5767 C CA . GLU B 1 186 ? 69.588 40.521 31.144 1.00 49.46 208 GLU B CA 1
ATOM 5768 C C . GLU B 1 186 ? 70.878 40.837 30.396 1.00 46.90 208 GLU B C 1
ATOM 5769 O O . GLU B 1 186 ? 71.284 40.107 29.493 1.00 54.12 208 GLU B O 1
ATOM 5775 N N . SER B 1 187 ? 71.533 41.917 30.807 1.00 50.50 209 SER B N 1
ATOM 5776 C CA . SER B 1 187 ? 72.817 42.327 30.236 1.00 49.21 209 SER B CA 1
ATOM 5777 C C . SER B 1 187 ? 73.863 41.216 30.304 1.00 48.16 209 SER B C 1
ATOM 5778 O O . SER B 1 187 ? 73.961 40.501 31.304 1.00 49.05 209 SER B O 1
ATOM 5781 N N . THR B 1 188 ? 74.641 41.079 29.233 1.00 45.76 210 THR B N 1
ATOM 5782 C CA . THR B 1 188 ? 75.721 40.106 29.196 1.00 44.43 210 THR B CA 1
ATOM 5783 C C . THR B 1 188 ? 76.889 40.595 30.034 1.00 48.78 210 THR B C 1
ATOM 5784 O O . THR B 1 188 ? 77.825 39.844 30.311 1.00 55.65 210 THR B O 1
ATOM 5788 N N . ASP B 1 189 ? 76.826 41.863 30.430 1.00 49.03 211 ASP B N 1
ATOM 5789 C CA . ASP B 1 189 ? 77.877 42.496 31.223 1.00 45.55 211 ASP B CA 1
ATOM 5790 C C . ASP B 1 189 ? 77.580 42.229 32.693 1.00 50.38 211 ASP B C 1
ATOM 5791 O O . ASP B 1 189 ? 76.596 42.745 33.242 1.00 46.64 211 ASP B O 1
ATOM 5796 N N . ARG B 1 190 ? 78.424 41.420 33.330 1.00 52.03 212 ARG B N 1
ATOM 5797 C CA . ARG B 1 190 ? 78.154 40.973 34.701 1.00 46.45 212 ARG B CA 1
ATOM 5798 C C . ARG B 1 190 ? 78.197 42.099 35.735 1.00 45.18 212 ARG B C 1
ATOM 5799 O O . ARG B 1 190 ? 77.457 42.066 36.719 1.00 45.70 212 ARG B O 1
ATOM 5807 N N . ARG B 1 191 ? 79.057 43.091 35.500 1.00 40.85 213 ARG B N 1
ATOM 5808 C CA . ARG B 1 191 ? 79.180 44.246 36.386 1.00 41.13 213 ARG B CA 1
ATOM 5809 C C . ARG B 1 191 ? 77.889 45.064 36.406 1.00 44.10 213 ARG B C 1
ATOM 5810 O O . ARG B 1 191 ? 77.501 45.605 37.445 1.00 45.08 213 ARG B O 1
ATOM 5818 N N . VAL B 1 192 ? 77.230 45.157 35.253 1.00 41.73 214 VAL B N 1
ATOM 5819 C CA . VAL B 1 192 ? 75.998 45.933 35.145 1.00 39.80 214 VAL B CA 1
ATOM 5820 C C . VAL B 1 192 ? 74.896 45.219 35.930 1.00 45.46 214 VAL B C 1
ATOM 5821 O O . VAL B 1 192 ? 74.255 45.806 36.807 1.00 50.04 214 VAL B O 1
ATOM 5825 N N . ARG B 1 193 ? 74.714 43.937 35.631 1.00 46.25 215 ARG B N 1
ATOM 5826 C CA . ARG B 1 193 ? 73.802 43.065 36.372 1.00 41.74 215 ARG B CA 1
ATOM 5827 C C . ARG B 1 193 ? 73.911 43.219 37.896 1.00 37.39 215 ARG B C 1
ATOM 5828 O O . ARG B 1 193 ? 72.926 43.524 38.575 1.00 39.88 215 ARG B O 1
ATOM 5836 N N . GLU B 1 194 ? 75.106 43.004 38.437 1.00 37.70 216 GLU B N 1
ATOM 5837 C CA . GLU B 1 194 ? 75.278 43.024 39.885 1.00 47.24 216 GLU B CA 1
ATOM 5838 C C . GLU B 1 194 ? 74.983 44.407 40.458 1.00 44.09 216 GLU B C 1
ATOM 5839 O O . GLU B 1 194 ? 74.351 44.541 41.517 1.00 43.65 216 GLU B O 1
ATOM 5845 N N . ALA B 1 195 ? 75.436 45.431 39.740 1.00 36.06 217 ALA B N 1
ATOM 5846 C CA . ALA B 1 195 ? 75.282 46.810 40.193 1.00 41.33 217 ALA B CA 1
ATOM 5847 C C . ALA B 1 195 ? 73.812 47.213 40.221 1.00 39.90 217 ALA B C 1
ATOM 5848 O O . ALA B 1 195 ? 73.367 47.894 41.137 1.00 46.85 217 ALA B O 1
ATOM 5850 N N . ALA B 1 196 ? 73.064 46.781 39.212 1.00 41.86 218 ALA B N 1
ATOM 5851 C CA . ALA B 1 196 ? 71.632 47.039 39.157 1.00 48.26 218 ALA B CA 1
ATOM 5852 C C . ALA B 1 196 ? 70.938 46.299 40.287 1.00 41.64 218 ALA B C 1
ATOM 5853 O O . ALA B 1 196 ? 70.036 46.826 40.930 1.00 44.95 218 ALA B O 1
ATOM 5855 N N . PHE B 1 197 ? 71.369 45.061 40.507 1.00 47.15 219 PHE B N 1
ATOM 5856 C CA . PHE B 1 197 ? 70.789 44.186 41.506 1.00 38.83 219 PHE B CA 1
ATOM 5857 C C . PHE B 1 197 ? 70.967 44.825 42.873 1.00 38.27 219 PHE B C 1
ATOM 5858 O O . PHE B 1 197 ? 69.9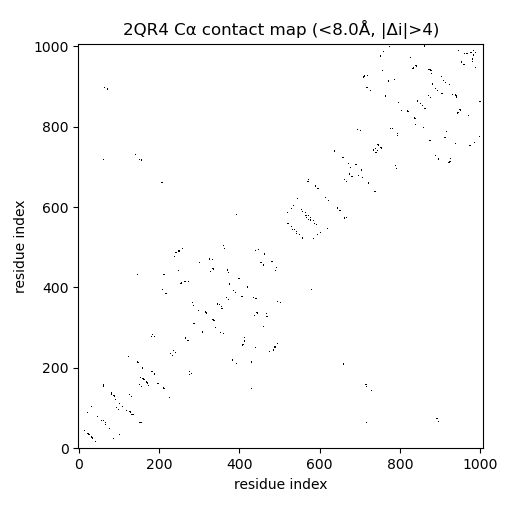87 45.073 43.584 1.00 40.39 219 PHE B O 1
ATOM 5866 N N . LYS B 1 198 ? 72.210 45.121 43.237 1.00 40.57 220 LYS B N 1
ATOM 5867 C CA . LYS B 1 198 ? 72.473 45.703 44.565 1.00 45.17 220 LYS B CA 1
ATOM 5868 C C . LYS B 1 198 ? 71.908 47.119 44.758 1.00 42.02 220 LYS B C 1
ATOM 5869 O O . LYS B 1 198 ? 71.425 47.462 45.836 1.00 47.15 220 LYS B O 1
ATOM 5875 N N . GLY B 1 199 ? 71.973 47.933 43.710 1.00 39.85 221 GLY B N 1
ATOM 5876 C CA . GLY B 1 199 ? 71.387 49.258 43.726 1.00 31.12 221 GLY B CA 1
ATOM 5877 C C . GLY B 1 199 ? 69.916 49.168 44.086 1.00 37.72 221 GLY B C 1
ATOM 5878 O O . GLY B 1 199 ? 69.442 49.818 45.011 1.00 46.78 221 GLY B O 1
ATOM 5879 N N . LEU B 1 200 ? 69.196 48.336 43.361 1.00 29.69 222 LEU B N 1
ATOM 5880 C CA . LEU B 1 200 ? 67.779 48.168 43.596 1.00 40.38 222 LEU B CA 1
ATOM 5881 C C . LEU B 1 200 ? 67.479 47.722 45.030 1.00 47.60 222 LEU B C 1
ATOM 5882 O O . LEU B 1 200 ? 66.616 48.299 45.704 1.00 45.42 222 LEU B O 1
ATOM 5887 N N . TYR B 1 201 ? 68.172 46.684 45.494 1.00 40.25 223 TYR B N 1
ATOM 5888 C CA . TYR B 1 201 ? 67.854 46.126 46.795 1.00 40.77 223 TYR B CA 1
ATOM 5889 C C . TYR B 1 201 ? 68.362 46.956 47.963 1.00 44.36 223 TYR B C 1
ATOM 5890 O O . TYR B 1 201 ? 67.876 46.813 49.087 1.00 45.02 223 TYR B O 1
ATOM 5899 N N . SER B 1 202 ? 69.299 47.858 47.701 1.00 35.96 224 SER B N 1
ATOM 5900 C CA . SER B 1 202 ? 69.748 48.758 48.758 1.00 53.22 224 SER B CA 1
ATOM 5901 C C . SER B 1 202 ? 68.563 49.601 49.235 1.00 51.04 224 SER B C 1
ATOM 5902 O O . SER B 1 202 ? 68.445 49.908 50.426 1.00 43.50 224 SER B O 1
ATOM 5905 N N . VAL B 1 203 ? 67.690 49.942 48.288 1.00 39.88 225 VAL B N 1
ATOM 5906 C CA . VAL B 1 203 ? 66.496 50.741 48.537 1.00 39.50 225 VAL B CA 1
ATOM 5907 C C . VAL B 1 203 ? 65.390 49.957 49.262 1.00 45.39 225 VAL B C 1
ATOM 5908 O O . VAL B 1 203 ? 64.852 50.424 50.273 1.00 44.77 225 VAL B O 1
ATOM 5912 N N . TYR B 1 204 ? 65.049 48.767 48.762 1.00 38.63 226 TYR B N 1
ATOM 5913 C CA . TYR B 1 204 ? 64.086 47.906 49.470 1.00 42.52 226 TYR B CA 1
ATOM 5914 C C . TYR B 1 204 ? 64.557 47.522 50.888 1.00 50.80 226 TYR B C 1
ATOM 5915 O O . TYR B 1 204 ? 63.756 47.431 51.814 1.00 48.96 226 TYR B O 1
ATOM 5924 N N . GLU B 1 205 ? 65.855 47.333 51.071 1.00 43.77 227 GLU B N 1
ATOM 5925 C CA . GLU B 1 205 ? 66.357 47.067 52.406 1.00 42.77 227 GLU B CA 1
ATOM 5926 C C . GLU B 1 205 ? 66.075 48.256 53.323 1.00 48.27 227 GLU B C 1
ATOM 5927 O O . GLU B 1 205 ? 65.708 48.099 54.479 1.00 49.47 227 GLU B O 1
ATOM 5933 N N . GLN B 1 206 ? 66.251 49.458 52.808 1.00 43.57 228 GLN B N 1
ATOM 5934 C CA . GLN B 1 206 ? 66.056 50.627 53.636 1.00 46.97 228 GLN B CA 1
ATOM 5935 C C . GLN B 1 206 ? 64.588 50.747 54.049 1.00 49.08 228 GLN B C 1
ATOM 5936 O O . GLN B 1 206 ? 64.282 51.179 55.149 1.00 48.35 228 GLN B O 1
ATOM 5942 N N . PHE B 1 207 ? 63.684 50.345 53.167 1.00 42.15 229 PHE B N 1
ATOM 5943 C CA . PHE B 1 207 ? 62.274 50.578 53.391 1.00 43.41 229 PHE B CA 1
ATOM 5944 C C . PHE B 1 207 ? 61.507 49.306 53.760 1.00 38.74 229 PHE B C 1
ATOM 5945 O O . PHE B 1 207 ? 60.284 49.260 53.670 1.00 44.78 229 PHE B O 1
ATOM 5953 N N . ARG B 1 208 ? 62.230 48.296 54.227 1.00 43.15 230 ARG B N 1
ATOM 5954 C CA . ARG B 1 208 ? 61.620 47.020 54.589 1.00 35.21 230 ARG B CA 1
ATOM 5955 C C . ARG B 1 208 ? 60.532 47.163 55.675 1.00 39.56 230 ARG B C 1
ATOM 5956 O O . ARG B 1 208 ? 59.536 46.458 55.648 1.00 44.58 230 ARG B O 1
ATOM 5964 N N . ASN B 1 209 ? 60.711 48.085 56.616 1.00 35.81 231 ASN B N 1
ATOM 5965 C CA . ASN B 1 209 ? 59.718 48.296 57.673 1.00 36.59 231 ASN B CA 1
ATOM 5966 C C . ASN B 1 209 ? 58.405 48.897 57.159 1.00 46.88 231 ASN B C 1
ATOM 5967 O O . ASN B 1 209 ? 57.311 48.451 57.525 1.00 47.94 231 ASN B O 1
ATOM 5972 N N . THR B 1 210 ? 58.524 49.913 56.310 1.00 37.68 232 THR B N 1
ATOM 5973 C CA . THR B 1 210 ? 57.374 50.547 55.686 1.00 36.74 232 THR B CA 1
ATOM 5974 C C . THR B 1 210 ? 56.586 49.558 54.827 1.00 43.63 232 THR B C 1
ATOM 5975 O O . THR B 1 210 ? 55.358 49.456 54.945 1.00 49.42 232 THR B O 1
ATOM 5979 N N . PHE B 1 211 ? 57.279 48.808 53.971 1.00 38.70 233 PHE B N 1
ATOM 5980 C CA . PHE B 1 211 ? 56.584 47.789 53.184 1.00 39.40 233 PHE B CA 1
ATOM 5981 C C . PHE B 1 211 ? 55.958 46.671 54.039 1.00 40.22 233 PHE B C 1
ATOM 5982 O O . PHE B 1 211 ? 54.887 46.183 53.714 1.00 43.61 233 PHE B O 1
ATOM 5990 N N . ALA B 1 212 ? 56.622 46.264 55.122 1.00 39.61 234 ALA B N 1
ATOM 5991 C CA . ALA B 1 212 ? 56.084 45.213 55.992 1.00 43.09 234 ALA B CA 1
ATOM 5992 C C . ALA B 1 212 ? 54.759 45.683 56.553 1.00 45.98 234 ALA B C 1
ATOM 5993 O O . ALA B 1 212 ? 53.815 44.910 56.678 1.00 48.30 234 ALA B O 1
ATOM 5995 N N . SER B 1 213 ? 54.713 46.970 56.874 1.00 35.60 235 SER B N 1
ATOM 5996 C CA . SER B 1 213 ? 53.537 47.602 57.420 1.00 39.79 235 SER B CA 1
ATOM 5997 C C . SER B 1 213 ? 52.407 47.746 56.365 1.00 46.14 235 SER B C 1
ATOM 5998 O O . SER B 1 213 ? 51.251 47.392 56.637 1.00 42.94 235 SER B O 1
ATOM 6001 N N . THR B 1 214 ? 52.720 48.203 55.156 1.00 36.18 236 THR B N 1
ATOM 6002 C CA . THR B 1 214 ? 51.670 48.219 54.119 1.00 35.36 236 THR B CA 1
ATOM 6003 C C . THR B 1 214 ? 51.199 46.803 53.726 1.00 43.96 236 THR B C 1
ATOM 6004 O O . THR B 1 214 ? 49.999 46.557 53.609 1.00 49.29 236 THR B O 1
ATOM 6008 N N . LEU B 1 215 ? 52.124 45.866 53.545 1.00 40.48 237 LEU B N 1
ATOM 6009 C CA . LEU B 1 215 ? 51.738 44.503 53.155 1.00 39.72 237 LEU B CA 1
ATOM 6010 C C . LEU B 1 215 ? 51.009 43.781 54.297 1.00 44.19 237 LEU B C 1
ATOM 6011 O O . LEU B 1 215 ? 50.015 43.106 54.083 1.00 46.04 237 LEU B O 1
ATOM 6016 N N . GLY B 1 216 ? 51.498 43.921 55.520 1.00 42.44 238 GLY B N 1
ATOM 6017 C CA . GLY B 1 216 ? 50.832 43.283 56.649 1.00 36.92 238 GLY B CA 1
ATOM 6018 C C . GLY B 1 216 ? 49.423 43.831 56.856 1.00 47.13 238 GLY B C 1
ATOM 6019 O O . GLY B 1 216 ? 48.485 43.096 57.178 1.00 48.89 238 GLY B O 1
ATOM 6020 N N . THR B 1 217 ? 49.263 45.131 56.672 1.00 43.24 239 THR B N 1
ATOM 6021 C CA . THR B 1 217 ? 47.935 45.712 56.754 1.00 44.35 239 THR B CA 1
ATOM 6022 C C . THR B 1 217 ? 47.007 45.097 55.703 1.00 43.71 239 THR B C 1
ATOM 6023 O O . THR B 1 217 ? 45.862 44.772 56.001 1.00 50.18 239 THR B O 1
ATOM 6027 N N . HIS B 1 218 ? 47.527 44.904 54.496 1.00 35.16 240 HIS B N 1
ATOM 6028 C CA . HIS B 1 218 ? 46.782 44.274 53.413 1.00 40.17 240 HIS B CA 1
ATOM 6029 C C . HIS B 1 218 ? 46.363 42.852 53.761 1.00 42.07 240 HIS B C 1
ATOM 6030 O O . HIS B 1 218 ? 45.218 42.463 53.552 1.00 42.28 240 HIS B O 1
ATOM 6037 N N . ILE B 1 219 ? 47.305 42.080 54.285 1.00 44.09 241 ILE B N 1
ATOM 6038 C CA . ILE B 1 219 ? 47.022 40.725 54.707 1.00 46.13 241 ILE B CA 1
ATOM 6039 C C . ILE B 1 219 ? 45.939 40.721 55.789 1.00 44.39 241 ILE B C 1
ATOM 6040 O O . ILE B 1 219 ? 45.028 39.896 55.748 1.00 48.13 241 ILE B O 1
ATOM 6045 N N . LYS B 1 220 ? 46.022 41.649 56.742 1.00 43.06 242 LYS B N 1
ATOM 6046 C CA . LYS B 1 220 ? 45.056 41.668 57.865 1.00 50.55 242 LYS B CA 1
ATOM 6047 C C . LYS B 1 220 ? 43.653 41.901 57.365 1.00 42.92 242 LYS B C 1
ATOM 6048 O O . LYS B 1 220 ? 42.703 41.343 57.893 1.00 48.86 242 LYS B O 1
ATOM 6054 N N . GLY B 1 221 ? 43.532 42.751 56.349 1.00 50.45 243 GLY B N 1
ATOM 6055 C CA . GLY B 1 221 ? 42.238 43.048 55.775 1.00 35.42 243 GLY B CA 1
ATOM 6056 C C . GLY B 1 221 ? 41.619 41.778 55.229 1.00 43.58 243 GLY B C 1
ATOM 6057 O O . GLY B 1 221 ? 40.448 41.494 55.485 1.00 48.68 243 GLY B O 1
ATOM 6058 N N . HIS B 1 222 ? 42.410 41.009 54.484 1.00 44.24 244 HIS B N 1
ATOM 6059 C CA . HIS B 1 222 ? 41.935 39.744 53.946 1.00 45.44 244 HIS B CA 1
ATOM 6060 C C . HIS B 1 222 ? 41.417 38.875 55.090 1.00 47.18 244 HIS B C 1
ATOM 6061 O O . HIS B 1 222 ? 40.304 38.349 55.048 1.00 49.53 244 HIS B O 1
ATOM 6068 N N . ASN B 1 223 ? 42.229 38.730 56.122 1.00 42.20 245 ASN B N 1
ATOM 6069 C CA . ASN B 1 223 ? 41.904 37.787 57.179 1.00 37.43 245 ASN B CA 1
ATOM 6070 C C . ASN B 1 223 ? 40.653 38.214 57.896 1.00 40.14 245 ASN B C 1
ATOM 6071 O O . ASN B 1 223 ? 39.813 37.390 58.272 1.00 44.54 245 ASN B O 1
ATOM 6076 N N . PHE B 1 224 ? 40.509 39.522 58.046 1.00 38.86 246 PHE B N 1
ATOM 6077 C CA . PHE B 1 224 ? 39.363 40.068 58.751 1.00 44.55 246 PHE B CA 1
ATOM 6078 C C . PHE B 1 224 ? 38.094 39.872 57.954 1.00 44.10 246 PHE B C 1
ATOM 6079 O O . PHE B 1 224 ? 37.065 39.482 58.507 1.00 53.19 246 PHE B O 1
ATOM 6087 N N . LYS B 1 225 ? 38.167 40.154 56.655 1.00 40.21 247 LYS B N 1
ATOM 6088 C CA . LYS B 1 225 ? 37.008 39.986 55.776 1.00 45.87 247 LYS B CA 1
ATOM 6089 C C . LYS B 1 225 ? 36.568 38.521 55.739 1.00 45.88 247 LYS B C 1
ATOM 6090 O O . LYS B 1 225 ? 35.375 38.222 55.815 1.00 49.71 247 LYS B O 1
ATOM 6096 N N . ALA B 1 226 ? 37.548 37.620 55.654 1.00 43.05 248 ALA B N 1
ATOM 6097 C CA . ALA B 1 226 ? 37.313 36.188 55.628 1.00 35.54 248 ALA B CA 1
ATOM 6098 C C . ALA B 1 226 ? 36.582 35.695 56.876 1.00 41.74 248 ALA B C 1
ATOM 6099 O O . ALA B 1 226 ? 35.703 34.829 56.806 1.00 45.71 248 ALA B O 1
ATOM 6101 N N . LYS B 1 227 ? 36.978 36.220 58.024 1.00 41.22 249 LYS B N 1
ATOM 6102 C CA . LYS B 1 227 ? 36.390 35.817 59.285 1.00 41.35 249 LYS B CA 1
ATOM 6103 C C . LYS B 1 227 ? 34.929 36.275 59.349 1.00 41.73 249 LYS B C 1
ATOM 6104 O O . LYS B 1 227 ? 34.039 35.462 59.599 1.00 43.52 249 LYS B O 1
ATOM 6110 N N . VAL B 1 228 ? 34.662 37.557 59.094 1.00 39.31 250 VAL B N 1
ATOM 6111 C CA . VAL B 1 228 ? 33.291 38.052 59.287 1.00 38.88 250 VAL B CA 1
ATOM 6112 C C . VAL B 1 228 ? 32.328 37.441 58.280 1.00 39.42 250 VAL B C 1
ATOM 6113 O O . VAL B 1 228 ? 31.147 37.294 58.559 1.00 43.83 250 VAL B O 1
ATOM 6117 N N . ARG B 1 229 ? 32.839 37.039 57.126 1.00 41.68 251 ARG B N 1
ATOM 6118 C CA . ARG B 1 229 ? 31.988 36.374 56.148 1.00 41.37 251 ARG B CA 1
ATOM 6119 C C . ARG B 1 229 ? 31.913 34.857 56.331 1.00 34.15 251 ARG B C 1
ATOM 6120 O O . ARG B 1 229 ? 31.426 34.157 55.452 1.00 41.12 251 ARG B O 1
ATOM 6128 N N . ASN B 1 230 ? 32.384 34.343 57.470 1.00 34.84 252 ASN B N 1
ATOM 6129 C CA . ASN B 1 230 ? 32.197 32.925 57.772 1.00 35.41 252 ASN B CA 1
ATOM 6130 C C . ASN B 1 230 ? 32.981 31.975 56.838 1.00 35.99 252 ASN B C 1
ATOM 6131 O O . ASN B 1 230 ? 32.520 30.885 56.523 1.00 41.71 252 ASN B O 1
ATOM 6136 N N . TYR B 1 231 ? 34.154 32.400 56.386 1.00 37.19 253 TYR B N 1
ATOM 6137 C CA . TYR B 1 231 ? 35.064 31.520 55.670 1.00 36.77 253 TYR B CA 1
ATOM 6138 C C . TYR B 1 231 ? 36.080 30.913 56.638 1.00 38.65 253 TYR B C 1
ATOM 6139 O O . TYR B 1 231 ? 36.381 31.489 57.681 1.00 44.62 253 TYR B O 1
ATOM 6148 N N . SER B 1 232 ? 36.632 29.759 56.302 1.00 45.24 254 SER B N 1
ATOM 6149 C CA . SER B 1 232 ? 37.594 29.126 57.208 1.00 33.99 254 SER B CA 1
ATOM 6150 C C . SER B 1 232 ? 38.978 29.717 57.021 1.00 43.16 254 SER B C 1
ATOM 6151 O O . SER B 1 232 ? 39.872 29.483 57.840 1.00 47.34 254 SER B O 1
ATOM 6154 N N . SER B 1 233 ? 39.168 30.480 55.941 1.00 39.80 255 SER B N 1
ATOM 6155 C CA . SER B 1 233 ? 40.421 31.228 55.762 1.00 36.14 255 SER B CA 1
ATOM 6156 C C . SER B 1 233 ? 40.329 32.232 54.628 1.00 38.81 255 SER B C 1
ATOM 6157 O O . SER B 1 233 ? 39.432 32.172 53.781 1.00 41.91 255 SER B O 1
ATOM 6160 N N . ALA B 1 234 ? 41.294 33.137 54.589 1.00 38.16 256 ALA B N 1
ATOM 6161 C CA . ALA B 1 234 ? 41.373 34.096 53.504 1.00 36.07 256 ALA B CA 1
ATOM 6162 C C . ALA B 1 234 ? 41.534 33.369 52.173 1.00 40.82 256 ALA B C 1
ATOM 6163 O O . ALA B 1 234 ? 41.000 33.804 51.157 1.00 44.17 256 ALA B O 1
ATOM 6165 N N . ARG B 1 235 ? 42.268 32.259 52.173 1.00 41.48 257 ARG B N 1
ATOM 6166 C CA . ARG B 1 235 ? 42.434 31.492 50.935 1.00 42.00 257 ARG B CA 1
ATOM 6167 C C . ARG B 1 235 ? 41.104 30.939 50.428 1.00 38.62 257 ARG B C 1
ATOM 6168 O O . ARG B 1 235 ? 40.783 31.069 49.254 1.00 51.33 257 ARG B O 1
ATOM 6176 N N . GLU B 1 236 ? 40.330 30.313 51.308 1.00 45.78 258 GLU B N 1
ATOM 6177 C CA . GLU B 1 236 ? 39.022 29.818 50.905 1.00 41.18 258 GLU B CA 1
ATOM 6178 C C . GLU B 1 236 ? 38.144 30.962 50.395 1.00 43.75 258 GLU B C 1
ATOM 6179 O O . GLU B 1 236 ? 37.472 30.823 49.382 1.00 45.65 258 GLU B O 1
ATOM 6185 N N . ALA B 1 237 ? 38.169 32.098 51.085 1.00 36.12 259 ALA B N 1
ATOM 6186 C CA . ALA B 1 237 ? 37.341 33.232 50.701 1.00 40.71 259 ALA B CA 1
ATOM 6187 C C . ALA B 1 237 ? 37.629 33.677 49.267 1.00 42.77 259 ALA B C 1
ATOM 6188 O O . ALA B 1 237 ? 36.714 33.927 48.485 1.00 43.95 259 ALA B O 1
ATOM 6190 N N . SER B 1 238 ? 38.905 33.783 48.928 1.00 44.81 260 SER B N 1
ATOM 6191 C CA . SER B 1 238 ? 39.297 34.219 47.595 1.00 39.42 260 SER B CA 1
ATOM 6192 C C . SER B 1 238 ? 39.040 33.159 46.541 1.00 48.23 260 SER B C 1
ATOM 6193 O O . SER B 1 238 ? 38.489 33.460 45.476 1.00 45.87 260 SER B O 1
ATOM 6196 N N . LEU B 1 239 ? 39.442 31.919 46.826 1.00 37.71 261 LEU B N 1
ATOM 6197 C CA . LEU B 1 239 ? 39.230 30.828 45.875 1.00 40.65 261 LEU B CA 1
ATOM 6198 C C . LEU B 1 239 ? 37.762 30.486 45.609 1.00 40.03 261 LEU B C 1
ATOM 6199 O O . LEU B 1 239 ? 37.437 29.943 44.549 1.00 50.12 261 LEU B O 1
ATOM 6204 N N . SER B 1 240 ? 36.867 30.793 46.544 1.00 45.87 262 SER B N 1
ATOM 6205 C CA . SER B 1 240 ? 35.447 30.424 46.355 1.00 51.84 262 SER B CA 1
ATOM 6206 C C . SER B 1 240 ? 34.736 31.208 45.234 1.00 52.66 262 SER B C 1
ATOM 6207 O O . SER B 1 240 ? 33.788 30.713 44.627 1.00 49.23 262 SER B O 1
ATOM 6210 N N . ASN B 1 241 ? 35.200 32.427 44.971 1.00 49.62 263 ASN B N 1
ATOM 6211 C CA . ASN B 1 241 ? 34.680 33.259 43.888 1.00 61.40 263 ASN B CA 1
ATOM 6212 C C . ASN B 1 241 ? 34.671 32.544 42.530 1.00 59.12 263 ASN B C 1
ATOM 6213 O O . ASN B 1 241 ? 33.725 32.682 41.760 1.00 76.33 263 ASN B O 1
ATOM 6218 N N . ASN B 1 242 ? 35.709 31.770 42.239 1.00 53.66 264 ASN B N 1
ATOM 6219 C CA . ASN B 1 242 ? 35.697 30.903 41.056 1.00 52.28 264 ASN B CA 1
ATOM 6220 C C . ASN B 1 242 ? 35.517 29.422 41.393 1.00 55.28 264 ASN B C 1
ATOM 6221 O O . ASN B 1 242 ? 36.002 28.558 40.666 1.00 57.04 264 ASN B O 1
ATOM 6226 N N . HIS B 1 243 ? 34.837 29.131 42.499 1.00 52.07 265 HIS B N 1
ATOM 6227 C CA . HIS B 1 243 ? 34.571 27.744 42.913 1.00 53.23 265 HIS B CA 1
ATOM 6228 C C . HIS B 1 243 ? 35.782 26.829 42.779 1.00 46.65 265 HIS B C 1
ATOM 6229 O O . HIS B 1 243 ? 35.675 25.701 42.309 1.00 55.75 265 HIS B O 1
ATOM 6236 N N . ILE B 1 244 ? 36.932 27.332 43.197 1.00 51.29 266 ILE B N 1
ATOM 6237 C CA . ILE B 1 244 ? 38.166 26.573 43.173 1.00 49.73 266 ILE B CA 1
ATOM 6238 C C . ILE B 1 244 ? 38.403 25.975 44.549 1.00 43.11 266 ILE B C 1
ATOM 6239 O O . ILE B 1 244 ? 38.566 26.703 45.519 1.00 49.32 266 ILE B O 1
ATOM 6244 N N . PRO B 1 245 ? 38.406 24.646 44.653 1.00 45.30 267 PRO B N 1
ATOM 6245 C CA . PRO B 1 245 ? 38.683 24.090 45.973 1.00 41.41 267 PRO B CA 1
ATOM 6246 C C . PRO B 1 245 ? 40.122 24.363 46.388 1.00 44.73 267 PRO B C 1
ATOM 6247 O O . PRO B 1 245 ? 41.013 24.396 45.537 1.00 48.22 267 PRO B O 1
ATOM 6251 N N . GLU B 1 246 ? 40.338 24.563 47.685 1.00 39.62 268 GLU B N 1
ATOM 6252 C CA . GLU B 1 246 ? 41.678 24.788 48.205 1.00 45.74 268 GLU B CA 1
ATOM 6253 C C . GLU B 1 246 ? 42.628 23.656 47.819 1.00 45.24 268 GLU B C 1
ATOM 6254 O O . GLU B 1 246 ? 43.832 23.867 47.723 1.00 44.55 268 GLU B O 1
ATOM 6260 N N . SER B 1 247 ? 42.093 22.456 47.605 1.00 41.29 269 SER B N 1
ATOM 6261 C CA . SER B 1 247 ? 42.937 21.327 47.215 1.00 45.63 269 SER B CA 1
ATOM 6262 C C . SER B 1 247 ? 43.760 21.587 45.931 1.00 43.45 269 SER B C 1
ATOM 6263 O O . SER B 1 247 ? 44.848 21.038 45.776 1.00 46.57 269 SER B O 1
ATOM 6266 N N . VAL B 1 248 ? 43.278 22.434 45.024 1.00 39.29 270 VAL B N 1
ATOM 6267 C CA . VAL B 1 248 ? 44.112 22.746 43.858 1.00 45.81 270 VAL B CA 1
ATOM 6268 C C . VAL B 1 248 ? 45.355 23.551 44.253 1.00 43.89 270 VAL B C 1
ATOM 6269 O O . VAL B 1 248 ? 46.416 23.373 43.656 1.00 41.97 270 VAL B O 1
ATOM 6273 N N . TYR B 1 249 ? 45.225 24.419 45.262 1.00 37.96 271 TYR B N 1
ATOM 6274 C CA . TYR B 1 249 ? 46.362 25.209 45.787 1.00 42.80 271 TYR B CA 1
ATOM 6275 C C . TYR B 1 249 ? 47.360 24.346 46.577 1.00 48.00 271 TYR B C 1
ATOM 6276 O O . TYR B 1 249 ? 48.575 24.487 46.415 1.00 49.72 271 TYR B O 1
ATOM 6285 N N . ASP B 1 250 ? 46.857 23.459 47.432 1.00 42.87 272 ASP B N 1
ATOM 6286 C CA . ASP B 1 250 ? 47.742 22.617 48.229 1.00 40.24 272 ASP B CA 1
ATOM 6287 C C . ASP B 1 250 ? 48.494 21.694 47.289 1.00 45.26 272 ASP B C 1
ATOM 6288 O O . ASP B 1 250 ? 49.701 21.501 47.416 1.00 47.57 272 ASP B O 1
ATOM 6293 N N . THR B 1 251 ? 47.766 21.134 46.334 1.00 35.64 273 THR B N 1
ATOM 6294 C CA . THR B 1 251 ? 48.343 20.209 45.385 1.00 38.89 273 THR B CA 1
ATOM 6295 C C . THR B 1 251 ? 49.487 20.900 44.650 1.00 45.51 273 THR B C 1
ATOM 6296 O O . THR B 1 251 ? 50.585 20.352 44.534 1.00 47.94 273 THR B O 1
ATOM 6300 N N . LEU B 1 252 ? 49.233 22.114 44.173 1.00 42.06 274 LEU B N 1
ATOM 6301 C CA . LEU B 1 252 ? 50.233 22.829 43.404 1.00 42.32 274 LEU B CA 1
ATOM 6302 C C . LEU B 1 252 ? 51.509 22.964 44.217 1.00 43.92 274 LEU B C 1
ATOM 6303 O O . LEU B 1 252 ? 52.610 22.717 43.712 1.00 41.66 274 LEU B O 1
ATOM 6308 N N . VAL B 1 253 ? 51.351 23.341 45.484 1.00 46.96 275 VAL B N 1
ATOM 6309 C CA . VAL B 1 253 ? 52.490 23.631 46.341 1.00 37.95 275 VAL B CA 1
ATOM 6310 C C . VAL B 1 253 ? 53.221 22.360 46.750 1.00 42.51 275 VAL B C 1
ATOM 6311 O O . VAL B 1 253 ? 54.442 22.340 46.779 1.00 45.03 275 VAL B O 1
ATOM 6315 N N . ASP B 1 254 ? 52.476 21.294 47.024 1.00 40.70 276 ASP B N 1
ATOM 6316 C CA . ASP B 1 254 ? 53.084 20.026 47.425 1.00 54.30 276 ASP B CA 1
ATOM 6317 C C . ASP B 1 254 ? 53.897 19.395 46.301 1.00 52.12 276 ASP B C 1
ATOM 6318 O O . ASP B 1 254 ? 55.039 18.977 46.504 1.00 54.53 276 ASP B O 1
ATOM 6323 N N . VAL B 1 255 ? 53.302 19.325 45.118 1.00 47.95 277 VAL B N 1
ATOM 6324 C CA . VAL B 1 255 ? 53.952 18.687 43.985 1.00 42.43 277 VAL B CA 1
ATOM 6325 C C . VAL B 1 255 ? 55.141 19.496 43.495 1.00 41.85 277 VAL B C 1
ATOM 6326 O O . VAL B 1 255 ? 56.153 18.928 43.096 1.00 47.20 277 VAL B O 1
ATOM 6330 N N . VAL B 1 256 ? 55.018 20.820 43.526 1.00 35.94 278 VAL B N 1
ATOM 6331 C CA . VAL B 1 256 ? 56.142 21.688 43.193 1.00 38.82 278 VAL B CA 1
ATOM 6332 C C . VAL B 1 256 ? 57.280 21.523 44.195 1.00 42.44 278 VAL B C 1
ATOM 6333 O O . VAL B 1 256 ? 58.438 21.408 43.794 1.00 48.39 278 VAL B O 1
ATOM 6337 N N . ASN B 1 257 ? 56.950 21.496 45.489 1.00 40.04 279 ASN B N 1
ATOM 6338 C CA . ASN B 1 257 ? 57.949 21.238 46.536 1.00 41.13 279 ASN B CA 1
ATOM 6339 C C . ASN B 1 257 ? 58.643 19.903 46.363 1.00 44.18 279 ASN B C 1
ATOM 6340 O O . ASN B 1 257 ? 59.860 19.793 46.533 1.00 54.37 279 ASN B O 1
ATOM 6345 N N . LYS B 1 258 ? 57.866 18.888 46.008 1.00 45.03 280 LYS B N 1
ATOM 6346 C CA . LYS B 1 258 ? 58.392 17.533 45.867 1.00 48.62 280 LYS B CA 1
ATOM 6347 C C . LYS B 1 258 ? 59.396 17.426 44.725 1.00 42.74 280 LYS B C 1
ATOM 6348 O O . LYS B 1 258 ? 60.253 16.556 44.738 1.00 41.29 280 LYS B O 1
ATOM 6354 N N . HIS B 1 259 ? 59.288 18.321 43.746 1.00 48.81 281 HIS B N 1
ATOM 6355 C CA . HIS B 1 259 ? 60.087 18.230 42.524 1.00 41.88 281 HIS B CA 1
ATOM 6356 C C . HIS B 1 259 ? 61.122 19.351 42.378 1.00 41.91 281 HIS B C 1
ATOM 6357 O O . HIS B 1 259 ? 61.650 19.579 41.293 1.00 46.72 281 HIS B O 1
ATOM 6364 N N . LEU B 1 260 ? 61.420 20.034 43.480 1.00 45.54 282 LEU B N 1
ATOM 6365 C CA . LEU B 1 260 ? 62.440 21.087 43.498 1.00 40.60 282 LEU B CA 1
ATOM 6366 C C . LEU B 1 260 ? 63.839 20.639 43.023 1.00 43.10 282 LEU B C 1
ATOM 6367 O O . LEU B 1 260 ? 64.572 21.424 42.409 1.00 48.13 282 LEU B O 1
ATOM 6372 N N . PRO B 1 261 ? 64.223 19.388 43.318 1.00 38.75 283 PRO B N 1
ATOM 6373 C CA . PRO B 1 261 ? 65.463 18.881 42.732 1.00 45.07 283 PRO B CA 1
ATOM 6374 C C . PRO B 1 261 ? 65.608 19.168 41.228 1.00 44.96 283 PRO B C 1
ATOM 6375 O O . PRO B 1 261 ? 66.732 19.327 40.743 1.00 40.14 283 PRO B O 1
ATOM 6379 N N . LEU B 1 262 ? 64.495 19.234 40.500 1.00 41.09 284 LEU B N 1
ATOM 6380 C CA . LEU B 1 262 ? 64.549 19.544 39.067 1.00 41.91 284 LEU B CA 1
ATOM 6381 C C . LEU B 1 262 ? 65.024 20.979 38.822 1.00 43.95 284 LEU B C 1
ATOM 6382 O O . LEU B 1 262 ? 65.774 21.232 37.879 1.00 38.30 284 LEU B O 1
ATOM 6387 N N . LEU B 1 263 ? 64.596 21.915 39.670 1.00 40.38 285 LEU B N 1
ATOM 6388 C CA . LEU B 1 263 ? 65.014 23.313 39.528 1.00 41.49 285 LEU B CA 1
ATOM 6389 C C . LEU B 1 263 ? 66.490 23.427 39.868 1.00 42.86 285 LEU B C 1
ATOM 6390 O O . LEU B 1 263 ? 67.242 24.120 39.179 1.00 47.02 285 LEU B O 1
ATOM 6395 N N . HIS B 1 264 ? 66.898 22.738 40.932 1.00 42.42 286 HIS B N 1
ATOM 6396 C CA . HIS B 1 264 ? 68.308 22.708 41.332 1.00 49.77 286 HIS B CA 1
ATOM 6397 C C . HIS B 1 264 ? 69.205 22.309 40.172 1.00 40.40 286 HIS B C 1
ATOM 6398 O O . HIS B 1 264 ? 70.179 23.000 39.854 1.00 38.73 286 HIS B O 1
ATOM 6405 N N . ARG B 1 265 ? 68.870 21.186 39.545 1.00 41.70 287 ARG B N 1
ATOM 6406 C CA . ARG B 1 265 ? 69.625 20.697 38.400 1.00 42.26 287 ARG B CA 1
ATOM 6407 C C . ARG B 1 265 ? 69.714 21.766 37.331 1.00 43.49 287 ARG B C 1
ATOM 6408 O O . ARG B 1 265 ? 70.771 21.965 36.740 1.00 43.25 287 ARG B O 1
ATOM 6416 N N . TYR B 1 266 ? 68.599 22.453 37.092 1.00 39.84 288 TYR B N 1
ATOM 6417 C CA . TYR B 1 266 ? 68.533 23.454 36.036 1.00 40.99 288 TYR B CA 1
ATOM 6418 C C . TYR B 1 266 ? 69.482 24.603 36.364 1.00 41.43 288 TYR B C 1
ATOM 6419 O O . TYR B 1 266 ? 70.197 25.093 35.487 1.00 41.82 288 TYR B O 1
ATOM 6436 N N . GLU B 1 268 ? 72.097 24.188 38.354 1.00 40.20 290 GLU B N 1
ATOM 6437 C CA . GLU B 1 268 ? 73.408 23.558 38.159 1.00 48.93 290 GLU B CA 1
ATOM 6438 C C . GLU B 1 268 ? 73.895 23.755 36.734 1.00 42.27 290 GLU B C 1
ATOM 6439 O O . GLU B 1 268 ? 75.067 24.062 36.501 1.00 50.60 290 GLU B O 1
ATOM 6445 N N . LEU B 1 269 ? 72.988 23.565 35.782 1.00 36.11 291 LEU B N 1
ATOM 6446 C CA . LEU B 1 269 ? 73.328 23.642 34.366 1.00 36.87 291 LEU B CA 1
ATOM 6447 C C . LEU B 1 269 ? 73.608 25.081 33.950 1.00 35.47 291 LEU B C 1
ATOM 6448 O O . LEU B 1 269 ? 74.532 25.348 33.175 1.00 43.89 291 LEU B O 1
ATOM 6453 N N . ARG B 1 270 ? 72.811 26.007 34.472 1.00 37.17 292 ARG B N 1
ATOM 6454 C CA . ARG B 1 270 ? 73.003 27.425 34.187 1.00 44.22 292 ARG B CA 1
ATOM 6455 C C . ARG B 1 270 ? 74.398 27.870 34.623 1.00 44.42 292 ARG B C 1
ATOM 6456 O O . ARG B 1 270 ? 75.084 28.604 33.903 1.00 46.20 292 ARG B O 1
ATOM 6464 N N . LYS B 1 271 ? 74.813 27.403 35.798 1.00 45.50 293 LYS B N 1
ATOM 6465 C CA . LYS B 1 271 ? 76.122 27.720 36.354 1.00 42.92 293 LYS B CA 1
ATOM 6466 C C . LYS B 1 271 ? 77.253 27.261 35.428 1.00 46.10 293 LYS B C 1
ATOM 6467 O O . LYS B 1 271 ? 78.243 27.970 35.238 1.00 51.08 293 LYS B O 1
ATOM 6473 N N . ARG B 1 272 ? 77.099 26.083 34.838 1.00 44.79 294 ARG B N 1
ATOM 6474 C CA . ARG B 1 272 ? 78.114 25.577 33.926 1.00 46.71 294 ARG B CA 1
ATOM 6475 C C . ARG B 1 272 ? 78.129 26.373 32.620 1.00 48.51 294 ARG B C 1
ATOM 6476 O O . ARG B 1 272 ? 79.195 26.732 32.118 1.00 43.56 294 ARG B O 1
ATOM 6484 N N . LEU B 1 273 ? 76.951 26.660 32.074 1.00 49.36 295 LEU B N 1
ATOM 6485 C CA . LEU B 1 273 ? 76.869 27.375 30.793 1.00 47.78 295 LEU B CA 1
ATOM 6486 C C . LEU B 1 273 ? 77.384 28.806 30.902 1.00 46.97 295 LEU B C 1
ATOM 6487 O O . LEU B 1 273 ? 77.952 29.343 29.954 1.00 42.28 295 LEU B O 1
ATOM 6492 N N . LEU B 1 274 ? 77.182 29.425 32.061 1.00 44.79 296 LEU B N 1
ATOM 6493 C CA . LEU B 1 274 ? 77.703 30.764 32.294 1.00 39.78 296 LEU B CA 1
ATOM 6494 C C . LEU B 1 274 ? 79.188 30.734 32.627 1.00 42.75 296 LEU B C 1
ATOM 6495 O O . LEU B 1 274 ? 79.877 31.745 32.500 1.00 43.74 296 LEU B O 1
ATOM 6500 N N . GLU B 1 275 ? 79.675 29.571 33.054 1.00 45.20 297 GLU B N 1
ATOM 6501 C CA . GLU B 1 275 ? 81.088 29.395 33.390 1.00 49.42 297 GLU B CA 1
ATOM 6502 C C . GLU B 1 275 ? 81.546 30.350 34.485 1.00 45.13 297 GLU B C 1
ATOM 6503 O O . GLU B 1 275 ? 82.627 30.937 34.401 1.00 42.43 297 GLU B O 1
ATOM 6509 N N . VAL B 1 276 ? 80.707 30.499 35.503 1.00 40.58 298 VAL B N 1
ATOM 6510 C CA . VAL B 1 276 ? 81.045 31.292 36.681 1.00 46.31 298 VAL B CA 1
ATOM 6511 C C . VAL B 1 276 ? 81.305 30.365 37.874 1.00 45.52 298 VAL B C 1
ATOM 6512 O O . VAL B 1 276 ? 80.601 29.372 38.053 1.00 49.26 298 VAL B O 1
ATOM 6516 N N . GLU B 1 277 ? 82.314 30.684 38.685 1.00 45.83 299 GLU B N 1
ATOM 6517 C CA . GLU B 1 277 ? 82.654 29.843 39.838 1.00 46.83 299 GLU B CA 1
ATOM 6518 C C . GLU B 1 277 ? 81.573 29.858 40.922 1.00 47.55 299 GLU B C 1
ATOM 6519 O O . GLU B 1 277 ? 81.404 28.871 41.642 1.00 51.33 299 GLU B O 1
ATOM 6525 N N . LYS B 1 278 ? 80.850 30.976 41.032 1.00 41.79 300 LYS B N 1
ATOM 6526 C CA . LYS B 1 278 ? 79.715 31.105 41.955 1.00 42.43 300 LYS B CA 1
ATOM 6527 C C . LYS B 1 278 ? 78.524 31.736 41.246 1.00 43.23 300 LYS B C 1
ATOM 6528 O O . LYS B 1 278 ? 78.638 32.827 40.685 1.00 50.96 300 LYS B O 1
ATOM 6534 N N . LEU B 1 279 ? 77.378 31.064 41.281 1.00 46.17 301 LEU B N 1
ATOM 6535 C CA . LEU B 1 279 ? 76.173 31.581 40.632 1.00 37.44 301 LEU B CA 1
ATOM 6536 C C . LEU B 1 279 ? 75.293 32.371 41.601 1.00 45.83 301 LEU B C 1
ATOM 6537 O O . LEU B 1 279 ? 74.937 31.886 42.686 1.00 40.49 301 LEU B O 1
ATOM 6542 N N . HIS B 1 280 ? 74.937 33.585 41.198 1.00 39.53 302 HIS B N 1
ATOM 6543 C CA . HIS B 1 280 ? 74.157 34.472 42.045 1.00 33.68 302 HIS B CA 1
ATOM 6544 C C . HIS B 1 280 ? 72.779 34.760 41.464 1.00 39.13 302 HIS B C 1
ATOM 6545 O O . HIS B 1 280 ? 72.536 34.532 40.280 1.00 40.17 302 HIS B O 1
ATOM 6560 N N . TYR B 1 282 ? 71.605 37.559 40.654 1.00 40.45 304 TYR B N 1
ATOM 6561 C CA . TYR B 1 282 ? 71.750 38.520 39.550 1.00 40.63 304 TYR B CA 1
ATOM 6562 C C . TYR B 1 282 ? 72.278 37.914 38.243 1.00 44.58 304 TYR B C 1
ATOM 6563 O O . TYR B 1 282 ? 72.416 38.616 37.235 1.00 47.59 304 TYR B O 1
ATOM 6572 N N . ASP B 1 283 ? 72.561 36.615 38.256 1.00 33.42 305 ASP B N 1
ATOM 6573 C CA . ASP B 1 283 ? 72.982 35.925 37.045 1.00 37.43 305 ASP B CA 1
ATOM 6574 C C . ASP B 1 283 ? 71.850 35.126 36.408 1.00 43.56 305 ASP B C 1
ATOM 6575 O O . ASP B 1 283 ? 72.040 34.507 35.365 1.00 47.39 305 ASP B O 1
ATOM 6580 N N . LEU B 1 284 ? 70.676 35.129 37.027 1.00 38.52 306 LEU B N 1
ATOM 6581 C CA . LEU B 1 284 ? 69.657 34.160 36.650 1.00 36.46 306 LEU B CA 1
ATOM 6582 C C . LEU B 1 284 ? 68.824 34.522 35.427 1.00 41.98 306 LEU B C 1
ATOM 6583 O O . LEU B 1 284 ? 68.009 33.719 34.976 1.00 50.79 306 LEU B O 1
ATOM 6588 N N . TYR B 1 285 ? 69.033 35.708 34.873 1.00 46.30 307 TYR B N 1
ATOM 6589 C CA . TYR B 1 285 ? 68.153 36.174 33.802 1.00 46.49 307 TYR B CA 1
ATOM 6590 C C . TYR B 1 285 ? 68.883 36.438 32.502 1.00 46.65 307 TYR B C 1
ATOM 6591 O O . TYR B 1 285 ? 68.264 36.506 31.443 1.00 60.26 307 TYR B O 1
ATOM 6600 N N . THR B 1 286 ? 70.199 36.586 32.573 1.00 44.75 308 THR B N 1
ATOM 6601 C CA . THR B 1 286 ? 70.977 36.678 31.350 1.00 51.99 308 THR B CA 1
ATOM 6602 C C . THR B 1 286 ? 70.893 35.336 30.602 1.00 55.90 308 THR B C 1
ATOM 6603 O O . THR B 1 286 ? 70.951 34.264 31.221 1.00 52.95 308 THR B O 1
ATOM 6607 N N . PRO B 1 287 ? 70.704 35.394 29.273 1.00 54.65 309 PRO B N 1
ATOM 6608 C CA . PRO B 1 287 ? 70.543 34.192 28.445 1.00 57.96 309 PRO B CA 1
ATOM 6609 C C . PRO B 1 287 ? 71.772 33.283 28.489 1.00 52.17 309 PRO B C 1
ATOM 6610 O O . PRO B 1 287 ? 72.904 33.768 28.479 1.00 46.63 309 PRO B O 1
ATOM 6614 N N . VAL B 1 288 ? 71.543 31.975 28.537 1.00 53.30 310 VAL B N 1
ATOM 6615 C CA . VAL B 1 288 ? 72.638 31.012 28.619 1.00 56.52 310 VAL B CA 1
ATOM 6616 C C . VAL B 1 288 ? 73.110 30.521 27.246 1.00 55.21 310 VAL B C 1
ATOM 6617 O O . VAL B 1 288 ? 74.207 29.980 27.122 1.00 62.43 310 VAL B O 1
ATOM 6621 N N . LEU B 1 289 ? 72.290 30.719 26.218 1.00 56.79 311 LEU B N 1
ATOM 6622 C CA . LEU B 1 289 ? 72.651 30.295 24.863 1.00 60.96 311 LEU B CA 1
ATOM 6623 C C . LEU B 1 289 ? 72.794 31.486 23.916 1.00 69.65 311 LEU B C 1
ATOM 6624 O O . LEU B 1 289 ? 72.869 32.633 24.353 1.00 69.07 311 LEU B O 1
ATOM 6629 N N . GLY B 1 290 ? 72.832 31.207 22.616 1.00 75.31 312 GLY B N 1
ATOM 6630 C CA . GLY B 1 290 ? 72.941 32.257 21.609 1.00 80.44 312 GLY B CA 1
ATOM 6631 C C . GLY B 1 290 ? 71.590 32.716 21.095 1.00 82.11 312 GLY B C 1
ATOM 6632 O O . GLY B 1 290 ? 70.820 31.922 20.550 1.00 77.49 312 GLY B O 1
ATOM 6633 N N . LYS B 1 302 ? 56.846 33.504 7.655 1.00 47.07 324 LYS B N 1
ATOM 6634 C CA . LYS B 1 302 ? 56.714 32.709 8.875 1.00 50.87 324 LYS B CA 1
ATOM 6635 C C . LYS B 1 302 ? 55.397 31.932 8.915 1.00 51.75 324 LYS B C 1
ATOM 6636 O O . LYS B 1 302 ? 54.570 32.124 9.812 1.00 44.47 324 LYS B O 1
ATOM 6638 N N . GLU B 1 303 ? 55.213 31.049 7.937 1.00 52.56 325 GLU B N 1
ATOM 6639 C CA . GLU B 1 303 ? 54.038 30.182 7.889 1.00 46.79 325 GLU B CA 1
ATOM 6640 C C . GLU B 1 303 ? 54.264 28.902 8.696 1.00 44.90 325 GLU B C 1
ATOM 6641 O O . GLU B 1 303 ? 53.487 27.951 8.590 1.00 37.51 325 GLU B O 1
ATOM 6643 N N . LYS B 1 304 ? 55.340 28.885 9.487 1.00 45.08 326 LYS B N 1
ATOM 6644 C CA . LYS B 1 304 ? 55.631 27.789 10.414 1.00 40.81 326 LYS B CA 1
ATOM 6645 C C . LYS B 1 304 ? 54.470 27.621 11.375 1.00 44.10 326 LYS B C 1
ATOM 6646 O O . LYS B 1 304 ? 54.100 26.499 11.732 1.00 40.16 326 LYS B O 1
ATOM 6652 N N . ALA B 1 305 ? 53.906 28.750 11.795 1.00 43.85 327 ALA B N 1
ATOM 6653 C CA . ALA B 1 305 ? 52.736 28.755 12.661 1.00 43.63 327 ALA B CA 1
ATOM 6654 C C . ALA B 1 305 ? 51.553 28.120 11.937 1.00 47.71 327 ALA B C 1
ATOM 6655 O O . ALA B 1 305 ? 50.791 27.349 12.528 1.00 51.33 327 ALA B O 1
ATOM 6657 N N . LEU B 1 306 ? 51.415 28.443 10.652 1.00 47.89 328 LEU B N 1
ATOM 6658 C CA . LEU B 1 306 ? 50.364 27.873 9.815 1.00 46.31 328 LEU B CA 1
ATOM 6659 C C . LEU B 1 306 ? 50.476 26.351 9.741 1.00 40.99 328 LEU B C 1
ATOM 6660 O O . LEU B 1 306 ? 49.494 25.660 9.477 1.00 44.04 328 LEU B O 1
ATOM 6662 N N . GLU B 1 307 ? 51.676 25.835 9.987 1.00 35.91 329 GLU B N 1
ATOM 6663 C CA . GLU B 1 307 ? 51.907 24.396 9.970 1.00 36.97 329 GLU B CA 1
ATOM 6664 C C . GLU B 1 307 ? 51.840 23.780 11.365 1.00 38.13 329 GLU B C 1
ATOM 6665 O O . GLU B 1 307 ? 51.261 22.706 11.542 1.00 30.12 329 GLU B O 1
ATOM 6671 N N . ALA B 1 308 ? 52.438 24.469 12.340 1.00 39.37 330 ALA B N 1
ATOM 6672 C CA . ALA B 1 308 ? 52.612 23.962 13.712 1.00 38.08 330 ALA B CA 1
ATOM 6673 C C . ALA B 1 308 ? 51.342 23.357 14.303 1.00 38.38 330 ALA B C 1
ATOM 6674 O O . ALA B 1 308 ? 51.383 22.328 14.988 1.00 28.79 330 ALA B O 1
ATOM 6676 N N . LEU B 1 309 ? 50.221 24.015 14.024 1.00 37.35 331 LEU B N 1
ATOM 6677 C CA . LEU B 1 309 ? 48.913 23.608 14.517 1.00 35.93 331 LEU B CA 1
ATOM 6678 C C . LEU B 1 309 ? 48.274 22.505 13.662 1.00 36.79 331 LEU B C 1
ATOM 6679 O O . LEU B 1 309 ? 47.054 22.377 13.624 1.00 33.95 331 LEU B O 1
ATOM 6682 N N . LYS B 1 310 ? 49.098 21.706 12.989 1.00 38.65 332 LYS B N 1
ATOM 6683 C CA . LYS B 1 310 ? 48.598 20.664 12.086 1.00 44.67 332 LYS B CA 1
ATOM 6684 C C . LYS B 1 310 ? 47.825 19.540 12.793 1.00 46.01 332 LYS B C 1
ATOM 6685 O O . LYS B 1 310 ? 46.884 18.988 12.219 1.00 42.47 332 LYS B O 1
ATOM 6689 N N . PRO B 1 311 ? 48.226 19.178 14.030 1.00 45.67 333 PRO B N 1
ATOM 6690 C CA . PRO B 1 311 ? 47.441 18.182 14.761 1.00 44.57 333 PRO B CA 1
ATOM 6691 C C . PRO B 1 311 ? 46.315 18.794 15.607 1.00 46.36 333 PRO B C 1
ATOM 6692 O O . PRO B 1 311 ? 45.803 18.137 16.516 1.00 42.42 333 PRO B O 1
ATOM 6704 N N . GLY B 1 313 ? 43.421 19.614 14.343 1.00 47.02 335 GLY B N 1
ATOM 6705 C CA . GLY B 1 313 ? 42.162 19.228 13.709 1.00 42.57 335 GLY B CA 1
ATOM 6706 C C . GLY B 1 313 ? 41.746 20.151 12.578 1.00 41.36 335 GLY B C 1
ATOM 6707 O O . GLY B 1 313 ? 42.232 21.280 12.472 1.00 37.09 335 GLY B O 1
ATOM 6708 N N . GLU B 1 314 ? 40.839 19.663 11.736 1.00 45.69 336 GLU B N 1
ATOM 6709 C CA . GLU B 1 314 ? 40.333 20.425 10.595 1.00 47.45 336 GLU B CA 1
ATOM 6710 C C . GLU B 1 314 ? 39.688 21.738 11.036 1.00 47.78 336 GLU B C 1
ATOM 6711 O O . GLU B 1 314 ? 40.017 22.806 10.512 1.00 44.89 336 GLU B O 1
ATOM 6714 N N . GLU B 1 315 ? 38.776 21.649 12.003 1.00 47.05 337 GLU B N 1
ATOM 6715 C CA . GLU B 1 315 ? 38.077 22.819 12.536 1.00 45.54 337 GLU B CA 1
ATOM 6716 C C . GLU B 1 315 ? 39.010 23.976 12.879 1.00 46.69 337 GLU B C 1
ATOM 6717 O O . GLU B 1 315 ? 38.733 25.126 12.534 1.00 42.63 337 GLU B O 1
ATOM 6723 N N . TYR B 1 316 ? 40.110 23.666 13.561 1.00 45.86 338 TYR B N 1
ATOM 6724 C CA . TYR B 1 316 ? 41.017 24.693 14.070 1.00 50.20 338 TYR B CA 1
ATOM 6725 C C . TYR B 1 316 ? 41.466 25.686 12.996 1.00 51.84 338 TYR B C 1
ATOM 6726 O O . TYR B 1 316 ? 41.160 26.876 13.081 1.00 52.27 338 TYR B O 1
ATOM 6736 N N . ALA B 1 318 ? 40.912 26.812 9.598 1.00 42.18 340 ALA B N 1
ATOM 6737 C CA . ALA B 1 318 ? 39.991 27.777 9.025 1.00 39.76 340 ALA B CA 1
ATOM 6738 C C . ALA B 1 318 ? 38.884 28.113 10.018 1.00 39.08 340 ALA B C 1
ATOM 6739 O O . ALA B 1 318 ? 39.147 28.364 11.195 1.00 38.38 340 ALA B O 1
ATOM 6741 N N . LEU B 1 361 ? 63.303 33.584 16.588 1.00 41.96 383 LEU B N 1
ATOM 6742 C CA . LEU B 1 361 ? 62.383 32.492 16.887 1.00 45.75 383 LEU B CA 1
ATOM 6743 C C . LEU B 1 361 ? 61.390 32.900 17.972 1.00 48.92 383 LEU B C 1
ATOM 6744 O O . LEU B 1 361 ? 60.375 32.236 18.183 1.00 45.72 383 LEU B O 1
ATOM 6746 N N . ASP B 1 362 ? 61.689 33.997 18.659 1.00 49.70 384 ASP B N 1
ATOM 6747 C CA . ASP B 1 362 ? 60.805 34.505 19.703 1.00 48.56 384 ASP B CA 1
ATOM 6748 C C . ASP B 1 362 ? 59.568 35.174 19.106 1.00 47.14 384 ASP B C 1
ATOM 6749 O O . ASP B 1 362 ? 58.444 34.930 19.554 1.00 43.90 384 ASP B O 1
ATOM 6754 N N . GLN B 1 363 ? 59.783 36.011 18.092 1.00 47.74 385 GLN B N 1
ATOM 6755 C CA . GLN B 1 363 ? 58.687 36.637 17.359 1.00 47.69 385 GLN B CA 1
ATOM 6756 C C . GLN B 1 363 ? 57.651 35.569 17.036 1.00 49.42 385 GLN B C 1
ATOM 6757 O O . GLN B 1 363 ? 56.442 35.788 17.155 1.00 47.07 385 GLN B O 1
ATOM 6763 N N . LEU B 1 364 ? 58.152 34.406 16.631 1.00 48.40 386 LEU B N 1
ATOM 6764 C CA . LEU B 1 364 ? 57.327 33.271 16.241 1.00 46.96 386 LEU B CA 1
ATOM 6765 C C . LEU B 1 364 ? 56.334 32.896 17.340 1.00 48.00 386 LEU B C 1
ATOM 6766 O O . LEU B 1 364 ? 55.118 32.883 17.126 1.00 44.78 386 LEU B O 1
ATOM 6771 N N . PHE B 1 365 ? 56.859 32.595 18.521 1.00 40.18 387 PHE B N 1
ATOM 6772 C CA . PHE B 1 365 ? 56.020 32.126 19.609 1.00 39.88 387 PHE B CA 1
ATOM 6773 C C . PHE B 1 365 ? 54.896 33.087 19.933 1.00 37.41 387 PHE B C 1
ATOM 6774 O O . PHE B 1 365 ? 53.778 32.665 20.207 1.00 39.24 387 PHE B O 1
ATOM 6782 N N . THR B 1 366 ? 55.188 34.380 19.893 1.00 34.19 388 THR B N 1
ATOM 6783 C CA . THR B 1 366 ? 54.192 35.371 20.268 1.00 39.40 388 THR B CA 1
ATOM 6784 C C . THR B 1 366 ? 53.019 35.405 19.283 1.00 42.39 388 THR B C 1
ATOM 6785 O O . THR B 1 366 ? 51.887 35.710 19.661 1.00 43.93 388 THR B O 1
ATOM 6789 N N . LEU B 1 367 ? 53.289 35.066 18.026 1.00 44.44 389 LEU B N 1
ATOM 6790 C CA . LEU B 1 367 ? 52.241 35.030 17.003 1.00 49.80 389 LEU B CA 1
ATOM 6791 C C . LEU B 1 367 ? 51.275 33.860 17.217 1.00 53.21 389 LEU B C 1
ATOM 6792 O O . LEU B 1 367 ? 50.121 33.909 16.785 1.00 51.45 389 LEU B O 1
ATOM 6794 N N . VAL B 1 368 ? 51.754 32.813 17.886 1.00 53.02 390 VAL B N 1
ATOM 6795 C CA . VAL B 1 368 ? 50.939 31.634 18.179 1.00 51.62 390 VAL B CA 1
ATOM 6796 C C . VAL B 1 368 ? 50.188 31.805 19.498 1.00 53.89 390 VAL B C 1
ATOM 6797 O O . VAL B 1 368 ? 49.065 31.318 19.661 1.00 49.05 390 VAL B O 1
ATOM 6801 N N . HIS B 1 369 ? 50.832 32.493 20.437 1.00 55.76 391 HIS B N 1
ATOM 6802 C CA . HIS B 1 369 ? 50.209 32.879 21.695 1.00 55.28 391 HIS B CA 1
ATOM 6803 C C . HIS B 1 369 ? 48.979 33.735 21.397 1.00 56.89 391 HIS B C 1
ATOM 6804 O O . HIS B 1 369 ? 47.861 33.370 21.762 1.00 60.03 391 HIS B O 1
ATOM 6811 N N . GLU B 1 370 ? 49.183 34.854 20.707 1.00 55.32 392 GLU B N 1
ATOM 6812 C CA . GLU B 1 370 ? 48.083 35.761 20.387 1.00 55.37 392 GLU B CA 1
ATOM 6813 C C . GLU B 1 370 ? 47.084 35.150 19.404 1.00 57.36 392 GLU B C 1
ATOM 6814 O O . GLU B 1 370 ? 45.912 35.525 19.395 1.00 57.26 392 GLU B O 1
ATOM 6824 N N . GLY B 1 372 ? 46.459 32.156 19.772 1.00 61.01 394 GLY B N 1
ATOM 6825 C CA . GLY B 1 372 ? 45.822 31.290 20.755 1.00 49.86 394 GLY B CA 1
ATOM 6826 C C . GLY B 1 372 ? 44.579 31.917 21.359 1.00 46.52 394 GLY B C 1
ATOM 6827 O O . GLY B 1 372 ? 43.494 31.339 21.284 1.00 45.05 394 GLY B O 1
ATOM 6828 N N . HIS B 1 373 ? 44.724 33.102 21.952 1.00 44.26 395 HIS B N 1
ATOM 6829 C CA . HIS B 1 373 ? 43.575 33.773 22.567 1.00 51.48 395 HIS B CA 1
ATOM 6830 C C . HIS B 1 373 ? 42.694 34.440 21.511 1.00 50.35 395 HIS B C 1
ATOM 6831 O O . HIS B 1 373 ? 41.648 35.019 21.824 1.00 50.66 395 HIS B O 1
ATOM 6838 N N . SER B 1 374 ? 43.124 34.334 20.255 1.00 46.33 396 SER B N 1
ATOM 6839 C CA . SER B 1 374 ? 42.371 34.871 19.129 1.00 40.34 396 SER B CA 1
ATOM 6840 C C . SER B 1 374 ? 41.341 33.845 18.659 1.00 39.65 396 SER B C 1
ATOM 6841 O O . SER B 1 374 ? 40.159 34.165 18.487 1.00 28.94 396 SER B O 1
ATOM 6844 N N . VAL B 1 375 ? 41.804 32.612 18.460 1.00 40.94 397 VAL B N 1
ATOM 6845 C CA . VAL B 1 375 ? 40.931 31.489 18.126 1.00 47.37 397 VAL B CA 1
ATOM 6846 C C . VAL B 1 375 ? 39.902 31.250 19.236 1.00 50.65 397 VAL B C 1
ATOM 6847 O O . VAL B 1 375 ? 38.734 30.962 18.961 1.00 51.68 397 VAL B O 1
ATOM 6851 N N . HIS B 1 376 ? 40.343 31.390 20.487 1.00 48.86 398 HIS B N 1
ATOM 6852 C CA . HIS B 1 376 ? 39.489 31.194 21.660 1.00 47.70 398 HIS B CA 1
ATOM 6853 C C . HIS B 1 376 ? 38.390 32.262 21.765 1.00 45.92 398 HIS B C 1
ATOM 6854 O O . HIS B 1 376 ? 37.532 32.198 22.643 1.00 45.96 398 HIS B O 1
ATOM 6861 N N . SER B 1 377 ? 38.410 33.237 20.863 1.00 46.05 399 SER B N 1
ATOM 6862 C CA . SER B 1 377 ? 37.392 34.285 20.865 1.00 46.65 399 SER B CA 1
ATOM 6863 C C . SER B 1 377 ? 36.410 34.182 19.694 1.00 46.40 399 SER B C 1
ATOM 6864 O O . SER B 1 377 ? 35.560 35.058 19.517 1.00 46.01 399 SER B O 1
ATOM 6867 N N . TYR B 1 378 ? 36.524 33.116 18.903 1.00 42.90 400 TYR B N 1
ATOM 6868 C CA . TYR B 1 378 ? 35.628 32.916 17.763 1.00 40.55 400 TYR B CA 1
ATOM 6869 C C . TYR B 1 378 ? 34.265 32.395 18.211 1.00 39.63 400 TYR B C 1
ATOM 6870 O O . TYR B 1 378 ? 34.107 31.942 19.343 1.00 41.14 400 TYR B O 1
ATOM 6874 N N . ILE B 1 393 ? 40.316 35.185 32.795 1.00 34.30 415 ILE B N 1
ATOM 6875 C CA . ILE B 1 393 ? 41.491 35.291 31.934 1.00 44.61 415 ILE B CA 1
ATOM 6876 C C . ILE B 1 393 ? 42.325 34.012 31.968 1.00 44.59 415 ILE B C 1
ATOM 6877 O O . ILE B 1 393 ? 42.745 33.507 30.927 1.00 47.05 415 ILE B O 1
ATOM 6880 N N . PHE B 1 394 ? 42.564 33.502 33.174 1.00 46.11 416 PHE B N 1
ATOM 6881 C CA . PHE B 1 394 ? 43.249 32.223 33.381 1.00 42.09 416 PHE B CA 1
ATOM 6882 C C . PHE B 1 394 ? 42.992 31.247 32.231 1.00 42.84 416 PHE B C 1
ATOM 6883 O O . PHE B 1 394 ? 43.923 30.649 31.687 1.00 32.11 416 PHE B O 1
ATOM 6891 N N . LEU B 1 395 ? 41.720 31.112 31.863 1.00 49.32 417 LEU B N 1
ATOM 6892 C CA . LEU B 1 395 ? 41.284 30.199 30.807 1.00 63.28 417 LEU B CA 1
ATOM 6893 C C . LEU B 1 395 ? 41.842 30.523 29.426 1.00 66.87 417 LEU B C 1
ATOM 6894 O O . LEU B 1 395 ? 42.305 29.635 28.713 1.00 73.77 417 LEU B O 1
ATOM 6899 N N . ALA B 1 396 ? 41.779 31.790 29.037 1.00 67.38 418 ALA B N 1
ATOM 6900 C CA . ALA B 1 396 ? 42.258 32.188 27.717 1.00 66.70 418 ALA B CA 1
ATOM 6901 C C . ALA B 1 396 ? 43.762 31.933 27.588 1.00 69.18 418 ALA B C 1
ATOM 6902 O O . ALA B 1 396 ? 44.282 31.715 26.477 1.00 55.57 418 ALA B O 1
ATOM 6904 N N . GLU B 1 397 ? 44.445 31.952 28.735 1.00 63.49 419 GLU B N 1
ATOM 6905 C CA . GLU B 1 397 ? 45.886 31.722 28.784 1.00 65.15 419 GLU B CA 1
ATOM 6906 C C . GLU B 1 397 ? 46.244 30.243 28.653 1.00 63.51 419 GLU B C 1
ATOM 6907 O O . GLU B 1 397 ? 47.371 29.894 28.296 1.00 61.50 419 GLU B O 1
ATOM 6913 N N . ILE B 1 398 ? 45.277 29.380 28.944 1.00 55.10 420 ILE B N 1
ATOM 6914 C CA . ILE B 1 398 ? 45.440 27.959 28.715 1.00 52.40 420 ILE B CA 1
ATOM 6915 C C . ILE B 1 398 ? 45.569 27.730 27.218 1.00 56.78 420 ILE B C 1
ATOM 6916 O O . ILE B 1 398 ? 46.500 27.066 26.756 1.00 54.70 420 ILE B O 1
ATOM 6921 N N . ALA B 1 399 ? 44.625 28.297 26.469 1.00 56.73 421 ALA B N 1
ATOM 6922 C CA . ALA B 1 399 ? 44.563 28.138 25.017 1.00 58.21 421 ALA B CA 1
ATOM 6923 C C . ALA B 1 399 ? 45.750 28.768 24.281 1.00 57.01 421 ALA B C 1
ATOM 6924 O O . ALA B 1 399 ? 46.113 28.338 23.178 1.00 61.09 421 ALA B O 1
ATOM 6926 N N . SER B 1 400 ? 46.345 29.791 24.889 1.00 52.73 422 SER B N 1
ATOM 6927 C CA . SER B 1 400 ? 47.477 30.473 24.279 1.00 54.96 422 SER B CA 1
ATOM 6928 C C . SER B 1 400 ? 48.769 29.732 24.593 1.00 50.98 422 SER B C 1
ATOM 6929 O O . SER B 1 400 ? 49.634 29.581 23.729 1.00 55.65 422 SER B O 1
ATOM 6932 N N . THR B 1 401 ? 48.894 29.265 25.830 1.00 40.23 423 THR B N 1
ATOM 6933 C CA . THR B 1 401 ? 50.075 28.515 26.229 1.00 39.89 423 THR B CA 1
ATOM 6934 C C . THR B 1 401 ? 50.081 27.131 25.603 1.00 47.50 423 THR B C 1
ATOM 6935 O O . THR B 1 401 ? 51.144 26.577 25.313 1.00 50.75 423 THR B O 1
ATOM 6939 N N . THR B 1 402 ? 48.889 26.578 25.389 1.00 46.80 424 THR B N 1
ATOM 6940 C CA . THR B 1 402 ? 48.760 25.289 24.710 1.00 46.05 424 THR B CA 1
ATOM 6941 C C . THR B 1 402 ? 49.358 25.361 23.313 1.00 37.18 424 THR B C 1
ATOM 6942 O O . THR B 1 402 ? 50.090 24.468 22.898 1.00 35.10 424 THR B O 1
ATOM 6946 N N . ASN B 1 403 ? 49.055 26.432 22.591 1.00 46.83 425 ASN B N 1
ATOM 6947 C CA . ASN B 1 403 ? 49.601 26.596 21.243 1.00 49.72 425 ASN B CA 1
ATOM 6948 C C . ASN B 1 403 ? 51.133 26.663 21.228 1.00 46.81 425 ASN B C 1
ATOM 6949 O O . ASN B 1 403 ? 51.765 26.123 20.323 1.00 48.95 425 ASN B O 1
ATOM 6954 N N . GLU B 1 404 ? 51.718 27.306 22.240 1.00 46.28 426 GLU B N 1
ATOM 6955 C CA . GLU B 1 404 ? 53.177 27.348 22.400 1.00 51.17 426 GLU B CA 1
ATOM 6956 C C . GLU B 1 404 ? 53.745 25.961 22.685 1.00 42.89 426 GLU B C 1
ATOM 6957 O O . GLU B 1 404 ? 54.751 25.559 22.093 1.00 40.27 426 GLU B O 1
ATOM 6963 N N . ASN B 1 405 ? 53.104 25.231 23.596 1.00 33.46 427 ASN B N 1
ATOM 6964 C CA . ASN B 1 405 ? 53.453 23.828 23.811 1.00 41.62 427 ASN B CA 1
ATOM 6965 C C . ASN B 1 405 ? 53.483 23.048 22.511 1.00 43.75 427 ASN B C 1
ATOM 6966 O O . ASN B 1 405 ? 54.248 22.094 22.360 1.00 46.79 427 ASN B O 1
ATOM 6971 N N . ILE B 1 406 ? 52.629 23.453 21.579 1.00 41.48 428 ILE B N 1
ATOM 6972 C CA . ILE B 1 406 ? 52.461 22.718 20.341 1.00 38.60 428 ILE B CA 1
ATOM 6973 C C . ILE B 1 406 ? 53.623 22.908 19.369 1.00 42.85 428 ILE B C 1
ATOM 6974 O O . ILE B 1 406 ? 54.089 21.935 18.784 1.00 59.14 428 ILE B O 1
ATOM 6979 N N . LEU B 1 407 ? 54.115 24.135 19.200 1.00 40.17 429 LEU B N 1
ATOM 6980 C CA . LEU B 1 407 ? 55.280 24.312 18.320 1.00 49.00 429 LEU B CA 1
ATOM 6981 C C . LEU B 1 407 ? 56.606 23.934 18.970 1.00 48.25 429 LEU B C 1
ATOM 6982 O O . LEU B 1 407 ? 57.540 23.506 18.263 1.00 49.83 429 LEU B O 1
ATOM 6987 N N . THR B 1 408 ? 56.687 24.088 20.300 1.00 34.17 430 THR B N 1
ATOM 6988 C CA . THR B 1 408 ? 57.842 23.582 21.040 1.00 38.20 430 THR B CA 1
ATOM 6989 C C . THR B 1 408 ? 58.024 22.132 20.627 1.00 45.82 430 THR B C 1
ATOM 6990 O O . THR B 1 408 ? 59.127 21.723 20.251 1.00 62.95 430 THR B O 1
ATOM 6994 N N . GLU B 1 409 ? 56.929 21.369 20.625 1.00 45.31 431 GLU B N 1
ATOM 6995 C CA . GLU B 1 409 ? 56.975 19.994 20.101 1.00 51.87 431 GLU B CA 1
ATOM 6996 C C . GLU B 1 409 ? 57.270 19.904 18.606 1.00 41.57 431 GLU B C 1
ATOM 6997 O O . GLU B 1 409 ? 57.999 19.007 18.177 1.00 62.91 431 GLU B O 1
ATOM 7003 N N . TYR B 1 410 ? 56.700 20.808 17.808 1.00 43.95 432 TYR B N 1
ATOM 7004 C CA . TYR B 1 410 ? 56.925 20.758 16.350 1.00 54.06 432 TYR B CA 1
ATOM 7005 C C . TYR B 1 410 ? 58.364 21.104 15.946 1.00 39.95 432 TYR B C 1
ATOM 7006 O O . TYR B 1 410 ? 58.951 20.374 15.132 1.00 57.26 432 TYR B O 1
ATOM 7011 N N . LEU B 1 411 ? 58.924 22.209 16.525 1.00 51.31 433 LEU B N 1
ATOM 7012 C CA . LEU B 1 411 ? 60.346 22.517 16.342 1.00 47.44 433 LEU B CA 1
ATOM 7013 C C . LEU B 1 411 ? 61.185 21.303 16.777 1.00 51.37 433 LEU B C 1
ATOM 7014 O O . LEU B 1 411 ? 62.016 20.774 15.998 1.00 44.04 433 LEU B O 1
ATOM 7019 N N . LEU B 1 412 ? 60.949 20.877 18.056 1.00 57.53 434 LEU B N 1
ATOM 7020 C CA . LEU B 1 412 ? 61.648 19.705 18.632 1.00 53.94 434 LEU B CA 1
ATOM 7021 C C . LEU B 1 412 ? 61.634 18.494 17.718 1.00 39.89 434 LEU B C 1
ATOM 7022 O O . LEU B 1 412 ? 62.650 17.819 17.569 1.00 55.04 434 LEU B O 1
ATOM 7027 N N . GLU B 1 413 ? 60.480 18.210 17.114 1.00 43.89 435 GLU B N 1
ATOM 7028 C CA . GLU B 1 413 ? 60.395 17.074 16.177 1.00 55.55 435 GLU B CA 1
ATOM 7029 C C . GLU B 1 413 ? 60.984 17.361 14.801 1.00 35.49 435 GLU B C 1
ATOM 7030 O O . GLU B 1 413 ? 61.456 16.442 14.151 1.00 47.57 435 GLU B O 1
ATOM 7036 N N . THR B 1 414 ? 60.954 18.622 14.362 1.00 39.35 436 THR B N 1
ATOM 7037 C CA . THR B 1 414 ? 61.305 18.973 12.969 1.00 62.05 436 THR B CA 1
ATOM 7038 C C . THR B 1 414 ? 62.749 19.489 12.736 1.00 56.31 436 THR B C 1
ATOM 7039 O O . THR B 1 414 ? 63.434 19.066 11.757 1.00 55.31 436 THR B O 1
ATOM 7043 N N . GLU B 1 415 ? 63.189 20.415 13.627 1.00 49.72 437 GLU B N 1
ATOM 7044 C CA . GLU B 1 415 ? 64.493 21.077 13.468 1.00 49.40 437 GLU B CA 1
ATOM 7045 C C . GLU B 1 415 ? 65.682 20.092 13.515 1.00 54.82 437 GLU B C 1
ATOM 7046 O O . GLU B 1 415 ? 65.801 19.298 14.455 1.00 61.41 437 GLU B O 1
ATOM 7052 N N . LYS B 1 416 ? 66.569 20.175 12.510 1.00 58.30 438 LYS B N 1
ATOM 7053 C CA . LYS B 1 416 ? 67.669 19.198 12.324 1.00 57.55 438 LYS B CA 1
ATOM 7054 C C . LYS B 1 416 ? 69.029 19.673 13.077 1.00 55.94 438 LYS B C 1
ATOM 7055 O O . LYS B 1 416 ? 69.830 18.871 13.819 1.00 56.49 438 LYS B O 1
ATOM 7061 N N . ASP B 1 417 ? 69.291 20.973 12.935 1.00 58.36 439 ASP B N 1
ATOM 7062 C CA . ASP B 1 417 ? 70.456 21.622 13.476 1.00 61.26 439 ASP B CA 1
ATOM 7063 C C . ASP B 1 417 ? 70.315 21.687 15.008 1.00 51.84 439 ASP B C 1
ATOM 7064 O O . ASP B 1 417 ? 69.356 22.283 15.674 1.00 55.00 439 ASP B O 1
ATOM 7069 N N . PRO B 1 418 ? 71.284 21.080 15.715 1.00 54.58 440 PRO B N 1
ATOM 7070 C CA . PRO B 1 418 ? 71.307 20.967 17.192 1.00 51.52 440 PRO B CA 1
ATOM 7071 C C . PRO B 1 418 ? 71.352 22.268 18.021 1.00 52.42 440 PRO B C 1
ATOM 7072 O O . PRO B 1 418 ? 70.914 22.263 19.180 1.00 43.38 440 PRO B O 1
ATOM 7076 N N . ARG B 1 419 ? 71.891 23.358 17.468 1.00 50.01 441 ARG B N 1
ATOM 7077 C CA . ARG B 1 419 ? 71.917 24.635 18.210 1.00 47.67 441 ARG B CA 1
ATOM 7078 C C . ARG B 1 419 ? 70.518 25.229 18.282 1.00 44.28 441 ARG B C 1
ATOM 7079 O O . ARG B 1 419 ? 70.170 25.906 19.253 1.00 45.93 441 ARG B O 1
ATOM 7087 N N . VAL B 1 420 ? 69.718 24.975 17.247 1.00 38.51 442 VAL B N 1
ATOM 7088 C CA . VAL B 1 420 ? 68.323 25.377 17.262 1.00 40.20 442 VAL B CA 1
ATOM 7089 C C . VAL B 1 420 ? 67.579 24.444 18.226 1.00 52.48 442 VAL B C 1
ATOM 7090 O O . VAL B 1 420 ? 66.844 24.945 19.184 1.00 32.51 442 VAL B O 1
ATOM 7094 N N . ARG B 1 421 ? 67.811 23.083 17.988 1.00 40.19 443 ARG B N 1
ATOM 7095 C CA . ARG B 1 421 ? 67.275 22.099 18.956 1.00 52.80 443 ARG B CA 1
ATOM 7096 C C . ARG B 1 421 ? 67.537 22.495 20.429 1.00 38.24 443 ARG B C 1
ATOM 7097 O O . ARG B 1 421 ? 66.609 22.457 21.246 1.00 55.11 443 ARG B O 1
ATOM 7105 N N . ALA B 1 422 ? 68.783 22.899 20.755 1.00 39.15 444 ALA B N 1
ATOM 7106 C CA . ALA B 1 422 ? 69.119 23.226 22.158 1.00 47.39 444 ALA B CA 1
ATOM 7107 C C . ALA B 1 422 ? 68.415 24.495 22.679 1.00 44.35 444 ALA B C 1
ATOM 7108 O O . ALA B 1 422 ? 68.083 24.597 23.862 1.00 43.13 444 ALA B O 1
ATOM 7110 N N . TYR B 1 423 ? 68.210 25.459 21.779 1.00 48.44 445 TYR B N 1
ATOM 7111 C CA . TYR B 1 423 ? 67.586 26.729 22.112 1.00 32.19 445 TYR B CA 1
ATOM 7112 C C . TYR B 1 423 ? 66.147 26.547 22.583 1.00 41.87 445 TYR B C 1
ATOM 7113 O O . TYR B 1 423 ? 65.766 27.047 23.664 1.00 34.86 445 TYR B O 1
ATOM 7122 N N . VAL B 1 424 ? 65.338 25.843 21.787 1.00 30.45 446 VAL B N 1
ATOM 7123 C CA . VAL B 1 424 ? 63.924 25.705 22.128 1.00 38.42 446 VAL B CA 1
ATOM 7124 C C . VAL B 1 424 ? 63.753 24.852 23.385 1.00 39.42 446 VAL B C 1
ATOM 7125 O O . VAL B 1 424 ? 62.899 25.140 24.231 1.00 42.88 446 VAL B O 1
ATOM 7129 N N . LEU B 1 425 ? 64.597 23.823 23.514 1.00 38.06 447 LEU B N 1
ATOM 7130 C CA . LEU B 1 425 ? 64.720 23.096 24.779 1.00 38.94 447 LEU B CA 1
ATOM 7131 C C . LEU B 1 425 ? 64.828 24.085 25.941 1.00 39.08 447 LEU B C 1
ATOM 7132 O O . LEU B 1 425 ? 63.976 24.105 26.835 1.00 45.63 447 LEU B O 1
ATOM 7137 N N . ASN B 1 426 ? 65.870 24.912 25.914 1.00 32.81 448 ASN B N 1
ATOM 7138 C CA . ASN B 1 426 ? 66.104 25.892 26.977 1.00 42.01 448 ASN B CA 1
ATOM 7139 C C . ASN B 1 426 ? 64.994 26.944 27.110 1.00 37.15 448 ASN B C 1
ATOM 7140 O O . ASN B 1 426 ? 64.627 27.336 28.212 1.00 42.43 448 ASN B O 1
ATOM 7145 N N . HIS B 1 427 ? 64.470 27.399 25.976 1.00 47.12 449 HIS B N 1
ATOM 7146 C CA . HIS B 1 427 ? 63.333 28.315 25.961 1.00 42.02 449 HIS B CA 1
ATOM 7147 C C . HIS B 1 427 ? 62.174 27.748 26.774 1.00 45.15 449 HIS B C 1
ATOM 7148 O O . HIS B 1 427 ? 61.620 28.428 27.640 1.00 51.20 449 HIS B O 1
ATOM 7155 N N . TYR B 1 428 ? 61.819 26.495 26.505 1.00 39.98 450 TYR B N 1
ATOM 7156 C CA . TYR B 1 428 ? 60.769 25.828 27.265 1.00 42.09 450 TYR B CA 1
ATOM 7157 C C . TYR B 1 428 ? 61.058 25.800 28.771 1.00 41.26 450 TYR B C 1
ATOM 7158 O O . TYR B 1 428 ? 60.212 26.190 29.576 1.00 46.36 450 TYR B O 1
ATOM 7167 N N . LEU B 1 429 ? 62.245 25.332 29.147 1.00 37.02 451 LEU B N 1
ATOM 7168 C CA . LEU B 1 429 ? 62.587 25.180 30.559 1.00 38.56 451 LEU B CA 1
ATOM 7169 C C . LEU B 1 429 ? 62.625 26.521 31.271 1.00 47.14 451 LEU B C 1
ATOM 7170 O O . LEU B 1 429 ? 62.279 26.624 32.448 1.00 52.16 451 LEU B O 1
ATOM 7175 N N . ASP B 1 430 ? 63.051 27.549 30.549 1.00 49.01 452 ASP B N 1
ATOM 7176 C CA . ASP B 1 430 ? 63.094 28.891 31.098 1.00 45.94 452 ASP B CA 1
ATOM 7177 C C . ASP B 1 430 ? 61.687 29.405 31.415 1.00 44.40 452 ASP B C 1
ATOM 7178 O O . ASP B 1 430 ? 61.422 29.878 32.525 1.00 52.54 452 ASP B O 1
ATOM 7183 N N . GLY B 1 431 ? 60.785 29.303 30.444 1.00 42.33 453 GLY B N 1
ATOM 7184 C CA . GLY B 1 431 ? 59.384 29.663 30.663 1.00 32.18 453 GLY B CA 1
ATOM 7185 C C . GLY B 1 431 ? 58.825 28.881 31.834 1.00 42.27 453 GLY B C 1
ATOM 7186 O O . GLY B 1 431 ? 58.100 29.427 32.662 1.00 47.64 453 GLY B O 1
ATOM 7187 N N . PHE B 1 432 ? 59.183 27.600 31.916 1.00 36.09 454 PHE B N 1
ATOM 7188 C CA . PHE B 1 432 ? 58.744 26.736 33.012 1.00 39.04 454 PHE B CA 1
ATOM 7189 C C . PHE B 1 432 ? 59.217 27.304 34.348 1.00 44.27 454 PHE B C 1
ATOM 7190 O O . PHE B 1 432 ? 58.430 27.476 35.281 1.00 49.95 454 PHE B O 1
ATOM 7198 N N . LYS B 1 433 ? 60.509 27.600 34.431 1.00 41.70 455 LYS B N 1
ATOM 7199 C CA . LYS B 1 433 ? 61.103 28.078 35.675 1.00 41.98 455 LYS B CA 1
ATOM 7200 C C . LYS B 1 433 ? 60.409 29.331 36.212 1.00 40.27 455 LYS B C 1
ATOM 7201 O O . LYS B 1 433 ? 60.262 29.497 37.414 1.00 50.20 455 LYS B O 1
ATOM 7207 N N . GLY B 1 434 ? 59.984 30.210 35.314 1.00 45.80 456 GLY B N 1
ATOM 7208 C CA . GLY B 1 434 ? 59.305 31.435 35.721 1.00 48.62 456 GLY B CA 1
ATOM 7209 C C . GLY B 1 434 ? 57.833 31.222 36.052 1.00 46.99 456 GLY B C 1
ATOM 7210 O O . GLY B 1 434 ? 57.355 31.665 37.090 1.00 50.04 456 GLY B O 1
ATOM 7211 N N . THR B 1 435 ? 57.118 30.526 35.174 1.00 40.57 457 THR B N 1
ATOM 7212 C CA . THR B 1 435 ? 55.670 30.426 35.287 1.00 38.54 457 THR B CA 1
ATOM 7213 C C . THR B 1 435 ? 55.212 29.401 36.330 1.00 47.32 457 THR B C 1
ATOM 7214 O O . THR B 1 435 ? 54.151 29.556 36.938 1.00 46.71 457 THR B O 1
ATOM 7218 N N . VAL B 1 436 ? 55.996 28.356 36.554 1.00 43.29 458 VAL B N 1
ATOM 7219 C CA . VAL B 1 436 ? 55.606 27.425 37.598 1.00 44.82 458 VAL B CA 1
ATOM 7220 C C . VAL B 1 436 ? 56.396 27.554 38.898 1.00 44.91 458 VAL B C 1
ATOM 7221 O O . VAL B 1 436 ? 55.804 27.858 39.934 1.00 48.71 458 VAL B O 1
ATOM 7225 N N . PHE B 1 437 ? 57.717 27.403 38.842 1.00 41.35 459 PHE B N 1
ATOM 7226 C CA . PHE B 1 437 ? 58.542 27.503 40.049 1.00 34.75 459 PHE B CA 1
ATOM 7227 C C . PHE B 1 437 ? 58.511 28.874 40.726 1.00 36.97 459 PHE B C 1
ATOM 7228 O O . PHE B 1 437 ? 58.231 28.975 41.917 1.00 44.95 459 PHE B O 1
ATOM 7236 N N . ARG B 1 438 ? 58.801 29.929 39.975 1.00 42.04 460 ARG B N 1
ATOM 7237 C CA . ARG B 1 438 ? 58.844 31.268 40.554 1.00 42.78 460 ARG B CA 1
ATOM 7238 C C . ARG B 1 438 ? 57.455 31.700 41.050 1.00 43.30 460 ARG B C 1
ATOM 7239 O O . ARG B 1 438 ? 57.304 32.104 42.206 1.00 46.31 460 ARG B O 1
ATOM 7247 N N . GLN B 1 439 ? 56.438 31.581 40.197 1.00 43.49 461 GLN B N 1
ATOM 7248 C CA . GLN B 1 439 ? 55.079 31.965 40.593 1.00 34.44 461 GLN B CA 1
ATOM 7249 C C . GLN B 1 439 ? 54.540 31.125 41.765 1.00 38.24 461 GLN B C 1
ATOM 7250 O O . GLN B 1 439 ? 53.834 31.648 42.623 1.00 44.82 461 GLN B O 1
ATOM 7256 N N . THR B 1 440 ? 54.900 29.843 41.825 1.00 42.55 462 THR B N 1
ATOM 7257 C CA . THR B 1 440 ? 54.500 29.001 42.960 1.00 37.48 462 THR B CA 1
ATOM 7258 C C . THR B 1 440 ? 55.204 29.398 44.260 1.00 42.24 462 THR B C 1
ATOM 7259 O O . THR B 1 440 ? 54.582 29.396 45.330 1.00 49.61 462 THR B O 1
ATOM 7263 N N . GLN B 1 441 ? 56.486 29.753 44.167 1.00 41.04 463 GLN B N 1
ATOM 7264 C CA . GLN B 1 441 ? 57.226 30.304 45.312 1.00 46.67 463 GLN B CA 1
ATOM 7265 C C . GLN B 1 441 ? 56.468 31.498 45.929 1.00 49.53 463 GLN B C 1
ATOM 7266 O O . GLN B 1 441 ? 56.278 31.572 47.149 1.00 43.95 463 GLN B O 1
ATOM 7272 N N . PHE B 1 442 ? 56.043 32.425 45.073 1.00 38.58 464 PHE B N 1
ATOM 7273 C CA . PHE B 1 442 ? 55.222 33.553 45.490 1.00 42.15 464 PHE B CA 1
ATOM 7274 C C . PHE B 1 442 ? 53.896 33.051 46.077 1.00 48.25 464 PHE B C 1
ATOM 7275 O O . PHE B 1 442 ? 53.431 33.559 47.091 1.00 49.13 464 PHE B O 1
ATOM 7283 N N . ALA B 1 443 ? 53.282 32.055 45.438 1.00 45.57 465 ALA B N 1
ATOM 7284 C CA . ALA B 1 443 ? 52.002 31.538 45.915 1.00 36.70 465 ALA B CA 1
ATOM 7285 C C . ALA B 1 443 ? 52.154 30.930 47.295 1.00 43.20 465 ALA B C 1
ATOM 7286 O O . ALA B 1 443 ? 51.250 31.021 48.125 1.00 45.47 465 ALA B O 1
ATOM 7288 N N . GLU B 1 444 ? 53.304 30.312 47.544 1.00 40.77 466 GLU B N 1
ATOM 7289 C CA . GLU B 1 444 ? 53.541 29.654 48.823 1.00 44.41 466 GLU B CA 1
ATOM 7290 C C . GLU B 1 444 ? 53.773 30.696 49.909 1.00 47.83 466 GLU B C 1
ATOM 7291 O O . GLU B 1 444 ? 53.272 30.574 51.028 1.00 51.08 466 GLU B O 1
ATOM 7297 N N . PHE B 1 445 ? 54.539 31.726 49.575 1.00 46.95 467 PHE B N 1
ATOM 7298 C CA . PHE B 1 445 ? 54.829 32.764 50.546 1.00 43.35 467 PHE B CA 1
ATOM 7299 C C . PHE B 1 445 ? 53.561 33.533 50.868 1.00 43.28 467 PHE B C 1
ATOM 7300 O O . PHE B 1 445 ? 53.305 33.886 52.021 1.00 41.63 467 PHE B O 1
ATOM 7308 N N . GLU B 1 446 ? 52.769 33.796 49.834 1.00 42.10 468 GLU B N 1
ATOM 7309 C CA . GLU B 1 446 ? 51.520 34.488 50.024 1.00 45.92 468 GLU B CA 1
ATOM 7310 C C . GLU B 1 446 ? 50.637 33.752 51.027 1.00 41.72 468 GLU B C 1
ATOM 7311 O O . GLU B 1 446 ? 50.039 34.364 51.904 1.00 45.04 468 GLU B O 1
ATOM 7317 N N . HIS B 1 447 ? 50.550 32.437 50.896 1.00 34.95 469 HIS B N 1
ATOM 7318 C CA . HIS B 1 447 ? 49.711 31.686 51.800 1.00 48.09 469 HIS B CA 1
ATOM 7319 C C . HIS B 1 447 ? 50.312 31.673 53.180 1.00 38.61 469 HIS B C 1
ATOM 7320 O O . HIS B 1 447 ? 49.584 31.703 54.175 1.00 42.59 469 HIS B O 1
ATOM 7327 N N . PHE B 1 448 ? 51.640 31.655 53.230 1.00 37.16 470 PHE B N 1
ATOM 7328 C CA . PHE B 1 448 ? 52.367 31.616 54.492 1.00 36.85 470 PHE B CA 1
ATOM 7329 C C . PHE B 1 448 ? 52.083 32.878 55.316 1.00 42.27 470 PHE B C 1
ATOM 7330 O O . PHE B 1 448 ? 51.828 32.801 56.525 1.00 45.56 470 PHE B O 1
ATOM 7346 N N . HIS B 1 450 ? 49.383 34.912 55.140 1.00 41.49 472 HIS B N 1
ATOM 7347 C CA . HIS B 1 450 ? 48.005 34.963 55.630 1.00 36.96 472 HIS B CA 1
ATOM 7348 C C . HIS B 1 450 ? 47.850 34.034 56.814 1.00 40.98 472 HIS B C 1
ATOM 7349 O O . HIS B 1 450 ? 47.190 34.335 57.805 1.00 43.43 472 HIS B O 1
ATOM 7356 N N . THR B 1 451 ? 48.480 32.884 56.680 1.00 37.28 473 THR B N 1
ATOM 7357 C CA . THR B 1 451 ? 48.446 31.831 57.673 1.00 34.92 473 THR B CA 1
ATOM 7358 C C . THR B 1 451 ? 49.111 32.202 59.007 1.00 42.10 473 THR B C 1
ATOM 7359 O O . THR B 1 451 ? 48.569 31.935 60.079 1.00 44.30 473 THR B O 1
ATOM 7363 N N . GLU B 1 452 ? 50.279 32.831 58.937 1.00 32.59 474 GLU B N 1
ATOM 7364 C CA . GLU B 1 452 ? 50.966 33.270 60.126 1.00 37.79 474 GLU B CA 1
ATOM 7365 C C . GLU B 1 452 ? 50.179 34.378 60.814 1.00 40.26 474 GLU B C 1
ATOM 7366 O O . GLU B 1 452 ? 49.969 34.365 62.033 1.00 42.49 474 GLU B O 1
ATOM 7372 N N . ASP B 1 453 ? 49.742 35.342 60.023 1.00 37.11 475 ASP B N 1
ATOM 7373 C CA . ASP B 1 453 ? 49.051 36.480 60.567 1.00 37.92 475 ASP B CA 1
ATOM 7374 C C . ASP B 1 453 ? 47.780 36.022 61.267 1.00 45.09 475 ASP B C 1
ATOM 7375 O O . ASP B 1 453 ? 47.402 36.547 62.314 1.00 47.37 475 ASP B O 1
ATOM 7380 N N . GLU B 1 454 ? 47.134 35.023 60.686 1.00 45.42 476 GLU B N 1
ATOM 7381 C CA . GLU B 1 454 ? 45.926 34.430 61.262 1.00 46.97 476 GLU B CA 1
ATOM 7382 C C . GLU B 1 454 ? 46.143 33.767 62.605 1.00 38.53 476 GLU B C 1
ATOM 7383 O O . GLU B 1 454 ? 45.299 33.850 63.482 1.00 46.98 476 GLU B O 1
ATOM 7389 N N . LYS B 1 455 ? 47.260 33.065 62.740 1.00 43.65 477 LYS B N 1
ATOM 7390 C CA . LYS B 1 455 ? 47.649 32.461 64.004 1.00 43.85 477 LYS B CA 1
ATOM 7391 C C . LYS B 1 455 ? 48.103 33.529 65.008 1.00 44.61 477 LYS B C 1
ATOM 7392 O O . LYS B 1 455 ? 48.372 33.221 66.167 1.00 43.34 477 LYS B O 1
ATOM 7398 N N . GLY B 1 456 ? 48.211 34.776 64.563 1.00 39.10 478 GLY B N 1
ATOM 7399 C CA . GLY B 1 456 ? 48.648 35.857 65.451 1.00 34.19 478 GLY B CA 1
ATOM 7400 C C . GLY B 1 456 ? 50.156 36.124 65.493 1.00 43.62 478 GLY B C 1
ATOM 7401 O O . GLY B 1 456 ? 50.619 36.854 66.348 1.00 40.44 478 GLY B O 1
ATOM 7402 N N . VAL B 1 457 ? 50.942 35.546 64.585 1.00 43.44 479 VAL B N 1
ATOM 7403 C CA . VAL B 1 457 ? 52.363 35.876 64.579 1.00 43.20 479 VAL B CA 1
ATOM 7404 C C . VAL B 1 457 ? 52.634 37.145 63.784 1.00 44.18 479 VAL B C 1
ATOM 7405 O O . VAL B 1 457 ? 52.234 37.257 62.629 1.00 59.09 479 VAL B O 1
ATOM 7409 N N . PRO B 1 458 ? 53.276 38.134 64.429 1.00 45.48 480 PRO B N 1
ATOM 7410 C CA . PRO B 1 458 ? 53.515 39.432 63.792 1.00 32.87 480 PRO B CA 1
ATOM 7411 C C . PRO B 1 458 ? 54.376 39.305 62.552 1.00 50.46 480 PRO B C 1
ATOM 7412 O O . PRO B 1 458 ? 55.381 38.593 62.563 1.00 52.86 480 PRO B O 1
ATOM 7416 N N . LEU B 1 459 ? 53.974 39.997 61.492 1.00 42.87 481 LEU B N 1
ATOM 7417 C CA . LEU B 1 459 ? 54.700 39.978 60.235 1.00 40.20 481 LEU B CA 1
ATOM 7418 C C . LEU B 1 459 ? 55.668 41.160 60.171 1.00 46.62 481 LEU B C 1
ATOM 7419 O O . LEU B 1 459 ? 55.545 42.038 59.308 1.00 46.25 481 LEU B O 1
ATOM 7424 N N . THR B 1 460 ? 56.618 41.189 61.101 1.00 38.29 482 THR B N 1
ATOM 7425 C CA . THR B 1 460 ? 57.663 42.205 61.101 1.00 33.43 482 THR B CA 1
ATOM 7426 C C . THR B 1 460 ? 58.552 41.992 59.885 1.00 40.97 482 THR B C 1
ATOM 7427 O O . THR B 1 460 ? 58.585 40.907 59.299 1.00 43.69 482 THR B O 1
ATOM 7431 N N . SER B 1 461 ? 59.282 43.020 59.494 1.00 37.71 483 SER B N 1
ATOM 7432 C CA . SER B 1 461 ? 60.073 42.902 58.296 1.00 36.61 483 SER B CA 1
ATOM 7433 C C . SER B 1 461 ? 61.187 41.883 58.500 1.00 44.71 483 SER B C 1
ATOM 7434 O O . SER B 1 461 ? 61.571 41.193 57.557 1.00 45.49 483 SER B O 1
ATOM 7437 N N . GLU B 1 462 ? 61.711 41.788 59.722 1.00 34.28 484 GLU B N 1
ATOM 7438 C CA . GLU B 1 462 ? 62.763 40.809 59.987 1.00 41.66 484 GLU B CA 1
ATOM 7439 C C . GLU B 1 462 ? 62.265 39.386 59.747 1.00 43.75 484 GLU B C 1
ATOM 7440 O O . GLU B 1 462 ? 62.933 38.597 59.085 1.00 49.25 484 GLU B O 1
ATOM 7446 N N . TYR B 1 463 ? 61.083 39.073 60.271 1.00 39.37 485 TYR B N 1
ATOM 7447 C CA . TYR B 1 463 ? 60.492 37.750 60.105 1.00 44.36 485 TYR B CA 1
ATOM 7448 C C . TYR B 1 463 ? 60.131 37.456 58.643 1.00 39.82 485 TYR B C 1
ATOM 7449 O O . TYR B 1 463 ? 60.370 36.359 58.132 1.00 43.45 485 TYR B O 1
ATOM 7458 N N . LEU B 1 464 ? 59.545 38.437 57.975 1.00 34.56 486 LEU B N 1
ATOM 7459 C CA . LEU B 1 464 ? 59.183 38.296 56.575 1.00 38.38 486 LEU B CA 1
ATOM 7460 C C . LEU B 1 464 ? 60.442 37.997 55.759 1.00 46.73 486 LEU B C 1
ATOM 7461 O O . LEU B 1 464 ? 60.473 37.084 54.927 1.00 53.99 486 LEU B O 1
ATOM 7466 N N . SER B 1 465 ? 61.490 38.760 56.019 1.00 38.41 487 SER B N 1
ATOM 7467 C CA . SER B 1 465 ? 62.725 38.650 55.255 1.00 39.42 487 SER B CA 1
ATOM 7468 C C . SER B 1 465 ? 63.497 37.361 55.542 1.00 48.18 487 SER B C 1
ATOM 7469 O O . SER B 1 465 ? 64.070 36.750 54.623 1.00 46.75 487 SER B O 1
ATOM 7472 N N . ASP B 1 466 ? 63.525 36.948 56.807 1.00 39.91 488 ASP B N 1
ATOM 7473 C CA . ASP B 1 466 ? 64.164 35.683 57.146 1.00 47.23 488 ASP B CA 1
ATOM 7474 C C . ASP B 1 466 ? 63.392 34.546 56.493 1.00 44.76 488 ASP B C 1
ATOM 7475 O O . ASP B 1 466 ? 63.979 33.696 55.822 1.00 45.38 488 ASP B O 1
ATOM 7480 N N . SER B 1 467 ? 62.074 34.547 56.669 1.00 36.43 489 SER B N 1
ATOM 7481 C CA . SER B 1 467 ? 61.247 33.515 56.064 1.00 38.10 489 SER B CA 1
ATOM 7482 C C . SER B 1 467 ? 61.391 33.523 54.535 1.00 46.10 489 SER B C 1
ATOM 7483 O O . SER B 1 467 ? 61.441 32.460 53.928 1.00 52.54 489 SER B O 1
ATOM 7486 N N . TYR B 1 468 ? 61.464 34.704 53.915 1.00 37.79 490 TYR B N 1
ATOM 7487 C CA . TYR B 1 468 ? 61.585 34.764 52.451 1.00 40.17 490 TYR B CA 1
ATOM 7488 C C . TYR B 1 468 ? 62.936 34.237 52.020 1.00 45.88 490 TYR B C 1
ATOM 7489 O O . TYR B 1 468 ? 63.040 33.554 51.000 1.00 42.36 490 TYR B O 1
ATOM 7498 N N . GLY B 1 469 ? 63.961 34.532 52.818 1.00 43.28 491 GLY B N 1
ATOM 7499 C CA . GLY B 1 469 ? 65.313 34.026 52.552 1.00 37.08 491 GLY B CA 1
ATOM 7500 C C . GLY B 1 469 ? 65.393 32.505 52.509 1.00 44.94 491 GLY B C 1
ATOM 7501 O O . GLY B 1 469 ? 65.941 31.927 51.554 1.00 45.36 491 GLY B O 1
ATOM 7502 N N . LYS B 1 470 ? 64.868 31.854 53.548 1.00 38.99 492 LYS B N 1
ATOM 7503 C CA . LYS B 1 470 ? 64.861 30.386 53.621 1.00 40.48 492 LYS B CA 1
ATOM 7504 C C . LYS B 1 470 ? 64.061 29.773 52.470 1.00 42.83 492 LYS B C 1
ATOM 7505 O O . LYS B 1 470 ? 64.437 28.740 51.929 1.00 52.80 492 LYS B O 1
ATOM 7511 N N . LEU B 1 471 ? 62.967 30.426 52.089 1.00 40.16 493 LEU B N 1
ATOM 7512 C CA . LEU B 1 471 ? 62.110 29.918 51.032 1.00 41.01 493 LEU B CA 1
ATOM 7513 C C . LEU B 1 471 ? 62.795 30.044 49.678 1.00 44.83 493 LEU B C 1
ATOM 7514 O O . LEU B 1 471 ? 62.608 29.208 48.793 1.00 49.50 493 LEU B O 1
ATOM 7519 N N . ASN B 1 472 ? 63.597 31.089 49.514 1.00 45.97 494 ASN B N 1
ATOM 7520 C CA . ASN B 1 472 ? 64.299 31.266 48.259 1.00 44.62 494 ASN B CA 1
ATOM 7521 C C . ASN B 1 472 ? 65.405 30.227 48.111 1.00 53.70 494 ASN B C 1
ATOM 7522 O O . ASN B 1 472 ? 65.660 29.740 47.008 1.00 50.73 494 ASN B O 1
ATOM 7527 N N . ALA B 1 473 ? 66.044 29.872 49.225 1.00 46.18 495 ALA B N 1
ATOM 7528 C CA . ALA B 1 473 ? 67.133 28.897 49.189 1.00 41.13 495 ALA B CA 1
ATOM 7529 C C . ALA B 1 473 ? 66.570 27.508 48.956 1.00 43.22 495 ALA B C 1
ATOM 7530 O O . ALA B 1 473 ? 67.093 26.750 48.143 1.00 48.74 495 ALA B O 1
ATOM 7532 N N . LYS B 1 474 ? 65.490 27.181 49.658 1.00 44.17 496 LYS B N 1
ATOM 7533 C CA . LYS B 1 474 ? 64.812 25.911 49.440 1.00 41.26 496 LYS B CA 1
ATOM 7534 C C . LYS B 1 474 ? 64.569 25.708 47.943 1.00 46.22 496 LYS B C 1
ATOM 7535 O O . LYS B 1 474 ? 64.880 24.663 47.401 1.00 42.23 496 LYS B O 1
ATOM 7541 N N . TYR B 1 475 ? 64.022 26.722 47.277 1.00 48.42 497 TYR B N 1
ATOM 7542 C CA . TYR B 1 475 ? 63.677 26.598 45.860 1.00 47.82 497 TYR B CA 1
ATOM 7543 C C . TYR B 1 475 ? 64.884 26.463 44.917 1.00 43.78 497 TYR B C 1
ATOM 7544 O O . TYR B 1 475 ? 64.908 25.593 44.045 1.00 41.44 497 TYR B O 1
ATOM 7553 N N . TYR B 1 476 ? 65.886 27.317 45.087 1.00 38.76 498 TYR B N 1
ATOM 7554 C CA . TYR B 1 476 ? 66.968 27.376 44.114 1.00 42.44 498 TYR B CA 1
ATOM 7555 C C . TYR B 1 476 ? 68.075 26.354 44.351 1.00 50.85 498 TYR B C 1
ATOM 7556 O O . TYR B 1 476 ? 68.834 26.042 43.436 1.00 48.55 498 TYR B O 1
ATOM 7565 N N . GLY B 1 477 ? 68.155 25.830 45.572 1.00 38.80 499 GLY B N 1
ATOM 7566 C CA . GLY B 1 477 ? 69.133 24.810 45.900 1.00 39.19 499 GLY B CA 1
ATOM 7567 C C . GLY B 1 477 ? 70.583 25.263 45.873 1.00 50.42 499 GLY B C 1
ATOM 7568 O O . GLY B 1 477 ? 70.876 26.442 45.669 1.00 50.35 499 GLY B O 1
ATOM 7569 N N . PRO B 1 478 ? 71.499 24.306 46.083 1.00 50.14 500 PRO B N 1
ATOM 7570 C CA . PRO B 1 478 ? 72.953 24.407 46.264 1.00 52.44 500 PRO B CA 1
ATOM 7571 C C . PRO B 1 478 ? 73.723 25.255 45.244 1.00 49.00 500 PRO B C 1
ATOM 7572 O O . PRO B 1 478 ? 74.680 25.930 45.621 1.00 49.79 500 PRO B O 1
ATOM 7576 N N . ALA B 1 479 ? 73.336 25.209 43.973 1.00 42.76 501 ALA B N 1
ATOM 7577 C CA . ALA B 1 479 ? 74.113 25.885 42.932 1.00 39.14 501 ALA B CA 1
ATOM 7578 C C . ALA B 1 479 ? 74.027 27.405 43.029 1.00 48.95 501 ALA B C 1
ATOM 7579 O O . ALA B 1 479 ? 74.859 28.121 42.465 1.00 48.61 501 ALA B O 1
ATOM 7581 N N . VAL B 1 480 ? 73.026 27.899 43.750 1.00 45.72 502 VAL B N 1
ATOM 7582 C CA . VAL B 1 480 ? 72.824 29.337 43.863 1.00 45.61 502 VAL B CA 1
ATOM 7583 C C . VAL B 1 480 ? 73.274 29.916 45.219 1.00 40.78 502 VAL B C 1
ATOM 7584 O O . VAL B 1 480 ? 72.778 29.529 46.268 1.00 45.03 502 VAL B O 1
ATOM 7588 N N . GLU B 1 481 ? 74.238 30.831 45.185 1.00 39.58 503 GLU B N 1
ATOM 7589 C CA . GLU B 1 481 ? 74.642 31.564 46.381 1.00 46.87 503 GLU B CA 1
ATOM 7590 C C . GLU B 1 481 ? 73.442 32.163 47.115 1.00 46.64 503 GLU B C 1
ATOM 7591 O O . GLU B 1 481 ? 72.449 32.541 46.499 1.00 53.94 503 GLU B O 1
ATOM 7597 N N . GLU B 1 482 ? 73.537 32.244 48.435 1.00 56.38 504 GLU B N 1
ATOM 7598 C CA . GLU B 1 482 ? 72.495 32.892 49.228 1.00 57.71 504 GLU B CA 1
ATOM 7599 C C . GLU B 1 482 ? 72.798 34.378 49.343 1.00 51.75 504 GLU B C 1
ATOM 7600 O O . GLU B 1 482 ? 73.517 34.802 50.242 1.00 49.09 504 GLU B O 1
ATOM 7606 N N . ASP B 1 483 ? 72.274 35.159 48.406 1.00 51.62 505 ASP B N 1
ATOM 7607 C CA . ASP B 1 483 ? 72.541 36.589 48.376 1.00 48.92 505 ASP B CA 1
ATOM 7608 C C . ASP B 1 483 ? 71.698 37.276 49.448 1.00 43.22 505 ASP B C 1
ATOM 7609 O O . ASP B 1 483 ? 70.490 37.085 49.503 1.00 49.09 505 ASP B O 1
ATOM 7614 N N . PRO B 1 484 ? 72.340 38.060 50.325 1.00 44.25 506 PRO B N 1
ATOM 7615 C CA . PRO B 1 484 ? 71.555 38.650 51.410 1.00 34.67 506 PRO B CA 1
ATOM 7616 C C . PRO B 1 484 ? 70.474 39.598 50.895 1.00 38.21 506 PRO B C 1
ATOM 7617 O O . PRO B 1 484 ? 69.473 39.807 51.566 1.00 44.22 506 PRO B O 1
ATOM 7621 N N . GLU B 1 485 ? 70.670 40.156 49.705 1.00 36.97 507 GLU B N 1
ATOM 7622 C CA . GLU B 1 485 ? 69.723 41.119 49.149 1.00 39.15 507 GLU B CA 1
ATOM 7623 C C . GLU B 1 485 ? 68.365 40.487 48.882 1.00 37.90 507 GLU B C 1
ATOM 7624 O O . GLU B 1 485 ? 67.331 41.140 48.982 1.00 45.01 507 GLU B O 1
ATOM 7630 N N . ILE B 1 486 ? 68.377 39.202 48.555 1.00 43.13 508 ILE B N 1
ATOM 7631 C CA . ILE B 1 486 ? 67.179 38.538 48.087 1.00 43.26 508 ILE B CA 1
ATOM 7632 C C . ILE B 1 486 ? 66.161 38.365 49.206 1.00 46.58 508 ILE B C 1
ATOM 7633 O O . ILE B 1 486 ? 64.977 38.210 48.939 1.00 54.44 508 ILE B O 1
ATOM 7638 N N . LYS B 1 487 ? 66.615 38.411 50.456 1.00 42.31 509 LYS B N 1
ATOM 7639 C CA . LYS B 1 487 ? 65.687 38.348 51.592 1.00 48.48 509 LYS B CA 1
ATOM 7640 C C . LYS B 1 487 ? 64.586 39.416 51.508 1.00 45.11 509 LYS B C 1
ATOM 7641 O O . LYS B 1 487 ? 63.496 39.223 52.034 1.00 46.18 509 LYS B O 1
ATOM 7647 N N . PHE B 1 488 ? 64.876 40.540 50.855 1.00 41.51 510 PHE B N 1
ATOM 7648 C CA . PHE B 1 488 ? 63.944 41.679 50.822 1.00 41.43 510 PHE B CA 1
ATOM 7649 C C . PHE B 1 488 ? 63.089 41.741 49.561 1.00 47.54 510 PHE B C 1
ATOM 7650 O O . PHE B 1 488 ? 62.343 42.698 49.373 1.00 42.61 510 PHE B O 1
ATOM 7658 N N . GLU B 1 489 ? 63.196 40.726 48.705 1.00 39.71 511 GLU B N 1
ATOM 7659 C CA . GLU B 1 489 ? 62.396 40.671 47.481 1.00 45.64 511 GLU B CA 1
ATOM 7660 C C . GLU B 1 489 ? 60.888 40.721 47.754 1.00 40.53 511 GLU B C 1
ATOM 7661 O O . GLU B 1 489 ? 60.159 41.365 47.013 1.00 46.61 511 GLU B O 1
ATOM 7667 N N . TRP B 1 490 ? 60.418 40.073 48.823 1.00 45.05 512 TRP B N 1
ATOM 7668 C CA . TRP B 1 490 ? 58.970 40.088 49.138 1.00 39.69 512 TRP B CA 1
ATOM 7669 C C . TRP B 1 490 ? 58.354 41.485 49.055 1.00 45.39 512 TRP B C 1
ATOM 7670 O O . TRP B 1 490 ? 57.168 41.629 48.770 1.00 45.73 512 TRP B O 1
ATOM 7681 N N . SER B 1 491 ? 59.162 42.518 49.288 1.00 44.89 513 SER B N 1
ATOM 7682 C CA . SER B 1 491 ? 58.629 43.878 49.428 1.00 40.09 513 SER B CA 1
ATOM 7683 C C . SER B 1 491 ? 58.403 44.611 48.097 1.00 48.31 513 SER B C 1
ATOM 7684 O O . SER B 1 491 ? 57.778 45.675 48.069 1.00 44.26 513 SER B O 1
ATOM 7687 N N . ARG B 1 492 ? 58.909 44.060 46.997 1.00 45.15 514 ARG B N 1
ATOM 7688 C CA . ARG B 1 492 ? 58.789 44.749 45.710 1.00 52.63 514 ARG B CA 1
ATOM 7689 C C . ARG B 1 492 ? 57.805 44.087 44.749 1.00 49.17 514 ARG B C 1
ATOM 7690 O O . ARG B 1 492 ? 57.674 44.504 43.604 1.00 43.15 514 ARG B O 1
ATOM 7698 N N . ILE B 1 493 ? 57.103 43.068 45.225 1.00 46.93 515 ILE B N 1
ATOM 7699 C CA . ILE B 1 493 ? 56.233 42.285 44.362 1.00 43.13 515 ILE B CA 1
ATOM 7700 C C . ILE B 1 493 ? 54.770 42.710 44.469 1.00 38.62 515 ILE B C 1
ATOM 7701 O O . ILE B 1 493 ? 54.111 42.443 45.468 1.00 47.79 515 ILE B O 1
ATOM 7706 N N . PRO B 1 494 ? 54.267 43.386 43.425 1.00 39.38 516 PRO B N 1
ATOM 7707 C CA . PRO B 1 494 ? 52.919 43.963 43.416 1.00 40.74 516 PRO B CA 1
ATOM 7708 C C . PRO B 1 494 ? 51.834 42.919 43.606 1.00 43.44 516 PRO B C 1
ATOM 7709 O O . PRO B 1 494 ? 50.836 43.188 44.283 1.00 45.56 516 PRO B O 1
ATOM 7713 N N . HIS B 1 495 ? 52.032 41.729 43.045 1.00 39.21 517 HIS B N 1
ATOM 7714 C CA . HIS B 1 495 ? 51.022 40.660 43.168 1.00 48.07 517 HIS B CA 1
ATOM 7715 C C . HIS B 1 495 ? 50.696 40.246 44.611 1.00 43.04 517 HIS B C 1
ATOM 7716 O O . HIS B 1 495 ? 49.628 39.700 44.868 1.00 42.33 517 HIS B O 1
ATOM 7723 N N . PHE B 1 496 ? 51.583 40.516 45.560 1.00 45.99 518 PHE B N 1
ATOM 7724 C CA . PHE B 1 496 ? 51.222 40.240 46.955 1.00 44.29 518 PHE B CA 1
ATOM 7725 C C . PHE B 1 496 ? 50.130 41.159 47.476 1.00 40.27 518 PHE B C 1
ATOM 7726 O O . PHE B 1 496 ? 49.653 40.982 48.593 1.00 41.52 518 PHE B O 1
ATOM 7734 N N . TYR B 1 497 ? 49.753 42.150 46.677 1.00 38.49 519 TYR B N 1
ATOM 7735 C CA . TYR B 1 497 ? 48.695 43.070 47.066 1.00 43.73 519 TYR B CA 1
ATOM 7736 C C . TYR B 1 497 ? 47.437 42.742 46.280 1.00 48.07 519 TYR B C 1
ATOM 7737 O O . TYR B 1 497 ? 46.442 43.451 46.338 1.00 48.26 519 TYR B O 1
ATOM 7746 N N . TYR B 1 498 ? 47.494 41.653 45.529 1.00 45.21 520 TYR B N 1
ATOM 7747 C CA . TYR B 1 498 ? 46.308 41.127 44.916 1.00 47.55 520 TYR B CA 1
ATOM 7748 C C . TYR B 1 498 ? 45.627 40.274 45.992 1.00 54.32 520 TYR B C 1
ATOM 7749 O O . TYR B 1 498 ? 45.652 40.639 47.163 1.00 59.23 520 TYR B O 1
ATOM 7758 N N . ASN B 1 499 ? 45.019 39.155 45.624 1.00 44.24 521 ASN B N 1
ATOM 7759 C CA . ASN B 1 499 ? 44.326 38.343 46.611 1.00 40.07 521 ASN B CA 1
ATOM 7760 C C . ASN B 1 499 ? 44.367 36.894 46.193 1.00 43.58 521 ASN B C 1
ATOM 7761 O O . ASN B 1 499 ? 43.392 36.371 45.653 1.00 37.58 521 ASN B O 1
ATOM 7766 N N . TYR B 1 500 ? 45.506 36.253 46.418 1.00 37.70 522 TYR B N 1
ATOM 7767 C CA . TYR B 1 500 ? 45.651 34.854 46.049 1.00 35.51 522 TYR B CA 1
ATOM 7768 C C . TYR B 1 500 ? 45.490 34.707 44.521 1.00 40.84 522 TYR B C 1
ATOM 7769 O O . TYR B 1 500 ? 44.626 33.985 44.026 1.00 45.89 522 TYR B O 1
ATOM 7778 N N . TYR B 1 501 ? 46.362 35.393 43.791 1.00 42.88 523 TYR B N 1
ATOM 7779 C CA . TYR B 1 501 ? 46.257 35.552 42.357 1.00 37.20 523 TYR B CA 1
ATOM 7780 C C . TYR B 1 501 ? 47.295 34.751 41.552 1.00 47.00 523 TYR B C 1
ATOM 7781 O O . TYR B 1 501 ? 46.958 34.127 40.535 1.00 43.37 523 TYR B O 1
ATOM 7790 N N . VAL B 1 502 ? 48.549 34.787 41.996 1.00 34.76 524 VAL B N 1
ATOM 7791 C CA . VAL B 1 502 ? 49.668 34.225 41.230 1.00 44.48 524 VAL B CA 1
ATOM 7792 C C . VAL B 1 502 ? 49.602 32.724 41.013 1.00 41.06 524 VAL B C 1
ATOM 7793 O O . VAL B 1 502 ? 50.112 32.233 40.025 1.00 46.91 524 VAL B O 1
ATOM 7797 N N . PHE B 1 503 ? 48.973 31.993 41.923 1.00 41.14 525 PHE B N 1
ATOM 7798 C CA . PHE B 1 503 ? 48.958 30.541 41.812 1.00 41.74 525 PHE B CA 1
ATOM 7799 C C . PHE B 1 503 ? 48.304 30.079 40.510 1.00 43.84 525 PHE B C 1
ATOM 7800 O O . PHE B 1 503 ? 48.553 28.967 40.041 1.00 49.41 525 PHE B O 1
ATOM 7808 N N . GLN B 1 504 ? 47.481 30.936 39.920 1.00 40.39 526 GLN B N 1
ATOM 7809 C CA . GLN B 1 504 ? 46.804 30.605 38.666 1.00 37.94 526 GLN B CA 1
ATOM 7810 C C . GLN B 1 504 ? 47.773 30.514 37.490 1.00 45.84 526 GLN B C 1
ATOM 7811 O O . GLN B 1 504 ? 47.482 29.854 36.492 1.00 46.09 526 GLN B O 1
ATOM 7817 N N . TYR B 1 505 ? 48.913 31.189 37.590 1.00 38.73 527 TYR B N 1
ATOM 7818 C CA . TYR B 1 505 ? 49.904 31.105 36.528 1.00 38.58 527 TYR B CA 1
ATOM 7819 C C . TYR B 1 505 ? 50.385 29.671 36.390 1.00 40.96 527 TYR B C 1
ATOM 7820 O O . TYR B 1 505 ? 50.463 29.131 35.286 1.00 43.58 527 TYR B O 1
ATOM 7829 N N . SER B 1 506 ? 50.700 29.056 37.524 1.00 35.26 528 SER B N 1
ATOM 7830 C CA . SER B 1 506 ? 51.329 27.745 37.524 1.00 43.19 528 SER B CA 1
ATOM 7831 C C . SER B 1 506 ? 50.347 26.616 37.212 1.00 43.45 528 SER B C 1
ATOM 7832 O O . SER B 1 506 ? 50.685 25.680 36.491 1.00 50.41 528 SER B O 1
ATOM 7835 N N . THR B 1 507 ? 49.138 26.708 37.753 1.00 34.40 529 THR B N 1
ATOM 7836 C CA . THR B 1 507 ? 48.089 25.753 37.438 1.00 33.27 529 THR B CA 1
ATOM 7837 C C . THR B 1 507 ? 47.686 25.878 35.970 1.00 32.04 529 THR B C 1
ATOM 7838 O O . THR B 1 507 ? 47.517 24.879 35.275 1.00 39.24 529 THR B O 1
ATOM 7842 N N . GLY B 1 508 ? 47.561 27.108 35.485 1.00 30.51 530 GLY B N 1
ATOM 7843 C CA . GLY B 1 508 ? 47.209 27.335 34.083 1.00 31.23 530 GLY B CA 1
ATOM 7844 C C . GLY B 1 508 ? 48.260 26.772 33.148 1.00 34.93 530 GLY B C 1
ATOM 7845 O O . GLY B 1 508 ? 47.948 26.176 32.116 1.00 34.15 530 GLY B O 1
ATOM 7846 N N . PHE B 1 509 ? 49.515 26.967 33.523 1.00 32.12 531 PHE B N 1
ATOM 7847 C CA . PHE B 1 509 ? 50.632 26.460 32.752 1.00 40.48 531 PHE B CA 1
ATOM 7848 C C . PHE B 1 509 ? 50.590 24.939 32.708 1.00 44.77 531 PHE B C 1
ATOM 7849 O O . PHE B 1 509 ? 50.747 24.335 31.648 1.00 41.61 531 PHE B O 1
ATOM 7857 N N . SER B 1 510 ? 50.369 24.323 33.867 1.00 39.18 532 SER B N 1
ATOM 7858 C CA . SER B 1 510 ? 50.363 22.876 33.951 1.00 34.35 532 SER B CA 1
ATOM 7859 C C . SER B 1 510 ? 49.194 22.295 33.172 1.00 39.12 532 SER B C 1
ATOM 7860 O O . SER B 1 510 ? 49.352 21.325 32.429 1.00 37.17 532 SER B O 1
ATOM 7863 N N . ALA B 1 511 ? 48.023 22.902 33.330 1.00 38.85 533 ALA B N 1
ATOM 7864 C CA . ALA B 1 511 ? 46.833 22.441 32.622 1.00 46.68 533 ALA B CA 1
ATOM 7865 C C . ALA B 1 511 ? 47.024 22.518 31.110 1.00 45.72 533 ALA B C 1
ATOM 7866 O O . ALA B 1 511 ? 46.600 21.620 30.377 1.00 47.70 533 ALA B O 1
ATOM 7868 N N . ALA B 1 512 ? 47.671 23.589 30.655 1.00 40.75 534 ALA B N 1
ATOM 7869 C CA . ALA B 1 512 ? 47.973 23.776 29.238 1.00 45.15 534 ALA B CA 1
ATOM 7870 C C . ALA B 1 512 ? 48.944 22.715 28.751 1.00 45.86 534 ALA B C 1
ATOM 7871 O O . ALA B 1 512 ? 48.951 22.359 27.573 1.00 49.06 534 ALA B O 1
ATOM 7873 N N . SER B 1 513 ? 49.769 22.222 29.668 1.00 46.37 535 SER B N 1
ATOM 7874 C CA . SER B 1 513 ? 50.756 21.203 29.345 1.00 45.74 535 SER B CA 1
ATOM 7875 C C . SER B 1 513 ? 50.110 19.822 29.183 1.00 48.00 535 SER B C 1
ATOM 7876 O O . SER B 1 513 ? 50.459 19.065 28.275 1.00 54.40 535 SER B O 1
ATOM 7879 N N . ALA B 1 514 ? 49.159 19.502 30.052 1.00 42.80 536 ALA B N 1
ATOM 7880 C CA . ALA B 1 514 ? 48.486 18.213 29.985 1.00 47.94 536 ALA B CA 1
ATOM 7881 C C . ALA B 1 514 ? 47.566 18.110 28.768 1.00 52.47 536 ALA B C 1
ATOM 7882 O O . ALA B 1 514 ? 47.380 17.020 28.206 1.00 49.45 536 ALA B O 1
ATOM 7884 N N . LEU B 1 515 ? 46.990 19.241 28.369 1.00 43.90 537 LEU B N 1
ATOM 7885 C CA . LEU B 1 515 ? 46.122 19.274 27.196 1.00 37.77 537 LEU B CA 1
ATOM 7886 C C . LEU B 1 515 ? 46.948 19.082 25.931 1.00 42.63 537 LEU B C 1
ATOM 7887 O O . LEU B 1 515 ? 46.587 18.295 25.060 1.00 50.99 537 LEU B O 1
ATOM 7892 N N . ALA B 1 516 ? 48.059 19.802 25.840 1.00 37.97 538 ALA B N 1
ATOM 7893 C CA . ALA B 1 516 ? 48.967 19.664 24.717 1.00 38.29 538 ALA B CA 1
ATOM 7894 C C . ALA B 1 516 ? 49.393 18.209 24.533 1.00 41.67 538 ALA B C 1
ATOM 7895 O O . ALA B 1 516 ? 49.359 17.686 23.422 1.00 44.77 538 ALA B O 1
ATOM 7897 N N . LYS B 1 517 ? 49.783 17.557 25.625 1.00 47.75 539 LYS B N 1
ATOM 7898 C CA . LYS B 1 517 ? 50.166 16.143 25.584 1.00 53.57 539 LYS B CA 1
ATOM 7899 C C . LYS B 1 517 ? 49.034 15.239 25.072 1.00 50.21 539 LYS B C 1
ATOM 7900 O O . LYS B 1 517 ? 49.256 14.381 24.223 1.00 57.98 539 LYS B O 1
ATOM 7906 N N . LYS B 1 518 ? 47.826 15.438 25.585 1.00 49.16 540 LYS B N 1
ATOM 7907 C CA . LYS B 1 518 ? 46.662 14.702 25.105 1.00 42.97 540 LYS B CA 1
ATOM 7908 C C . LYS B 1 518 ? 46.472 14.931 23.616 1.00 45.84 540 LYS B C 1
ATOM 7909 O O . LYS B 1 518 ? 46.178 13.995 22.875 1.00 46.75 540 LYS B O 1
ATOM 7915 N N . ILE B 1 519 ? 46.643 16.173 23.173 1.00 41.73 541 ILE B N 1
ATOM 7916 C CA . ILE B 1 519 ? 46.492 16.486 21.750 1.00 47.30 541 ILE B CA 1
ATOM 7917 C C . ILE B 1 519 ? 47.622 15.887 20.902 1.00 49.57 541 ILE B C 1
ATOM 7918 O O . ILE B 1 519 ? 47.368 15.064 20.024 1.00 43.21 541 ILE B O 1
ATOM 7923 N N . LEU B 1 520 ? 48.862 16.294 21.176 1.00 51.44 542 LEU B N 1
ATOM 7924 C CA . LEU B 1 520 ? 50.029 15.810 20.424 1.00 50.66 542 LEU B CA 1
ATOM 7925 C C . LEU B 1 520 ? 50.127 14.293 20.415 1.00 52.19 542 LEU B C 1
ATOM 7926 O O . LEU B 1 520 ? 50.585 13.699 19.444 1.00 60.44 542 LEU B O 1
ATOM 7931 N N . ASN B 1 521 ? 49.697 13.665 21.502 1.00 58.19 543 ASN B N 1
ATOM 7932 C CA . ASN B 1 521 ? 49.772 12.216 21.609 1.00 59.11 543 ASN B CA 1
ATOM 7933 C C . ASN B 1 521 ? 48.544 11.535 21.007 1.00 56.79 543 ASN B C 1
ATOM 7934 O O . ASN B 1 521 ? 48.438 10.308 21.018 1.00 58.40 543 ASN B O 1
ATOM 7939 N N . GLN B 1 522 ? 47.625 12.344 20.484 1.00 59.45 544 GLN B N 1
ATOM 7940 C CA . GLN B 1 522 ? 46.437 11.849 19.793 1.00 63.18 544 GLN B CA 1
ATOM 7941 C C . GLN B 1 522 ? 45.691 10.820 20.645 1.00 62.43 544 GLN B C 1
ATOM 7942 O O . GLN B 1 522 ? 45.687 9.630 20.336 1.00 58.64 544 GLN B O 1
ATOM 7945 N N . GLU B 1 523 ? 45.069 11.288 21.725 1.00 64.37 545 GLU B N 1
ATOM 7946 C CA . GLU B 1 523 ? 44.350 10.405 22.647 1.00 67.50 545 GLU B CA 1
ATOM 7947 C C . GLU B 1 523 ? 42.849 10.393 22.381 1.00 69.27 545 GLU B C 1
ATOM 7948 O O . GLU B 1 523 ? 42.302 11.359 21.843 1.00 62.37 545 GLU B O 1
ATOM 7954 N N . PRO B 1 524 ? 42.182 9.299 22.787 1.00 74.96 546 PRO B N 1
ATOM 7955 C CA . PRO B 1 524 ? 40.801 8.961 22.484 1.00 78.08 546 PRO B CA 1
ATOM 7956 C C . PRO B 1 524 ? 39.927 10.136 22.036 1.00 76.78 546 PRO B C 1
ATOM 7957 O O . PRO B 1 524 ? 39.564 10.214 20.862 1.00 82.42 546 PRO B O 1
ATOM 7961 N N . GLU B 1 525 ? 39.590 11.035 22.953 1.00 67.39 547 GLU B N 1
ATOM 7962 C CA . GLU B 1 525 ? 38.671 12.120 22.632 1.00 65.46 547 GLU B CA 1
ATOM 7963 C C . GLU B 1 525 ? 39.311 13.483 22.845 1.00 67.22 547 GLU B C 1
ATOM 7964 O O . GLU B 1 525 ? 38.619 14.499 22.866 1.00 70.08 547 GLU B O 1
ATOM 7968 N N . ALA B 1 526 ? 40.635 13.494 22.984 1.00 65.52 548 ALA B N 1
ATOM 7969 C CA . ALA B 1 526 ? 41.391 14.698 23.343 1.00 57.50 548 ALA B CA 1
ATOM 7970 C C . ALA B 1 526 ? 41.024 15.949 22.541 1.00 54.22 548 ALA B C 1
ATOM 7971 O O . ALA B 1 526 ? 40.541 16.940 23.099 1.00 50.41 548 ALA B O 1
ATOM 7973 N N . LEU B 1 527 ? 41.274 15.902 21.237 1.00 58.91 549 LEU B N 1
ATOM 7974 C CA . LEU B 1 527 ? 40.976 17.019 20.347 1.00 61.44 549 LEU B CA 1
ATOM 7975 C C . LEU B 1 527 ? 39.574 17.556 20.630 1.00 61.39 549 LEU B C 1
ATOM 7976 O O . LEU B 1 527 ? 39.403 18.732 20.965 1.00 52.43 549 LEU B O 1
ATOM 7979 N N . GLU B 1 528 ? 38.584 16.671 20.505 1.00 66.47 550 GLU B N 1
ATOM 7980 C CA . GLU B 1 528 ? 37.176 17.001 20.731 1.00 66.51 550 GLU B CA 1
ATOM 7981 C C . GLU B 1 528 ? 36.988 17.859 21.977 1.00 62.91 550 GLU B C 1
ATOM 7982 O O . GLU B 1 528 ? 36.463 18.970 21.901 1.00 61.62 550 GLU B O 1
ATOM 7988 N N . ASN B 1 529 ? 37.418 17.327 23.119 1.00 57.07 551 ASN B N 1
ATOM 7989 C CA . ASN B 1 529 ? 37.275 18.005 24.401 1.00 57.79 551 ASN B CA 1
ATOM 7990 C C . ASN B 1 529 ? 37.838 19.418 24.370 1.00 56.25 551 ASN B C 1
ATOM 7991 O O . ASN B 1 529 ? 37.163 20.375 24.750 1.00 49.44 551 ASN B O 1
ATOM 7996 N N . TYR B 1 530 ? 39.081 19.544 23.918 1.00 55.73 552 TYR B N 1
ATOM 7997 C CA . TYR B 1 530 ? 39.718 20.847 23.832 1.00 52.54 552 TYR B CA 1
ATOM 7998 C C . TYR B 1 530 ? 38.811 21.807 23.078 1.00 52.31 552 TYR B C 1
ATOM 7999 O O . TYR B 1 530 ? 38.410 22.842 23.609 1.00 49.76 552 TYR B O 1
ATOM 8008 N N . LEU B 1 531 ? 38.475 21.447 21.843 1.00 53.56 553 LEU B N 1
ATOM 8009 C CA . LEU B 1 531 ? 37.614 22.284 21.017 1.00 57.50 553 LEU B CA 1
ATOM 8010 C C . LEU B 1 531 ? 36.158 22.172 21.450 1.00 55.81 553 LEU B C 1
ATOM 8011 O O . LEU B 1 531 ? 35.242 22.414 20.662 1.00 64.71 553 LEU B O 1
ATOM 8015 N N . ALA B 1 532 ? 35.959 21.781 22.703 1.00 48.66 554 ALA B N 1
ATOM 8016 C CA . ALA B 1 532 ? 34.648 21.817 23.336 1.00 55.51 554 ALA B CA 1
ATOM 8017 C C . ALA B 1 532 ? 34.795 22.710 24.547 1.00 58.24 554 ALA B C 1
ATOM 8018 O O . ALA B 1 532 ? 33.836 23.323 25.013 1.00 59.61 554 ALA B O 1
ATOM 8020 N N . TYR B 1 533 ? 36.021 22.768 25.053 1.00 57.99 555 TYR B N 1
ATOM 8021 C CA . TYR B 1 533 ? 36.374 23.702 26.097 1.00 62.43 555 TYR B CA 1
ATOM 8022 C C . TYR B 1 533 ? 36.366 25.117 25.530 1.00 66.90 555 TYR B C 1
ATOM 8023 O O . TYR B 1 533 ? 35.690 25.998 26.064 1.00 71.37 555 TYR B O 1
ATOM 8032 N N . LEU B 1 534 ? 37.087 25.337 24.435 1.00 72.78 556 LEU B N 1
ATOM 8033 C CA . LEU B 1 534 ? 37.155 26.685 23.879 1.00 75.51 556 LEU B CA 1
ATOM 8034 C C . LEU B 1 534 ? 35.852 27.101 23.184 1.00 71.88 556 LEU B C 1
ATOM 8035 O O . LEU B 1 534 ? 35.642 28.277 22.900 1.00 75.16 556 LEU B O 1
ATOM 8040 N N . LYS B 1 535 ? 34.970 26.136 22.940 1.00 68.13 557 LYS B N 1
ATOM 8041 C CA . LYS B 1 535 ? 33.625 26.449 22.471 1.00 66.23 557 LYS B CA 1
ATOM 8042 C C . LYS B 1 535 ? 32.747 26.970 23.612 1.00 65.19 557 LYS B C 1
ATOM 8043 O O . LYS B 1 535 ? 33.164 27.004 24.775 1.00 61.47 557 LYS B O 1
ATOM 8046 N N . SER B 1 539 ? 34.389 30.747 31.844 1.00 74.65 561 SER B N 1
ATOM 8047 C CA . SER B 1 539 ? 33.226 30.831 32.718 1.00 82.76 561 SER B CA 1
ATOM 8048 C C . SER B 1 539 ? 33.643 31.080 34.169 1.00 85.89 561 SER B C 1
ATOM 8049 O O . SER B 1 539 ? 34.643 31.749 34.433 1.00 89.03 561 SER B O 1
ATOM 8052 N N . ASP B 1 540 ? 32.877 30.536 35.106 1.00 87.57 562 ASP B N 1
ATOM 8053 C CA . ASP B 1 540 ? 33.120 30.781 36.520 1.00 86.67 562 ASP B CA 1
ATOM 8054 C C . ASP B 1 540 ? 33.443 29.476 37.246 1.00 78.22 562 ASP B C 1
ATOM 8055 O O . ASP B 1 540 ? 33.545 29.439 38.476 1.00 77.12 562 ASP B O 1
ATOM 8060 N N . TYR B 1 541 ? 33.601 28.409 36.470 1.00 66.51 563 TYR B N 1
ATOM 8061 C CA . TYR B 1 541 ? 33.840 27.080 37.012 1.00 55.06 563 TYR B CA 1
ATOM 8062 C C . TYR B 1 541 ? 35.012 26.421 36.304 1.00 51.43 563 TYR B C 1
ATOM 8063 O O . TYR B 1 541 ? 34.872 25.343 35.733 1.00 44.13 563 TYR B O 1
ATOM 8072 N N . PRO B 1 542 ? 36.189 27.051 36.372 1.00 50.39 564 PRO B N 1
ATOM 8073 C CA . PRO B 1 542 ? 37.295 26.598 35.548 1.00 48.06 564 PRO B CA 1
ATOM 8074 C C . PRO B 1 542 ? 37.697 25.162 35.885 1.00 49.56 564 PRO B C 1
ATOM 8075 O O . PRO B 1 542 ? 38.119 24.418 35.004 1.00 60.88 564 PRO B O 1
ATOM 8079 N N . VAL B 1 543 ? 37.552 24.775 37.145 1.00 44.55 565 VAL B N 1
ATOM 8080 C CA . VAL B 1 543 ? 37.980 23.450 37.577 1.00 45.95 565 VAL B CA 1
ATOM 8081 C C . VAL B 1 543 ? 37.205 22.361 36.853 1.00 46.49 565 VAL B C 1
ATOM 8082 O O . VAL B 1 543 ? 37.796 21.472 36.238 1.00 50.14 565 VAL B O 1
ATOM 8086 N N . GLU B 1 544 ? 35.882 22.448 36.910 1.00 43.69 566 GLU B N 1
ATOM 8087 C CA . GLU B 1 544 ? 35.036 21.500 36.197 1.00 49.77 566 GLU B CA 1
ATOM 8088 C C . GLU B 1 544 ? 35.202 21.596 34.673 1.00 47.39 566 GLU B C 1
ATOM 8089 O O . GLU B 1 544 ? 35.218 20.575 33.975 1.00 49.22 566 GLU B O 1
ATOM 8095 N N . VAL B 1 545 ? 35.340 22.814 34.160 1.00 45.53 567 VAL B N 1
ATOM 8096 C CA . VAL B 1 545 ? 35.592 23.015 32.733 1.00 51.18 567 VAL B CA 1
ATOM 8097 C C . VAL B 1 545 ? 36.849 22.263 32.301 1.00 52.67 567 VAL B C 1
ATOM 8098 O O . VAL B 1 545 ? 36.864 21.580 31.277 1.00 52.53 567 VAL B O 1
ATOM 8110 N N . LYS B 1 547 ? 38.242 19.727 34.005 1.00 49.07 569 LYS B N 1
ATOM 8111 C CA . LYS B 1 547 ? 38.005 18.309 34.247 1.00 49.42 569 LYS B CA 1
ATOM 8112 C C . LYS B 1 547 ? 37.262 17.693 33.071 1.00 49.76 569 LYS B C 1
ATOM 8113 O O . LYS B 1 547 ? 37.559 16.569 32.655 1.00 46.95 569 LYS B O 1
ATOM 8119 N N . LYS B 1 548 ? 36.300 18.437 32.532 1.00 51.70 570 LYS B N 1
ATOM 8120 C CA . LYS B 1 548 ? 35.553 17.985 31.361 1.00 52.91 570 LYS B CA 1
ATOM 8121 C C . LYS B 1 548 ? 36.498 17.828 30.176 1.00 50.22 570 LYS B C 1
ATOM 8122 O O . LYS B 1 548 ? 36.334 16.927 29.361 1.00 54.16 570 LYS B O 1
ATOM 8125 N N . ALA B 1 549 ? 37.498 18.702 30.101 1.00 52.52 571 ALA B N 1
ATOM 8126 C CA . ALA B 1 549 ? 38.536 18.616 29.078 1.00 45.36 571 ALA B CA 1
ATOM 8127 C C . ALA B 1 549 ? 39.563 17.528 29.405 1.00 45.49 571 ALA B C 1
ATOM 8128 O O . ALA B 1 549 ? 40.534 17.337 28.666 1.00 49.32 571 ALA B O 1
ATOM 8130 N N . GLY B 1 550 ? 39.354 16.825 30.516 1.00 46.76 572 GLY B N 1
ATOM 8131 C CA . GLY B 1 550 ? 40.161 15.646 30.833 1.00 51.28 572 GLY B CA 1
ATOM 8132 C C . GLY B 1 550 ? 41.352 15.855 31.753 1.00 57.76 572 GLY B C 1
ATOM 8133 O O . GLY B 1 550 ? 42.126 14.930 31.995 1.00 62.41 572 GLY B O 1
ATOM 8134 N N . VAL B 1 551 ? 41.513 17.065 32.269 1.00 49.78 573 VAL B N 1
ATOM 8135 C CA . VAL B 1 551 ? 42.589 17.323 33.215 1.00 49.09 573 VAL B CA 1
ATOM 8136 C C . VAL B 1 551 ? 42.012 17.746 34.557 1.00 48.05 573 VAL B C 1
ATOM 8137 O O . VAL B 1 551 ? 41.303 18.750 34.651 1.00 48.92 573 VAL B O 1
ATOM 8141 N N . ASP B 1 552 ? 42.305 16.961 35.590 1.00 45.00 574 ASP B N 1
ATOM 8142 C CA . ASP B 1 552 ? 41.723 17.184 36.908 1.00 41.32 574 ASP B CA 1
ATOM 8143 C C . ASP B 1 552 ? 42.705 17.852 37.847 1.00 39.75 574 ASP B C 1
ATOM 8144 O O . ASP B 1 552 ? 43.640 17.217 38.328 1.00 46.67 574 ASP B O 1
ATOM 8157 N N . THR B 1 554 ? 42.431 18.900 40.849 1.00 34.94 576 THR B N 1
ATOM 8158 C CA . THR B 1 554 ? 42.378 18.584 42.272 1.00 36.04 576 THR B CA 1
ATOM 8159 C C . THR B 1 554 ? 43.444 17.548 42.621 1.00 41.18 576 THR B C 1
ATOM 8160 O O . THR B 1 554 ? 43.808 17.402 43.788 1.00 47.09 576 THR B O 1
ATOM 8164 N N . GLN B 1 555 ? 43.944 16.856 41.595 1.00 40.51 577 GLN B N 1
ATOM 8165 C CA . GLN B 1 555 ? 44.934 15.782 41.733 1.00 40.87 577 GLN B CA 1
ATOM 8166 C C . GLN B 1 555 ? 46.341 16.206 41.307 1.00 40.90 577 GLN B C 1
ATOM 8167 O O . GLN B 1 555 ? 46.523 17.183 40.580 1.00 36.80 577 GLN B O 1
ATOM 8173 N N . ALA B 1 556 ? 47.331 15.428 41.731 1.00 46.28 578 ALA B N 1
ATOM 8174 C CA . ALA B 1 556 ? 48.734 15.710 41.434 1.00 37.66 578 ALA B CA 1
ATOM 8175 C C . ALA B 1 556 ? 49.165 15.341 40.005 1.00 41.54 578 ALA B C 1
ATOM 8176 O O . ALA B 1 556 ? 50.081 15.948 39.454 1.00 37.12 578 ALA B O 1
ATOM 8178 N N . ALA B 1 557 ? 48.505 14.357 39.405 1.00 34.51 579 ALA B N 1
ATOM 8179 C CA . ALA B 1 557 ? 48.960 13.839 38.114 1.00 38.01 579 ALA B CA 1
ATOM 8180 C C . ALA B 1 557 ? 49.322 14.917 37.085 1.00 37.16 579 ALA B C 1
ATOM 8181 O O . ALA B 1 557 ? 50.417 14.888 36.520 1.00 42.25 579 ALA B O 1
ATOM 8183 N N . TYR B 1 558 ? 48.423 15.868 36.842 1.00 41.78 580 TYR B N 1
ATOM 8184 C CA . TYR B 1 558 ? 48.660 16.847 35.768 1.00 38.93 580 TYR B CA 1
ATOM 8185 C C . TYR B 1 558 ? 49.932 17.667 35.973 1.00 37.75 580 TYR B C 1
ATOM 8186 O O . TYR B 1 558 ? 50.614 17.981 35.007 1.00 37.60 580 TYR B O 1
ATOM 8195 N N . ILE B 1 559 ? 50.263 17.995 37.221 1.00 36.54 581 ILE B N 1
ATOM 8196 C CA . ILE B 1 559 ? 51.505 18.722 37.497 1.00 36.87 581 ILE B CA 1
ATOM 8197 C C . ILE B 1 559 ? 52.709 17.779 37.424 1.00 38.23 581 ILE B C 1
ATOM 8198 O O . ILE B 1 559 ? 53.764 18.152 36.917 1.00 40.21 581 ILE B O 1
ATOM 8203 N N . GLU B 1 560 ? 52.534 16.554 37.910 1.00 29.93 582 GLU B N 1
ATOM 8204 C CA . GLU B 1 560 ? 53.579 15.531 37.821 1.00 45.63 582 GLU B CA 1
ATOM 8205 C C . GLU B 1 560 ? 54.047 15.213 36.398 1.00 40.62 582 GLU B C 1
ATOM 8206 O O . GLU B 1 560 ? 55.242 15.013 36.178 1.00 41.78 582 GLU B O 1
ATOM 8212 N N . ASP B 1 561 ? 53.140 15.173 35.427 1.00 31.85 583 ASP B N 1
ATOM 8213 C CA . ASP B 1 561 ? 53.598 14.943 34.047 1.00 42.93 583 ASP B CA 1
ATOM 8214 C C . ASP B 1 561 ? 54.023 16.215 33.299 1.00 40.47 583 ASP B C 1
ATOM 8215 O O . ASP B 1 561 ? 54.527 16.155 32.181 1.00 42.65 583 ASP B O 1
ATOM 8220 N N . ALA B 1 562 ? 53.834 17.366 33.927 1.00 45.46 584 ALA B N 1
ATOM 8221 C CA . ALA B 1 562 ? 54.446 18.579 33.423 1.00 40.68 584 ALA B CA 1
ATOM 8222 C C . ALA B 1 562 ? 55.899 18.583 33.888 1.00 40.23 584 ALA B C 1
ATOM 8223 O O . ALA B 1 562 ? 56.792 19.012 33.165 1.00 42.84 584 ALA B O 1
ATOM 8233 N N . SER B 1 564 ? 57.639 15.857 34.430 1.00 39.84 586 SER B N 1
ATOM 8234 C CA . SER B 1 564 ? 58.310 14.842 33.628 1.00 40.38 586 SER B CA 1
ATOM 8235 C C . SER B 1 564 ? 58.743 15.452 32.305 1.00 44.43 586 SER B C 1
ATOM 8236 O O . SER B 1 564 ? 59.825 15.158 31.795 1.00 47.65 586 SER B O 1
ATOM 8247 N N . PHE B 1 566 ? 59.386 18.649 31.866 1.00 39.91 588 PHE B N 1
ATOM 8248 C CA . PHE B 1 566 ? 60.529 19.495 32.232 1.00 38.83 588 PHE B CA 1
ATOM 8249 C C . PHE B 1 566 ? 61.804 18.656 32.413 1.00 46.29 588 PHE B C 1
ATOM 8250 O O . PHE B 1 566 ? 62.884 19.049 31.971 1.00 51.67 588 PHE B O 1
ATOM 8258 N N . GLU B 1 567 ? 61.667 17.493 33.046 1.00 42.16 589 GLU B N 1
ATOM 8259 C CA . GLU B 1 567 ? 62.805 16.618 33.327 1.00 40.97 589 GLU B CA 1
ATOM 8260 C C . GLU B 1 567 ? 63.361 15.995 32.057 1.00 42.70 589 GLU B C 1
ATOM 8261 O O . GLU B 1 567 ? 64.577 15.941 31.852 1.00 42.72 589 GLU B O 1
ATOM 8267 N N . GLN B 1 568 ? 62.461 15.509 31.212 1.00 41.43 590 GLN B N 1
ATOM 8268 C CA . GLN B 1 568 ? 62.862 14.930 29.945 1.00 40.54 590 GLN B CA 1
ATOM 8269 C C . GLN B 1 568 ? 63.583 15.981 29.112 1.00 42.11 590 GLN B C 1
ATOM 8270 O O . GLN B 1 568 ? 64.622 15.698 28.515 1.00 40.84 590 GLN B O 1
ATOM 8276 N N . ARG B 1 569 ? 63.043 17.198 29.085 1.00 36.15 591 ARG B N 1
ATOM 8277 C CA . ARG B 1 569 ? 63.607 18.230 28.216 1.00 40.43 591 ARG B CA 1
ATOM 8278 C C . ARG B 1 569 ? 64.968 18.717 28.690 1.00 44.54 591 ARG B C 1
ATOM 8279 O O . ARG B 1 569 ? 65.866 18.972 27.870 1.00 46.22 591 ARG B O 1
ATOM 8287 N N . LEU B 1 570 ? 65.123 18.807 30.009 1.00 40.19 592 LEU B N 1
ATOM 8288 C CA . LEU B 1 570 ? 66.423 19.059 30.619 1.00 34.91 592 LEU B CA 1
ATOM 8289 C C . LEU B 1 570 ? 67.422 17.979 30.191 1.00 42.89 592 LEU B C 1
ATOM 8290 O O . LEU B 1 570 ? 68.490 18.282 29.656 1.00 41.61 592 LEU B O 1
ATOM 8295 N N . ASN B 1 571 ? 67.059 16.720 30.427 1.00 41.11 593 ASN B N 1
ATOM 8296 C CA . ASN B 1 571 ? 67.894 15.589 30.047 1.00 40.34 593 ASN B CA 1
ATOM 8297 C C . ASN B 1 571 ? 68.389 15.718 28.603 1.00 48.58 593 ASN B C 1
ATOM 8298 O O . ASN B 1 571 ? 69.568 15.482 28.314 1.00 47.36 593 ASN B O 1
ATOM 8303 N N . GLU B 1 572 ? 67.487 16.114 27.708 1.00 37.72 594 GLU B N 1
ATOM 8304 C CA . GLU B 1 572 ? 67.833 16.307 26.310 1.00 41.23 594 GLU B CA 1
ATOM 8305 C C . GLU B 1 572 ? 68.804 17.464 26.108 1.00 43.51 594 GLU B C 1
ATOM 8306 O O . GLU B 1 572 ? 69.705 17.373 25.278 1.00 49.30 594 GLU B O 1
ATOM 8312 N N . LEU B 1 573 ? 68.623 18.552 26.855 1.00 44.14 595 LEU B N 1
ATOM 8313 C CA . LEU B 1 573 ? 69.513 19.703 26.725 1.00 41.46 595 LEU B CA 1
ATOM 8314 C C . LEU B 1 573 ? 70.931 19.307 27.118 1.00 49.10 595 LEU B C 1
ATOM 8315 O O . LEU B 1 573 ? 71.859 19.420 26.308 1.00 47.33 595 LEU B O 1
ATOM 8320 N N . GLU B 1 574 ? 71.091 18.831 28.356 1.00 46.48 596 GLU B N 1
ATOM 8321 C CA . GLU B 1 574 ? 72.398 18.380 28.838 1.00 48.98 596 GLU B CA 1
ATOM 8322 C C . GLU B 1 574 ? 73.010 17.353 27.900 1.00 48.91 596 GLU B C 1
ATOM 8323 O O . GLU B 1 574 ? 74.155 17.497 27.470 1.00 51.94 596 GLU B O 1
ATOM 8329 N N . GLU B 1 575 ? 72.242 16.307 27.601 1.00 52.87 597 GLU B N 1
ATOM 8330 C CA . GLU B 1 575 ? 72.700 15.235 26.715 1.00 52.04 597 GLU B CA 1
ATOM 8331 C C . GLU B 1 575 ? 73.073 15.772 25.336 1.00 47.09 597 GLU B C 1
ATOM 8332 O O . GLU B 1 575 ? 73.809 15.133 24.590 1.00 49.57 597 GLU B O 1
ATOM 8338 N N . LEU B 1 576 ? 72.555 16.949 25.005 1.00 47.91 598 LEU B N 1
ATOM 8339 C CA . LEU B 1 576 ? 72.905 17.617 23.762 1.00 47.04 598 LEU B CA 1
ATOM 8340 C C . LEU B 1 576 ? 74.195 18.402 23.960 1.00 45.94 598 LEU B C 1
ATOM 8341 O O . LEU B 1 576 ? 75.094 18.330 23.129 1.00 46.48 598 LEU B O 1
ATOM 8346 N N . ILE B 1 577 ? 74.284 19.141 25.066 1.00 43.49 599 ILE B N 1
ATOM 8347 C CA . ILE B 1 577 ? 75.480 19.929 25.393 1.00 48.30 599 ILE B CA 1
ATOM 8348 C C . ILE B 1 577 ? 76.758 19.085 25.396 1.00 53.91 599 ILE B C 1
ATOM 8349 O O . ILE B 1 577 ? 77.862 19.630 25.421 1.00 58.15 599 ILE B O 1
ATOM 8354 N N . ASP B 1 578 ? 76.612 17.761 25.380 1.00 54.08 600 ASP B N 1
ATOM 8355 C CA . ASP B 1 578 ? 77.772 16.864 25.378 1.00 56.75 600 ASP B CA 1
ATOM 8356 C C . ASP B 1 578 ? 77.880 16.053 24.085 1.00 55.88 600 ASP B C 1
ATOM 8357 O O . ASP B 1 578 ? 78.104 16.623 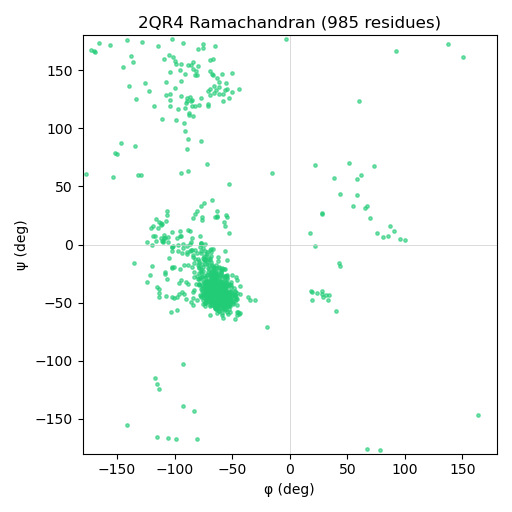22.998 1.00 56.36 600 ASP B O 1
#

B-factor: mean 48.22, std 12.18, range [14.65, 132.89]

Foldseek 3Di:
DLVVVVVVLLVVLVVLLVCLVVLQPCCLVALVSVVVLVVSLVVSLVSLVVQQVVLVVVCLVPVQDPVSVVSNVVSLQSNLVSQLSSLQPLQVLLVDDPVSNVVSCVVDVVCVVCVVVSVLSNVLSLQRDHNVVSNVCSNCVCVLLVLLSVLSCCQAPPDFWDWDQDDVRHIDGADPVCLLVQLQDPPVVSLVRSLVRVLVRLVVCLQVLLVSLVSNLVSLQVSCVVRVHPASQCVVCVQLPHDCLVLVLLLVLLLVPLVLLLLCLVLCVLNVDPAAASSLNYDSQPQDPDVLVVLLCVLPVLDDVLVLSVVVSLVVQLVLLSSLVVQAVLLSNLSRLLSSLSSLVVCCVPDDDLSSLLVSLVVVLSVLCCQRLVLSLVLVLLVCSVCVSVPHRSGSVVQLVVSLVSVCSNNDDRYDSDSSRSSVNSNDSCSSPRSDSNSSNSSSLVSNLLSVCSVVPPPCSVVLVVVLSNVHDDSHVQVNVSNVDHSDNVSVVSCVSVVSSVVSVVSVVVD/DDVVVLVVLLVVLVVLLVCLVVLQPCCLVALVSVVVNCVSLVVSLVSLVVSLVVLVVVCLVCVQDPVSVVSNVSSLQSNLSSQLSNLQPLQVLLVDDPVSVVVSCVVDVVCVVCVQVVVLSNVLSLQRDHSVVSNVCSNCVCVLLVLLSVLSCCQAPPQFFDWDCAVPNDIHGQHDVCLQVQLQDPDVVSLVCSLCRVLVRLVVCLQVLLVSLLSNLVSLQVSCVVRPHPASVCVVCVQLPHDCLVLVLLLVLLLVVLVLLQVCCVLCVLSVDPAAESNLNHDSADACVLVCLPVLDPVLVVVVHLVVQLVLLVSLVCVLLSNLSSLLSSLRVLVVCCVPPDDLSSNLVSLVVVLSLLCCQRLVLSLVLVLLVCSVCVNVPHRSGSVNQLVVNQVSVCSNNDDRYDSDSSRSSVNSNDSCSSPRSPSNSSNVSNLSSNLLSCCRVVVHDCSVVLVVVLSVHSHVQVNVSSVDHSDNVSVVVCCSVVSSVVNVVSVD

Sequence (1007 aa):
LSDQEFDEKYLELSEELKQSEKHKGTLDQGASQFLNAIEFVLRVYRQTEVIYVYAHLKNDQQDTGNTDYQALYARASSLFSKVSEAVSWFEPEILQLSDDQIWQYFKEEPKLEVYRHYIQQIVDNRAHVLSAEQESLLAGAGEIFDASSDTFAVLNNADLVFPTIEGEENGEIVQLSHGVYGQLLESTDRRVREAAFKGLYSVYEQFRNTFASTLGTHIKGHNFKAKVRNYSSAREASLSNNNHIPESVYDTLVDVVNKHLPLLHRYELRKRLLEVEKLHYDLYTPVLGEAPIEAKEKALEALKPGEEYAITLDQLFTLVHEGHSVHSYFTIFLAEIASTTNENILTEYLLETEKDPRVRAYVLNHYLDGFKGTVFRQTQFAEFEHFHTEDEKGVPLTSEYLSDSYGKLNAKYYGPAVEEDPEIKFEWSRIPHFYYNYYVFQYSTGFSAASALAKKILNQEPEALENYLAYLKAGNSDYPVEVKKAGVDTQAAYIEDASFEQRLNNELEELIDRELSDQEFDEKYLELSEELKQSEKHKGTLDQGASQFLNAIEFVLRVYRQTEVIYVYAHLKNDDQDTGNTDYQALYARRASSLFSKVSEAVSWFEPEILQLSDDQIWQYFKEEPKLEVYRHYIQQIVDNRAHVLSAEQESLLAGAGEIFDASSDTFAVLNNADLVFPTIEGENGEIVQLSHGVYGQLLESTDRRVREAAFKGLYSVYEQFRNTFASTLGTHIKGHNFKAKVRNYSSAREASLSNNHIPESVYDTLVDVVNKHLPLLHRYELRKRLLEVEKLHYDLYTPVLGKEKALEALKPGEEYALDQLFTLVHEGHSVHSYIFLAEIASTTNENILTEYLLETEKDPRVRAYVLNHYLDGFKGTVFRQTQFAEFEHFHTEDEKGVPLTSEYLSDSYGKLNAKYYGPAVEEDPEIKFEWSRIPHFYYNYYVFQYSTGFSAASALAKKILNQEPEALENYLAYLKSDYPVEVKKAGVDTQAAYIEDASFEQRLNELEELID

Radius of gyration: 34.22 Å; Cα contacts (8 Å, |Δi|>4): 1239; chains: 2; bounding box: 76×94×94 Å

Solvent-accessible surface area: 45529 Å² total

CATH classification: 1.20.140.70 (+2 more: 1.10.287.830, 1.10.1370.20)

=== Feature glossary ===
Feature key, reading from the visual/contextual features back to the raw sequence:

Rendered structure images. Six rendered views show the 3D structure from the faces of a cube — i.e. along ±x, ±y, ±z. Rendering representation is drawn randomly per protein from cartoon (secondary-structure ribbons), sticks (backbone bonds), or molecular surface; coloring is either N→C rainbow (blue at the N-terminus through red at the C-terminus) or one color per chain.

Contact-map, Ramachandran, and PAE plots. The contact map is a binary N×N matrix image: pixel (i, j) is dark where Cα_i and Cα_j are within 8 Å and |i−j|>4. Because the |i−j|>4 filter removes local helical contacts, off-diagonal stripes parallel to the main diagonal indicate parallel β-sheets; stripes perpendicular to it indicate antiparallel β-sheets. The Ramachandran plot scatters every residue's (φ, ψ) pair against the sterically allowed regions. The PAE heatmap renders the predicted-aligned-error matrix.

InterPro / GO / CATH / organism. Database cross-references. InterPro integrates a dozen domain/family signature databases into unified entries with residue-range hits. GO terms attach function/process/location labels with evidence codes. CATH codes position the fold in a four-level structural taxonomy. Organism is the NCBI-taxonomy species name.

Nearest PDB structures. The Foldseek neighbor list gives the closest experimentally determined structures in the PDB, ranked by structural alignment. TM-score near 1 means near-identical fold; near 0.3 means only rough topology match. This is how one finds what a novel AlphaFold prediction most resembles in the solved-structure universe.

Predicted aligned error. PAE(i, j) answers: if I align the predicted and true structures on residue i, how far off (in Å) do I expect residue j to be? A block-diagonal PAE matrix with low values on the blocks and high values off-diagonal is the signature of a multi-domain protein with confidently predicted domains but uncertain inter-domain orientation.

Solvent-accessible surface area. Accessible surface area quantifies burial. A residue with SASA near zero is packed into the hydrophobic core; one with SASA >100 Å² sits on the surface. Computed here via the Shrake–Rupley numerical algorithm with a 1.4 Å probe.

B-factor. B-factor (Debye–Waller factor) reflects atomic displacement in the crystal lattice. It is an experimental observable (units Å²), not a prediction; low values mean the atom is pinned down, high values mean it moves or is heterogeneous across the crystal.

pLDDT. For AlphaFold models, the B-factor field carries pLDDT — the model's own estimate of local accuracy on a 0–100 scale. Regions with pLDDT<50 should be treated as essentially unmodeled; they often correspond to intrinsically disordered segments.

Backbone torsions (φ/ψ). φ (phi) and ψ (psi) are the two rotatable backbone dihedrals per residue: φ is the C(i-1)–N–Cα–C torsion, ψ is the N–Cα–C–N(i+1) torsion, both in degrees on (−180°, 180°]. α-helical residues cluster near (−60°, −45°); β-strand residues near (−120°, +130°). A Ramachandran plot is simply a scatter of (φ, ψ) for every residue.

Radius of gyration, Cα contacts, bounding box. Radius of gyration (Rg) is the root-mean-square distance of Cα atoms from their centroid — a single number for overall size and compactness. A globular domain of N residues has Rg ≈ 2.2·N^0.38 Å; an extended or disordered chain has a much larger Rg. The Cα contact count is the number of residue pairs whose Cα atoms are within 8 Å and are more than four positions apart in sequence — a standard proxy for tertiary packing density. The bounding box is the smallest axis-aligned box enclosing all Cα atoms.

Secondary structure (3-state, P-SEA). Three-state secondary structure (P-SEA) collapses the eight DSSP classes into helix (a), strand (b), and coil (c). P-SEA assigns these from Cα geometry alone — distances and angles — without requiring backbone oxygens, so it works on any Cα trace.

Secondary structure (8-state, DSSP). DSSP 8-state secondary structure assigns each residue one of H (α-helix), G (3₁₀-helix), I (π-helix), E (extended β-strand), B (isolated β-bridge), T (hydrogen-bonded turn), S (bend), or '-' (coil). The assignment is computed from backbone hydrogen-bond geometry via the Kabsch–Sander algorithm.

Foldseek 3Di. A 3Di character summarizes, for each residue, the relative orientation of the Cα frame of its nearest spatial neighbor. Because it encodes fold topology rather than chemistry, 3Di alignments detect remote structural similarity that sequence alignment misses.

mmCIF coordinates. The mmCIF block holds the 3D Cartesian coordinates of each backbone atom (N, Cα, C, O) in ångströms. mmCIF is the PDB's canonical archive format — a tagged-loop text representation of the atomic model.

Sequence. Sequence gives the chain of amino acids in standard one-letter code (A=alanine, C=cysteine, …, Y=tyrosine), read N→C. It is the only feature that is directly encoded by the gene; all structural features are derived from the folded form of this sequence.